Protein 8RC6 (pdb70)

Solvent-accessible surface area: 33220 Å² total; per-residue (Å²): 133,109,80,14,112,47,145,43,21,59,66,109,7,61,66,31,1,43,70,10,48,152,62,108,63,43,6,38,0,0,1,1,3,16,95,96,8,73,33,132,84,47,104,124,24,11,71,15,25,25,0,3,31,13,1,0,24,24,5,1,120,18,1,23,26,7,18,76,8,5,39,36,110,38,40,6,15,1,1,2,0,2,2,6,39,45,0,10,83,113,0,2,76,26,1,4,40,0,2,6,51,2,58,3,91,1,31,70,95,5,35,104,55,0,70,130,0,0,67,73,2,74,0,78,40,21,19,190,163,180,100,119,86,22,137,31,138,39,14,64,88,101,8,67,62,25,5,31,55,19,61,147,61,85,90,49,37,28,0,25,2,8,24,16,122,94,64,100,44,107,97,76,87,84,104,22,98,29,18,32,1,2,19,13,1,0,22,15,17,0,48,2,1,18,27,4,24,105,66,10,46,136,40,7,59,22,6,35,14,10,4,4,2,0,33,37,0,29,50,106,0,0,74,10,2,4,42,4,4,6,48,3,74,2,71,2,39,109,100,22,40,94,23,0,80,120,0,0,29,8,3,8,0,77,42,16,37,143,122,146,104,91,10,124,63,128,33,12,67,91,101,7,50,68,33,0,46,76,8,66,156,53,110,86,29,35,28,1,8,1,3,4,6,65,5,48,60,37,52,117,52,85,26,77,7,74,15,20,46,0,2,32,13,1,0,22,13,12,0,111,23,0,33,25,12,13,82,27,7,60,32,114,13,70,0,9,12,1,7,2,3,1,6,25,56,0,17,65,114,0,1,65,7,0,4,62,4,3,4,46,3,76,3,59,0,37,65,108,35,43,106,22,0,62,118,0,0,58,55,1,54,0,74,47,27,21,182,155,139,101,115,111,87,10,120,46,131,40,22,52,85,104,6,39,54,31,2,38,65,11,58,151,64,93,79,44,37,22,0,23,2,13,14,5,78,107,83,12,57,99,128,104,82,78,80,35,105,31,19,28,1,4,25,6,0,0,16,5,13,0,57,1,0,15,12,1,28,120,83,29,55,49,83,13,55,33,1,29,5,16,0,2,2,2,28,47,4,45,76,131,0,1,44,15,2,3,44,2,4,4,34,1,71,4,69,2,44,87,120,38,23,104,30,0,76,117,0,0,45,24,2,27,0,66,40,38,27,184,143,149,90,90,109,121,32,136,49,124,31,15,86,91,103,5,42,67,36,1,33,71,10,59,147,59,109,69,35,15,40,0,0,1,2,3,0,64,58,62,87,65,106,41,42,8,84,70,4,89,9,12,11,0,0,18,16,4,0,22,33,12,2,100,22,2,21,16,5,14,86,6,9,46,106,80,25,26,4,9,4,10,0,1,2,5,7,20,64,1,12,26,124,0,2,83,19,7,2,44,9,4,0,40,2,78,1,79,2,33,69,102,14,18,112,40,0,74,135,0,0,80,37,3,93,2,90,29,25,16,166,184,183,122,93,99,26,116,65,126,36,21,68,89,97,11,21,64,35,7,36,70,10,40,144,69,91,74,51,26,32,0,26,1,16,2,14,91,64,68,128,47,52,116,51,73,137,62,44,104,14,22,22,1,4,34,10,0,0,16,12,10,0,77,5,2,15,35,1,22,86,68,13,76,35,68,8,78,29,17,32,7,13,0,1,2,0,35,44,1,20,68,105,2,2,90,27,6,4,56,6,2,2,37,2,73,1,73,0,26,51,94,22,43,101,18,1,66,109,0,0,63,15,3,35,0,56,44,25,26,149,109

Foldseek 3Di:
DDDDDDDDDPVVVLVVLLCCLPVVPPFAEWEWAPAAQVHPVSPHGRPTDTHHLVLLLVFFVQSVVVCVVPDPPDPDDGHYDYDYNLADNVLVSQVRNCSRNVDGDDDPVCPVSNLVVCCVRVGPPSHPD/DDDDDDDDCVVVVVLVVLLCCLPPVPPFAEWEFEQLCPDHDPPPVVTHTRTAHLVLLLVFFVLSVCCVVPPDDDDPPHHHYYYDDNLADPVLVSQVRSCSRNVDGDDDPVNVVSNLVRCCVRRGPVSHPD/DDDDDDPCVCVVVLVVQLVCLVDQVQWFEWEAAQQCVVPDPDPGPDDTDTDHLVLLLVFFPQSVVVVVPPPPVPPPDGYYHYQDNLADPVLVSQLVNCSRNVDGDDDPVCPVSNLVVCCVRVGPPSHDD/DDPDDDDDPCVVVVVLVVLLVCLPVLPPFAEWEAEDDCPLVDPPHNDTDIHTAHLVLLVVFFVLSVCVPVDDPDDDDGHRHYYYAYNLADPVLVSQLRSCSSNVDGDDDPVSVVSNLVRCCVRRGPPSHDD/DDDDDPDDDCPVVVVLVVQLVPQVHLPPFQEWEWEQACPPVHGDRVVIDIRTAHLVLLLVFFPLSVVVDVVVDDPDPPDGYYYYDYHLAHPVLVSFVSNCSRNVDGDDDPVCPVSNLVVCCVRRGPPSHDD/DDDDDDDDCVVVVVLVCLLCCQVVVPPFAEFEFEQLCVVHDPPDDGRRTGTDHQVLLVVWFVQSVCCQPCPVDDDPDGHDYHYDDSLAGRVLVVQLRSCSRNVDGPDDPVCVVSNLVVCCVRVTPPRHPD

InterPro domains:
  IPR000210 BTB/POZ domain [PF00651] (24-131)
  IPR000210 BTB/POZ domain [PS50097] (31-112)
  IPR000210 BTB/POZ domain [SM00225] (31-142)
  IPR011333 SKP1/BTB/POZ domain superfamily [G3DSA:3.30.710.10] (1-137)
  IPR011333 SKP1/BTB/POZ domain superfamily [SSF54695] (5-132)
  IPR013087 Zinc finger C2H2-type [PS00028] (501-521)
  IPR013087 Zinc finger C2H2-type [PS00028] (581-602)
  IPR013087 Zinc finger C2H2-type [PS50157] (499-526)
  IPR013087 Zinc finger C2H2-type [SM00355] (499-521)
  IPR013087 Zinc finger C2H2-type [SM00355] (579-602)
  IPR036236 Zinc finger C2H2 superfamily [SSF57667] (499-598)
  IPR051095 Drosophila Developmental Transcription Regulators [PTHR23110] (1-455)

Organism: Drosophila melanogaster (NCBI:txid7227)

Radius of gyration: 29.5 Å; Cα contacts (8 Å, |Δi|>4): 1470; chains: 6; bounding box: 45×79×86 Å

Secondary structure (DSSP, 8-state):
-EEEE-S-SHHHHHHHHHHHHHH-TT--EEEEE-S-STTTT-------EEE-HHHHHHHBHHHHHHHHHS---SSS--EEEEE-TT--HHHHHHHHHHHHHS-EEEEGGGHHHHHHHHHHTTBBTTB--/-EEEE--TTHHHHHHHHHHHHTTT-TT--EEEE----TT-SGGGSSPPPEEE-HHHHHHHBHHHHHHHHHS--S-TTS-EEEE--TTS-HHHHHHHHHHHHHSEEEE-TTTHHHHHHHHHHHTBTTT---/--EEE-TTHHHHHHHHHHGGGT--TT--EEEE--GGGGT--SS-----EEE-HHHHHHHBHHHHHHHHH----STT-EEEEE--TT--HHHHHHHHHHHHHSEEEEEHHHHHHHHHHHHHTTBTTTS--/--EEEEE-TTHHHHHHHHHHHHHHH-TT--EEEEE--STT-STT--S--PEEE-HHHHHHHBHHHHHHHHS-S---SSS-EEEEE-TT--HHHHHHHHHHHHHSEEE--HHHHHHHHHHHHHTTBTTTS--/--B--EE-SSHHHHHHHHHTTTTTS-TT--EEEEE---SSSS---TT---EEE-HHHHHHHBHHHHHHHHHS----TT--EEEEE-TTS-HHHHHHHHHHHHHSEE--BHHHHHHHHHHHHHHTBTTTS--/-B--EE-TTHHHHHHHHHHHHHHH-TT--EEEEE---TT---S-S---PEEE-HHHHHHHBHHHHHHHHH-SS--SSS-EEEEE-TTS-HHHHHHHHHHHHHSEE--BGGGHHHHHHHHHHTTBTTT---

B-factor: mean 100.87, std 22.66, range [57.02, 232.18]

Sequence (780 aa):
NYHLKWDSHLTYLNSSIATLYKNEKFADVVLYSSYNSSGIPSDIPTVGISAHKFILSASSQFFATMFETAPITNPNGVLYVVLPPDLSHRAIQILVQYMYSGEATVSNDILNEVLRGGEILKIRGLCRTENYHLKWDSHLTYLNSSIATLYKNEKFADVVLYSSYNSSGIPSDIPTVGISAHKFILSASSQFFATMFETAPITNPNGVLYVVLPPDLSHRAIQILVQYMYSGEATVSNDILNEVLRGGEILKIRGLCRTNYHLKWDSHLTYLNSSIATLYKNEKFADVVLYSSYNSSGIPSDIPTVGISAHKFILSASSQFFATMFETAPITNPNGVLYVVLPPDLSHRAIQILVQYMYSGEATVSNDILNEVLRGGEILKIRGLCRTAENYHLKWDSHLTYLNSSIATLYKNEKFADVVLYSSYNSSGIPSDIPTVGISAHKFILSASSQFFATMFETAPITNPNGVLYVVLPPDLSHRAIQILVQYMYSGEATVSNDILNEVLRGGEILKIRGLCRTAENYHLKWDSHLTYLNSSIATLYKNEKFADVVLYSSYNSSGIPSDIPTVGISAHKFILSASSQFFATMFETAPITNPNGVLYVVLPPDLSHRAIQILVQYMYSGEATVSNDILNEVLRGGEILKIRGLCRTENYHLKWDSHLTYLNSSIATLYKNEKFADVVLYSSYNSSGIPSDIPTVGISAHKFILSASSQFFATMFETAPITNPNGVLYVVLPPDLSHRAIQILVQYMYSGEATVSNDILNEVLRGGEILKIRGLCRT

Nearest PDB structures (foldseek):
  8rc6-assembly1_C  TM=9.125E-01  e=4.268E-21  Drosophila melanogaster
  6w69-assembly1_A-2  TM=8.216E-01  e=2.429E-08  Homo sapiens
  6w68-assembly1_A-2  TM=8.039E-01  e=3.984E-08  Homo sapiens
  9gr9-assembly2_D-2  TM=8.067E-01  e=1.460E-07  Homo sapiens
  3ga1-assembly1_B  TM=8.227E-01  e=3.213E-06  Homo sapiens

Structure (mmCIF, N/CA/C/O backbone):
data_8RC6
#
_entry.id   8RC6
#
_cell.length_a   1.00
_cell.length_b   1.00
_cell.length_c   1.00
_cell.angle_alpha   90.00
_cell.angle_beta   90.00
_cell.angle_gamma   90.00
#
_symmetry.space_group_name_H-M   'P 1'
#
loop_
_atom_site.group_PDB
_atom_site.id
_atom_site.type_symbol
_atom_site.label_atom_id
_atom_site.label_alt_id
_atom_site.label_comp_id
_atom_site.label_asym_id
_atom_site.label_entity_id
_atom_site.label_seq_id
_atom_site.pdbx_PDB_ins_code
_atom_site.Cartn_x
_atom_site.Cartn_y
_atom_site.Cartn_z
_atom_site.occupancy
_atom_site.B_iso_or_equiv
_atom_site.auth_seq_id
_atom_site.auth_comp_id
_atom_site.auth_asym_id
_atom_site.auth_atom_id
_atom_site.pdbx_PDB_model_num
ATOM 1 N N . ASN A 1 3 ? 177.481 127.811 185.058 1.00 109.73 5 ASN A N 1
ATOM 2 C CA . ASN A 1 3 ? 177.026 128.367 183.793 1.00 111.31 5 ASN A CA 1
ATOM 3 C C . ASN A 1 3 ? 175.763 127.653 183.330 1.00 113.22 5 ASN A C 1
ATOM 4 O O . ASN A 1 3 ? 175.554 126.484 183.650 1.00 113.07 5 ASN A O 1
ATOM 15 N N . TYR A 1 4 ? 174.925 128.355 182.568 1.00 114.07 6 TYR A N 1
ATOM 16 C CA . TYR A 1 4 ? 173.637 127.813 182.163 1.00 109.64 6 TYR A CA 1
ATOM 17 C C . TYR A 1 4 ? 173.343 128.227 180.732 1.00 111.23 6 TYR A C 1
ATOM 18 O O . TYR A 1 4 ? 173.760 129.294 180.274 1.00 115.60 6 TYR A O 1
ATOM 36 N N . HIS A 1 5 ? 172.609 127.370 180.032 1.00 105.00 7 HIS A N 1
ATOM 37 C CA . HIS A 1 5 ? 172.195 127.612 178.657 1.00 105.27 7 HIS A CA 1
ATOM 38 C C . HIS A 1 5 ? 170.701 127.887 178.657 1.00 105.06 7 HIS A C 1
ATOM 39 O O . HIS A 1 5 ? 169.910 127.026 179.054 1.00 106.63 7 HIS A O 1
ATOM 53 N N . LEU A 1 6 ? 170.320 129.072 178.197 1.00 101.39 8 LEU A N 1
ATOM 54 C CA . LEU A 1 6 ? 168.939 129.531 178.230 1.00 101.61 8 LEU A CA 1
ATOM 55 C C . LEU A 1 6 ? 168.356 129.482 176.825 1.00 102.72 8 LEU A C 1
ATOM 56 O O . LEU A 1 6 ? 168.973 129.975 175.877 1.00 105.69 8 LEU A O 1
ATOM 72 N N . LYS A 1 7 ? 167.185 128.865 176.694 1.00 97.79 9 LYS A N 1
ATOM 73 C CA . LYS A 1 7 ? 166.516 128.728 175.407 1.00 94.30 9 LYS A CA 1
ATOM 74 C C . LYS A 1 7 ? 165.044 128.454 175.665 1.00 92.92 9 LYS A C 1
ATOM 75 O O . LYS A 1 7 ? 164.655 128.074 176.772 1.00 95.85 9 LYS A O 1
ATOM 94 N N . TRP A 1 8 ? 164.225 128.651 174.634 1.00 94.82 10 TRP A N 1
ATOM 95 C CA . TRP A 1 8 ? 162.823 128.277 174.715 1.00 101.95 10 TRP A CA 1
ATOM 96 C C . TRP A 1 8 ? 162.398 127.584 173.429 1.00 98.74 10 TRP A C 1
ATOM 97 O O . TRP A 1 8 ? 163.070 127.656 172.397 1.00 94.58 10 TRP A O 1
ATOM 118 N N . ASP A 1 9 ? 161.242 126.921 173.515 1.00 116.95 11 ASP A N 1
ATOM 119 C CA . ASP A 1 9 ? 160.914 125.854 172.579 1.00 114.60 11 ASP A CA 1
ATOM 120 C C . ASP A 1 9 ? 160.842 126.340 171.143 1.00 113.84 11 ASP A C 1
ATOM 121 O O . ASP A 1 9 ? 161.404 125.701 170.248 1.00 116.51 11 ASP A O 1
ATOM 130 N N . SER A 1 10 ? 160.174 127.464 170.894 1.00 110.35 12 SER A N 1
ATOM 131 C CA . SER A 1 10 ? 159.841 127.829 169.520 1.00 111.92 12 SER A CA 1
ATOM 132 C C . SER A 1 10 ? 160.017 129.338 169.378 1.00 113.18 12 SER A C 1
ATOM 133 O O . SER A 1 10 ? 159.107 130.106 169.702 1.00 107.96 12 SER A O 1
ATOM 141 N N . HIS A 1 11 ? 161.192 129.734 168.897 1.00 101.93 13 HIS A N 1
ATOM 142 C CA . HIS A 1 11 ? 161.466 131.120 168.551 1.00 95.18 13 HIS A CA 1
ATOM 143 C C . HIS A 1 11 ? 161.043 131.403 167.122 1.00 92.03 13 HIS A C 1
ATOM 144 O O . HIS A 1 11 ? 160.419 132.432 166.835 1.00 95.30 13 HIS A O 1
ATOM 158 N N . LEU A 1 12 ? 161.370 130.488 166.213 1.00 89.26 14 LEU A N 1
ATOM 159 C CA . LEU A 1 12 ? 161.137 130.751 164.803 1.00 95.81 14 LEU A CA 1
ATOM 160 C C . LEU A 1 12 ? 159.658 130.812 164.472 1.00 96.84 14 LEU A C 1
ATOM 161 O O . LEU A 1 12 ? 159.271 131.562 163.581 1.00 99.12 14 LEU A O 1
ATOM 177 N N . THR A 1 13 ? 158.809 130.054 165.164 1.00 103.37 15 THR A N 1
ATOM 178 C CA . THR A 1 13 ? 157.388 130.135 164.848 1.00 106.24 15 THR A CA 1
ATOM 179 C C . THR A 1 13 ? 156.845 131.532 165.129 1.00 104.84 15 THR A C 1
ATOM 180 O O . THR A 1 13 ? 156.201 132.141 164.264 1.00 107.05 15 THR A O 1
ATOM 191 N N . TYR A 1 14 ? 157.143 132.087 166.306 1.00 97.41 16 TYR A N 1
ATOM 192 C CA . TYR A 1 14 ? 156.659 133.424 166.622 1.00 94.77 16 TYR A CA 1
ATOM 193 C C . TYR A 1 14 ? 157.322 134.469 165.741 1.00 95.86 16 TYR A C 1
ATOM 194 O O . TYR A 1 14 ? 156.667 135.416 165.300 1.00 98.82 16 TYR A O 1
ATOM 212 N N . LEU A 1 15 ? 158.620 134.317 165.475 1.00 94.74 17 LEU A N 1
ATOM 213 C CA . LEU A 1 15 ? 159.309 135.293 164.638 1.00 92.54 17 LEU A CA 1
ATOM 214 C C . LEU A 1 15 ? 158.770 135.283 163.216 1.00 92.89 17 LEU A C 1
ATOM 215 O O . LEU A 1 15 ? 158.587 136.343 162.607 1.00 93.88 17 LEU A O 1
ATOM 231 N N . ASN A 1 16 ? 158.535 134.095 162.661 1.00 100.04 18 ASN A N 1
ATOM 232 C CA . ASN A 1 16 ? 157.951 133.995 161.333 1.00 101.10 18 ASN A CA 1
ATOM 233 C C . ASN A 1 16 ? 156.556 134.591 161.309 1.00 99.61 18 ASN A C 1
ATOM 234 O O . ASN A 1 16 ? 156.181 135.268 160.348 1.00 98.57 18 ASN A O 1
ATOM 245 N N . SER A 1 17 ? 155.765 134.345 162.354 1.00 87.16 19 SER A N 1
ATOM 246 C CA . SER A 1 17 ? 154.439 134.943 162.402 1.00 82.91 19 SER A CA 1
ATOM 247 C C . SER A 1 17 ? 154.530 136.460 162.442 1.00 82.80 19 SER A C 1
ATOM 248 O O . SER A 1 17 ? 153.731 137.152 161.803 1.00 86.79 19 SER A O 1
ATOM 256 N N . SER A 1 18 ? 155.496 136.997 163.189 1.00 85.28 20 SER A N 1
ATOM 257 C CA . SER A 1 18 ? 155.635 138.445 163.281 1.00 87.30 20 SER A CA 1
ATOM 258 C C . SER A 1 18 ? 156.056 139.041 161.951 1.00 86.58 20 SER A C 1
ATOM 259 O O . SER A 1 18 ? 155.484 140.038 161.500 1.00 90.81 20 SER A O 1
ATOM 267 N N . ILE A 1 19 ? 157.067 138.453 161.315 1.00 83.81 21 ILE A N 1
ATOM 268 C CA . ILE A 1 19 ? 157.513 138.972 160.032 1.00 87.16 21 ILE A CA 1
ATOM 269 C C . ILE A 1 19 ? 156.419 138.816 158.992 1.00 90.73 21 ILE A C 1
ATOM 270 O O . ILE A 1 19 ? 156.331 139.611 158.051 1.00 90.75 21 ILE A O 1
ATOM 286 N N . ALA A 1 20 ? 155.561 137.808 159.142 1.00 88.36 22 ALA A N 1
ATOM 287 C CA . ALA A 1 20 ? 154.451 137.656 158.213 1.00 85.63 22 ALA A CA 1
ATOM 288 C C . ALA A 1 20 ? 153.551 138.883 158.233 1.00 84.27 22 ALA A C 1
ATOM 289 O O . ALA A 1 20 ? 153.266 139.471 157.184 1.00 88.45 22 ALA A O 1
ATOM 296 N N . THR A 1 21 ? 153.116 139.306 159.421 1.00 80.92 23 THR A N 1
ATOM 297 C CA . THR A 1 21 ? 152.237 140.467 159.492 1.00 88.38 23 THR A CA 1
ATOM 298 C C . THR A 1 21 ? 152.974 141.740 159.126 1.00 92.76 23 THR A C 1
ATOM 299 O O . THR A 1 21 ? 152.360 142.691 158.626 1.00 96.53 23 THR A O 1
ATOM 310 N N . LEU A 1 22 ? 154.287 141.774 159.344 1.00 85.95 24 LEU A N 1
ATOM 311 C CA . LEU A 1 22 ? 155.047 142.978 159.045 1.00 82.94 24 LEU A CA 1
ATOM 312 C C . LEU A 1 22 ? 154.874 143.384 157.591 1.00 85.84 24 LEU A C 1
ATOM 313 O O . LEU A 1 22 ? 155.023 144.562 157.248 1.00 83.02 24 LEU A O 1
ATOM 329 N N . TYR A 1 23 ? 154.543 142.423 156.731 1.00 89.92 25 TYR A N 1
ATOM 330 C CA . TYR A 1 23 ? 154.263 142.725 155.334 1.00 90.08 25 TYR A CA 1
ATOM 331 C C . TYR A 1 23 ? 153.082 143.672 155.178 1.00 93.15 25 TYR A C 1
ATOM 332 O O . TYR A 1 23 ? 153.087 144.525 154.284 1.00 87.30 25 TYR A O 1
ATOM 350 N N . LYS A 1 24 ? 152.068 143.541 156.025 1.00 105.53 26 LYS A N 1
ATOM 351 C CA . LYS A 1 24 ? 150.813 144.254 155.840 1.00 102.18 26 LYS A CA 1
ATOM 352 C C . LYS A 1 24 ? 150.536 145.304 156.899 1.00 103.26 26 LYS A C 1
ATOM 353 O O . LYS A 1 24 ? 149.850 146.284 156.603 1.00 105.34 26 LYS A O 1
ATOM 372 N N . ASN A 1 25 ? 151.049 145.143 158.116 1.00 101.02 27 ASN A N 1
ATOM 373 C CA . ASN A 1 25 ? 150.947 146.215 159.093 1.00 99.81 27 ASN A CA 1
ATOM 374 C C . ASN A 1 25 ? 151.877 147.369 158.760 1.00 95.48 27 ASN A C 1
ATOM 375 O O . ASN A 1 25 ? 151.709 148.464 159.306 1.00 93.76 27 ASN A O 1
ATOM 386 N N . GLU A 1 26 ? 152.858 147.149 157.891 1.00 101.64 28 GLU A N 1
ATOM 387 C CA . GLU A 1 26 ? 153.695 148.217 157.358 1.00 105.67 28 GLU A CA 1
ATOM 388 C C . GLU A 1 26 ? 154.387 149.017 158.456 1.00 103.58 28 GLU A C 1
ATOM 389 O O . GLU A 1 26 ? 154.894 150.113 158.205 1.00 94.14 28 GLU A O 1
ATOM 401 N N . LYS A 1 27 ? 154.424 148.486 159.674 1.00 98.21 29 LYS A N 1
ATOM 402 C CA . LYS A 1 27 ? 155.116 149.159 160.760 1.00 91.16 29 LYS A CA 1
ATOM 403 C C . LYS A 1 27 ? 156.611 149.213 160.482 1.00 91.93 29 LYS A C 1
ATOM 404 O O . LYS A 1 27 ? 157.163 148.365 159.781 1.00 97.99 29 LYS A O 1
ATOM 423 N N . PHE A 1 28 ? 157.270 150.224 161.036 1.00 82.38 30 PHE A N 1
ATOM 424 C CA . PHE A 1 28 ? 158.729 150.270 161.088 1.00 81.72 30 PHE A CA 1
ATOM 425 C C . PHE A 1 28 ? 159.377 150.321 159.708 1.00 87.75 30 PHE A C 1
ATOM 426 O O . PHE A 1 28 ? 160.570 150.031 159.576 1.00 89.07 30 PHE A O 1
ATOM 443 N N . ALA A 1 29 ? 158.638 150.687 158.667 1.00 93.52 31 ALA A N 1
ATOM 444 C CA . ALA A 1 29 ? 159.198 150.642 157.324 1.00 91.57 31 ALA A CA 1
ATOM 445 C C . ALA A 1 29 ? 160.381 151.591 157.208 1.00 91.13 31 ALA A C 1
ATOM 446 O O . ALA A 1 29 ? 160.482 152.585 157.931 1.00 96.14 31 ALA A O 1
ATOM 453 N N . ASP A 1 30 ? 161.293 151.267 156.293 1.00 94.92 32 ASP A N 1
ATOM 454 C CA . ASP A 1 30 ? 162.477 152.083 156.070 1.00 97.92 32 ASP A CA 1
ATOM 455 C C . ASP A 1 30 ? 162.767 152.371 154.606 1.00 95.51 32 ASP A C 1
ATOM 456 O O . ASP A 1 30 ? 163.679 153.156 154.330 1.00 97.15 32 ASP A O 1
ATOM 465 N N . VAL A 1 31 ? 162.038 151.777 153.665 1.00 83.74 33 VAL A N 1
ATOM 466 C CA . VAL A 1 31 ? 162.277 151.999 152.247 1.00 80.70 33 VAL A CA 1
ATOM 467 C C . VAL A 1 31 ? 160.952 152.225 151.540 1.00 87.81 33 VAL A C 1
ATOM 468 O O . VAL A 1 31 ? 159.904 151.745 151.978 1.00 101.65 33 VAL A O 1
ATOM 481 N N . VAL A 1 32 ? 161.005 152.957 150.432 1.00 80.28 34 VAL A N 1
ATOM 482 C CA . VAL A 1 32 ? 159.840 153.215 149.596 1.00 81.69 34 VAL A CA 1
ATOM 483 C C . VAL A 1 32 ? 160.189 152.824 148.170 1.00 85.62 34 VAL A C 1
ATOM 484 O O . VAL A 1 32 ? 161.195 153.288 147.624 1.00 91.20 34 VAL A O 1
ATOM 497 N N . LEU A 1 33 ? 159.356 151.984 147.568 1.00 79.32 35 LEU A N 1
ATOM 498 C CA . LEU A 1 33 ? 159.623 151.413 146.257 1.00 78.33 35 LEU A CA 1
ATOM 499 C C . LEU A 1 33 ? 158.681 152.014 145.224 1.00 82.58 35 LEU A C 1
ATOM 500 O O . LEU A 1 33 ? 157.459 151.981 145.395 1.00 87.88 35 LEU A O 1
ATOM 516 N N . TYR A 1 34 ? 159.247 152.545 144.149 1.00 82.44 36 TYR A N 1
ATOM 517 C CA . TYR A 1 34 ? 158.472 153.133 143.069 1.00 80.30 36 TYR A CA 1
ATOM 518 C C . TYR A 1 34 ? 158.806 152.414 141.777 1.00 83.22 36 TYR A C 1
ATOM 519 O O . TYR A 1 34 ? 159.867 151.802 141.648 1.00 87.99 36 TYR A O 1
ATOM 537 N N . SER A 1 35 ? 157.891 152.495 140.821 1.00 90.06 37 SER A N 1
ATOM 538 C CA . SER A 1 35 ? 158.050 151.855 139.526 1.00 91.53 37 SER A CA 1
ATOM 539 C C . SER A 1 35 ? 158.069 152.908 138.431 1.00 93.59 37 SER A C 1
ATOM 540 O O . SER A 1 35 ? 157.205 153.789 138.394 1.00 96.78 37 SER A O 1
ATOM 548 N N . SER A 1 36 ? 159.058 152.821 137.552 1.00 99.38 38 SER A N 1
ATOM 549 C CA . SER A 1 36 ? 159.080 153.651 136.359 1.00 102.95 38 SER A CA 1
ATOM 550 C C . SER A 1 36 ? 158.167 153.118 135.270 1.00 99.98 38 SER A C 1
ATOM 551 O O . SER A 1 36 ? 157.942 153.811 134.272 1.00 95.78 38 SER A O 1
ATOM 559 N N . TYR A 1 37 ? 157.632 151.916 135.450 1.00 104.36 39 TYR A N 1
ATOM 560 C CA . TYR A 1 37 ? 156.779 151.295 134.455 1.00 104.45 39 TYR A CA 1
ATOM 561 C C . TYR A 1 37 ? 155.555 152.167 134.173 1.00 111.27 39 TYR A C 1
ATOM 562 O O . TYR A 1 37 ? 155.154 153.007 134.981 1.00 115.17 39 TYR A O 1
ATOM 580 N N . ASN A 1 38 ? 154.961 151.945 133.000 1.00 136.51 40 ASN A N 1
ATOM 581 C CA . ASN A 1 38 ? 153.958 152.852 132.451 1.00 138.63 40 ASN A CA 1
ATOM 582 C C . ASN A 1 38 ? 152.773 153.027 133.392 1.00 140.36 40 ASN A C 1
ATOM 583 O O . ASN A 1 38 ? 152.123 152.053 133.785 1.00 138.63 40 ASN A O 1
ATOM 594 N N . SER A 1 39 ? 152.478 154.285 133.723 1.00 176.66 41 SER A N 1
ATOM 595 C CA . SER A 1 39 ? 151.297 154.645 134.504 1.00 177.58 41 SER A CA 1
ATOM 596 C C . SER A 1 39 ? 150.056 154.671 133.607 1.00 178.47 41 SER A C 1
ATOM 597 O O . SER A 1 39 ? 149.474 155.715 133.316 1.00 180.84 41 SER A O 1
ATOM 605 N N . SER A 1 40 ? 149.655 153.481 133.164 1.00 174.79 42 SER A N 1
ATOM 606 C CA . SER A 1 40 ? 148.563 153.312 132.209 1.00 174.79 42 SER A CA 1
ATOM 607 C C . SER A 1 40 ? 148.894 153.929 130.855 1.00 175.29 42 SER A C 1
ATOM 608 O O . SER A 1 40 ? 147.992 154.209 130.060 1.00 174.42 42 SER A O 1
ATOM 616 N N . GLY A 1 41 ? 150.176 154.137 130.576 1.00 170.38 43 GLY A N 1
ATOM 617 C CA . GLY A 1 41 ? 150.577 154.656 129.277 1.00 168.91 43 GLY A CA 1
ATOM 618 C C . GLY A 1 41 ? 150.471 156.163 129.218 1.00 171.38 43 GLY A C 1
ATOM 619 O O . GLY A 1 41 ? 150.878 156.866 130.144 1.00 171.69 43 GLY A O 1
ATOM 623 N N . ILE A 1 42 ? 149.912 156.661 128.119 1.00 183.81 44 ILE A N 1
ATOM 624 C CA . ILE A 1 42 ? 149.868 158.090 127.811 1.00 184.71 44 ILE A CA 1
ATOM 625 C C . ILE A 1 42 ? 149.232 158.890 128.944 1.00 185.92 44 ILE A C 1
ATOM 626 O O . ILE A 1 42 ? 149.733 159.971 129.278 1.00 185.69 44 ILE A O 1
ATOM 642 N N . PRO A 1 43 ? 148.134 158.426 129.549 1.00 196.18 45 PRO A N 1
ATOM 643 C CA . PRO A 1 43 ? 147.422 159.281 130.512 1.00 194.71 45 PRO A CA 1
ATOM 644 C C . PRO A 1 43 ? 148.281 159.774 131.662 1.00 194.90 45 PRO A C 1
ATOM 645 O O . PRO A 1 43 ? 147.970 160.830 132.227 1.00 195.44 45 PRO A O 1
ATOM 656 N N . SER A 1 44 ? 149.343 159.062 132.031 1.00 187.00 46 SER A N 1
ATOM 657 C CA . SER A 1 44 ? 150.194 159.423 133.161 1.00 185.32 46 SER A CA 1
ATOM 658 C C . SER A 1 44 ? 149.422 159.454 134.473 1.00 185.22 46 SER A C 1
ATOM 659 O O . SER A 1 44 ? 149.918 159.996 135.468 1.00 183.27 46 SER A O 1
ATOM 667 N N . ASP A 1 45 ? 148.223 158.868 134.501 1.00 185.76 47 ASP A N 1
ATOM 668 C CA . ASP A 1 45 ? 147.301 159.104 135.606 1.00 184.64 47 ASP A CA 1
ATOM 669 C C . ASP A 1 45 ? 147.779 158.448 136.895 1.00 183.89 47 ASP A C 1
ATOM 670 O O . ASP A 1 45 ? 147.700 159.055 137.969 1.00 183.33 47 ASP A O 1
ATOM 679 N N . ILE A 1 46 ? 148.279 157.219 136.813 1.00 177.52 48 ILE A N 1
ATOM 680 C CA . ILE A 1 46 ? 148.483 156.403 138.006 1.00 177.73 48 ILE A CA 1
ATOM 681 C C . ILE A 1 46 ? 149.912 155.876 138.042 1.00 176.44 48 ILE A C 1
ATOM 682 O O . ILE A 1 46 ? 150.150 154.710 137.693 1.00 175.01 48 ILE A O 1
ATOM 698 N N . PRO A 1 47 ? 150.885 156.685 138.452 1.00 147.10 49 PRO A N 1
ATOM 699 C CA . PRO A 1 47 ? 152.206 156.139 138.768 1.00 146.12 49 PRO A CA 1
ATOM 700 C C . PRO A 1 47 ? 152.159 155.376 140.081 1.00 143.82 49 PRO A C 1
ATOM 701 O O . PRO A 1 47 ? 151.246 155.527 140.895 1.00 141.06 49 PRO A O 1
ATOM 712 N N . THR A 1 48 ? 153.165 154.533 140.281 1.00 123.18 50 THR A N 1
ATOM 713 C CA . THR A 1 48 ? 153.278 153.807 141.537 1.00 122.71 50 THR A CA 1
ATOM 714 C C . THR A 1 48 ? 153.565 154.808 142.644 1.00 117.15 50 THR A C 1
ATOM 715 O O . THR A 1 48 ? 154.670 155.352 142.730 1.00 115.59 50 THR A O 1
ATOM 726 N N . VAL A 1 49 ? 152.569 155.053 143.494 1.00 106.26 51 VAL A N 1
ATOM 727 C CA . VAL A 1 49 ? 152.730 156.069 144.525 1.00 110.61 51 VAL A CA 1
ATOM 728 C C . VAL A 1 49 ? 153.887 155.711 145.442 1.00 106.98 51 VAL A C 1
ATOM 729 O O . VAL A 1 49 ? 154.607 156.596 145.919 1.00 103.12 51 VAL A O 1
ATOM 742 N N . GLY A 1 50 ? 154.087 154.426 145.705 1.00 88.98 52 GLY A N 1
ATOM 743 C CA . GLY A 1 50 ? 155.165 153.999 146.568 1.00 88.48 52 GLY A CA 1
ATOM 744 C C . GLY A 1 50 ? 154.783 152.792 147.390 1.00 89.56 52 GLY A C 1
ATOM 745 O O . GLY A 1 50 ? 153.637 152.674 147.832 1.00 91.76 52 GLY A O 1
ATOM 749 N N . ILE A 1 51 ? 155.720 151.873 147.582 1.00 84.14 53 ILE A N 1
ATOM 750 C CA . ILE A 1 51 ? 155.516 150.705 148.426 1.00 83.21 53 ILE A CA 1
ATOM 751 C C . ILE A 1 51 ? 156.544 150.744 149.545 1.00 83.33 53 ILE A C 1
ATOM 752 O O . ILE A 1 51 ? 157.752 150.662 149.294 1.00 82.54 53 ILE A O 1
ATOM 768 N N . SER A 1 52 ? 156.065 150.861 150.778 1.00 84.09 54 SER A N 1
ATOM 769 C CA . SER A 1 52 ? 156.949 150.906 151.929 1.00 80.18 54 SER A CA 1
ATOM 770 C C . SER A 1 52 ? 157.420 149.503 152.284 1.00 77.41 54 SER A C 1
ATOM 771 O O . SER A 1 52 ? 156.664 148.534 152.192 1.00 80.86 54 SER A O 1
ATOM 779 N N . ALA A 1 53 ? 158.675 149.401 152.706 1.00 67.95 55 ALA A N 1
ATOM 780 C CA . ALA A 1 53 ? 159.294 148.111 152.956 1.00 65.91 55 ALA A CA 1
ATOM 781 C C . ALA A 1 53 ? 160.289 148.262 154.090 1.00 76.65 55 ALA A C 1
ATOM 782 O O . ALA A 1 53 ? 160.439 149.338 154.674 1.00 83.96 55 ALA A O 1
ATOM 789 N N . HIS A 1 54 ? 160.968 147.163 154.403 1.00 82.40 56 HIS A N 1
ATOM 790 C CA . HIS A 1 54 ? 161.922 147.111 155.498 1.00 86.70 56 HIS A CA 1
ATOM 791 C C . HIS A 1 54 ? 163.310 146.791 154.968 1.00 82.68 56 HIS A C 1
ATOM 792 O O . HIS A 1 54 ? 163.484 145.846 154.194 1.00 82.72 56 HIS A O 1
ATOM 806 N N . LYS A 1 55 ? 164.293 147.581 155.400 1.00 75.56 57 LYS A N 1
ATOM 807 C CA . LYS A 1 55 ? 165.652 147.441 154.891 1.00 76.32 57 LYS A CA 1
ATOM 808 C C . LYS A 1 55 ? 166.176 146.024 155.070 1.00 86.09 57 LYS A C 1
ATOM 809 O O . LYS A 1 55 ? 166.737 145.435 154.141 1.00 92.82 57 LYS A O 1
ATOM 828 N N . PHE A 1 56 ? 166.024 145.466 156.270 1.00 87.49 58 PHE A N 1
ATOM 829 C CA . PHE A 1 56 ? 166.688 144.206 156.585 1.00 85.21 58 PHE A CA 1
ATOM 830 C C . PHE A 1 56 ? 166.131 143.038 155.787 1.00 85.54 58 PHE A C 1
ATOM 831 O O . PHE A 1 56 ? 166.840 142.050 155.573 1.00 81.22 58 PHE A O 1
ATOM 848 N N . ILE A 1 57 ? 164.875 143.105 155.359 1.00 85.46 59 ILE A N 1
ATOM 849 C CA . ILE A 1 57 ? 164.322 141.997 154.588 1.00 78.69 59 ILE A CA 1
ATOM 850 C C . ILE A 1 57 ? 164.827 142.045 153.156 1.00 76.34 59 ILE A C 1
ATOM 851 O O . ILE A 1 57 ? 165.459 141.100 152.673 1.00 86.92 59 ILE A O 1
ATOM 867 N N . LEU A 1 58 ? 164.586 143.158 152.466 1.00 69.39 60 LEU A N 1
ATOM 868 C CA . LEU A 1 58 ? 165.082 143.286 151.103 1.00 82.30 60 LEU A CA 1
ATOM 869 C C . LEU A 1 58 ? 166.588 143.069 151.053 1.00 87.09 60 LEU A C 1
ATOM 870 O O . LEU A 1 58 ? 167.117 142.552 150.063 1.00 88.11 60 LEU A O 1
ATOM 886 N N . SER A 1 59 ? 167.297 143.456 152.111 1.00 84.81 61 SER A N 1
ATOM 887 C CA . SER A 1 59 ? 168.729 143.196 152.164 1.00 80.31 61 SER A CA 1
ATOM 888 C C . SER A 1 59 ? 169.019 141.711 152.313 1.00 80.30 61 SER A C 1
ATOM 889 O O . SER A 1 59 ? 169.952 141.199 151.688 1.00 84.24 61 SER A O 1
ATOM 897 N N . ALA A 1 60 ? 168.232 141.003 153.122 1.00 84.83 62 ALA A N 1
ATOM 898 C CA . ALA A 1 60 ? 168.506 139.592 153.365 1.00 85.70 62 ALA A CA 1
ATOM 899 C C . ALA A 1 60 ? 168.191 138.742 152.144 1.00 87.67 62 ALA A C 1
ATOM 900 O O . ALA A 1 60 ? 168.953 137.830 151.804 1.00 87.72 62 ALA A O 1
ATOM 907 N N . SER A 1 61 ? 167.079 139.024 151.470 1.00 86.75 63 SER A N 1
ATOM 908 C CA . SER A 1 61 ? 166.561 138.135 150.443 1.00 85.32 63 SER A CA 1
ATOM 909 C C . SER A 1 61 ? 166.800 138.621 149.022 1.00 86.36 63 SER A C 1
ATOM 910 O O . SER A 1 61 ? 166.381 137.940 148.081 1.00 94.94 63 SER A O 1
ATOM 918 N N . SER A 1 62 ? 167.461 139.759 148.831 1.00 80.24 64 SER A N 1
ATOM 919 C CA . SER A 1 62 ? 167.798 140.243 147.500 1.00 87.10 64 SER A CA 1
ATOM 920 C C . SER A 1 62 ? 169.247 140.700 147.474 1.00 83.81 64 SER A C 1
ATOM 921 O O . SER A 1 62 ? 169.631 141.595 148.230 1.00 87.03 64 SER A O 1
ATOM 929 N N . GLN A 1 63 ? 170.048 140.095 146.598 1.00 82.34 65 GLN A N 1
ATOM 930 C CA . GLN A 1 63 ? 171.434 140.523 146.458 1.00 84.69 65 GLN A CA 1
ATOM 931 C C . GLN A 1 63 ? 171.552 141.867 145.754 1.00 85.32 65 GLN A C 1
ATOM 932 O O . GLN A 1 63 ? 172.562 142.555 145.928 1.00 87.74 65 GLN A O 1
ATOM 946 N N . PHE A 1 64 ? 170.567 142.243 144.939 1.00 83.22 66 PHE A N 1
ATOM 947 C CA . PHE A 1 64 ? 170.554 143.587 144.374 1.00 78.96 66 PHE A CA 1
ATOM 948 C C . PHE A 1 64 ? 170.319 144.624 145.459 1.00 82.55 66 PHE A C 1
ATOM 949 O O . PHE A 1 64 ? 171.076 145.592 145.588 1.00 88.14 66 PHE A O 1
ATOM 966 N N . PHE A 1 65 ? 169.274 144.425 146.266 1.00 78.78 67 PHE A N 1
ATOM 967 C CA . PHE A 1 65 ? 168.946 145.404 147.295 1.00 79.76 67 PHE A CA 1
ATOM 968 C C . PHE A 1 65 ? 170.027 145.467 148.361 1.00 83.78 67 PHE A C 1
ATOM 969 O O . PHE A 1 65 ? 170.307 146.541 148.901 1.00 86.48 67 PHE A O 1
ATOM 986 N N . ALA A 1 66 ? 170.628 144.328 148.699 1.00 85.39 68 ALA A N 1
ATOM 987 C CA . ALA A 1 66 ? 171.684 144.337 149.701 1.00 76.56 68 ALA A CA 1
ATOM 988 C C . ALA A 1 66 ? 172.814 145.258 149.276 1.00 80.44 68 ALA A C 1
ATOM 989 O O . ALA A 1 66 ? 173.222 146.152 150.026 1.00 91.58 68 ALA A O 1
ATOM 996 N N . THR A 1 67 ? 173.323 145.065 148.061 1.00 93.44 69 THR A N 1
ATOM 997 C CA . THR A 1 67 ? 174.416 145.901 147.585 1.00 99.87 69 THR A CA 1
ATOM 998 C C . THR A 1 67 ? 173.956 147.335 147.370 1.00 98.75 69 THR A C 1
ATOM 999 O O . THR A 1 67 ? 174.756 148.267 147.474 1.00 105.75 69 THR A O 1
ATOM 1010 N N . MET A 1 68 ? 172.680 147.538 147.050 1.00 85.00 70 MET A N 1
ATOM 1011 C CA . MET A 1 68 ? 172.172 148.903 146.971 1.00 87.14 70 MET A CA 1
ATOM 1012 C C . MET A 1 68 ? 172.301 149.594 148.317 1.00 90.37 70 MET A C 1
ATOM 1013 O O . MET A 1 68 ? 172.834 150.704 148.415 1.00 96.29 70 MET A O 1
ATOM 1027 N N . PHE A 1 69 ? 171.817 148.946 149.373 1.00 88.81 71 PHE A N 1
ATOM 1028 C CA . PHE A 1 69 ? 171.872 149.537 150.701 1.00 86.80 71 PHE A CA 1
ATOM 1029 C C . PHE A 1 69 ? 173.293 149.613 151.241 1.00 91.16 71 PHE A C 1
ATOM 1030 O O . PHE A 1 69 ? 173.545 150.382 152.174 1.00 92.32 71 PHE A O 1
ATOM 1047 N N . GLU A 1 70 ? 174.222 148.827 150.691 1.00 109.96 72 GLU A N 1
ATOM 1048 C CA . GLU A 1 70 ? 175.613 148.911 151.130 1.00 109.41 72 GLU A CA 1
ATOM 1049 C C . GLU A 1 70 ? 176.382 150.004 150.395 1.00 111.30 72 GLU A C 1
ATOM 1050 O O . GLU A 1 70 ? 177.219 150.685 150.995 1.00 110.37 72 GLU A O 1
ATOM 1062 N N . THR A 1 71 ? 176.123 150.178 149.099 1.00 131.97 73 THR A N 1
ATOM 1063 C CA . THR A 1 71 ? 176.836 151.163 148.294 1.00 134.28 73 THR A CA 1
ATOM 1064 C C . THR A 1 71 ? 176.215 152.553 148.358 1.00 134.32 73 THR A C 1
ATOM 1065 O O . THR A 1 71 ? 176.851 153.518 147.924 1.00 138.38 73 THR A O 1
ATOM 1076 N N . ALA A 1 72 ? 175.009 152.689 148.902 1.00 107.25 74 ALA A N 1
ATOM 1077 C CA . ALA A 1 72 ? 174.277 153.956 148.889 1.00 105.16 74 ALA A CA 1
ATOM 1078 C C . ALA A 1 72 ? 173.876 154.310 150.313 1.00 104.64 74 ALA A C 1
ATOM 1079 O O . ALA A 1 72 ? 172.705 154.209 150.696 1.00 102.56 74 ALA A O 1
ATOM 1086 N N . PRO A 1 73 ? 174.832 154.761 151.125 1.00 116.07 75 PRO A N 1
ATOM 1087 C CA . PRO A 1 73 ? 174.567 154.942 152.556 1.00 120.58 75 PRO A CA 1
ATOM 1088 C C . PRO A 1 73 ? 173.768 156.207 152.841 1.00 118.87 75 PRO A C 1
ATOM 1089 O O . PRO A 1 73 ? 174.124 157.300 152.396 1.00 116.53 75 PRO A O 1
ATOM 1100 N N . ILE A 1 74 ? 172.687 156.047 153.601 1.00 118.55 76 ILE A N 1
ATOM 1101 C CA . ILE A 1 74 ? 171.975 157.178 154.182 1.00 118.25 76 ILE A CA 1
ATOM 1102 C C . ILE A 1 74 ? 172.661 157.499 155.500 1.00 120.04 76 ILE A C 1
ATOM 1103 O O . ILE A 1 74 ? 172.250 157.011 156.559 1.00 117.17 76 ILE A O 1
ATOM 1119 N N . THR A 1 75 ? 173.707 158.324 155.447 1.00 134.46 77 THR A N 1
ATOM 1120 C CA . THR A 1 75 ? 174.510 158.599 156.631 1.00 137.35 77 THR A CA 1
ATOM 1121 C C . THR A 1 75 ? 173.930 159.708 157.492 1.00 138.53 77 THR A C 1
ATOM 1122 O O . THR A 1 75 ? 174.422 159.928 158.603 1.00 139.02 77 THR A O 1
ATOM 1133 N N . ASN A 1 76 ? 172.901 160.400 157.018 1.00 128.97 78 ASN A N 1
ATOM 1134 C CA . ASN A 1 76 ? 172.282 161.439 157.810 1.00 127.62 78 ASN A CA 1
ATOM 1135 C C . ASN A 1 76 ? 171.587 160.841 159.027 1.00 130.11 78 ASN A C 1
ATOM 1136 O O . ASN A 1 76 ? 171.349 159.633 159.092 1.00 127.42 78 ASN A O 1
ATOM 1147 N N . PRO A 1 77 ? 171.281 161.671 160.028 1.00 144.32 79 PRO A N 1
ATOM 1148 C CA . PRO A 1 77 ? 170.553 161.167 161.201 1.00 143.64 79 PRO A CA 1
ATOM 1149 C C . PRO A 1 77 ? 169.134 160.710 160.902 1.00 141.58 79 PRO A C 1
ATOM 1150 O O . PRO A 1 77 ? 168.573 159.957 161.708 1.00 138.06 79 PRO A O 1
ATOM 1161 N N . ASN A 1 78 ? 168.532 161.133 159.791 1.00 133.04 80 ASN A N 1
ATOM 1162 C CA . ASN A 1 78 ? 167.172 160.722 159.476 1.00 132.94 80 ASN A CA 1
ATOM 1163 C C . ASN A 1 78 ? 166.928 160.859 157.981 1.00 133.73 80 ASN A C 1
ATOM 1164 O O . ASN A 1 78 ? 167.530 161.699 157.307 1.00 131.92 80 ASN A O 1
ATOM 1175 N N . GLY A 1 79 ? 166.034 160.025 157.479 1.00 127.32 81 GLY A N 1
ATOM 1176 C CA . GLY A 1 79 ? 165.707 159.951 156.065 1.00 123.06 81 GLY A CA 1
ATOM 1177 C C . GLY A 1 79 ? 165.261 158.542 155.700 1.00 121.59 81 GLY A C 1
ATOM 1178 O O . GLY A 1 79 ? 165.666 157.549 156.294 1.00 123.17 81 GLY A O 1
ATOM 1182 N N . VAL A 1 80 ? 164.395 158.456 154.691 1.00 105.29 82 VAL A N 1
ATOM 1183 C CA . VAL A 1 80 ? 163.859 157.188 154.201 1.00 103.44 82 VAL A CA 1
ATOM 1184 C C . VAL A 1 80 ? 164.293 157.007 152.752 1.00 103.38 82 VAL A C 1
ATOM 1185 O O . VAL A 1 80 ? 164.204 157.943 151.951 1.00 106.87 82 VAL A O 1
ATOM 1198 N N . LEU A 1 81 ? 164.748 155.802 152.415 1.00 89.13 83 LEU A N 1
ATOM 1199 C CA . LEU A 1 81 ? 165.326 155.540 151.102 1.00 86.12 83 LEU A CA 1
ATOM 1200 C C . LEU A 1 81 ? 164.230 155.368 150.059 1.00 91.42 83 LEU A C 1
ATOM 1201 O O . LEU A 1 81 ? 163.450 154.413 150.125 1.00 99.43 83 LEU A O 1
ATOM 1217 N N . TYR A 1 82 ? 164.184 156.276 149.084 1.00 86.39 84 TYR A N 1
ATOM 1218 C CA . TYR A 1 82 ? 163.240 156.184 147.970 1.00 84.24 84 TYR A CA 1
ATOM 1219 C C . TYR A 1 82 ? 163.917 155.456 146.821 1.00 85.86 84 TYR A C 1
ATOM 1220 O O . TYR A 1 82 ? 164.630 156.052 146.016 1.00 91.69 84 TYR A O 1
ATOM 1238 N N . VAL A 1 83 ? 163.682 154.153 146.739 1.00 73.25 85 VAL A N 1
ATOM 1239 C CA . VAL A 1 83 ? 164.291 153.320 145.710 1.00 69.79 85 VAL A CA 1
ATOM 1240 C C . VAL A 1 83 ? 163.382 153.307 144.491 1.00 74.70 85 VAL A C 1
ATOM 1241 O O . VAL A 1 83 ? 162.228 152.881 144.572 1.00 84.90 85 VAL A O 1
ATOM 1254 N N . VAL A 1 84 ? 163.899 153.774 143.361 1.00 76.97 86 VAL A N 1
ATOM 1255 C CA . VAL A 1 84 ? 163.184 153.744 142.092 1.00 73.11 86 VAL A CA 1
ATOM 1256 C C . VAL A 1 84 ? 163.706 152.542 141.321 1.00 75.76 86 VAL A C 1
ATOM 1257 O O . VAL A 1 84 ? 164.881 152.503 140.945 1.00 83.74 86 VAL A O 1
ATOM 1270 N N . LEU A 1 85 ? 162.841 151.564 141.077 1.00 81.74 87 LEU A N 1
ATOM 1271 C CA . LEU A 1 85 ? 163.281 150.325 140.455 1.00 84.26 87 LEU A CA 1
ATOM 1272 C C . LEU A 1 85 ? 163.223 150.423 138.936 1.00 83.58 87 LEU A C 1
ATOM 1273 O O . LEU A 1 85 ? 162.518 151.275 138.390 1.00 85.25 87 LEU A O 1
ATOM 1289 N N . PRO A 1 86 ? 163.955 149.570 138.225 1.00 83.64 88 PRO A N 1
ATOM 1290 C CA . PRO A 1 86 ? 163.924 149.612 136.764 1.00 87.94 88 PRO A CA 1
ATOM 1291 C C . PRO A 1 86 ? 162.502 149.523 136.242 1.00 90.82 88 PRO A C 1
ATOM 1292 O O . PRO A 1 86 ? 161.576 149.156 136.979 1.00 94.80 88 PRO A O 1
ATOM 1303 N N . PRO A 1 87 ? 162.281 149.883 134.976 1.00 95.54 89 PRO A N 1
ATOM 1304 C CA . PRO A 1 87 ? 160.918 149.892 134.431 1.00 101.66 89 PRO A CA 1
ATOM 1305 C C . PRO A 1 87 ? 160.322 148.513 134.216 1.00 103.62 89 PRO A C 1
ATOM 1306 O O . PRO A 1 87 ? 159.144 148.420 133.852 1.00 104.77 89 PRO A O 1
ATOM 1317 N N . ASP A 1 88 ? 161.084 147.442 134.423 1.00 100.01 90 ASP A N 1
ATOM 1318 C CA . ASP A 1 88 ? 160.542 146.104 134.234 1.00 103.45 90 ASP A CA 1
ATOM 1319 C C . ASP A 1 88 ? 159.403 145.796 135.191 1.00 103.15 90 ASP A C 1
ATOM 1320 O O . ASP A 1 88 ? 158.633 144.865 134.940 1.00 103.05 90 ASP A O 1
ATOM 1329 N N . LEU A 1 89 ? 159.275 146.548 136.273 1.00 89.39 91 LEU A N 1
ATOM 1330 C CA . LEU A 1 89 ? 158.471 146.139 137.418 1.00 87.55 91 LEU A CA 1
ATOM 1331 C C . LEU A 1 89 ? 157.201 146.980 137.498 1.00 85.77 91 LEU A C 1
ATOM 1332 O O . LEU A 1 89 ? 157.209 148.108 137.989 1.00 81.13 91 LEU A O 1
ATOM 1348 N N . SER A 1 90 ? 156.108 146.416 136.993 1.00 89.31 92 SER A N 1
ATOM 1349 C CA . SER A 1 90 ? 154.795 147.004 137.190 1.00 90.06 92 SER A CA 1
ATOM 1350 C C . SER A 1 90 ? 154.428 146.973 138.667 1.00 90.53 92 SER A C 1
ATOM 1351 O O . SER A 1 90 ? 154.900 146.133 139.431 1.00 97.25 92 SER A O 1
ATOM 1359 N N . HIS A 1 91 ? 153.562 147.904 139.068 1.00 91.06 93 HIS A N 1
ATOM 1360 C CA . HIS A 1 91 ? 153.246 148.030 140.485 1.00 87.52 93 HIS A CA 1
ATOM 1361 C C . HIS A 1 91 ? 152.736 146.714 141.048 1.00 92.31 93 HIS A C 1
ATOM 1362 O O . HIS A 1 91 ? 153.013 146.377 142.202 1.00 94.22 93 HIS A O 1
ATOM 1376 N N . ARG A 1 92 ? 151.978 145.960 140.251 1.00 92.90 94 ARG A N 1
ATOM 1377 C CA . ARG A 1 92 ? 151.586 144.620 140.671 1.00 88.45 94 ARG A CA 1
ATOM 1378 C C . ARG A 1 92 ? 152.810 143.756 140.914 1.00 91.69 94 ARG A C 1
ATOM 1379 O O . ARG A 1 92 ? 152.878 143.027 141.907 1.00 100.22 94 ARG A O 1
ATOM 1400 N N . ALA A 1 93 ? 153.789 143.824 140.017 1.00 82.70 95 ALA A N 1
ATOM 1401 C CA . ALA A 1 93 ? 154.971 142.991 140.175 1.00 80.34 95 ALA A CA 1
ATOM 1402 C C . ALA A 1 93 ? 155.736 143.364 141.434 1.00 78.99 95 ALA A C 1
ATOM 1403 O O . ALA A 1 93 ? 156.195 142.485 142.167 1.00 86.35 95 ALA A O 1
ATOM 1410 N N . ILE A 1 94 ? 155.888 144.660 141.706 1.00 81.49 96 ILE A N 1
ATOM 1411 C CA . ILE A 1 94 ? 156.631 145.075 142.892 1.00 79.62 96 ILE A CA 1
ATOM 1412 C C . ILE A 1 94 ? 155.953 144.552 144.150 1.00 85.57 96 ILE A C 1
ATOM 1413 O O . ILE A 1 94 ? 156.607 144.015 145.050 1.00 96.60 96 ILE A O 1
ATOM 1429 N N . GLN A 1 95 ? 154.636 144.722 144.247 1.00 81.07 97 GLN A N 1
ATOM 1430 C CA . GLN A 1 95 ? 153.949 144.294 145.457 1.00 77.69 97 GLN A CA 1
ATOM 1431 C C . GLN A 1 95 ? 154.047 142.787 145.646 1.00 79.16 97 GLN A C 1
ATOM 1432 O O . GLN A 1 95 ? 154.240 142.314 146.769 1.00 89.23 97 GLN A O 1
ATOM 1446 N N . ILE A 1 96 ? 153.940 142.019 144.565 1.00 71.89 98 ILE A N 1
ATOM 1447 C CA . ILE A 1 96 ? 154.048 140.570 144.683 1.00 71.52 98 ILE A CA 1
ATOM 1448 C C . ILE A 1 96 ? 155.458 140.174 145.094 1.00 77.91 98 ILE A C 1
ATOM 1449 O O . ILE A 1 96 ? 155.646 139.311 145.955 1.00 89.93 98 ILE A O 1
ATOM 1465 N N . LEU A 1 97 ? 156.471 140.796 144.493 1.00 75.62 99 LEU A N 1
ATOM 1466 C CA . LEU A 1 97 ? 157.846 140.465 144.843 1.00 69.26 99 LEU A CA 1
ATOM 1467 C C . LEU A 1 97 ? 158.160 140.824 146.284 1.00 69.75 99 LEU A C 1
ATOM 1468 O O . LEU A 1 97 ? 158.936 140.122 146.937 1.00 79.60 99 LEU A O 1
ATOM 1484 N N . VAL A 1 98 ? 157.590 141.912 146.794 1.00 68.66 100 VAL A N 1
ATOM 1485 C CA . VAL A 1 98 ? 157.764 142.230 148.206 1.00 72.46 100 VAL A CA 1
ATOM 1486 C C . VAL A 1 98 ? 157.026 141.220 149.074 1.00 73.80 100 VAL A C 1
ATOM 1487 O O . VAL A 1 98 ? 157.499 140.847 150.151 1.00 85.73 100 VAL A O 1
ATOM 1500 N N . GLN A 1 99 ? 155.846 140.785 148.640 1.00 76.35 101 GLN A N 1
ATOM 1501 C CA . GLN A 1 99 ? 155.163 139.692 149.326 1.00 72.60 101 GLN A CA 1
ATOM 1502 C C . GLN A 1 99 ? 156.061 138.467 149.409 1.00 72.59 101 GLN A C 1
ATOM 1503 O O . GLN A 1 99 ? 156.103 137.780 150.434 1.00 83.45 101 GLN A O 1
ATOM 1517 N N . TYR A 1 100 ? 156.785 138.185 148.333 1.00 69.79 102 TYR A N 1
ATOM 1518 C CA . TYR A 1 100 ? 157.638 137.006 148.275 1.00 70.96 102 TYR A CA 1
ATOM 1519 C C . TYR A 1 100 ? 158.858 137.159 149.167 1.00 73.91 102 TYR A C 1
ATOM 1520 O O . TYR A 1 100 ? 159.284 136.198 149.814 1.00 79.29 102 TYR A O 1
ATOM 1538 N N . MET A 1 101 ? 159.456 138.347 149.188 1.00 73.88 103 MET A N 1
ATOM 1539 C CA . MET A 1 101 ? 160.620 138.559 150.035 1.00 69.32 103 MET A CA 1
ATOM 1540 C C . MET A 1 101 ? 160.257 138.499 151.508 1.00 70.35 103 MET A C 1
ATOM 1541 O O . MET A 1 101 ? 161.134 138.294 152.352 1.00 75.45 103 MET A O 1
ATOM 1555 N N . TYR A 1 102 ? 158.984 138.688 151.842 1.00 66.04 104 TYR A N 1
ATOM 1556 C CA . TYR A 1 102 ? 158.549 138.598 153.228 1.00 67.53 104 TYR A CA 1
ATOM 1557 C C . TYR A 1 102 ? 158.134 137.184 153.607 1.00 76.57 104 TYR A C 1
ATOM 1558 O O . TYR A 1 102 ? 158.705 136.590 154.525 1.00 87.92 104 TYR A O 1
ATOM 1576 N N . SER A 1 103 ? 157.155 136.623 152.909 1.00 79.85 105 SER A N 1
ATOM 1577 C CA . SER A 1 103 ? 156.554 135.365 153.315 1.00 83.27 105 SER A CA 1
ATOM 1578 C C . SER A 1 103 ? 157.066 134.166 152.534 1.00 78.30 105 SER A C 1
ATOM 1579 O O . SER A 1 103 ? 156.508 133.074 152.671 1.00 82.90 105 SER A O 1
ATOM 1587 N N . GLY A 1 104 ? 158.086 134.332 151.702 1.00 73.20 106 GLY A N 1
ATOM 1588 C CA . GLY A 1 104 ? 158.651 133.178 151.038 1.00 77.61 106 GLY A CA 1
ATOM 1589 C C . GLY A 1 104 ? 157.704 132.483 150.098 1.00 80.84 106 GLY A C 1
ATOM 1590 O O . GLY A 1 104 ? 157.989 131.368 149.662 1.00 80.63 106 GLY A O 1
ATOM 1594 N N . GLU A 1 105 ? 156.580 133.114 149.772 1.00 83.87 107 GLU A N 1
ATOM 1595 C CA . GLU A 1 105 ? 155.582 132.519 148.902 1.00 85.48 107 GLU A CA 1
ATOM 1596 C C . GLU A 1 105 ? 154.776 133.632 148.256 1.00 87.89 107 GLU A C 1
ATOM 1597 O O . GLU A 1 105 ? 154.578 134.695 148.847 1.00 89.24 107 GLU A O 1
ATOM 1609 N N . ALA A 1 106 ? 154.304 133.378 147.040 1.00 78.31 108 ALA A N 1
ATOM 1610 C CA . ALA A 1 106 ? 153.439 134.329 146.361 1.00 73.57 108 ALA A CA 1
ATOM 1611 C C . ALA A 1 106 ? 152.619 133.605 145.309 1.00 77.37 108 ALA A C 1
ATOM 1612 O O . ALA A 1 106 ? 153.183 133.020 144.382 1.00 84.35 108 ALA A O 1
ATOM 1619 N N . THR A 1 107 ? 151.299 133.654 145.447 1.00 87.13 109 THR A N 1
ATOM 1620 C CA . THR A 1 107 ? 150.439 133.245 144.350 1.00 88.17 109 THR A CA 1
ATOM 1621 C C . THR A 1 107 ? 150.492 134.311 143.268 1.00 85.94 109 THR A C 1
ATOM 1622 O O . THR A 1 107 ? 150.498 135.508 143.562 1.00 86.97 109 THR A O 1
ATOM 1633 N N . VAL A 1 108 ? 150.551 133.880 142.014 1.00 92.25 110 VAL A N 1
ATOM 1634 C CA . VAL A 1 108 ? 150.765 134.790 140.895 1.00 93.19 110 VAL A CA 1
ATOM 1635 C C . VAL A 1 108 ? 149.782 134.447 139.791 1.00 98.35 110 VAL A C 1
ATOM 1636 O O . VAL A 1 108 ? 149.605 133.272 139.455 1.00 103.05 110 VAL A O 1
ATOM 1649 N N . SER A 1 109 ? 149.136 135.465 139.235 1.00 100.57 111 SER A N 1
ATOM 1650 C CA . SER A 1 109 ? 148.212 135.257 138.136 1.00 102.24 111 SER A CA 1
ATOM 1651 C C . SER A 1 109 ? 148.983 134.960 136.861 1.00 102.21 111 SER A C 1
ATOM 1652 O O . SER A 1 109 ? 150.098 135.445 136.660 1.00 102.56 111 SER A O 1
ATOM 1660 N N . ASN A 1 110 ? 148.373 134.157 135.989 1.00 116.08 112 ASN A N 1
ATOM 1661 C CA . ASN A 1 110 ? 149.091 133.665 134.818 1.00 117.14 112 ASN A CA 1
ATOM 1662 C C . ASN A 1 110 ? 149.612 134.805 133.955 1.00 117.77 112 ASN A C 1
ATOM 1663 O O . ASN A 1 110 ? 150.702 134.699 133.382 1.00 120.79 112 ASN A O 1
ATOM 1674 N N . ASP A 1 111 ? 148.863 135.903 133.858 1.00 94.26 113 ASP A N 1
ATOM 1675 C CA . ASP A 1 111 ? 149.208 136.938 132.891 1.00 92.58 113 ASP A CA 1
ATOM 1676 C C . ASP A 1 111 ? 150.505 137.650 133.251 1.00 95.54 113 ASP A C 1
ATOM 1677 O O . ASP A 1 111 ? 151.217 138.117 132.355 1.00 95.30 113 ASP A O 1
ATOM 1686 N N . ILE A 1 112 ? 150.834 137.744 134.538 1.00 90.27 114 ILE A N 1
ATOM 1687 C CA . ILE A 1 112 ? 152.033 138.446 134.978 1.00 88.49 114 ILE A CA 1
ATOM 1688 C C . ILE A 1 112 ? 153.189 137.505 135.238 1.00 94.01 114 ILE A C 1
ATOM 1689 O O . ILE A 1 112 ? 154.241 137.953 135.717 1.00 97.09 114 ILE A O 1
ATOM 1705 N N . LEU A 1 113 ? 153.039 136.215 134.945 1.00 97.13 115 LEU A N 1
ATOM 1706 C CA . LEU A 1 113 ? 154.119 135.281 135.235 1.00 92.92 115 LEU A CA 1
ATOM 1707 C C . LEU A 1 113 ? 155.411 135.723 134.566 1.00 92.76 115 LEU A C 1
ATOM 1708 O O . LEU A 1 113 ? 156.473 135.740 135.193 1.00 94.16 115 LEU A O 1
ATOM 1724 N N . ASN A 1 114 ? 155.343 136.088 133.289 1.00 101.92 116 ASN A N 1
ATOM 1725 C CA . ASN A 1 114 ? 156.549 136.493 132.584 1.00 102.20 116 ASN A CA 1
ATOM 1726 C C . ASN A 1 114 ? 157.080 137.835 133.063 1.00 100.62 116 ASN A C 1
ATOM 1727 O O . ASN A 1 114 ? 158.216 138.185 132.729 1.00 102.36 116 ASN A O 1
ATOM 1738 N N . GLU A 1 115 ? 156.289 138.591 133.825 1.00 101.15 117 GLU A N 1
ATOM 1739 C CA . GLU A 1 115 ? 156.790 139.820 134.425 1.00 101.90 117 GLU A CA 1
ATOM 1740 C C . GLU A 1 115 ? 157.454 139.545 135.766 1.00 99.80 117 GLU A C 1
ATOM 1741 O O . GLU A 1 115 ? 158.541 140.060 136.041 1.00 100.78 117 GLU A O 1
ATOM 1753 N N . VAL A 1 116 ? 156.830 138.720 136.601 1.00 88.33 118 VAL A N 1
ATOM 1754 C CA . VAL A 1 116 ? 157.378 138.444 137.924 1.00 87.45 118 VAL A CA 1
ATOM 1755 C C . VAL A 1 116 ? 158.608 137.551 137.834 1.00 90.39 118 VAL A C 1
ATOM 1756 O O . VAL A 1 116 ? 159.624 137.798 138.492 1.00 90.00 118 VAL A O 1
ATOM 1769 N N . LEU A 1 117 ? 158.523 136.465 137.064 1.00 91.70 119 LEU A N 1
ATOM 1770 C CA . LEU A 1 117 ? 159.689 135.609 136.893 1.00 84.25 119 LEU A CA 1
ATOM 1771 C C . LEU A 1 117 ? 160.861 136.399 136.342 1.00 88.72 119 LEU A C 1
ATOM 1772 O O . LEU A 1 117 ? 162.018 136.093 136.648 1.00 97.28 119 LEU A O 1
ATOM 1788 N N . ARG A 1 118 ? 160.583 137.421 135.536 1.00 99.50 120 ARG A N 1
ATOM 1789 C CA . ARG A 1 118 ? 161.638 138.314 135.080 1.00 103.65 120 ARG A CA 1
ATOM 1790 C C . ARG A 1 118 ? 162.177 139.140 136.240 1.00 103.46 120 ARG A C 1
ATOM 1791 O O . ARG A 1 118 ? 163.375 139.104 136.548 1.00 99.23 120 ARG A O 1
ATOM 1812 N N . GLY A 1 119 ? 161.293 139.879 136.906 1.00 86.05 121 GLY A N 1
ATOM 1813 C CA . GLY A 1 119 ? 161.740 140.808 137.928 1.00 84.06 121 GLY A CA 1
ATOM 1814 C C . GLY A 1 119 ? 162.544 140.133 139.017 1.00 76.44 121 GLY A C 1
ATOM 1815 O O . GLY A 1 119 ? 163.508 140.700 139.532 1.00 79.99 121 GLY A O 1
ATOM 1819 N N . GLY A 1 120 ? 162.159 138.915 139.385 1.00 85.94 122 GLY A N 1
ATOM 1820 C CA . GLY A 1 120 ? 162.875 138.221 140.439 1.00 95.46 122 GLY A CA 1
ATOM 1821 C C . GLY A 1 120 ? 164.332 138.006 140.099 1.00 95.12 122 GLY A C 1
ATOM 1822 O O . GLY A 1 120 ? 165.200 138.109 140.968 1.00 98.45 122 GLY A O 1
ATOM 1826 N N . GLU A 1 121 ? 164.624 137.711 138.835 1.00 87.40 123 GLU A N 1
ATOM 1827 C CA . GLU A 1 121 ? 166.009 137.594 138.408 1.00 91.47 123 GLU A CA 1
ATOM 1828 C C . GLU A 1 121 ? 166.650 138.968 138.262 1.00 96.07 123 GLU A C 1
ATOM 1829 O O . GLU A 1 121 ? 167.815 139.155 138.628 1.00 89.82 123 GLU A O 1
ATOM 1841 N N . ILE A 1 122 ? 165.897 139.949 137.760 1.00 99.44 124 ILE A N 1
ATOM 1842 C CA . ILE A 1 122 ? 166.443 141.297 137.620 1.00 94.44 124 ILE A CA 1
ATOM 1843 C C . ILE A 1 122 ? 167.000 141.771 138.955 1.00 86.48 124 ILE A C 1
ATOM 1844 O O . ILE A 1 122 ? 168.134 142.253 139.043 1.00 80.77 124 ILE A O 1
ATOM 1860 N N . LEU A 1 123 ? 166.213 141.619 140.017 1.00 88.33 125 LEU A N 1
ATOM 1861 C CA . LEU A 1 123 ? 166.595 142.040 141.356 1.00 83.25 125 LEU A CA 1
ATOM 1862 C C . LEU A 1 123 ? 167.282 140.941 142.148 1.00 91.09 125 LEU A C 1
ATOM 1863 O O . LEU A 1 123 ? 167.609 141.156 143.318 1.00 91.12 125 LEU A O 1
ATOM 1879 N N . LYS A 1 124 ? 167.498 139.779 141.551 1.00 93.44 126 LYS A N 1
ATOM 1880 C CA . LYS A 1 124 ? 168.170 138.663 142.203 1.00 88.74 126 LYS A CA 1
ATOM 1881 C C . LYS A 1 124 ? 167.596 138.399 143.593 1.00 88.84 126 LYS A C 1
ATOM 1882 O O . LYS A 1 124 ? 168.269 138.527 144.614 1.00 85.88 126 LYS A O 1
ATOM 1901 N N . ILE A 1 125 ? 166.316 138.040 143.615 1.00 89.38 127 ILE A N 1
ATOM 1902 C CA . ILE A 1 125 ? 165.678 137.580 144.843 1.00 88.55 127 ILE A CA 1
ATOM 1903 C C . ILE A 1 125 ? 165.905 136.080 144.961 1.00 87.65 127 ILE A C 1
ATOM 1904 O O . ILE A 1 125 ? 165.474 135.310 144.098 1.00 90.26 127 ILE A O 1
ATOM 1920 N N . ARG A 1 126 ? 166.570 135.662 146.032 1.00 89.22 128 ARG A N 1
ATOM 1921 C CA . ARG A 1 126 ? 166.843 134.247 146.227 1.00 89.85 128 ARG A CA 1
ATOM 1922 C C . ARG A 1 126 ? 165.538 133.463 146.214 1.00 89.53 128 ARG A C 1
ATOM 1923 O O . ARG A 1 126 ? 164.531 133.889 146.783 1.00 84.08 128 ARG A O 1
ATOM 1944 N N . GLY A 1 127 ? 165.560 132.307 145.554 1.00 93.27 129 GLY A N 1
ATOM 1945 C CA . GLY A 1 127 ? 164.375 131.515 145.328 1.00 94.41 129 GLY A CA 1
ATOM 1946 C C . GLY A 1 127 ? 163.667 131.824 144.024 1.00 98.21 129 GLY A C 1
ATOM 1947 O O . GLY A 1 127 ? 163.090 130.919 143.414 1.00 97.35 129 GLY A O 1
ATOM 1951 N N . LEU A 1 128 ? 163.692 133.080 143.583 1.00 95.86 130 LEU A N 1
ATOM 1952 C CA . LEU A 1 128 ? 163.264 133.415 142.231 1.00 92.42 130 LEU A CA 1
ATOM 1953 C C . LEU A 1 128 ? 164.431 133.370 141.256 1.00 93.35 130 LEU A C 1
ATOM 1954 O O . LEU A 1 128 ? 164.336 132.747 140.196 1.00 96.00 130 LEU A O 1
ATOM 1970 N N . CYS A 1 129 ? 165.537 134.019 141.604 1.00 112.76 131 CYS A N 1
ATOM 1971 C CA . CYS A 1 129 ? 166.659 134.115 140.687 1.00 113.44 131 CYS A CA 1
ATOM 1972 C C . CYS A 1 129 ? 167.294 132.751 140.487 1.00 114.19 131 CYS A C 1
ATOM 1973 O O . CYS A 1 129 ? 167.396 131.945 141.414 1.00 115.59 131 CYS A O 1
ATOM 1981 N N . ARG A 1 130 ? 167.724 132.494 139.254 1.00 141.86 132 ARG A N 1
ATOM 1982 C CA . ARG A 1 130 ? 168.358 131.226 138.909 1.00 145.74 132 ARG A CA 1
ATOM 1983 C C . ARG A 1 130 ? 169.799 131.280 139.401 1.00 147.33 132 ARG A C 1
ATOM 1984 O O . ARG A 1 130 ? 170.760 131.343 138.631 1.00 148.11 132 ARG A O 1
ATOM 2005 N N . THR A 1 131 ? 169.942 131.249 140.720 1.00 154.81 133 THR A N 1
ATOM 2006 C CA . THR A 1 131 ? 171.254 131.277 141.345 1.00 155.07 133 THR A CA 1
ATOM 2007 C C . THR A 1 131 ? 171.981 132.565 140.986 1.00 155.03 133 THR A C 1
ATOM 2008 O O . THR A 1 131 ? 172.571 132.683 139.912 1.00 156.22 133 THR A O 1
ATOM 2020 N N . GLU B 1 2 ? 144.010 129.709 136.610 1.00 129.21 4 GLU B N 1
ATOM 2021 C CA . GLU B 1 2 ? 144.342 131.042 136.123 1.00 131.87 4 GLU B CA 1
ATOM 2022 C C . GLU B 1 2 ? 145.520 131.642 136.876 1.00 130.82 4 GLU B C 1
ATOM 2023 O O . GLU B 1 2 ? 145.850 132.811 136.681 1.00 131.79 4 GLU B O 1
ATOM 2035 N N . ASN B 1 3 ? 146.153 130.858 137.744 1.00 114.11 5 ASN B N 1
ATOM 2036 C CA . ASN B 1 3 ? 147.254 131.353 138.554 1.00 114.84 5 ASN B CA 1
ATOM 2037 C C . ASN B 1 3 ? 148.329 130.289 138.700 1.00 111.14 5 ASN B C 1
ATOM 2038 O O . ASN B 1 3 ? 148.031 129.097 138.800 1.00 111.32 5 ASN B O 1
ATOM 2049 N N . TYR B 1 4 ? 149.579 130.732 138.697 1.00 104.53 6 TYR B N 1
ATOM 2050 C CA . TYR B 1 4 ? 150.693 129.909 139.125 1.00 105.30 6 TYR B CA 1
ATOM 2051 C C . TYR B 1 4 ? 150.949 130.175 140.604 1.00 103.86 6 TYR B C 1
ATOM 2052 O O . TYR B 1 4 ? 150.190 130.883 141.271 1.00 101.62 6 TYR B O 1
ATOM 2070 N N . HIS B 1 5 ? 152.021 129.593 141.135 1.00 91.60 7 HIS B N 1
ATOM 2071 C CA . HIS B 1 5 ? 152.307 129.697 142.562 1.00 90.28 7 HIS B CA 1
ATOM 2072 C C . HIS B 1 5 ? 153.815 129.649 142.757 1.00 88.45 7 HIS B C 1
ATOM 2073 O O . HIS B 1 5 ? 154.447 128.638 142.441 1.00 90.90 7 HIS B O 1
ATOM 2087 N N . LEU B 1 6 ? 154.387 130.740 143.262 1.00 81.74 8 LEU B N 1
ATOM 2088 C CA . LEU B 1 6 ? 155.822 130.818 143.532 1.00 79.89 8 LEU B CA 1
ATOM 2089 C C . LEU B 1 6 ? 156.085 130.386 144.969 1.00 82.90 8 LEU B C 1
ATOM 2090 O O . LEU B 1 6 ? 156.200 131.198 145.888 1.00 88.22 8 LEU B O 1
ATOM 2106 N N . LYS B 1 7 ? 156.167 129.077 145.167 1.00 91.01 9 LYS B N 1
ATOM 2107 C CA . LYS B 1 7 ? 156.613 128.560 146.447 1.00 91.29 9 LYS B CA 1
ATOM 2108 C C . LYS B 1 7 ? 158.107 128.806 146.613 1.00 91.79 9 LYS B C 1
ATOM 2109 O O . LYS B 1 7 ? 158.841 129.004 145.643 1.00 93.20 9 LYS B O 1
ATOM 2128 N N . TRP B 1 8 ? 158.560 128.794 147.863 1.00 85.08 10 TRP B N 1
ATOM 2129 C CA . TRP B 1 8 ? 159.993 128.752 148.142 1.00 86.31 10 TRP B CA 1
ATOM 2130 C C . TRP B 1 8 ? 160.188 128.104 149.502 1.00 86.86 10 TRP B C 1
ATOM 2131 O O . TRP B 1 8 ? 159.965 128.741 150.535 1.00 89.26 10 TRP B O 1
ATOM 2152 N N . ASP B 1 9 ? 160.625 126.847 149.493 1.00 99.65 11 ASP B N 1
ATOM 2153 C CA . ASP B 1 9 ? 160.726 126.079 150.729 1.00 104.72 11 ASP B CA 1
ATOM 2154 C C . ASP B 1 9 ? 161.693 126.715 151.721 1.00 101.89 11 ASP B C 1
ATOM 2155 O O . ASP B 1 9 ? 161.401 126.794 152.920 1.00 99.30 11 ASP B O 1
ATOM 2164 N N . SER B 1 10 ? 162.842 127.178 151.246 1.00 93.36 12 SER B N 1
ATOM 2165 C CA . SER B 1 10 ? 163.943 127.547 152.126 1.00 91.09 12 SER B CA 1
ATOM 2166 C C . SER B 1 10 ? 163.879 128.984 152.623 1.00 90.60 12 SER B C 1
ATOM 2167 O O . SER B 1 10 ? 164.849 129.450 153.226 1.00 94.29 12 SER B O 1
ATOM 2175 N N . HIS B 1 11 ? 162.778 129.698 152.390 1.00 94.30 13 HIS B N 1
ATOM 2176 C CA . HIS B 1 11 ? 162.717 131.100 152.785 1.00 87.84 13 HIS B CA 1
ATOM 2177 C C . HIS B 1 11 ? 163.050 131.284 154.256 1.00 88.65 13 HIS B C 1
ATOM 2178 O O . HIS B 1 11 ? 163.911 132.093 154.614 1.00 97.39 13 HIS B O 1
ATOM 2192 N N . LEU B 1 12 ? 162.367 130.546 155.130 1.00 82.69 14 LEU B N 1
ATOM 2193 C CA . LEU B 1 12 ? 162.547 130.763 156.559 1.00 86.97 14 LEU B CA 1
ATOM 2194 C C . LEU B 1 12 ? 163.984 130.515 156.986 1.00 88.24 14 LEU B C 1
ATOM 2195 O O . LEU B 1 12 ? 164.490 131.194 157.883 1.00 89.31 14 LEU B O 1
ATOM 2211 N N . THR B 1 13 ? 164.661 129.560 156.352 1.00 91.17 15 THR B N 1
ATOM 2212 C CA . THR B 1 13 ? 166.007 129.213 156.788 1.00 91.03 15 THR B CA 1
ATOM 2213 C C . THR B 1 13 ? 166.998 130.320 156.459 1.00 91.99 15 THR B C 1
ATOM 2214 O O . THR B 1 13 ? 167.862 130.649 157.279 1.00 99.96 15 THR B O 1
ATOM 2225 N N . TYR B 1 14 ? 166.902 130.900 155.266 1.00 82.61 16 TYR B N 1
ATOM 2226 C CA . TYR B 1 14 ? 167.755 132.038 154.959 1.00 82.40 16 TYR B CA 1
ATOM 2227 C C . TYR B 1 14 ? 167.365 133.242 155.796 1.00 88.06 16 TYR B C 1
ATOM 2228 O O . TYR B 1 14 ? 168.220 134.067 156.135 1.00 93.73 16 TYR B O 1
ATOM 2246 N N . LEU B 1 15 ? 166.088 133.342 156.160 1.00 88.85 17 LEU B N 1
ATOM 2247 C CA . LEU B 1 15 ? 165.662 134.387 157.080 1.00 91.25 17 LEU B CA 1
ATOM 2248 C C . LEU B 1 15 ? 166.292 134.198 158.452 1.00 89.55 17 LEU B C 1
ATOM 2249 O O . LEU B 1 15 ? 166.730 135.167 159.080 1.00 92.64 17 LEU B O 1
ATOM 2265 N N . ASN B 1 16 ? 166.355 132.959 158.933 1.00 85.33 18 ASN B N 1
ATOM 2266 C CA . ASN B 1 16 ? 166.959 132.710 160.236 1.00 85.49 18 ASN B CA 1
ATOM 2267 C C . ASN B 1 16 ? 168.429 133.097 160.237 1.00 88.43 18 ASN B C 1
ATOM 2268 O O . ASN B 1 16 ? 168.886 133.847 161.106 1.00 94.75 18 ASN B O 1
ATOM 2279 N N . SER B 1 17 ? 169.189 132.590 159.269 1.00 91.04 19 SER B N 1
ATOM 2280 C CA . SER B 1 17 ? 170.613 132.888 159.233 1.00 95.05 19 SER B CA 1
ATOM 2281 C C . SER B 1 17 ? 170.846 134.379 159.059 1.00 93.16 19 SER B C 1
ATOM 2282 O O . SER B 1 17 ? 171.733 134.953 159.698 1.00 90.83 19 SER B O 1
ATOM 2290 N N . SER B 1 18 ? 170.046 135.027 158.210 1.00 89.04 20 SER B N 1
ATOM 2291 C CA . SER B 1 18 ? 170.243 136.446 157.948 1.00 88.03 20 SER B CA 1
ATOM 2292 C C . SER B 1 18 ? 170.005 137.278 159.200 1.00 83.61 20 SER B C 1
ATOM 2293 O O . SER B 1 18 ? 170.828 138.128 159.554 1.00 89.88 20 SER B O 1
ATOM 2301 N N . ILE B 1 19 ? 168.879 137.060 159.877 1.00 78.33 21 ILE B N 1
ATOM 2302 C CA . ILE B 1 19 ? 168.555 137.877 161.043 1.00 78.88 21 ILE B CA 1
ATOM 2303 C C . ILE B 1 19 ? 169.614 137.713 162.121 1.00 86.59 21 ILE B C 1
ATOM 2304 O O . ILE B 1 19 ? 170.013 138.686 162.770 1.00 89.74 21 ILE B O 1
ATOM 2320 N N . ALA B 1 20 ? 170.100 136.487 162.321 1.00 93.38 22 ALA B N 1
ATOM 2321 C CA . ALA B 1 20 ? 171.037 136.238 163.410 1.00 91.83 22 ALA B CA 1
ATOM 2322 C C . ALA B 1 20 ? 172.283 137.100 163.287 1.00 87.62 22 ALA B C 1
ATOM 2323 O O . ALA B 1 20 ? 172.893 137.461 164.299 1.00 84.90 22 ALA B O 1
ATOM 2330 N N . THR B 1 21 ? 172.676 137.447 162.064 1.00 93.92 23 THR B N 1
ATOM 2331 C CA . THR B 1 21 ? 173.840 138.305 161.900 1.00 95.78 23 THR B CA 1
ATOM 2332 C C . THR B 1 21 ? 173.583 139.698 162.447 1.00 96.74 23 THR B C 1
ATOM 2333 O O . THR B 1 21 ? 174.524 140.376 162.875 1.00 101.62 23 THR B O 1
ATOM 2344 N N . LEU B 1 22 ? 172.325 140.142 162.455 1.00 91.18 24 LEU B N 1
ATOM 2345 C CA . LEU B 1 22 ? 172.031 141.485 162.930 1.00 93.32 24 LEU B CA 1
ATOM 2346 C C . LEU B 1 22 ? 172.356 141.644 164.401 1.00 98.51 24 LEU B C 1
ATOM 2347 O O . LEU B 1 22 ? 172.499 142.774 164.875 1.00 99.34 24 LEU B O 1
ATOM 2363 N N . TYR B 1 23 ? 172.459 140.538 165.137 1.00 105.26 25 TYR B N 1
ATOM 2364 C CA . TYR B 1 23 ? 173.028 140.599 166.472 1.00 103.03 25 TYR B CA 1
ATOM 2365 C C . TYR B 1 23 ? 174.497 140.988 166.439 1.00 99.95 25 TYR B C 1
ATOM 2366 O O . TYR B 1 23 ? 175.019 141.476 167.446 1.00 97.45 25 TYR B O 1
ATOM 2384 N N . LYS B 1 24 ? 175.168 140.796 165.308 1.00 103.20 26 LYS B N 1
ATOM 2385 C CA . LYS B 1 24 ? 176.607 141.002 165.211 1.00 102.88 26 LYS B CA 1
ATOM 2386 C C . LYS B 1 24 ? 177.009 142.139 164.287 1.00 101.59 26 LYS B C 1
ATOM 2387 O O . LYS B 1 24 ? 177.861 142.946 164.662 1.00 101.70 26 LYS B O 1
ATOM 2406 N N . ASN B 1 25 ? 176.428 142.244 163.093 1.00 113.43 27 ASN B N 1
ATOM 2407 C CA . ASN B 1 25 ? 176.805 143.310 162.171 1.00 115.35 27 ASN B CA 1
ATOM 2408 C C . ASN B 1 25 ? 176.001 144.589 162.378 1.00 114.92 27 ASN B C 1
ATOM 2409 O O . ASN B 1 25 ? 176.403 145.641 161.871 1.00 115.76 27 ASN B O 1
ATOM 2420 N N . GLU B 1 26 ? 174.888 144.525 163.102 1.00 100.88 28 GLU B N 1
ATOM 2421 C CA . GLU B 1 26 ? 174.153 145.689 163.589 1.00 98.93 28 GLU B CA 1
ATOM 2422 C C . GLU B 1 26 ? 173.624 146.592 162.481 1.00 94.86 28 GLU B C 1
ATOM 2423 O O . GLU B 1 26 ? 173.207 147.721 162.763 1.00 87.14 28 GLU B O 1
ATOM 2435 N N . LYS B 1 27 ? 173.632 146.145 161.229 1.00 97.92 29 LYS B N 1
ATOM 2436 C CA . LYS B 1 27 ? 173.209 147.013 160.138 1.00 97.23 29 LYS B CA 1
ATOM 2437 C C . LYS B 1 27 ? 171.692 147.186 160.137 1.00 104.29 29 LYS B C 1
ATOM 2438 O O . LYS B 1 27 ? 170.942 146.232 160.354 1.00 109.52 29 LYS B O 1
ATOM 2457 N N . PHE B 1 28 ? 171.245 148.414 159.868 1.00 94.97 30 PHE B N 1
ATOM 2458 C CA . PHE B 1 28 ? 169.835 148.806 159.901 1.00 87.44 30 PHE B CA 1
ATOM 2459 C C . PHE B 1 28 ? 169.282 148.921 161.322 1.00 94.51 30 PHE B C 1
ATOM 2460 O O . PHE B 1 28 ? 168.068 148.828 161.518 1.00 91.87 30 PHE B O 1
ATOM 2477 N N . ALA B 1 29 ? 170.144 149.104 162.324 1.00 98.95 31 ALA B N 1
ATOM 2478 C CA . ALA B 1 29 ? 169.676 149.290 163.692 1.00 94.74 31 ALA B CA 1
ATOM 2479 C C . ALA B 1 29 ? 168.983 150.636 163.855 1.00 94.53 31 ALA B C 1
ATOM 2480 O O . ALA B 1 29 ? 169.351 151.629 163.225 1.00 99.98 31 ALA B O 1
ATOM 2487 N N . ASP B 1 30 ? 167.953 150.656 164.702 1.00 91.42 32 ASP B N 1
ATOM 2488 C CA . ASP B 1 30 ? 167.213 151.883 164.976 1.00 97.55 32 ASP B CA 1
ATOM 2489 C C . ASP B 1 30 ? 166.956 152.108 166.462 1.00 96.75 32 ASP B C 1
ATOM 2490 O O . ASP B 1 30 ? 166.521 153.194 166.851 1.00 99.51 32 ASP B O 1
ATOM 2499 N N . VAL B 1 31 ? 167.214 151.107 167.300 1.00 88.65 33 VAL B N 1
ATOM 2500 C CA . VAL B 1 31 ? 167.047 151.224 168.746 1.00 89.62 33 VAL B CA 1
ATOM 2501 C C . VAL B 1 31 ? 168.398 151.036 169.413 1.00 91.81 33 VAL B C 1
ATOM 2502 O O . VAL B 1 31 ? 169.153 150.123 169.063 1.00 98.27 33 VAL B O 1
ATOM 2515 N N . VAL B 1 32 ? 168.695 151.891 170.383 1.00 84.41 34 VAL B N 1
ATOM 2516 C CA . VAL B 1 32 ? 169.935 151.823 171.142 1.00 78.57 34 VAL B CA 1
ATOM 2517 C C . VAL B 1 32 ? 169.563 151.697 172.608 1.00 85.46 34 VAL B C 1
ATOM 2518 O O . VAL B 1 32 ? 168.922 152.594 173.167 1.00 92.20 34 VAL B O 1
ATOM 2531 N N . LEU B 1 33 ? 169.964 150.597 173.233 1.00 88.07 35 LEU B N 1
ATOM 2532 C CA . LEU B 1 33 ? 169.580 150.299 174.605 1.00 87.64 35 LEU B CA 1
ATOM 2533 C C . LEU B 1 33 ? 170.724 150.660 175.538 1.00 83.92 35 LEU B C 1
ATOM 2534 O O . LEU B 1 33 ? 171.871 150.269 175.298 1.00 85.20 35 LEU B O 1
ATOM 2550 N N . TYR B 1 34 ? 170.411 151.400 176.595 1.00 81.40 36 TYR B N 1
ATOM 2551 C CA . TYR B 1 34 ? 171.398 151.844 177.567 1.00 83.15 36 TYR B CA 1
ATOM 2552 C C . TYR B 1 34 ? 171.144 151.185 178.913 1.00 87.49 36 TYR B C 1
ATOM 2553 O O . TYR B 1 34 ? 170.000 151.093 179.365 1.00 89.56 36 TYR B O 1
ATOM 2571 N N . SER B 1 35 ? 172.220 150.728 179.543 1.00 87.83 37 SER B N 1
ATOM 2572 C CA . SER B 1 35 ? 172.149 150.146 180.870 1.00 90.76 37 SER B CA 1
ATOM 2573 C C . SER B 1 35 ? 172.129 151.240 181.930 1.00 91.44 37 SER B C 1
ATOM 2574 O O . SER B 1 35 ? 172.554 152.374 181.698 1.00 96.26 37 SER B O 1
ATOM 2582 N N . SER B 1 36 ? 171.641 150.878 183.119 1.00 96.15 38 SER B N 1
ATOM 2583 C CA . SER B 1 36 ? 171.560 151.818 184.231 1.00 102.52 38 SER B CA 1
ATOM 2584 C C . SER B 1 36 ? 171.963 151.178 185.554 1.00 104.06 38 SER B C 1
ATOM 2585 O O . SER B 1 36 ? 171.430 151.542 186.606 1.00 107.07 38 SER B O 1
ATOM 2593 N N . TYR B 1 37 ? 172.888 150.218 185.531 1.00 104.68 39 TYR B N 1
ATOM 2594 C CA . TYR B 1 37 ? 173.268 149.552 186.771 1.00 107.60 39 TYR B CA 1
ATOM 2595 C C . TYR B 1 37 ? 173.910 150.512 187.766 1.00 111.70 39 TYR B C 1
ATOM 2596 O O . TYR B 1 37 ? 173.858 150.260 188.974 1.00 110.50 39 TYR B O 1
ATOM 2614 N N . ASN B 1 38 ? 174.506 151.604 187.291 1.00 130.08 40 ASN B N 1
ATOM 2615 C CA . ASN B 1 38 ? 175.113 152.606 188.168 1.00 131.38 40 ASN B CA 1
ATOM 2616 C C . ASN B 1 38 ? 176.137 151.961 189.099 1.00 132.92 40 ASN B C 1
ATOM 2617 O O . ASN B 1 38 ? 176.218 152.274 190.288 1.00 132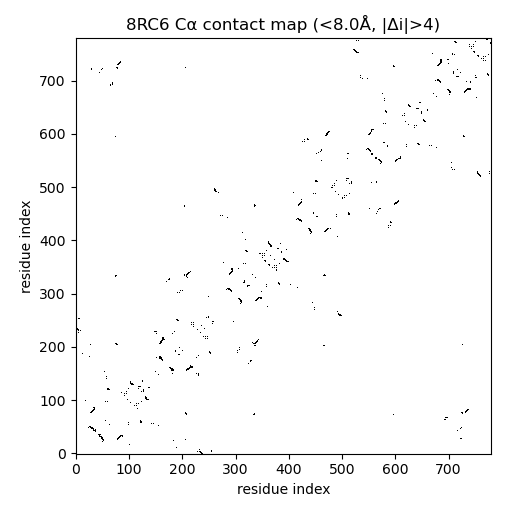.16 40 ASN B O 1
ATOM 2628 N N . SER B 1 39 ? 176.922 151.040 188.552 1.00 136.10 41 SER B N 1
ATOM 2629 C CA . SER B 1 39 ? 177.922 150.343 189.346 1.00 136.84 41 SER B CA 1
ATOM 2630 C C . SER B 1 39 ? 179.127 151.238 189.617 1.00 139.64 41 SER B C 1
ATOM 2631 O O . SER B 1 39 ? 179.695 151.840 188.701 1.00 138.64 41 SER B O 1
ATOM 2639 N N . SER B 1 40 ? 179.513 151.319 190.889 1.00 155.78 42 SER B N 1
ATOM 2640 C CA . SER B 1 40 ? 180.777 151.921 191.312 1.00 156.25 42 SER B CA 1
ATOM 2641 C C . SER B 1 40 ? 180.994 153.297 190.676 1.00 156.81 42 SER B C 1
ATOM 2642 O O . SER B 1 40 ? 181.934 153.529 189.914 1.00 156.50 42 SER B O 1
ATOM 2650 N N . GLY B 1 41 ? 180.086 154.214 191.001 1.00 155.73 43 GLY B N 1
ATOM 2651 C CA . GLY B 1 41 ? 180.282 155.620 190.710 1.00 155.03 43 GLY B CA 1
ATOM 2652 C C . GLY B 1 41 ? 179.996 155.994 189.270 1.00 156.69 43 GLY B C 1
ATOM 2653 O O . GLY B 1 41 ? 179.922 155.163 188.362 1.00 155.97 43 GLY B O 1
ATOM 2657 N N . ILE B 1 42 ? 179.842 157.300 189.074 1.00 161.65 44 ILE B N 1
ATOM 2658 C CA . ILE B 1 42 ? 179.462 157.908 187.797 1.00 162.55 44 ILE B CA 1
ATOM 2659 C C . ILE B 1 42 ? 180.597 157.977 186.775 1.00 164.26 44 ILE B C 1
ATOM 2660 O O . ILE B 1 42 ? 180.336 157.825 185.574 1.00 163.31 44 ILE B O 1
ATOM 2676 N N . PRO B 1 43 ? 181.848 158.245 187.168 1.00 170.10 45 PRO B N 1
ATOM 2677 C CA . PRO B 1 43 ? 182.850 158.665 186.176 1.00 168.43 45 PRO B CA 1
ATOM 2678 C C . PRO B 1 43 ? 183.422 157.549 185.314 1.00 167.79 45 PRO B C 1
ATOM 2679 O O . PRO B 1 43 ? 184.148 157.851 184.357 1.00 167.10 45 PRO B O 1
ATOM 2690 N N . SER B 1 44 ? 183.130 156.282 185.607 1.00 162.78 46 SER B N 1
ATOM 2691 C CA . SER B 1 44 ? 183.775 155.194 184.876 1.00 161.71 46 SER B CA 1
ATOM 2692 C C . SER B 1 44 ? 183.234 155.049 183.458 1.00 161.92 46 SER B C 1
ATOM 2693 O O . SER B 1 44 ? 183.972 154.638 182.557 1.00 161.14 46 SER B O 1
ATOM 2701 N N . ASP B 1 45 ? 181.957 155.349 183.243 1.00 153.97 47 ASP B N 1
ATOM 2702 C CA . ASP B 1 45 ? 181.309 155.070 181.966 1.00 151.62 47 ASP B CA 1
ATOM 2703 C C . ASP B 1 45 ? 180.459 156.252 181.519 1.00 152.02 47 ASP B C 1
ATOM 2704 O O . ASP B 1 45 ? 179.316 156.097 181.087 1.00 150.78 47 ASP B O 1
ATOM 2713 N N . ILE B 1 46 ? 180.998 157.464 181.638 1.00 154.02 48 ILE B N 1
ATOM 2714 C CA . ILE B 1 46 ? 180.278 158.637 181.140 1.00 152.61 48 ILE B CA 1
ATOM 2715 C C . ILE B 1 46 ? 179.844 158.432 179.691 1.00 151.98 48 ILE B C 1
ATOM 2716 O O . ILE B 1 46 ? 178.703 158.777 179.356 1.00 149.48 48 ILE B O 1
ATOM 2732 N N . PRO B 1 47 ? 180.685 157.918 178.792 1.00 147.38 49 PRO B N 1
ATOM 2733 C CA . PRO B 1 47 ? 180.188 157.503 177.466 1.00 145.04 49 PRO B CA 1
ATOM 2734 C C . PRO B 1 47 ? 179.648 156.079 177.514 1.00 144.44 49 PRO B C 1
ATOM 2735 O O . PRO B 1 47 ? 180.240 155.129 176.986 1.00 146.35 49 PRO B O 1
ATOM 2746 N N . THR B 1 48 ? 178.505 155.914 178.175 1.00 119.51 50 THR B N 1
ATOM 2747 C CA . THR B 1 48 ? 177.957 154.581 178.375 1.00 117.80 50 THR B CA 1
ATOM 2748 C C . THR B 1 48 ? 177.811 153.878 177.036 1.00 115.76 50 THR B C 1
ATOM 2749 O O . THR B 1 48 ? 177.439 154.491 176.034 1.00 114.44 50 THR B O 1
ATOM 2760 N N . VAL B 1 49 ? 178.119 152.585 177.023 1.00 99.62 51 VAL B N 1
ATOM 2761 C CA . VAL B 1 49 ? 178.102 151.819 175.783 1.00 99.19 51 VAL B CA 1
ATOM 2762 C C . VAL B 1 49 ? 176.656 151.547 175.388 1.00 97.72 51 VAL B C 1
ATOM 2763 O O . VAL B 1 49 ? 175.893 150.937 176.144 1.00 99.50 51 VAL B O 1
ATOM 2776 N N . GLY B 1 50 ? 176.277 151.998 174.197 1.00 85.87 52 GLY B N 1
ATOM 2777 C CA . GLY B 1 50 ? 174.921 151.836 173.724 1.00 83.31 52 GLY B CA 1
ATOM 2778 C C . GLY B 1 50 ? 174.720 150.557 172.944 1.00 87.74 52 GLY B C 1
ATOM 2779 O O . GLY B 1 50 ? 175.339 150.351 171.897 1.00 90.55 52 GLY B O 1
ATOM 2783 N N . ILE B 1 51 ? 173.843 149.696 173.447 1.00 84.40 53 ILE B N 1
ATOM 2784 C CA . ILE B 1 51 ? 173.563 148.414 172.812 1.00 86.40 53 ILE B CA 1
ATOM 2785 C C . ILE B 1 51 ? 172.658 148.652 171.613 1.00 90.36 53 ILE B C 1
ATOM 2786 O O . ILE B 1 51 ? 171.590 149.259 171.740 1.00 88.49 53 ILE B O 1
ATOM 2802 N N . SER B 1 52 ? 173.083 148.179 170.447 1.00 84.45 54 SER B N 1
ATOM 2803 C CA . SER B 1 52 ? 172.278 148.319 169.244 1.00 82.19 54 SER B CA 1
ATOM 2804 C C . SER B 1 52 ? 171.211 147.234 169.184 1.00 78.85 54 SER B C 1
ATOM 2805 O O . SER B 1 52 ? 171.446 146.090 169.574 1.00 80.78 54 SER B O 1
ATOM 2813 N N . ALA B 1 53 ? 170.032 147.598 168.685 1.00 76.63 55 ALA B N 1
ATOM 2814 C CA . ALA B 1 53 ? 168.925 146.662 168.549 1.00 77.38 55 ALA B CA 1
ATOM 2815 C C . ALA B 1 53 ? 168.024 147.130 167.415 1.00 80.94 55 ALA B C 1
ATOM 2816 O O . ALA B 1 53 ? 168.140 148.258 166.933 1.00 88.97 55 ALA B O 1
ATOM 2823 N N . HIS B 1 54 ? 167.103 146.260 167.001 1.00 78.88 56 HIS B N 1
ATOM 2824 C CA . HIS B 1 54 ? 166.166 146.561 165.928 1.00 77.31 56 HIS B CA 1
ATOM 2825 C C . HIS B 1 54 ? 164.745 146.526 166.469 1.00 74.06 56 HIS B C 1
ATOM 2826 O O . HIS B 1 54 ? 164.357 145.569 167.146 1.00 77.40 56 HIS B O 1
ATOM 2840 N N . LYS B 1 55 ? 163.974 147.569 166.155 1.00 82.52 57 LYS B N 1
ATOM 2841 C CA . LYS B 1 55 ? 162.639 147.722 166.724 1.00 85.18 57 LYS B CA 1
ATOM 2842 C C . LYS B 1 55 ? 161.796 146.472 166.543 1.00 90.21 57 LYS B C 1
ATOM 2843 O O . LYS B 1 55 ? 161.147 146.009 167.487 1.00 95.51 57 LYS B O 1
ATOM 2862 N N . PHE B 1 56 ? 161.774 145.923 165.330 1.00 81.98 58 PHE B N 1
ATOM 2863 C CA . PHE B 1 56 ? 160.836 144.847 165.039 1.00 80.20 58 PHE B CA 1
ATOM 2864 C C . PHE B 1 56 ? 161.137 143.613 165.876 1.00 88.86 58 PHE B C 1
ATOM 2865 O O . PHE B 1 56 ? 160.213 142.946 166.354 1.00 96.94 58 PHE B O 1
ATOM 2882 N N . ILE B 1 57 ? 162.416 143.298 166.075 1.00 83.29 59 ILE B N 1
ATOM 2883 C CA . ILE B 1 57 ? 162.765 142.180 166.943 1.00 75.67 59 ILE B CA 1
ATOM 2884 C C . ILE B 1 57 ? 162.247 142.425 168.347 1.00 78.54 59 ILE B C 1
ATOM 2885 O O . ILE B 1 57 ? 161.653 141.538 168.970 1.00 90.64 59 ILE B O 1
ATOM 2901 N N . LEU B 1 58 ? 162.472 143.628 168.870 1.00 79.84 60 LEU B N 1
ATOM 2902 C CA . LEU B 1 58 ? 162.035 143.946 170.222 1.00 85.64 60 LEU B CA 1
ATOM 2903 C C . LEU B 1 58 ? 160.532 143.776 170.360 1.00 86.46 60 LEU B C 1
ATOM 2904 O O . LEU B 1 58 ? 160.047 143.164 171.319 1.00 84.69 60 LEU B O 1
ATOM 2920 N N . SER B 1 59 ? 159.774 144.308 169.403 1.00 80.32 61 SER B N 1
ATOM 2921 C CA . SER B 1 59 ? 158.325 144.185 169.468 1.00 83.78 61 SER B CA 1
ATOM 2922 C C . SER B 1 59 ? 157.888 142.734 169.349 1.00 84.99 61 SER B C 1
ATOM 2923 O O . SER B 1 59 ? 156.911 142.330 169.986 1.00 83.19 61 SER B O 1
ATOM 2931 N N . ALA B 1 60 ? 158.596 141.940 168.547 1.00 93.31 62 ALA B N 1
ATOM 2932 C CA . ALA B 1 60 ? 158.217 140.544 168.368 1.00 94.17 62 ALA B CA 1
ATOM 2933 C C . ALA B 1 60 ? 158.461 139.729 169.630 1.00 91.27 62 ALA B C 1
ATOM 2934 O O . ALA B 1 60 ? 157.615 138.920 170.024 1.00 94.46 62 ALA B O 1
ATOM 2941 N N . SER B 1 61 ? 159.603 139.927 170.282 1.00 83.97 63 SER B N 1
ATOM 2942 C CA . SER B 1 61 ? 159.977 139.057 171.390 1.00 80.47 63 SER B CA 1
ATOM 2943 C C . SER B 1 61 ? 159.442 139.528 172.732 1.00 90.81 63 SER B C 1
ATOM 2944 O O . SER B 1 61 ? 159.130 138.695 173.590 1.00 94.05 63 SER B O 1
ATOM 2952 N N . SER B 1 62 ? 159.314 140.833 172.939 1.00 92.63 64 SER B N 1
ATOM 2953 C CA . SER B 1 62 ? 158.885 141.373 174.218 1.00 91.04 64 SER B CA 1
ATOM 2954 C C . SER B 1 62 ? 157.566 142.098 174.049 1.00 95.00 64 SER B C 1
ATOM 2955 O O . SER B 1 62 ? 157.412 142.907 173.132 1.00 103.41 64 SER B O 1
ATOM 2963 N N . GLN B 1 63 ? 156.621 141.815 174.939 1.00 101.35 65 GLN B N 1
ATOM 2964 C CA . GLN B 1 63 ? 155.392 142.591 174.941 1.00 105.03 65 GLN B CA 1
ATOM 2965 C C . GLN B 1 63 ? 155.647 144.015 175.404 1.00 105.28 65 GLN B C 1
ATOM 2966 O O . GLN B 1 63 ? 155.024 144.953 174.897 1.00 103.69 65 GLN B O 1
ATOM 2980 N N . PHE B 1 64 ? 156.567 144.197 176.350 1.00 88.74 66 PHE B N 1
ATOM 2981 C CA . PHE B 1 64 ? 156.804 145.525 176.896 1.00 85.48 66 PHE B CA 1
ATOM 2982 C C . PHE B 1 64 ? 157.283 146.474 175.811 1.00 82.44 66 PHE B C 1
ATOM 2983 O O . PHE B 1 64 ? 156.852 147.629 175.743 1.00 85.53 66 PHE B O 1
ATOM 3000 N N . PHE B 1 65 ? 158.182 146.004 174.952 1.00 78.37 67 PHE B N 1
ATOM 3001 C CA . PHE B 1 65 ? 158.620 146.829 173.837 1.00 84.85 67 PHE B CA 1
ATOM 3002 C C . PHE B 1 65 ? 157.512 147.017 172.816 1.00 89.10 67 PHE B C 1
ATOM 3003 O O . PHE B 1 65 ? 157.471 148.044 172.132 1.00 89.57 67 PHE B O 1
ATOM 3020 N N . ALA B 1 66 ? 156.608 146.047 172.695 1.00 92.72 68 ALA B N 1
ATOM 3021 C CA . ALA B 1 66 ? 155.531 146.161 171.719 1.00 92.85 68 ALA B CA 1
ATOM 3022 C C . ALA B 1 66 ? 154.542 147.248 172.122 1.00 92.38 68 ALA B C 1
ATOM 3023 O O . ALA B 1 66 ? 154.339 148.223 171.392 1.00 91.30 68 ALA B O 1
ATOM 3030 N N . THR B 1 67 ? 153.925 147.103 173.296 1.00 102.43 69 THR B N 1
ATOM 3031 C CA . THR B 1 67 ? 152.987 148.120 173.753 1.00 103.68 69 THR B CA 1
ATOM 3032 C C . THR B 1 67 ? 153.636 149.494 173.789 1.00 102.18 69 THR B C 1
ATOM 3033 O O . THR B 1 67 ? 152.951 150.507 173.626 1.00 104.85 69 THR B O 1
ATOM 3044 N N . MET B 1 68 ? 154.944 149.552 174.016 1.00 88.22 70 MET B N 1
ATOM 3045 C CA . MET B 1 68 ? 155.669 150.811 173.932 1.00 87.49 70 MET B CA 1
ATOM 3046 C C . MET B 1 68 ? 155.613 151.383 172.524 1.00 92.95 70 MET B C 1
ATOM 3047 O O . MET B 1 68 ? 155.040 152.450 172.299 1.00 98.14 70 MET B O 1
ATOM 3061 N N . PHE B 1 69 ? 156.177 150.652 171.564 1.00 86.91 71 PHE B N 1
ATOM 3062 C CA . PHE B 1 69 ? 156.319 151.163 170.207 1.00 85.68 71 PHE B CA 1
ATOM 3063 C C . PHE B 1 69 ? 154.980 151.407 169.527 1.00 88.70 71 PHE B C 1
ATOM 3064 O O . PHE B 1 69 ? 154.918 152.187 168.572 1.00 88.16 71 PHE B O 1
ATOM 3081 N N . GLU B 1 70 ? 153.911 150.765 169.993 1.00 113.21 72 GLU B N 1
ATOM 3082 C CA . GLU B 1 70 ? 152.589 151.007 169.425 1.00 111.76 72 GLU B CA 1
ATOM 3083 C C . GLU B 1 70 ? 151.969 152.267 170.013 1.00 108.30 72 GLU B C 1
ATOM 3084 O O . GLU B 1 70 ? 151.602 153.193 169.284 1.00 109.38 72 GLU B O 1
ATOM 3096 N N . THR B 1 71 ? 151.868 152.325 171.338 1.00 107.88 73 THR B N 1
ATOM 3097 C CA . THR B 1 71 ? 151.119 153.377 172.007 1.00 111.40 73 THR B CA 1
ATOM 3098 C C . THR B 1 71 ? 151.979 154.556 172.434 1.00 109.63 73 THR B C 1
ATOM 3099 O O . THR B 1 71 ? 151.428 155.602 172.790 1.00 111.13 73 THR B O 1
ATOM 3110 N N . ALA B 1 72 ? 153.302 154.418 172.412 1.00 107.64 74 ALA B N 1
ATOM 3111 C CA . ALA B 1 72 ? 154.157 155.498 172.861 1.00 109.66 74 ALA B CA 1
ATOM 3112 C C . ALA B 1 72 ? 153.985 156.715 171.961 1.00 110.47 74 ALA B C 1
ATOM 3113 O O . ALA B 1 72 ? 153.666 156.586 170.776 1.00 111.42 74 ALA B O 1
ATOM 3120 N N . PRO B 1 73 ? 154.213 157.908 172.494 1.00 113.45 75 PRO B N 1
ATOM 3121 C CA . PRO B 1 73 ? 154.139 159.104 171.651 1.00 115.59 75 PRO B CA 1
ATOM 3122 C C . PRO B 1 73 ? 155.261 159.126 170.631 1.00 117.56 75 PRO B C 1
ATOM 3123 O O . PRO B 1 73 ? 156.435 159.260 170.990 1.00 113.20 75 PRO B O 1
ATOM 3134 N N . ILE B 1 74 ? 154.909 158.996 169.358 1.00 139.83 76 ILE B N 1
ATOM 3135 C CA . ILE B 1 74 ? 155.900 158.918 168.292 1.00 137.34 76 ILE B CA 1
ATOM 3136 C C . ILE B 1 74 ? 156.382 160.320 167.953 1.00 138.09 76 ILE B C 1
ATOM 3137 O O . ILE B 1 74 ? 155.579 161.241 167.769 1.00 137.88 76 ILE B O 1
ATOM 3153 N N . THR B 1 75 ? 157.704 160.484 167.873 1.00 138.88 77 THR B N 1
ATOM 3154 C CA . THR B 1 75 ? 158.293 161.795 167.614 1.00 139.53 77 THR B CA 1
ATOM 3155 C C . THR B 1 75 ? 159.086 161.815 166.312 1.00 140.41 77 THR B C 1
ATOM 3156 O O . THR B 1 75 ? 158.932 162.730 165.498 1.00 138.77 77 THR B O 1
ATOM 3167 N N . ASN B 1 76 ? 159.943 160.816 166.118 1.00 138.60 78 ASN B N 1
ATOM 3168 C CA . ASN B 1 76 ? 160.790 160.713 164.931 1.00 136.07 78 ASN B CA 1
ATOM 3169 C C . ASN B 1 76 ? 160.568 159.328 164.334 1.00 136.46 78 ASN B C 1
ATOM 3170 O O . ASN B 1 76 ? 161.120 158.336 164.839 1.00 135.28 78 ASN B O 1
ATOM 3181 N N . PRO B 1 77 ? 159.756 159.212 163.279 1.00 133.74 79 PRO B N 1
ATOM 3182 C CA . PRO B 1 77 ? 159.430 157.878 162.754 1.00 134.10 79 PRO B CA 1
ATOM 3183 C C . PRO B 1 77 ? 160.560 157.240 161.973 1.00 133.08 79 PRO B C 1
ATOM 3184 O O . PRO B 1 77 ? 160.554 156.016 161.797 1.00 131.02 79 PRO B O 1
ATOM 3195 N N . ASN B 1 78 ? 161.521 158.023 161.496 1.00 126.43 80 ASN B N 1
ATOM 3196 C CA . ASN B 1 78 ? 162.636 157.511 160.712 1.00 125.55 80 ASN B CA 1
ATOM 3197 C C . ASN B 1 78 ? 163.950 157.945 161.339 1.00 124.87 80 ASN B C 1
ATOM 3198 O O . ASN B 1 78 ? 164.953 158.156 160.649 1.00 123.78 80 ASN B O 1
ATOM 3209 N N . GLY B 1 79 ? 163.953 158.087 162.669 1.00 107.49 81 GLY B N 1
ATOM 3210 C CA . GLY B 1 79 ? 165.169 158.329 163.410 1.00 107.60 81 GLY B CA 1
ATOM 3211 C C . GLY B 1 79 ? 165.304 157.338 164.552 1.00 107.01 81 GLY B C 1
ATOM 3212 O O . GLY B 1 79 ? 164.341 156.686 164.963 1.00 104.06 81 GLY B O 1
ATOM 3216 N N . VAL B 1 80 ? 166.528 157.260 165.074 1.00 105.30 82 VAL B N 1
ATOM 3217 C CA . VAL B 1 80 ? 166.848 156.301 166.121 1.00 103.79 82 VAL B CA 1
ATOM 3218 C C . VAL B 1 80 ? 166.079 156.617 167.393 1.00 105.87 82 VAL B C 1
ATOM 3219 O O . VAL B 1 80 ? 165.774 157.780 167.687 1.00 112.93 82 VAL B O 1
ATOM 3232 N N . LEU B 1 81 ? 165.743 155.567 168.145 1.00 96.42 83 LEU B N 1
ATOM 3233 C CA . LEU B 1 81 ? 165.240 155.680 169.509 1.00 94.07 83 LEU B CA 1
ATOM 3234 C C . LEU B 1 81 ? 166.301 155.196 170.488 1.00 95.77 83 LEU B C 1
ATOM 3235 O O . LEU B 1 81 ? 166.900 154.138 170.282 1.00 100.75 83 LEU B O 1
ATOM 3251 N N . TYR B 1 82 ? 166.528 155.963 171.551 1.00 95.65 84 TYR B N 1
ATOM 3252 C CA . TYR B 1 82 ? 167.381 155.532 172.650 1.00 97.70 84 TYR B CA 1
ATOM 3253 C C . TYR B 1 82 ? 166.512 155.164 173.843 1.00 93.27 84 TYR B C 1
ATOM 3254 O O . TYR B 1 82 ? 165.646 155.944 174.246 1.00 96.80 84 TYR B O 1
ATOM 3272 N N . VAL B 1 83 ? 166.756 153.989 174.414 1.00 77.13 85 VAL B N 1
ATOM 3273 C CA . VAL B 1 83 ? 166.012 153.511 175.571 1.00 75.04 85 VAL B CA 1
ATOM 3274 C C . VAL B 1 83 ? 167.007 153.076 176.633 1.00 84.65 85 VAL B C 1
ATOM 3275 O O . VAL B 1 83 ? 168.020 152.441 176.324 1.00 89.93 85 VAL B O 1
ATOM 3288 N N . VAL B 1 84 ? 166.726 153.432 177.883 1.00 79.84 86 VAL B N 1
ATOM 3289 C CA . VAL B 1 84 ? 167.588 153.109 179.013 1.00 75.65 86 VAL B CA 1
ATOM 3290 C C . VAL B 1 84 ? 166.783 152.237 179.965 1.00 79.65 86 VAL B C 1
ATOM 3291 O O . VAL B 1 84 ? 165.691 152.621 180.395 1.00 83.84 86 VAL B O 1
ATOM 3304 N N . LEU B 1 85 ? 167.319 151.068 180.285 1.00 82.69 87 LEU B N 1
ATOM 3305 C CA . LEU B 1 85 ? 166.563 149.998 180.917 1.00 78.96 87 LEU B CA 1
ATOM 3306 C C . LEU B 1 85 ? 166.657 150.092 182.431 1.00 76.33 87 LEU B C 1
ATOM 3307 O O . LEU B 1 85 ? 167.446 150.862 182.979 1.00 69.09 87 LEU B O 1
ATOM 3323 N N . PRO B 1 86 ? 165.849 149.316 183.150 1.00 87.11 88 PRO B N 1
ATOM 3324 C CA . PRO B 1 86 ? 165.779 149.467 184.604 1.00 88.30 88 PRO B CA 1
ATOM 3325 C C . PRO B 1 86 ? 167.142 149.291 185.242 1.00 85.26 88 PRO B C 1
ATOM 3326 O O . PRO B 1 86 ? 167.966 148.500 184.763 1.00 91.64 88 PRO B O 1
ATOM 3337 N N . PRO B 1 87 ? 167.418 150.012 186.330 1.00 87.88 89 PRO B N 1
ATOM 3338 C CA . PRO B 1 87 ? 168.736 149.909 186.967 1.00 90.07 89 PRO B CA 1
ATOM 3339 C C . PRO B 1 87 ? 169.033 148.530 187.511 1.00 88.48 89 PRO B C 1
ATOM 3340 O O . PRO B 1 87 ? 170.199 148.227 187.791 1.00 84.83 89 PRO B O 1
ATOM 3351 N N . ASP B 1 88 ? 168.022 147.681 187.668 1.00 94.97 90 ASP B N 1
ATOM 3352 C CA . ASP B 1 88 ? 168.275 146.321 188.113 1.00 98.69 90 ASP B CA 1
ATOM 3353 C C . ASP B 1 88 ? 169.125 145.541 187.120 1.00 95.61 90 ASP B C 1
ATOM 3354 O O . ASP B 1 88 ? 169.728 144.532 187.499 1.00 98.13 90 ASP B O 1
ATOM 3363 N N . LEU B 1 89 ? 169.210 145.991 185.871 1.00 85.54 91 LEU B N 1
ATOM 3364 C CA . LEU B 1 89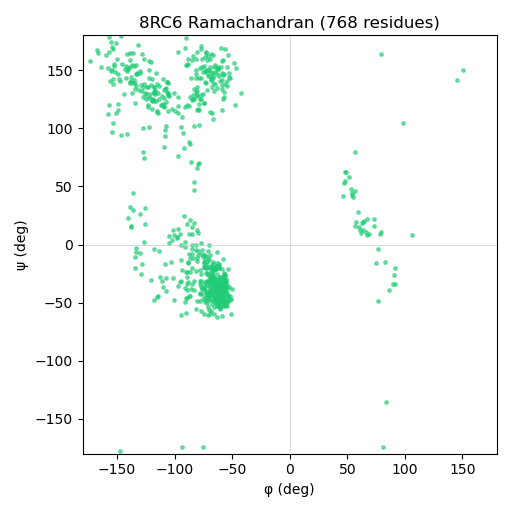 ? 169.782 145.202 184.788 1.00 80.54 91 LEU B CA 1
ATOM 3365 C C . LEU B 1 89 ? 171.194 145.676 184.481 1.00 80.90 91 LEU B C 1
ATOM 3366 O O . LEU B 1 89 ? 171.390 146.808 184.031 1.00 79.82 91 LEU B O 1
ATOM 3382 N N . SER B 1 90 ? 172.165 144.791 184.691 1.00 86.20 92 SER B N 1
ATOM 3383 C CA . SER B 1 90 ? 173.544 145.067 184.331 1.00 84.26 92 SER B CA 1
ATOM 3384 C C . SER B 1 90 ? 173.705 145.065 182.817 1.00 78.71 92 SER B C 1
ATOM 3385 O O . SER B 1 90 ? 172.867 144.548 182.077 1.00 91.39 92 SER B O 1
ATOM 3393 N N . HIS B 1 91 ? 174.804 145.660 182.354 1.00 76.37 93 HIS B N 1
ATOM 3394 C CA . HIS B 1 91 ? 175.015 145.779 180.915 1.00 81.80 93 HIS B CA 1
ATOM 3395 C C . HIS B 1 91 ? 175.193 144.418 180.259 1.00 81.55 93 HIS B C 1
ATOM 3396 O O . HIS B 1 91 ? 174.728 144.199 179.136 1.00 84.19 93 HIS B O 1
ATOM 3410 N N . ARG B 1 92 ? 175.891 143.499 180.923 1.00 88.97 94 ARG B N 1
ATOM 3411 C CA . ARG B 1 92 ? 176.019 142.154 180.376 1.00 90.05 94 ARG B CA 1
ATOM 3412 C C . ARG B 1 92 ? 174.671 141.454 180.325 1.00 88.13 94 ARG B C 1
ATOM 3413 O O . ARG B 1 92 ? 174.397 140.691 179.395 1.00 89.88 94 ARG B O 1
ATOM 3434 N N . ALA B 1 93 ? 173.822 141.685 181.325 1.00 80.55 95 ALA B N 1
ATOM 3435 C CA . ALA B 1 93 ? 172.483 141.113 181.295 1.00 77.85 95 ALA B CA 1
ATOM 3436 C C . ALA B 1 93 ? 171.695 141.621 180.096 1.00 78.07 95 ALA B C 1
ATOM 3437 O O . ALA B 1 93 ? 171.003 140.847 179.429 1.00 87.66 95 ALA B O 1
ATOM 3444 N N . ILE B 1 94 ? 171.781 142.919 179.806 1.00 76.72 96 ILE B N 1
ATOM 3445 C CA . ILE B 1 94 ? 171.051 143.456 178.663 1.00 76.50 96 ILE B CA 1
ATOM 3446 C C . ILE B 1 94 ? 171.583 142.853 177.373 1.00 78.86 96 ILE B C 1
ATOM 3447 O O . ILE B 1 94 ? 170.819 142.546 176.450 1.00 81.76 96 ILE B O 1
ATOM 3463 N N . GLN B 1 95 ? 172.900 142.695 177.277 1.00 82.01 97 GLN B N 1
ATOM 3464 C CA . GLN B 1 95 ? 173.480 142.075 176.093 1.00 81.25 97 GLN B CA 1
ATOM 3465 C C . GLN B 1 95 ? 172.984 140.647 175.928 1.00 77.53 97 GLN B C 1
ATOM 3466 O O . GLN B 1 95 ? 172.646 140.220 174.818 1.00 78.28 97 GLN B O 1
ATOM 3480 N N . ILE B 1 96 ? 172.931 139.890 177.025 1.00 70.11 98 ILE B N 1
ATOM 3481 C CA . ILE B 1 96 ? 172.433 138.523 176.947 1.00 64.73 98 ILE B CA 1
ATOM 3482 C C . ILE B 1 96 ? 170.982 138.520 176.504 1.00 75.39 98 ILE B C 1
ATOM 3483 O O . ILE B 1 96 ? 170.573 137.689 175.690 1.00 89.93 98 ILE B O 1
ATOM 3499 N N . LEU B 1 97 ? 170.173 139.427 177.046 1.00 81.46 99 LEU B N 1
ATOM 3500 C CA . LEU B 1 97 ? 168.768 139.462 176.656 1.00 80.54 99 LEU B CA 1
ATOM 3501 C C . LEU B 1 97 ? 168.617 139.794 175.179 1.00 84.06 99 LEU B C 1
ATOM 3502 O O . LEU B 1 97 ? 167.774 139.215 174.492 1.00 90.20 99 LEU B O 1
ATOM 3518 N N . VAL B 1 98 ? 169.412 140.734 174.671 1.00 83.61 100 VAL B N 1
ATOM 3519 C CA . VAL B 1 98 ? 169.324 141.058 173.249 1.00 85.85 100 VAL B CA 1
ATOM 3520 C C . VAL B 1 98 ? 169.718 139.853 172.409 1.00 90.12 100 VAL B C 1
ATOM 3521 O O . VAL B 1 98 ? 169.037 139.505 171.435 1.00 95.99 100 VAL B O 1
ATOM 3534 N N . GLN B 1 99 ? 170.810 139.187 172.778 1.00 84.89 101 GLN B N 1
ATOM 3535 C CA . GLN B 1 99 ? 171.193 137.964 172.082 1.00 82.64 101 GLN B CA 1
ATOM 3536 C C . GLN B 1 99 ? 170.046 136.966 172.075 1.00 80.66 101 GLN B C 1
ATOM 3537 O O . GLN B 1 99 ? 169.688 136.414 171.031 1.00 89.85 101 GLN B O 1
ATOM 3551 N N . TYR B 1 100 ? 169.454 136.733 173.240 1.00 77.23 102 TYR B N 1
ATOM 3552 C CA . TYR B 1 100 ? 168.364 135.775 173.349 1.00 83.97 102 TYR B CA 1
ATOM 3553 C C . TYR B 1 100 ? 167.180 136.187 172.491 1.00 87.01 102 TYR B C 1
ATOM 3554 O O . TYR B 1 100 ? 166.460 135.335 171.961 1.00 97.01 102 TYR B O 1
ATOM 3572 N N . MET B 1 101 ? 166.938 137.488 172.373 1.00 75.18 103 MET B N 1
ATOM 3573 C CA . MET B 1 101 ? 165.853 137.965 171.532 1.00 73.23 103 MET B CA 1
ATOM 3574 C C . MET B 1 101 ? 166.183 137.840 170.056 1.00 74.81 103 MET B C 1
ATOM 3575 O O . MET B 1 101 ? 165.268 137.841 169.229 1.00 78.04 103 MET B O 1
ATOM 3589 N N . TYR B 1 102 ? 167.462 137.743 169.705 1.00 78.03 104 TYR B N 1
ATOM 3590 C CA . TYR B 1 102 ? 167.853 137.616 168.308 1.00 77.85 104 TYR B CA 1
ATOM 3591 C C . TYR B 1 102 ? 168.101 136.181 167.876 1.00 79.27 104 TYR B C 1
ATOM 3592 O O . TYR B 1 102 ? 167.779 135.827 166.740 1.00 82.90 104 TYR B O 1
ATOM 3610 N N . SER B 1 103 ? 168.649 135.341 168.746 1.00 84.82 105 SER B N 1
ATOM 3611 C CA . SER B 1 103 ? 168.793 133.926 168.439 1.00 86.94 105 SER B CA 1
ATOM 3612 C C . SER B 1 103 ? 167.650 133.083 168.981 1.00 85.58 105 SER B C 1
ATOM 3613 O O . SER B 1 103 ? 167.291 132.076 168.364 1.00 89.42 105 SER B O 1
ATOM 3621 N N . GLY B 1 104 ? 167.067 133.469 170.109 1.00 82.11 106 GLY B N 1
ATOM 3622 C CA . GLY B 1 104 ? 166.195 132.586 170.840 1.00 81.59 106 GLY B CA 1
ATOM 3623 C C . GLY B 1 104 ? 166.932 131.560 171.665 1.00 82.79 106 GLY B C 1
ATOM 3624 O O . GLY B 1 104 ? 166.298 130.639 172.195 1.00 94.72 106 GLY B O 1
ATOM 3628 N N . GLU B 1 105 ? 168.248 131.686 171.789 1.00 98.09 107 GLU B N 1
ATOM 3629 C CA . GLU B 1 105 ? 169.059 130.654 172.421 1.00 107.63 107 GLU B CA 1
ATOM 3630 C C . GLU B 1 105 ? 170.352 131.291 172.893 1.00 106.26 107 GLU B C 1
ATOM 3631 O O . GLU B 1 105 ? 171.178 131.687 172.065 1.00 108.09 107 GLU B O 1
ATOM 3643 N N . ALA B 1 106 ? 170.540 131.381 174.207 1.00 93.85 108 ALA B N 1
ATOM 3644 C CA . ALA B 1 106 ? 171.685 132.083 174.761 1.00 91.65 108 ALA B CA 1
ATOM 3645 C C . ALA B 1 106 ? 172.238 131.327 175.958 1.00 96.08 108 ALA B C 1
ATOM 3646 O O . ALA B 1 106 ? 171.509 130.624 176.662 1.00 101.33 108 ALA B O 1
ATOM 3653 N N . THR B 1 107 ? 173.538 131.481 176.175 1.00 101.50 109 THR B N 1
ATOM 3654 C CA . THR B 1 107 ? 174.219 130.951 177.345 1.00 102.87 109 THR B CA 1
ATOM 3655 C C . THR B 1 107 ? 174.547 132.101 178.282 1.00 107.10 109 THR B C 1
ATOM 3656 O O . THR B 1 107 ? 174.955 133.177 177.836 1.00 109.34 109 THR B O 1
ATOM 3667 N N . VAL B 1 108 ? 174.374 131.870 179.578 1.00 114.48 110 VAL B N 1
ATOM 3668 C CA . VAL B 1 108 ? 174.497 132.923 180.575 1.00 111.22 110 VAL B CA 1
ATOM 3669 C C . VAL B 1 108 ? 175.292 132.401 181.759 1.00 112.73 110 VAL B C 1
ATOM 3670 O O . VAL B 1 108 ? 175.091 131.270 182.210 1.00 117.29 110 VAL B O 1
ATOM 3683 N N . SER B 1 109 ? 176.176 133.244 182.282 1.00 112.87 111 SER B N 1
ATOM 3684 C CA . SER B 1 109 ? 176.998 132.850 183.414 1.00 115.31 111 SER B CA 1
ATOM 3685 C C . SER B 1 109 ? 176.119 132.491 184.605 1.00 115.93 111 SER B C 1
ATOM 3686 O O . SER B 1 109 ? 175.000 132.986 184.755 1.00 115.86 111 SER B O 1
ATOM 3694 N N . ASN B 1 110 ? 176.643 131.620 185.465 1.00 119.27 112 ASN B N 1
ATOM 3695 C CA . ASN B 1 110 ? 175.885 131.189 186.631 1.00 118.31 112 ASN B CA 1
ATOM 3696 C C . ASN B 1 110 ? 175.502 132.355 187.524 1.00 119.31 112 ASN B C 1
ATOM 3697 O O . ASN B 1 110 ? 174.556 132.236 188.309 1.00 119.45 112 ASN B O 1
ATOM 3708 N N . ASP B 1 111 ? 176.215 133.474 187.424 1.00 114.96 113 ASP B N 1
ATOM 3709 C CA . ASP B 1 111 ? 175.994 134.637 188.271 1.00 114.19 113 ASP B CA 1
ATOM 3710 C C . ASP B 1 111 ? 175.204 135.733 187.570 1.00 108.52 113 ASP B C 1
ATOM 3711 O O . ASP B 1 111 ? 175.155 136.861 188.066 1.00 106.87 113 ASP B O 1
ATOM 3720 N N . ILE B 1 112 ? 174.597 135.434 186.427 1.00 93.95 114 ILE B N 1
ATOM 3721 C CA . ILE B 1 112 ? 173.807 136.415 185.699 1.00 90.77 114 ILE B CA 1
ATOM 3722 C C . ILE B 1 112 ? 172.439 135.824 185.395 1.00 88.40 114 ILE B C 1
ATOM 3723 O O . ILE B 1 112 ? 171.494 136.549 185.070 1.00 87.91 114 ILE B O 1
ATOM 3739 N N . LEU B 1 113 ? 172.318 134.501 185.500 1.00 93.84 115 LEU B N 1
ATOM 3740 C CA . LEU B 1 113 ? 171.033 133.869 185.234 1.00 94.33 115 LEU B CA 1
ATOM 3741 C C . LEU B 1 113 ? 169.950 134.420 186.146 1.00 102.34 115 LEU B C 1
ATOM 3742 O O . LEU B 1 113 ? 168.852 134.751 185.689 1.00 109.51 115 LEU B O 1
ATOM 3758 N N . ASN B 1 114 ? 170.244 134.538 187.440 1.00 104.89 116 ASN B N 1
ATOM 3759 C CA . ASN B 1 114 ? 169.234 134.988 188.387 1.00 103.24 116 ASN B CA 1
ATOM 3760 C C . ASN B 1 114 ? 168.688 136.356 188.027 1.00 98.94 116 ASN B C 1
ATOM 3761 O O . ASN B 1 114 ? 167.530 136.654 188.337 1.00 95.28 116 ASN B O 1
ATOM 3772 N N . GLU B 1 115 ? 169.489 137.187 187.373 1.00 90.60 117 GLU B N 1
ATOM 3773 C CA . GLU B 1 115 ? 169.081 138.540 187.029 1.00 89.53 117 GLU B CA 1
ATOM 3774 C C . GLU B 1 115 ? 168.432 138.608 185.657 1.00 88.69 117 GLU B C 1
ATOM 3775 O O . GLU B 1 115 ? 167.499 139.388 185.450 1.00 91.62 117 GLU B O 1
ATOM 3787 N N . VAL B 1 116 ? 168.937 137.823 184.708 1.00 84.18 118 VAL B N 1
ATOM 3788 C CA . VAL B 1 116 ? 168.359 137.817 183.372 1.00 81.39 118 VAL B CA 1
ATOM 3789 C C . VAL B 1 116 ? 166.918 137.341 183.428 1.00 87.34 118 VAL B C 1
ATOM 3790 O O . VAL B 1 116 ? 166.060 137.829 182.688 1.00 97.17 118 VAL B O 1
ATOM 3803 N N . LEU B 1 117 ? 166.624 136.377 184.298 1.00 79.08 119 LEU B N 1
ATOM 3804 C CA . LEU B 1 117 ? 165.242 135.943 184.428 1.00 83.92 119 LEU B CA 1
ATOM 3805 C C . LEU B 1 117 ? 164.358 137.087 184.904 1.00 88.62 119 LEU B C 1
ATOM 3806 O O . LEU B 1 117 ? 163.260 137.292 184.375 1.00 86.93 119 LEU B O 1
ATOM 3822 N N . ARG B 1 118 ? 164.823 137.855 185.888 1.00 98.20 120 ARG B N 1
ATOM 3823 C CA . ARG B 1 118 ? 164.027 138.979 186.365 1.00 97.29 120 ARG B CA 1
ATOM 3824 C C . ARG B 1 118 ? 163.853 140.024 185.274 1.00 98.94 120 ARG B C 1
ATOM 3825 O O . ARG B 1 118 ? 162.758 140.570 185.093 1.00 106.49 120 ARG B O 1
ATOM 3846 N N . GLY B 1 119 ? 164.919 140.307 184.529 1.00 83.95 121 GLY B N 1
ATOM 3847 C CA . GLY B 1 119 ? 164.797 141.236 183.422 1.00 81.14 121 GLY B CA 1
ATOM 3848 C C . GLY B 1 119 ? 163.778 140.774 182.401 1.00 81.18 121 GLY B C 1
ATOM 3849 O O . GLY B 1 119 ? 162.921 141.546 181.970 1.00 88.23 121 GLY B O 1
ATOM 3853 N N . GLY B 1 120 ? 163.845 139.504 182.014 1.00 91.57 122 GLY B N 1
ATOM 3854 C CA . GLY B 1 120 ? 162.882 138.985 181.066 1.00 96.46 122 GLY B CA 1
ATOM 3855 C C . GLY B 1 120 ? 161.465 139.074 181.590 1.00 100.59 122 GLY B C 1
ATOM 3856 O O . GLY B 1 120 ? 160.536 139.388 180.845 1.00 105.46 122 GLY B O 1
ATOM 3860 N N . GLU B 1 121 ? 161.277 138.800 182.881 1.00 106.92 123 GLU B N 1
ATOM 3861 C CA . GLU B 1 121 ? 159.942 138.899 183.458 1.00 104.03 123 GLU B CA 1
ATOM 3862 C C . GLU B 1 121 ? 159.421 140.324 183.387 1.00 103.42 123 GLU B C 1
ATOM 3863 O O . GLU B 1 121 ? 158.263 140.551 183.022 1.00 107.98 123 GLU B O 1
ATOM 3875 N N . ILE B 1 122 ? 160.249 141.301 183.761 1.00 92.22 124 ILE B N 1
ATOM 3876 C CA . ILE B 1 122 ? 159.788 142.685 183.712 1.00 93.37 124 ILE B CA 1
ATOM 3877 C C . ILE B 1 122 ? 159.676 143.176 182.275 1.00 95.19 124 ILE B C 1
ATOM 3878 O O . ILE B 1 122 ? 158.826 144.022 181.969 1.00 98.82 124 ILE B O 1
ATOM 3894 N N . LEU B 1 123 ? 160.520 142.680 181.375 1.00 89.35 125 LEU B N 1
ATOM 3895 C CA . LEU B 1 123 ? 160.432 143.045 179.970 1.00 84.70 125 LEU B CA 1
ATOM 3896 C C . LEU B 1 123 ? 159.432 142.196 179.208 1.00 91.78 125 LEU B C 1
ATOM 3897 O O . LEU B 1 123 ? 159.260 142.400 178.004 1.00 99.19 125 LEU B O 1
ATOM 3913 N N . LYS B 1 124 ? 158.776 141.251 179.872 1.00 106.03 126 LYS B N 1
ATOM 3914 C CA . LYS B 1 124 ? 157.800 140.385 179.228 1.00 106.82 126 LYS B CA 1
ATOM 3915 C C . LYS B 1 124 ? 158.353 139.827 177.921 1.00 106.13 126 LYS B C 1
ATOM 3916 O O . LYS B 1 124 ? 157.741 139.937 176.858 1.00 109.03 126 LYS B O 1
ATOM 3935 N N . ILE B 1 125 ? 159.533 139.229 178.006 1.00 91.12 127 ILE B N 1
ATOM 3936 C CA . ILE B 1 125 ? 160.129 138.569 176.853 1.00 90.50 127 ILE B CA 1
ATOM 3937 C C . ILE B 1 125 ? 159.558 137.164 176.746 1.00 91.46 127 ILE B C 1
ATOM 3938 O O . ILE B 1 125 ? 159.557 136.405 177.721 1.00 96.09 127 ILE B O 1
ATOM 3954 N N . ARG B 1 126 ? 159.067 136.811 175.563 1.00 92.01 128 ARG B N 1
ATOM 3955 C CA . ARG B 1 126 ? 158.527 135.476 175.374 1.00 93.42 128 ARG B CA 1
ATOM 3956 C C . ARG B 1 126 ? 159.601 134.446 175.682 1.00 96.29 128 ARG B C 1
ATOM 3957 O O . ARG B 1 126 ? 160.761 134.597 175.296 1.00 99.05 128 ARG B O 1
ATOM 3978 N N . GLY B 1 127 ? 159.208 133.399 176.398 1.00 95.09 129 GLY B N 1
ATOM 3979 C CA . GLY B 1 127 ? 160.131 132.418 176.906 1.00 91.60 129 GLY B CA 1
ATOM 3980 C C . GLY B 1 127 ? 160.649 132.715 178.294 1.00 90.40 129 GLY B C 1
ATOM 3981 O O . GLY B 1 127 ? 161.118 131.796 178.972 1.00 92.62 129 GLY B O 1
ATOM 3985 N N . LEU B 1 128 ? 160.566 133.970 178.743 1.00 96.51 130 LEU B N 1
ATOM 3986 C CA . LEU B 1 128 ? 160.987 134.348 180.083 1.00 95.44 130 LEU B CA 1
ATOM 3987 C C . LEU B 1 128 ? 159.858 134.890 180.946 1.00 96.62 130 LEU B C 1
ATOM 3988 O O . LEU B 1 128 ? 160.088 135.173 182.126 1.00 98.73 130 LEU B O 1
ATOM 4004 N N . CYS B 1 129 ? 158.655 135.050 180.401 1.00 115.24 131 CYS B N 1
ATOM 4005 C CA . CYS B 1 129 ? 157.535 135.530 181.195 1.00 117.01 131 CYS B CA 1
ATOM 4006 C C . CYS B 1 129 ? 156.966 134.422 182.071 1.00 118.69 131 CYS B C 1
ATOM 4007 O O . CYS B 1 129 ? 157.049 133.234 181.748 1.00 120.06 131 CYS B O 1
ATOM 4015 N N . ARG B 1 130 ? 156.390 134.827 183.203 1.00 129.76 132 ARG B N 1
ATOM 4016 C CA . ARG B 1 130 ? 155.497 133.930 183.924 1.00 129.47 132 ARG B CA 1
ATOM 4017 C C . ARG B 1 130 ? 154.170 133.793 183.194 1.00 129.95 132 ARG B C 1
ATOM 4018 O O . ARG B 1 130 ? 153.546 132.727 183.231 1.00 131.53 132 ARG B O 1
ATOM 4039 N N . THR B 1 131 ? 153.732 134.856 182.530 1.00 134.14 133 THR B N 1
ATOM 4040 C CA . THR B 1 131 ? 152.469 134.864 181.809 1.00 136.97 133 THR B CA 1
ATOM 4041 C C . THR B 1 131 ? 152.565 134.016 180.551 1.00 134.96 133 THR B C 1
ATOM 4042 O O . THR B 1 131 ? 151.916 132.978 180.435 1.00 133.40 133 THR B O 1
ATOM 4054 N N . ASN C 1 3 ? 178.263 201.486 183.278 1.00 113.78 5 ASN C N 1
ATOM 4055 C CA . ASN C 1 3 ? 177.781 200.221 183.818 1.00 114.21 5 ASN C CA 1
ATOM 4056 C C . ASN C 1 3 ? 176.365 200.375 184.357 1.00 111.78 5 ASN C C 1
ATOM 4057 O O . ASN C 1 3 ? 175.965 201.458 184.771 1.00 108.72 5 ASN C O 1
ATOM 4068 N N . TYR C 1 4 ? 175.600 199.289 184.337 1.00 106.73 6 TYR C N 1
ATOM 4069 C CA . TYR C 1 4 ? 174.179 199.361 184.635 1.00 104.68 6 TYR C CA 1
ATOM 4070 C C . TYR C 1 4 ? 173.711 197.990 185.096 1.00 108.79 6 TYR C C 1
ATOM 4071 O O . TYR C 1 4 ? 174.414 196.991 184.929 1.00 112.51 6 TYR C O 1
ATOM 4089 N N . HIS C 1 5 ? 172.519 197.949 185.694 1.00 99.98 7 HIS C N 1
ATOM 4090 C CA . HIS C 1 5 ? 171.945 196.703 186.182 1.00 98.06 7 HIS C CA 1
ATOM 4091 C C . HIS C 1 5 ? 170.495 196.588 185.746 1.00 97.25 7 HIS C C 1
ATOM 4092 O O . HIS C 1 5 ? 169.781 197.591 185.650 1.00 99.84 7 HIS C O 1
ATOM 4106 N N . LEU C 1 6 ? 170.067 195.358 185.484 1.00 90.99 8 LEU C N 1
ATOM 4107 C CA . LEU C 1 6 ? 168.680 195.050 185.183 1.00 86.93 8 LEU C CA 1
ATOM 4108 C C . LEU C 1 6 ? 168.076 194.264 186.332 1.00 90.81 8 LEU C C 1
ATOM 4109 O O . LEU C 1 6 ? 168.736 193.407 186.927 1.00 96.31 8 LEU C O 1
ATOM 4125 N N . LYS C 1 7 ? 166.816 194.546 186.629 1.00 96.25 9 LYS C N 1
ATOM 4126 C CA . LYS C 1 7 ? 166.089 193.809 187.643 1.00 98.80 9 LYS C CA 1
ATOM 4127 C C . LYS C 1 7 ? 164.755 193.352 187.083 1.00 98.28 9 LYS C C 1
ATOM 4128 O O . LYS C 1 7 ? 164.145 194.016 186.243 1.00 99.46 9 LYS C O 1
ATOM 4147 N N . TRP C 1 8 ? 164.313 192.198 187.566 1.00 89.99 10 TRP C N 1
ATOM 4148 C CA . TRP C 1 8 ? 162.973 191.695 187.273 1.00 90.22 10 TRP C CA 1
ATOM 4149 C C . TRP C 1 8 ? 162.542 190.955 188.534 1.00 92.34 10 TRP C C 1
ATOM 4150 O O . TRP C 1 8 ? 162.857 189.778 188.717 1.00 99.77 10 TRP C O 1
ATOM 4171 N N . ASP C 1 9 ? 161.826 191.668 189.400 1.00 101.90 11 ASP C N 1
ATOM 4172 C CA . ASP C 1 9 ? 161.511 191.124 190.713 1.00 105.05 11 ASP C CA 1
ATOM 4173 C C . ASP C 1 9 ? 160.486 190.009 190.627 1.00 104.20 11 ASP C C 1
ATOM 4174 O O . ASP C 1 9 ? 160.525 189.069 191.428 1.00 104.30 11 ASP C O 1
ATOM 4183 N N . SER C 1 10 ? 159.581 190.077 189.660 1.00 92.86 12 SER C N 1
ATOM 4184 C CA . SER C 1 10 ? 158.570 189.048 189.481 1.00 94.63 12 SER C CA 1
ATOM 4185 C C . SER C 1 10 ? 159.057 187.892 188.620 1.00 96.90 12 SER C C 1
ATOM 4186 O O . SER C 1 10 ? 158.232 187.172 188.051 1.00 100.54 12 SER C O 1
ATOM 4194 N N . HIS C 1 11 ? 160.370 187.705 188.499 1.00 91.32 13 HIS C N 1
ATOM 4195 C CA . HIS C 1 11 ? 160.883 186.644 187.640 1.00 86.58 13 HIS C CA 1
ATOM 4196 C C . HIS C 1 11 ? 160.412 185.277 188.107 1.00 84.30 13 HIS C C 1
ATOM 4197 O O . HIS C 1 11 ? 159.794 184.528 187.343 1.00 90.02 13 HIS C O 1
ATOM 4211 N N . LEU C 1 12 ? 160.686 184.938 189.365 1.00 78.10 14 LEU C N 1
ATOM 4212 C CA . LEU C 1 12 ? 160.402 183.586 189.827 1.00 87.25 14 LEU C CA 1
ATOM 4213 C C . LEU C 1 12 ? 158.915 183.286 189.772 1.00 94.01 14 LEU C C 1
ATOM 4214 O O . LEU C 1 12 ? 158.501 182.244 189.251 1.00 96.00 14 LEU C O 1
ATOM 4230 N N . THR C 1 13 ? 158.091 184.197 190.284 1.00 94.01 15 THR C N 1
ATOM 4231 C CA . THR C 1 13 ? 156.667 183.906 190.380 1.00 90.95 15 THR C CA 1
ATOM 4232 C C . THR C 1 13 ? 156.071 183.682 189.002 1.00 89.16 15 THR C C 1
ATOM 4233 O O . THR C 1 13 ? 155.329 182.718 188.789 1.00 95.75 15 THR C O 1
ATOM 4244 N N . TYR C 1 14 ? 156.396 184.549 188.047 1.00 85.78 16 TYR C N 1
ATOM 4245 C CA . TYR C 1 14 ? 155.977 184.303 186.674 1.00 90.96 16 TYR C CA 1
ATOM 4246 C C . TYR C 1 14 ? 156.531 182.978 186.177 1.00 93.70 16 TYR C C 1
ATOM 4247 O O . TYR C 1 14 ? 155.793 182.146 185.638 1.00 97.82 16 TYR C O 1
ATOM 4265 N N . LEU C 1 15 ? 157.829 182.752 186.376 1.00 86.48 17 LEU C N 1
ATOM 4266 C CA . LEU C 1 15 ? 158.440 181.529 185.874 1.00 84.50 17 LEU C CA 1
ATOM 4267 C C . LEU C 1 15 ? 157.811 180.298 186.505 1.00 89.62 17 LEU C C 1
ATOM 4268 O O . LEU C 1 15 ? 157.493 179.329 185.808 1.00 91.70 17 LEU C O 1
ATOM 4284 N N . ASN C 1 16 ? 157.613 180.315 187.822 1.00 85.21 18 ASN C N 1
ATOM 4285 C CA . ASN C 1 16 ? 157.082 179.131 188.485 1.00 82.35 18 ASN C CA 1
ATOM 4286 C C . ASN C 1 16 ? 155.732 178.752 187.899 1.00 85.77 18 ASN C C 1
ATOM 4287 O O . ASN C 1 16 ? 155.478 177.581 187.594 1.00 89.29 18 ASN C O 1
ATOM 4298 N N . SER C 1 17 ? 154.860 179.739 187.703 1.00 77.89 19 SER C N 1
ATOM 4299 C CA . SER C 1 17 ? 153.569 179.457 187.091 1.00 78.57 19 SER C CA 1
ATOM 4300 C C . SER C 1 17 ? 153.751 178.830 185.716 1.00 85.07 19 SER C C 1
ATOM 4301 O O . SER C 1 17 ? 153.016 177.910 185.341 1.00 84.47 19 SER C O 1
ATOM 4309 N N . SER C 1 18 ? 154.738 179.301 184.960 1.00 93.29 20 SER C N 1
ATOM 4310 C CA . SER C 1 18 ? 155.003 178.777 183.629 1.00 92.06 20 SER C CA 1
ATOM 4311 C C . SER C 1 18 ? 155.720 177.436 183.649 1.00 86.14 20 SER C C 1
ATOM 4312 O O . SER C 1 18 ? 156.035 176.913 182.578 1.00 90.42 20 SER C O 1
ATOM 4320 N N . ILE C 1 19 ? 155.997 176.872 184.822 1.00 78.04 21 ILE C N 1
ATOM 4321 C CA . ILE C 1 19 ? 156.547 175.531 184.930 1.00 84.27 21 ILE C CA 1
ATOM 4322 C C . ILE C 1 19 ? 155.531 174.556 185.508 1.00 88.72 21 ILE C C 1
ATOM 4323 O O . ILE C 1 19 ? 155.490 173.392 185.105 1.00 91.34 21 ILE C O 1
ATOM 4339 N N . ALA C 1 20 ? 154.712 175.002 186.457 1.00 82.80 22 ALA C N 1
ATOM 4340 C CA . ALA C 1 20 ? 153.614 174.159 186.907 1.00 84.72 22 ALA C CA 1
ATOM 4341 C C . ALA C 1 20 ? 152.740 173.745 185.732 1.00 89.31 22 ALA C C 1
ATOM 4342 O O . ALA C 1 20 ? 152.306 172.592 185.644 1.00 89.51 22 ALA C O 1
ATOM 4349 N N . THR C 1 21 ? 152.475 174.678 184.816 1.00 88.39 23 THR C N 1
ATOM 4350 C CA . THR C 1 21 ? 151.669 174.359 183.644 1.00 84.50 23 THR C CA 1
ATOM 4351 C C . THR C 1 21 ? 152.278 173.212 182.853 1.00 83.62 23 THR C C 1
ATOM 4352 O O . THR C 1 21 ? 151.555 172.376 182.303 1.00 88.76 23 THR C O 1
ATOM 4363 N N . LEU C 1 22 ? 153.607 173.147 182.791 1.00 86.71 24 LEU C N 1
ATOM 4364 C CA . LEU C 1 22 ? 154.257 172.112 181.999 1.00 86.48 24 LEU C CA 1
ATOM 4365 C C . LEU C 1 22 ? 154.022 170.721 182.556 1.00 89.58 24 LEU C C 1
ATOM 4366 O O . LEU C 1 22 ? 154.265 169.740 181.848 1.00 93.99 24 LEU C O 1
ATOM 4382 N N . TYR C 1 23 ? 153.558 170.609 183.798 1.00 91.14 25 TYR C N 1
ATOM 4383 C CA . TYR C 1 23 ? 153.229 169.298 184.340 1.00 90.96 25 TYR C CA 1
ATOM 4384 C C . TYR C 1 23 ? 152.137 168.620 183.524 1.00 87.57 25 TYR C C 1
ATOM 4385 O O . TYR C 1 23 ? 152.112 167.390 183.418 1.00 86.26 25 TYR C O 1
ATOM 4403 N N . LYS C 1 24 ? 151.245 169.398 182.918 1.00 94.15 26 LYS C N 1
ATOM 4404 C CA . LYS C 1 24 ? 150.087 168.812 182.255 1.00 95.88 26 LYS C CA 1
ATOM 4405 C C . LYS C 1 24 ? 150.347 168.460 180.795 1.00 96.83 26 LYS C C 1
ATOM 4406 O O . LYS C 1 24 ? 149.817 167.457 180.310 1.00 96.54 26 LYS C O 1
ATOM 4425 N N . ASN C 1 25 ? 151.168 169.235 180.088 1.00 92.55 27 ASN C N 1
ATOM 4426 C CA . ASN C 1 25 ? 151.199 169.177 178.632 1.00 91.04 27 ASN C CA 1
ATOM 4427 C C . ASN C 1 25 ? 152.598 168.839 178.146 1.00 94.28 27 ASN C C 1
ATOM 4428 O O . ASN C 1 25 ? 153.604 169.174 178.775 1.00 99.55 27 ASN C O 1
ATOM 4439 N N . GLU C 1 26 ? 152.639 168.172 176.992 1.00 105.98 28 GLU C N 1
ATOM 4440 C CA . GLU C 1 26 ? 153.882 167.643 176.453 1.00 106.81 28 GLU C CA 1
ATOM 4441 C C . GLU C 1 26 ? 154.791 168.731 175.912 1.00 107.42 28 GLU C C 1
ATOM 4442 O O . GLU C 1 26 ? 155.959 168.447 175.622 1.00 108.87 28 GLU C O 1
ATOM 4454 N N . LYS C 1 27 ? 154.301 169.961 175.804 1.00 96.34 29 LYS C N 1
ATOM 4455 C CA . LYS C 1 27 ? 155.059 171.027 175.167 1.00 99.88 29 LYS C CA 1
ATOM 4456 C C . LYS C 1 27 ? 156.482 171.059 175.705 1.00 99.76 29 LYS C C 1
ATOM 4457 O O . LYS C 1 27 ? 156.700 171.231 176.907 1.00 99.60 29 LYS C O 1
ATOM 4476 N N . PHE C 1 28 ? 157.449 170.884 174.808 1.00 93.72 30 PHE C N 1
ATOM 4477 C CA . PHE C 1 28 ? 158.872 170.864 175.119 1.00 91.77 30 PHE C CA 1
ATOM 4478 C C . PHE C 1 28 ? 159.305 169.587 175.822 1.00 92.93 30 PHE C C 1
ATOM 4479 O O . PHE C 1 28 ? 160.402 169.550 176.387 1.00 94.38 30 PHE C O 1
ATOM 4496 N N . ALA C 1 29 ? 158.486 168.537 175.798 1.00 87.96 31 ALA C N 1
ATOM 4497 C CA . ALA C 1 29 ? 158.857 167.286 176.447 1.00 87.26 31 ALA C CA 1
ATOM 4498 C C . ALA C 1 29 ? 160.095 166.688 175.793 1.00 89.75 31 ALA C C 1
ATOM 4499 O O . ALA C 1 29 ? 160.310 166.809 174.586 1.00 97.45 31 ALA C O 1
ATOM 4506 N N . ASP C 1 30 ? 160.915 166.027 176.609 1.00 91.28 32 ASP C N 1
ATOM 4507 C CA . ASP C 1 30 ? 162.211 165.550 176.151 1.00 92.70 32 ASP C CA 1
ATOM 4508 C C . ASP C 1 30 ? 162.428 164.077 176.464 1.00 92.53 32 ASP C C 1
ATOM 4509 O O . ASP C 1 30 ? 163.216 163.408 175.789 1.00 100.86 32 ASP C O 1
ATOM 4518 N N . VAL C 1 31 ? 161.755 163.561 177.490 1.00 80.75 33 VAL C N 1
ATOM 4519 C CA . VAL C 1 31 ? 161.953 162.182 177.914 1.00 78.00 33 VAL C CA 1
ATOM 4520 C C . VAL C 1 31 ? 160.605 161.588 178.281 1.00 80.89 33 VAL C C 1
ATOM 4521 O O . VAL C 1 31 ? 159.685 162.301 178.688 1.00 90.24 33 VAL C O 1
ATOM 4534 N N . VAL C 1 32 ? 160.491 160.272 178.121 1.00 83.76 34 VAL C N 1
ATOM 4535 C CA . VAL C 1 32 ? 159.254 159.542 178.366 1.00 85.42 34 VAL C CA 1
ATOM 4536 C C . VAL C 1 32 ? 159.532 158.457 179.396 1.00 86.82 34 VAL C C 1
ATOM 4537 O O . VAL C 1 32 ? 160.452 157.65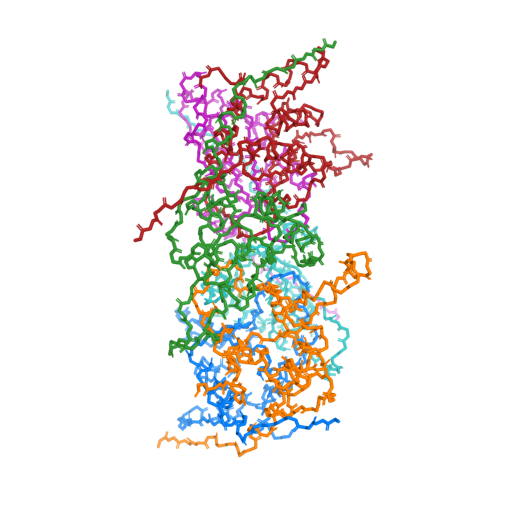2 179.223 1.00 85.79 34 VAL C O 1
ATOM 4550 N N . LEU C 1 33 ? 158.736 158.430 180.458 1.00 85.58 35 LEU C N 1
ATOM 4551 C CA . LEU C 1 33 ? 158.915 157.479 181.546 1.00 82.98 35 LEU C CA 1
ATOM 4552 C C . LEU C 1 33 ? 157.858 156.396 181.438 1.00 84.72 35 LEU C C 1
ATOM 4553 O O . LEU C 1 33 ? 156.664 156.696 181.333 1.00 95.65 35 LEU C O 1
ATOM 4569 N N . TYR C 1 34 ? 158.298 155.144 181.443 1.00 74.77 36 TYR C N 1
ATOM 4570 C CA . TYR C 1 34 ? 157.414 153.993 181.348 1.00 76.96 36 TYR C CA 1
ATOM 4571 C C . TYR C 1 34 ? 157.525 153.178 182.623 1.00 75.92 36 TYR C C 1
ATOM 4572 O O . TYR C 1 34 ? 158.632 152.877 183.074 1.00 80.32 36 TYR C O 1
ATOM 4590 N N . SER C 1 35 ? 156.383 152.829 183.201 1.00 79.30 37 SER C N 1
ATOM 4591 C CA . SER C 1 35 ? 156.376 151.881 184.302 1.00 81.44 37 SER C CA 1
ATOM 4592 C C . SER C 1 35 ? 156.753 150.494 183.799 1.00 85.61 37 SER C C 1
ATOM 4593 O O . SER C 1 35 ? 156.674 150.191 182.608 1.00 91.13 37 SER C O 1
ATOM 4601 N N . SER C 1 36 ? 157.184 149.649 184.729 1.00 84.33 38 SER C N 1
ATOM 4602 C CA . SER C 1 36 ? 157.482 148.249 184.457 1.00 83.34 38 SER C CA 1
ATOM 4603 C C . SER C 1 36 ? 156.803 147.344 185.476 1.00 85.55 38 SER C C 1
ATOM 4604 O O . SER C 1 36 ? 157.256 146.229 185.732 1.00 89.66 38 SER C O 1
ATOM 4612 N N . TYR C 1 37 ? 155.697 147.814 186.049 1.00 95.99 39 TYR C N 1
ATOM 4613 C CA . TYR C 1 37 ? 155.200 147.289 187.313 1.00 97.03 39 TYR C CA 1
ATOM 4614 C C . TYR C 1 37 ? 154.513 145.938 187.197 1.00 104.08 39 TYR C C 1
ATOM 4615 O O . TYR C 1 37 ? 154.119 145.383 188.228 1.00 109.58 39 TYR C O 1
ATOM 4633 N N . ASN C 1 38 ? 154.339 145.396 185.991 1.00 129.99 40 ASN C N 1
ATOM 4634 C CA . ASN C 1 38 ? 153.551 144.175 185.863 1.00 133.18 40 ASN C CA 1
ATOM 4635 C C . ASN C 1 38 ? 154.155 143.012 186.637 1.00 129.48 40 ASN C C 1
ATOM 4636 O O . ASN C 1 38 ? 153.437 142.053 186.943 1.00 128.20 40 ASN C O 1
ATOM 4647 N N . SER C 1 39 ? 155.446 143.068 186.973 1.00 122.84 41 SER C N 1
ATOM 4648 C CA . SER C 1 39 ? 156.022 142.017 187.806 1.00 127.24 41 SER C CA 1
ATOM 4649 C C . SER C 1 39 ? 155.230 141.828 189.091 1.00 130.34 41 SER C C 1
ATOM 4650 O O . SER C 1 39 ? 155.301 140.754 189.701 1.00 128.68 41 SER C O 1
ATOM 4658 N N . SER C 1 40 ? 154.460 142.838 189.499 1.00 138.09 42 SER C N 1
ATOM 4659 C CA . SER C 1 40 ? 153.641 142.748 190.699 1.00 135.53 42 SER C CA 1
ATOM 4660 C C . SER C 1 40 ? 152.572 141.668 190.609 1.00 133.89 42 SER C C 1
ATOM 4661 O O . SER C 1 40 ? 151.884 141.423 191.605 1.00 131.69 42 SER C O 1
ATOM 4669 N N . GLY C 1 41 ? 152.404 141.035 189.451 1.00 140.40 43 GLY C N 1
ATOM 4670 C CA . GLY C 1 41 ? 151.413 139.996 189.272 1.00 142.08 43 GLY C CA 1
ATOM 4671 C C . GLY C 1 41 ? 150.203 140.407 188.467 1.00 143.44 43 GLY C C 1
ATOM 4672 O O . GLY C 1 41 ? 149.240 139.635 188.393 1.00 142.18 43 GLY C O 1
ATOM 4676 N N . ILE C 1 42 ? 150.223 141.584 187.859 1.00 141.01 44 ILE C N 1
ATOM 4677 C CA . ILE C 1 42 ? 149.046 142.087 187.143 1.00 141.26 44 ILE C CA 1
ATOM 4678 C C . ILE C 1 42 ? 148.799 141.222 185.913 1.00 143.10 44 ILE C C 1
ATOM 4679 O O . ILE C 1 42 ? 149.761 140.882 185.200 1.00 141.92 44 ILE C O 1
ATOM 4695 N N . PRO C 1 43 ? 147.553 140.819 185.631 1.00 148.95 45 PRO C N 1
ATOM 4696 C CA . PRO C 1 43 ? 147.315 139.982 184.442 1.00 148.32 45 PRO C CA 1
ATOM 4697 C C . PRO C 1 43 ? 147.533 140.712 183.128 1.00 148.58 45 PRO C C 1
ATOM 4698 O O . PRO C 1 43 ? 147.811 140.058 182.114 1.00 145.92 45 PRO C O 1
ATOM 4709 N N . SER C 1 44 ? 147.411 142.038 183.113 1.00 153.31 46 SER C N 1
ATOM 4710 C CA . SER C 1 44 ? 147.489 142.799 181.875 1.00 151.79 46 SER C CA 1
ATOM 4711 C C . SER C 1 44 ? 148.780 142.491 181.121 1.00 151.98 46 SER C C 1
ATOM 4712 O O . SER C 1 44 ? 149.798 142.109 181.701 1.00 152.69 46 SER C O 1
ATOM 4720 N N . ASP C 1 45 ? 148.718 142.649 179.798 1.00 147.37 47 ASP C N 1
ATOM 4721 C CA . ASP C 1 45 ? 149.927 142.570 178.986 1.00 148.22 47 ASP C CA 1
ATOM 4722 C C . ASP C 1 45 ? 150.866 143.722 179.317 1.00 146.26 47 ASP C C 1
ATOM 4723 O O . ASP C 1 45 ? 152.008 143.512 179.740 1.00 143.27 47 ASP C O 1
ATOM 4732 N N . ILE C 1 46 ? 150.393 144.950 179.126 1.00 128.10 48 ILE C N 1
ATOM 4733 C CA . ILE C 1 46 ? 151.076 146.157 179.587 1.00 127.31 48 ILE C CA 1
ATOM 4734 C C . ILE C 1 46 ? 150.002 147.194 179.900 1.00 123.94 48 ILE C C 1
ATOM 4735 O O . ILE C 1 46 ? 149.223 147.555 179.009 1.00 122.21 48 ILE C O 1
ATOM 4751 N N . PRO C 1 47 ? 149.912 147.697 181.133 1.00 142.28 49 PRO C N 1
ATOM 4752 C CA . PRO C 1 47 ? 148.869 148.684 181.445 1.00 143.63 49 PRO C CA 1
ATOM 4753 C C . PRO C 1 47 ? 149.266 150.112 181.104 1.00 142.73 49 PRO C C 1
ATOM 4754 O O . PRO C 1 47 ? 148.402 150.983 180.958 1.00 141.31 49 PRO C O 1
ATOM 4765 N N . THR C 1 48 ? 150.563 150.365 180.975 1.00 121.81 50 THR C N 1
ATOM 4766 C CA . THR C 1 48 ? 151.068 151.728 180.925 1.00 118.94 50 THR C CA 1
ATOM 4767 C C . THR C 1 48 ? 151.126 152.259 179.503 1.00 116.59 50 THR C C 1
ATOM 4768 O O . THR C 1 48 ? 151.213 151.504 178.530 1.00 117.64 50 THR C O 1
ATOM 4779 N N . VAL C 1 49 ? 151.062 153.582 179.402 1.00 105.53 51 VAL C N 1
ATOM 4780 C CA . VAL C 1 49 ? 151.466 154.328 178.220 1.00 104.77 51 VAL C CA 1
ATOM 4781 C C . VAL C 1 49 ? 152.442 155.393 178.692 1.00 101.79 51 VAL C C 1
ATOM 4782 O O . VAL C 1 49 ? 152.199 156.052 179.707 1.00 103.71 51 VAL C O 1
ATOM 4795 N N . GLY C 1 50 ? 153.541 155.557 177.965 1.00 88.97 52 GLY C N 1
ATOM 4796 C CA . GLY C 1 50 ? 154.626 156.411 178.412 1.00 95.61 52 GLY C CA 1
ATOM 4797 C C . GLY C 1 50 ? 154.194 157.728 179.022 1.00 88.41 52 GLY C C 1
ATOM 4798 O O . GLY C 1 50 ? 153.379 158.454 178.448 1.00 88.94 52 GLY C O 1
ATOM 4802 N N . ILE C 1 51 ? 154.727 158.037 180.196 1.00 73.80 53 ILE C N 1
ATOM 4803 C CA . ILE C 1 51 ? 154.512 159.332 180.827 1.00 78.17 53 ILE C CA 1
ATOM 4804 C C . ILE C 1 51 ? 155.480 160.336 180.217 1.00 85.06 53 ILE C C 1
ATOM 4805 O O . ILE C 1 51 ? 156.678 160.059 180.089 1.00 81.44 53 ILE C O 1
ATOM 4821 N N . SER C 1 52 ? 154.964 161.495 179.822 1.00 88.23 54 SER C N 1
ATOM 4822 C CA . SER C 1 52 ? 155.796 162.545 179.251 1.00 83.79 54 SER C CA 1
ATOM 4823 C C . SER C 1 52 ? 156.405 163.404 180.350 1.00 84.60 54 SER C C 1
ATOM 4824 O O . SER C 1 52 ? 155.767 163.676 181.370 1.00 88.85 54 SER C O 1
ATOM 4832 N N . ALA C 1 53 ? 157.648 163.830 180.137 1.00 77.09 55 ALA C N 1
ATOM 4833 C CA . ALA C 1 53 ? 158.353 164.654 181.107 1.00 78.02 55 ALA C CA 1
ATOM 4834 C C . ALA C 1 53 ? 159.351 165.536 180.371 1.00 78.54 55 ALA C C 1
ATOM 4835 O O . ALA C 1 53 ? 159.548 165.408 179.162 1.00 84.14 55 ALA C O 1
ATOM 4842 N N . HIS C 1 54 ? 159.974 166.447 181.116 1.00 78.67 56 HIS C N 1
ATOM 4843 C CA . HIS C 1 54 ? 160.966 167.372 180.584 1.00 79.97 56 HIS C CA 1
ATOM 4844 C C . HIS C 1 54 ? 162.304 167.103 181.257 1.00 80.66 56 HIS C C 1
ATOM 4845 O O . HIS C 1 54 ? 162.387 167.056 182.488 1.00 84.96 56 HIS C O 1
ATOM 4859 N N . LYS C 1 55 ? 163.351 166.956 180.447 1.00 73.09 57 LYS C N 1
ATOM 4860 C CA . LYS C 1 55 ? 164.631 166.489 180.964 1.00 76.64 57 LYS C CA 1
ATOM 4861 C C . LYS C 1 55 ? 165.179 167.417 182.034 1.00 85.94 57 LYS C C 1
ATOM 4862 O O . LYS C 1 55 ? 165.608 166.962 183.100 1.00 93.03 57 LYS C O 1
ATOM 4881 N N . PHE C 1 56 ? 165.181 168.721 181.771 1.00 79.25 58 PHE C N 1
ATOM 4882 C CA . PHE C 1 56 ? 165.903 169.628 182.653 1.00 79.21 58 PHE C CA 1
ATOM 4883 C C . PHE C 1 56 ? 165.300 169.633 184.048 1.00 80.72 58 PHE C C 1
ATOM 4884 O O . PHE C 1 56 ? 166.021 169.797 185.038 1.00 80.23 58 PHE C O 1
ATOM 4901 N N . ILE C 1 57 ? 163.983 169.453 184.151 1.00 80.27 59 ILE C N 1
ATOM 4902 C CA . ILE C 1 57 ? 163.346 169.457 185.463 1.00 75.72 59 ILE C CA 1
ATOM 4903 C C . ILE C 1 57 ? 163.776 168.246 186.270 1.00 80.73 59 ILE C C 1
ATOM 4904 O O . ILE C 1 57 ? 164.147 168.364 187.442 1.00 89.40 59 ILE C O 1
ATOM 4920 N N . LEU C 1 58 ? 163.732 167.063 185.662 1.00 76.20 60 LEU C N 1
ATOM 4921 C CA . LEU C 1 58 ? 164.085 165.855 186.392 1.00 80.56 60 LEU C CA 1
ATOM 4922 C C . LEU C 1 58 ? 165.537 165.907 186.839 1.00 77.48 60 LEU C C 1
ATOM 4923 O O . LEU C 1 58 ? 165.865 165.527 187.968 1.00 75.20 60 LEU C O 1
ATOM 4939 N N . SER C 1 59 ? 166.423 166.395 185.970 1.00 72.93 61 SER C N 1
ATOM 4940 C CA . SER C 1 59 ? 167.810 166.588 186.371 1.00 80.42 61 SER C CA 1
ATOM 4941 C C . SER C 1 59 ? 167.928 167.569 187.527 1.00 79.86 61 SER C C 1
ATOM 4942 O O . SER C 1 59 ? 168.882 167.495 188.309 1.00 76.29 61 SER C O 1
ATOM 4950 N N . ALA C 1 60 ? 166.986 168.501 187.645 1.00 81.39 62 ALA C N 1
ATOM 4951 C CA . ALA C 1 60 ? 167.041 169.462 188.737 1.00 75.81 62 ALA C CA 1
ATOM 4952 C C . ALA C 1 60 ? 166.717 168.797 190.067 1.00 82.35 62 ALA C C 1
ATOM 4953 O O . ALA C 1 60 ? 167.431 168.991 191.059 1.00 91.13 62 ALA C O 1
ATOM 4960 N N . SER C 1 61 ? 165.650 168.000 190.109 1.00 73.34 63 SER C N 1
ATOM 4961 C CA . SER C 1 61 ? 165.177 167.443 191.370 1.00 70.53 63 SER C CA 1
ATOM 4962 C C . SER C 1 61 ? 165.811 166.109 191.723 1.00 74.51 63 SER C C 1
ATOM 4963 O O . SER C 1 61 ? 165.932 165.791 192.910 1.00 78.09 63 SER C O 1
ATOM 4971 N N . SER C 1 62 ? 166.237 165.325 190.737 1.00 78.49 64 SER C N 1
ATOM 4972 C CA . SER C 1 62 ? 166.619 163.939 190.971 1.00 80.49 64 SER C CA 1
ATOM 4973 C C . SER C 1 62 ? 168.107 163.744 190.745 1.00 80.44 64 SER C C 1
ATOM 4974 O O . SER C 1 62 ? 168.622 164.058 189.669 1.00 93.56 64 SER C O 1
ATOM 4982 N N . GLN C 1 63 ? 168.792 163.212 191.757 1.00 87.62 65 GLN C N 1
ATOM 4983 C CA . GLN C 1 63 ? 170.178 162.806 191.571 1.00 91.70 65 GLN C CA 1
ATOM 4984 C C . GLN C 1 63 ? 170.274 161.602 190.648 1.00 93.72 65 GLN C C 1
ATOM 4985 O O . GLN C 1 63 ? 171.291 161.415 189.974 1.00 96.91 65 GLN C O 1
ATOM 4999 N N . PHE C 1 64 ? 169.234 160.770 190.615 1.00 89.07 66 PHE C N 1
ATOM 5000 C CA . PHE C 1 64 ? 169.233 159.609 189.734 1.00 88.45 66 PHE C CA 1
ATOM 5001 C C . PHE C 1 64 ? 169.087 160.022 188.274 1.00 84.31 66 PHE C C 1
ATOM 5002 O O . PHE C 1 64 ? 169.791 159.507 187.400 1.00 83.92 66 PHE C O 1
ATOM 5019 N N . PHE C 1 65 ? 168.151 160.922 187.983 1.00 82.74 67 PHE C N 1
ATOM 5020 C CA . PHE C 1 65 ? 167.977 161.368 186.605 1.00 84.94 67 PHE C CA 1
ATOM 5021 C C . PHE C 1 65 ? 169.104 162.295 186.180 1.00 87.29 67 PHE C C 1
ATOM 5022 O O . PHE C 1 65 ? 169.583 162.216 185.045 1.00 90.30 67 PHE C O 1
ATOM 5039 N N . ALA C 1 66 ? 169.548 163.171 187.081 1.00 93.72 68 ALA C N 1
ATOM 5040 C CA . ALA C 1 66 ? 170.537 164.177 186.714 1.00 91.88 68 ALA C CA 1
ATOM 5041 C C . ALA C 1 66 ? 171.825 163.527 186.237 1.00 97.77 68 ALA C C 1
ATOM 5042 O O . ALA C 1 66 ? 172.476 164.023 185.310 1.00 99.03 68 ALA C O 1
ATOM 5049 N N . THR C 1 67 ? 172.227 162.430 186.876 1.00 102.78 69 THR C N 1
ATOM 5050 C CA . THR C 1 67 ? 173.333 161.647 186.340 1.00 103.50 69 THR C CA 1
ATOM 5051 C C . THR C 1 67 ? 172.939 160.972 185.035 1.00 102.78 69 THR C C 1
ATOM 5052 O O . THR C 1 67 ? 173.727 160.940 184.083 1.00 104.21 69 THR C O 1
ATOM 5063 N N . MET C 1 68 ? 171.721 160.440 184.968 1.00 92.84 70 MET C N 1
ATOM 5064 C CA . MET C 1 68 ? 171.354 159.585 183.847 1.00 90.92 70 MET C CA 1
ATOM 5065 C C . MET C 1 68 ? 171.341 160.360 182.539 1.00 93.71 70 MET C C 1
ATOM 5066 O O . MET C 1 68 ? 171.940 159.931 181.547 1.00 94.04 70 MET C O 1
ATOM 5080 N N . PHE C 1 69 ? 170.665 161.502 182.512 1.00 90.30 71 PHE C N 1
ATOM 5081 C CA . PHE C 1 69 ? 170.592 162.256 181.274 1.00 88.74 71 PHE C CA 1
ATOM 5082 C C . PHE C 1 69 ? 171.947 162.791 180.853 1.00 92.53 71 PHE C C 1
ATOM 5083 O O . PHE C 1 69 ? 172.140 163.085 179.670 1.00 94.49 71 PHE C O 1
ATOM 5100 N N . GLU C 1 70 ? 172.882 162.930 181.791 1.00 100.76 72 GLU C N 1
ATOM 5101 C CA . GLU C 1 70 ? 174.252 163.257 181.423 1.00 103.15 72 GLU C CA 1
ATOM 5102 C C . GLU C 1 70 ? 174.949 162.056 180.801 1.00 102.20 72 GLU C C 1
ATOM 5103 O O . GLU C 1 70 ? 175.618 162.177 179.769 1.00 98.36 72 GLU C O 1
ATOM 5115 N N . THR C 1 71 ? 174.784 160.884 181.409 1.00 117.66 73 THR C N 1
ATOM 5116 C CA . THR C 1 71 ? 175.484 159.680 180.988 1.00 120.92 73 THR C CA 1
ATOM 5117 C C . THR C 1 71 ? 174.883 159.034 179.750 1.00 120.01 73 THR C C 1
ATOM 5118 O O . THR C 1 71 ? 175.581 158.275 179.066 1.00 120.50 73 THR C O 1
ATOM 5129 N N . ALA C 1 72 ? 173.619 159.305 179.447 1.00 109.39 74 ALA C N 1
ATOM 5130 C CA . ALA C 1 72 ? 173.050 158.862 178.184 1.00 106.73 74 ALA C CA 1
ATOM 5131 C C . ALA C 1 72 ? 173.487 159.858 177.117 1.00 105.99 74 ALA C C 1
ATOM 5132 O O . ALA C 1 72 ? 173.110 161.036 177.181 1.00 108.50 74 ALA C O 1
ATOM 5139 N N . PRO C 1 73 ? 174.279 159.444 176.134 1.00 104.39 75 PRO C N 1
ATOM 5140 C CA . PRO C 1 73 ? 174.864 160.425 175.214 1.00 107.22 75 PRO C CA 1
ATOM 5141 C C . PRO C 1 73 ? 173.851 160.980 174.229 1.00 109.88 75 PRO C C 1
ATOM 5142 O O . PRO C 1 73 ? 173.897 162.167 173.895 1.00 108.71 75 PRO C O 1
ATOM 5153 N N . ILE C 1 74 ? 172.911 160.147 173.789 1.00 110.96 76 ILE C N 1
ATOM 5154 C CA . ILE C 1 74 ? 171.996 160.531 172.721 1.00 112.23 76 ILE C CA 1
ATOM 5155 C C . ILE C 1 74 ? 172.821 161.057 171.556 1.00 112.25 76 ILE C C 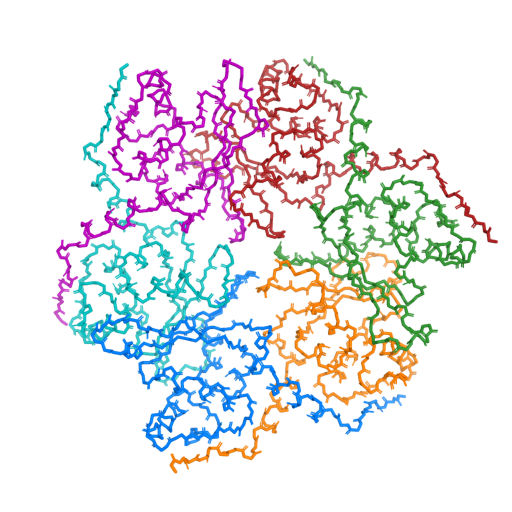1
ATOM 5156 O O . ILE C 1 74 ? 172.655 162.205 171.129 1.00 108.05 76 ILE C O 1
ATOM 5172 N N . THR C 1 75 ? 173.726 160.225 171.038 1.00 124.30 77 THR C N 1
ATOM 5173 C CA . THR C 1 75 ? 174.613 160.682 169.975 1.00 125.76 77 THR C CA 1
ATOM 5174 C C . THR C 1 75 ? 173.836 161.235 168.790 1.00 126.24 77 THR C C 1
ATOM 5175 O O . THR C 1 75 ? 174.322 162.136 168.098 1.00 128.54 77 THR C O 1
ATOM 5186 N N . ASN C 1 76 ? 172.642 160.715 168.537 1.00 133.03 78 ASN C N 1
ATOM 5187 C CA . ASN C 1 76 ? 171.805 161.232 167.462 1.00 133.08 78 ASN C CA 1
ATOM 5188 C C . ASN C 1 76 ? 171.125 162.515 167.925 1.00 137.74 78 ASN C C 1
ATOM 5189 O O . ASN C 1 76 ? 170.375 162.483 168.907 1.00 135.94 78 ASN C O 1
ATOM 5200 N N . PRO C 1 77 ? 171.335 163.649 167.249 1.00 147.97 79 PRO C N 1
ATOM 5201 C CA . PRO C 1 77 ? 170.692 164.895 167.693 1.00 144.27 79 PRO C CA 1
ATOM 5202 C C . PRO C 1 77 ? 169.205 164.951 167.395 1.00 142.02 79 PRO C C 1
ATOM 5203 O O . PRO C 1 77 ? 168.518 165.825 167.939 1.00 138.56 79 PRO C O 1
ATOM 5214 N N . ASN C 1 78 ? 168.690 164.055 166.558 1.00 143.39 80 ASN C N 1
ATOM 5215 C CA . ASN C 1 78 ? 167.285 164.040 166.178 1.00 143.33 80 ASN C CA 1
ATOM 5216 C C . ASN C 1 78 ? 166.498 162.929 166.869 1.00 142.34 80 ASN C C 1
ATOM 5217 O O . ASN C 1 78 ? 165.331 162.707 166.530 1.00 141.24 80 ASN C O 1
ATOM 5228 N N . GLY C 1 79 ? 167.109 162.220 167.819 1.00 127.78 81 GLY C N 1
ATOM 5229 C CA . GLY C 1 79 ? 166.417 161.202 168.582 1.00 124.67 81 GLY C CA 1
ATOM 5230 C C . GLY C 1 79 ? 165.780 161.743 169.851 1.00 125.29 81 GLY C C 1
ATOM 5231 O O . GLY C 1 79 ? 165.899 162.916 170.203 1.00 126.35 81 GLY C O 1
ATOM 5235 N N . VAL C 1 80 ? 165.086 160.843 170.553 1.00 112.44 82 VAL C N 1
ATOM 5236 C CA . VAL C 1 80 ? 164.438 161.138 171.826 1.00 113.04 82 VAL C CA 1
ATOM 5237 C C . VAL C 1 80 ? 164.612 159.928 172.735 1.00 112.51 82 VAL C C 1
ATOM 5238 O O . VAL C 1 80 ? 164.928 158.827 172.284 1.00 115.71 82 VAL C O 1
ATOM 5251 N N . LEU C 1 81 ? 164.380 160.137 174.025 1.00 91.36 83 LEU C N 1
ATOM 5252 C CA . LEU C 1 81 ? 164.733 159.171 175.055 1.00 93.17 83 LEU C CA 1
ATOM 5253 C C . LEU C 1 81 ? 163.491 158.557 175.687 1.00 94.58 83 LEU C C 1
ATOM 5254 O O . LEU C 1 81 ? 162.605 159.277 176.156 1.00 100.24 83 LEU C O 1
ATOM 5270 N N . TYR C 1 82 ? 163.444 157.228 175.717 1.00 90.38 84 TYR C N 1
ATOM 5271 C CA . TYR C 1 82 ? 162.456 156.476 176.477 1.00 85.63 84 TYR C CA 1
ATOM 5272 C C . TYR C 1 82 ? 163.149 155.870 177.684 1.00 86.43 84 TYR C C 1
ATOM 5273 O O . TYR C 1 82 ? 164.207 155.252 177.544 1.00 95.89 84 TYR C O 1
ATOM 5291 N N . VAL C 1 83 ? 162.564 156.043 178.861 1.00 75.56 85 VAL C N 1
ATOM 5292 C CA . VAL C 1 83 ? 163.163 155.569 180.103 1.00 79.89 85 VAL C CA 1
ATOM 5293 C C . VAL C 1 83 ? 162.236 154.541 180.727 1.00 84.63 85 VAL C C 1
ATOM 5294 O O . VAL C 1 83 ? 161.064 154.829 180.987 1.00 97.66 85 VAL C O 1
ATOM 5307 N N . VAL C 1 84 ? 162.760 153.346 180.971 1.00 75.21 86 VAL C N 1
ATOM 5308 C CA . VAL C 1 84 ? 162.022 152.306 181.671 1.00 76.62 86 VAL C CA 1
ATOM 5309 C C . VAL C 1 84 ? 162.375 152.412 183.147 1.00 77.48 86 VAL C C 1
ATOM 5310 O O . VAL C 1 84 ? 163.498 152.105 183.550 1.00 83.01 86 VAL C O 1
ATOM 5323 N N . LEU C 1 85 ? 161.422 152.853 183.955 1.00 88.69 87 LEU C N 1
ATOM 5324 C CA . LEU C 1 85 ? 161.661 152.976 185.378 1.00 87.03 87 LEU C CA 1
ATOM 5325 C C . LEU C 1 85 ? 161.699 151.594 186.022 1.00 84.19 87 LEU C C 1
ATOM 5326 O O . LEU C 1 85 ? 161.286 150.606 185.414 1.00 91.27 87 LEU C O 1
ATOM 5342 N N . PRO C 1 86 ? 162.208 151.496 187.245 1.00 75.28 88 PRO C N 1
ATOM 5343 C CA . PRO C 1 86 ? 162.431 150.183 187.854 1.00 82.50 88 PRO C CA 1
ATOM 5344 C C . PRO C 1 86 ? 161.140 149.396 187.963 1.00 87.68 88 PRO C C 1
ATOM 5345 O O . PRO C 1 86 ? 160.049 149.928 187.718 1.00 90.23 88 PRO C O 1
ATOM 5356 N N . PRO C 1 87 ? 161.230 148.111 188.297 1.00 96.58 89 PRO C N 1
ATOM 5357 C CA . PRO C 1 87 ? 160.007 147.312 188.469 1.00 97.56 89 PRO C CA 1
ATOM 5358 C C . PRO C 1 87 ? 159.069 147.854 189.530 1.00 100.05 89 PRO C C 1
ATOM 5359 O O . PRO C 1 87 ? 157.848 147.776 189.366 1.00 104.31 89 PRO C O 1
ATOM 5370 N N . ASP C 1 88 ? 159.604 148.411 190.617 1.00 95.78 90 ASP C N 1
ATOM 5371 C CA . ASP C 1 88 ? 158.781 148.700 191.785 1.00 95.11 90 ASP C CA 1
ATOM 5372 C C . ASP C 1 88 ? 157.807 149.854 191.584 1.00 91.57 90 ASP C C 1
ATOM 5373 O O . ASP C 1 88 ? 156.925 150.033 192.429 1.00 94.75 90 ASP C O 1
ATOM 5382 N N . LEU C 1 89 ? 157.924 150.629 190.509 1.00 85.78 91 LEU C N 1
ATOM 5383 C CA . LEU C 1 89 ? 157.201 151.893 190.384 1.00 89.12 91 LEU C CA 1
ATOM 5384 C C . LEU C 1 89 ? 156.040 151.756 189.408 1.00 90.84 91 LEU C C 1
ATOM 5385 O O . LEU C 1 89 ? 156.245 151.560 188.206 1.00 92.44 91 LEU C O 1
ATOM 5401 N N . SER C 1 90 ? 154.826 151.892 189.933 1.00 87.37 92 SER C N 1
ATOM 5402 C CA . SER C 1 90 ? 153.617 151.833 189.131 1.00 84.80 92 SER C CA 1
ATOM 5403 C C . SER C 1 90 ? 153.368 153.160 188.430 1.00 80.01 92 SER C C 1
ATOM 5404 O O . SER C 1 90 ? 153.951 154.191 188.765 1.00 85.37 92 SER C O 1
ATOM 5412 N N . HIS C 1 91 ? 152.469 153.124 187.449 1.00 87.76 93 HIS C N 1
ATOM 5413 C CA . HIS C 1 91 ? 152.083 154.350 186.763 1.00 92.11 93 HIS C CA 1
ATOM 5414 C C . HIS C 1 91 ? 151.529 155.377 187.739 1.00 91.51 93 HIS C C 1
ATOM 5415 O O . HIS C 1 91 ? 151.919 156.549 187.706 1.00 91.41 93 HIS C O 1
ATOM 5429 N N . ARG C 1 92 ? 150.620 154.958 188.619 1.00 97.05 94 ARG C N 1
ATOM 5430 C CA . ARG C 1 92 ? 150.063 155.880 189.603 1.00 98.52 94 ARG C CA 1
ATOM 5431 C C . ARG C 1 92 ? 151.168 156.517 190.431 1.00 94.95 94 ARG C C 1
ATOM 5432 O O . ARG C 1 92 ? 151.238 157.743 190.562 1.00 94.56 94 ARG C O 1
ATOM 5453 N N . ALA C 1 93 ? 152.058 155.694 190.977 1.00 88.60 95 ALA C N 1
ATOM 5454 C CA . ALA C 1 93 ? 153.071 156.199 191.893 1.00 86.47 95 ALA C CA 1
ATOM 5455 C C . ALA C 1 93 ? 153.999 157.185 191.206 1.00 85.01 95 ALA C C 1
ATOM 5456 O O . ALA C 1 93 ? 154.414 158.178 191.810 1.00 94.72 95 ALA C O 1
ATOM 5463 N N . ILE C 1 94 ? 154.355 156.921 189.950 1.00 81.34 96 ILE C N 1
ATOM 5464 C CA . ILE C 1 94 ? 155.299 157.788 189.257 1.00 83.97 96 ILE C CA 1
ATOM 5465 C C . ILE C 1 94 ? 154.675 159.146 188.970 1.00 91.50 96 ILE C C 1
ATOM 5466 O O . ILE C 1 94 ? 155.351 160.179 189.028 1.00 97.14 96 ILE C O 1
ATOM 5482 N N . GLN C 1 95 ? 153.384 159.173 188.647 1.00 86.92 97 GLN C N 1
ATOM 5483 C CA . GLN C 1 95 ? 152.735 160.455 188.414 1.00 85.19 97 GLN C CA 1
ATOM 5484 C C . GLN C 1 95 ? 152.752 161.308 189.672 1.00 85.41 97 GLN C C 1
ATOM 5485 O O . GLN C 1 95 ? 152.982 162.517 189.605 1.00 90.56 97 GLN C O 1
ATOM 5499 N N . ILE C 1 96 ? 152.519 160.699 190.832 1.00 78.89 98 ILE C N 1
ATOM 5500 C CA . ILE C 1 96 ? 152.664 161.440 192.077 1.00 75.41 98 ILE C CA 1
ATOM 5501 C C . ILE C 1 96 ? 154.102 161.905 192.247 1.00 79.98 98 ILE C C 1
ATOM 5502 O O . ILE C 1 96 ? 154.354 163.022 192.706 1.00 94.38 98 ILE C O 1
ATOM 5518 N N . LEU C 1 97 ? 155.066 161.055 191.900 1.00 81.68 99 LEU C N 1
ATOM 5519 C CA . LEU C 1 97 ? 156.464 161.446 192.032 1.00 77.24 99 LEU C CA 1
ATOM 5520 C C . LEU C 1 97 ? 156.809 162.599 191.103 1.00 79.25 99 LEU C C 1
ATOM 5521 O O . LEU C 1 97 ? 157.546 163.509 191.491 1.00 93.80 99 LEU C O 1
ATOM 5537 N N . VAL C 1 98 ? 156.303 162.577 189.870 1.00 71.80 100 VAL C N 1
ATOM 5538 C CA . VAL C 1 98 ? 156.611 163.659 188.941 1.00 76.91 100 VAL C CA 1
ATOM 5539 C C . VAL C 1 98 ? 155.903 164.941 189.358 1.00 76.55 100 VAL C C 1
ATOM 5540 O O . VAL C 1 98 ? 156.495 166.025 189.345 1.00 83.41 100 VAL C O 1
ATOM 5553 N N . GLN C 1 99 ? 154.635 164.843 189.749 1.00 70.83 101 GLN C N 1
ATOM 5554 C CA . GLN C 1 99 ? 153.931 166.016 190.244 1.00 71.84 101 GLN C CA 1
ATOM 5555 C C . GLN C 1 99 ? 154.710 166.666 191.372 1.00 73.02 101 GLN C C 1
ATOM 5556 O O . GLN C 1 99 ? 154.858 167.890 191.420 1.00 85.84 101 GLN C O 1
ATOM 5570 N N . TYR C 1 100 ? 155.217 165.853 192.293 1.00 72.91 102 TYR C N 1
ATOM 5571 C CA . TYR C 1 100 ? 156.122 166.362 193.310 1.00 69.82 102 TYR C CA 1
ATOM 5572 C C . TYR C 1 100 ? 157.344 167.003 192.669 1.00 76.17 102 TYR C C 1
ATOM 5573 O O . TYR C 1 100 ? 157.760 168.100 193.055 1.00 88.97 102 TYR C O 1
ATOM 5591 N N . MET C 1 101 ? 157.932 166.335 191.680 1.00 75.26 103 MET C N 1
ATOM 5592 C CA . MET C 1 101 ? 159.116 166.887 191.036 1.00 70.20 103 MET C CA 1
ATOM 5593 C C . MET C 1 101 ? 158.810 168.190 190.321 1.00 73.81 103 MET C C 1
ATOM 5594 O O . MET C 1 101 ? 159.615 169.121 190.367 1.00 73.94 103 MET C O 1
ATOM 5608 N N . TYR C 1 102 ? 157.661 168.277 189.661 1.00 78.86 104 TYR C N 1
ATOM 5609 C CA . TYR C 1 102 ? 157.324 169.445 188.855 1.00 74.02 104 TYR C CA 1
ATOM 5610 C C . TYR C 1 102 ? 156.750 170.589 189.668 1.00 75.27 104 TYR C C 1
ATOM 5611 O O . TYR C 1 102 ? 156.947 171.752 189.306 1.00 80.14 104 TYR C O 1
ATOM 5629 N N . SER C 1 103 ? 156.038 170.286 190.747 1.00 78.43 105 SER C N 1
ATOM 5630 C CA . SER C 1 103 ? 155.256 171.280 191.457 1.00 74.33 105 SER C CA 1
ATOM 5631 C C . SER C 1 103 ? 155.573 171.342 192.940 1.00 73.35 105 SER C C 1
ATOM 5632 O O . SER C 1 103 ? 154.910 172.091 193.661 1.00 80.30 105 SER C O 1
ATOM 5640 N N . GLY C 1 104 ? 156.529 170.555 193.422 1.00 73.16 106 GLY C N 1
ATOM 5641 C CA . GLY C 1 104 ? 156.995 170.660 194.784 1.00 77.39 106 GLY C CA 1
ATOM 5642 C C . GLY C 1 104 ? 156.068 170.108 195.838 1.00 79.72 106 GLY C C 1
ATOM 5643 O O . GLY C 1 104 ? 156.517 169.873 196.965 1.00 85.80 106 GLY C O 1
ATOM 5647 N N . GLU C 1 105 ? 154.799 169.878 195.518 1.00 88.84 107 GLU C N 1
ATOM 5648 C CA . GLU C 1 105 ? 153.839 169.348 196.471 1.00 90.46 107 GLU C CA 1
ATOM 5649 C C . GLU C 1 105 ? 153.050 168.234 195.811 1.00 97.47 107 GLU C C 1
ATOM 5650 O 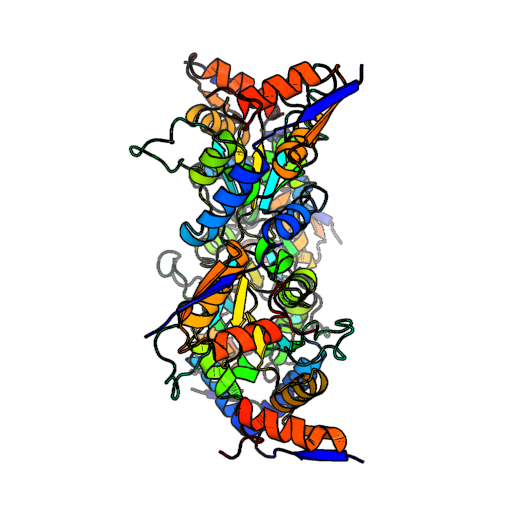O . GLU C 1 105 ? 152.788 168.268 194.608 1.00 103.10 107 GLU C O 1
ATOM 5662 N N . ALA C 1 106 ? 152.675 167.243 196.610 1.00 86.73 108 ALA C N 1
ATOM 5663 C CA . ALA C 1 106 ? 151.839 166.160 196.124 1.00 83.47 108 ALA C CA 1
ATOM 5664 C C . ALA C 1 106 ? 151.116 165.550 197.307 1.00 90.22 108 ALA C C 1
ATOM 5665 O O . ALA C 1 106 ? 151.696 165.389 198.382 1.00 95.27 108 ALA C O 1
ATOM 5672 N N . THR C 1 107 ? 149.852 165.205 197.099 1.00 98.19 109 THR C N 1
ATOM 5673 C CA . THR C 1 107 ? 149.057 164.521 198.107 1.00 99.11 109 THR C CA 1
ATOM 5674 C C . THR C 1 107 ? 148.863 163.080 197.669 1.00 98.86 109 THR C C 1
ATOM 5675 O O . THR C 1 107 ? 148.322 162.825 196.591 1.00 98.50 109 THR C O 1
ATOM 5686 N N . VAL C 1 108 ? 149.287 162.147 198.515 1.00 99.05 110 VAL C N 1
ATOM 5687 C CA . VAL C 1 108 ? 149.351 160.736 198.168 1.00 95.62 110 VAL C CA 1
ATOM 5688 C C . VAL C 1 108 ? 148.481 159.946 199.129 1.00 99.45 110 VAL C C 1
ATOM 5689 O O . VAL C 1 108 ? 148.498 160.184 200.341 1.00 102.79 110 VAL C O 1
ATOM 5702 N N . SER C 1 109 ? 147.728 159.001 198.582 1.00 110.80 111 SER C N 1
ATOM 5703 C CA . SER C 1 109 ? 146.890 158.139 199.398 1.00 109.47 111 SER C CA 1
ATOM 5704 C C . SER C 1 109 ? 147.756 157.247 200.276 1.00 111.46 111 SER C C 1
ATOM 5705 O O . SER C 1 109 ? 148.854 156.844 199.885 1.00 116.13 111 SER C O 1
ATOM 5713 N N . ASN C 1 110 ? 147.250 156.929 201.468 1.00 118.27 112 ASN C N 1
ATOM 5714 C CA . ASN C 1 110 ? 148.025 156.134 202.415 1.00 123.10 112 ASN C CA 1
ATOM 5715 C C . ASN C 1 110 ? 148.459 154.795 201.837 1.00 122.65 112 ASN C C 1
ATOM 5716 O O . ASN C 1 110 ? 149.481 154.248 202.265 1.00 121.37 112 ASN C O 1
ATOM 5727 N N . ASP C 1 111 ? 147.709 154.252 200.880 1.00 111.32 113 ASP C N 1
ATOM 5728 C CA . ASP C 1 111 ? 148.052 152.948 200.321 1.00 108.98 113 ASP C CA 1
ATOM 5729 C C . ASP C 1 111 ? 149.199 153.038 199.325 1.00 107.25 113 ASP C C 1
ATOM 5730 O O . ASP C 1 111 ? 150.018 152.118 199.239 1.00 110.09 113 ASP C O 1
ATOM 5739 N N . ILE C 1 112 ? 149.280 154.133 198.573 1.00 93.83 114 ILE C N 1
ATOM 5740 C CA . ILE C 1 112 ? 150.404 154.340 197.672 1.00 91.38 114 ILE C CA 1
ATOM 5741 C C . ILE C 1 112 ? 151.561 155.023 198.380 1.00 95.90 114 ILE C C 1
ATOM 5742 O O . ILE C 1 112 ? 152.658 155.114 197.818 1.00 98.46 114 ILE C O 1
ATOM 5758 N N . LEU C 1 113 ? 151.349 155.482 199.613 1.00 102.62 115 LEU C N 1
ATOM 5759 C CA . LEU C 1 113 ? 152.399 156.177 200.346 1.00 99.70 115 LEU C CA 1
ATOM 5760 C C . LEU C 1 113 ? 153.687 155.370 200.350 1.00 104.06 115 LEU C C 1
ATOM 5761 O O . LEU C 1 113 ? 154.769 155.904 200.092 1.00 108.22 115 LEU C O 1
ATOM 5777 N N . ASN C 1 114 ? 153.592 154.080 200.642 1.00 105.17 116 ASN C N 1
ATOM 5778 C CA . ASN C 1 114 ? 154.769 153.227 200.679 1.00 108.37 116 ASN C CA 1
ATOM 5779 C C . ASN C 1 114 ? 155.230 152.788 199.296 1.00 109.78 116 ASN C C 1
ATOM 5780 O O . ASN C 1 114 ? 156.092 151.909 199.201 1.00 108.87 116 ASN C O 1
ATOM 5791 N N . GLU C 1 115 ? 154.674 153.357 198.228 1.00 104.09 117 GLU C N 1
ATOM 5792 C CA . GLU C 1 115 ? 155.259 153.236 196.900 1.00 100.05 117 GLU C CA 1
ATOM 5793 C C . GLU C 1 115 ? 155.818 154.548 196.380 1.00 100.13 117 GLU C C 1
ATOM 5794 O O . GLU C 1 115 ? 156.783 154.533 195.616 1.00 101.47 117 GLU C O 1
ATOM 5806 N N . VAL C 1 116 ? 155.223 155.677 196.758 1.00 90.82 118 VAL C N 1
ATOM 5807 C CA . VAL C 1 116 ? 155.815 156.967 196.433 1.00 88.21 118 VAL C CA 1
ATOM 5808 C C . VAL C 1 116 ? 157.061 157.203 197.274 1.00 94.31 118 VAL C C 1
ATOM 5809 O O . VAL C 1 116 ? 158.102 157.633 196.767 1.00 100.50 118 VAL C O 1
ATOM 5822 N N . LEU C 1 117 ? 156.976 156.922 198.573 1.00 93.98 119 LEU C N 1
ATOM 5823 C CA . LEU C 1 117 ? 158.137 157.075 199.438 1.00 91.20 119 LEU C CA 1
ATOM 5824 C C . LEU C 1 117 ? 159.243 156.116 199.047 1.00 95.54 119 LEU C C 1
ATOM 5825 O O . LEU C 1 117 ? 160.417 156.499 199.026 1.00 97.81 119 LEU C O 1
ATOM 5841 N N . ARG C 1 118 ? 158.888 154.873 198.730 1.00 100.90 120 ARG C N 1
ATOM 5842 C CA . ARG C 1 118 ? 159.879 153.909 198.273 1.00 102.84 120 ARG C CA 1
ATOM 5843 C C . ARG C 1 118 ? 160.547 154.386 196.993 1.00 100.41 120 ARG C C 1
ATOM 5844 O O . ARG C 1 118 ? 161.771 154.292 196.843 1.00 105.23 120 ARG C O 1
ATOM 5865 N N . GLY C 1 119 ? 159.754 154.888 196.052 1.00 87.71 121 GLY C N 1
ATOM 5866 C CA . GLY C 1 119 ? 160.323 155.399 194.820 1.00 87.29 121 GLY C CA 1
ATOM 5867 C C . GLY C 1 119 ? 161.295 156.536 195.057 1.00 90.41 121 GLY C C 1
ATOM 5868 O O . GLY C 1 119 ? 162.297 156.666 194.353 1.00 98.25 121 GLY C O 1
ATOM 5872 N N . GLY C 1 120 ? 161.016 157.374 196.054 1.00 86.10 122 GLY C N 1
ATOM 5873 C CA . GLY C 1 120 ? 161.863 158.529 196.281 1.00 89.60 122 GLY C CA 1
ATOM 5874 C C . GLY C 1 120 ? 163.313 158.149 196.503 1.00 95.38 122 GLY C C 1
ATOM 5875 O O . GLY C 1 120 ? 164.220 158.779 195.953 1.00 104.49 122 GLY C O 1
ATOM 5879 N N . GLU C 1 121 ? 163.553 157.110 197.300 1.00 95.77 123 GLU C N 1
ATOM 5880 C CA . GLU C 1 121 ? 164.916 156.640 197.508 1.00 97.35 123 GLU C CA 1
ATOM 5881 C C . GLU C 1 121 ? 165.421 155.892 196.280 1.00 96.14 123 GLU C C 1
ATOM 5882 O O . GLU C 1 121 ? 166.592 156.007 195.908 1.00 97.51 123 GLU C O 1
ATOM 5894 N N . ILE C 1 122 ? 164.544 155.123 195.637 1.00 92.45 124 ILE C N 1
ATOM 5895 C CA . ILE C 1 122 ? 164.900 154.463 194.385 1.00 90.34 124 ILE C CA 1
ATOM 5896 C C . ILE C 1 122 ? 165.288 155.488 193.330 1.00 91.42 124 ILE C C 1
ATOM 5897 O O . ILE C 1 122 ? 166.185 155.249 192.515 1.00 98.50 124 ILE C O 1
ATOM 5913 N N . LEU C 1 123 ? 164.606 156.632 193.307 1.00 89.37 125 LEU C N 1
ATOM 5914 C CA . LEU C 1 123 ? 164.921 157.703 192.371 1.00 88.25 125 LEU C CA 1
ATOM 5915 C C . LEU C 1 123 ? 165.692 158.845 193.014 1.00 88.31 125 LEU C C 1
ATOM 5916 O O . LEU C 1 123 ? 165.959 159.845 192.346 1.00 88.07 125 LEU C O 1
ATOM 5932 N N . LYS C 1 124 ? 166.061 158.719 194.283 1.00 94.22 126 LYS C N 1
ATOM 5933 C CA . LYS C 1 124 ? 166.894 159.709 194.956 1.00 88.78 126 LYS C CA 1
ATOM 5934 C C . LYS C 1 124 ? 166.404 161.123 194.671 1.00 90.18 126 LYS C C 1
ATOM 5935 O O . LYS C 1 124 ? 167.184 162.044 194.423 1.00 91.68 126 LYS C O 1
ATOM 5954 N N . ILE C 1 125 ? 165.086 161.290 194.706 1.00 90.25 127 ILE C N 1
ATOM 5955 C CA . ILE C 1 125 ? 164.469 162.596 194.503 1.00 88.30 127 ILE C CA 1
ATOM 5956 C C . ILE C 1 125 ? 164.487 163.345 195.825 1.00 89.44 127 ILE C C 1
ATOM 5957 O O . ILE C 1 125 ? 163.985 162.848 196.838 1.00 98.93 127 ILE C O 1
ATOM 5973 N N . ARG C 1 126 ? 165.047 164.547 195.818 1.00 78.73 128 ARG C N 1
ATOM 5974 C CA . ARG C 1 126 ? 165.273 165.260 197.065 1.00 83.94 128 ARG C CA 1
ATOM 5975 C C . ARG C 1 126 ? 163.954 165.552 197.763 1.00 84.04 128 ARG C C 1
ATOM 5976 O O . ARG C 1 126 ? 162.908 165.686 197.126 1.00 83.63 128 ARG C O 1
ATOM 5997 N N . GLY C 1 127 ? 164.012 165.623 199.088 1.00 83.94 129 GLY C N 1
ATOM 5998 C CA . GLY C 1 127 ? 162.829 165.708 199.910 1.00 88.56 129 GLY C CA 1
ATOM 5999 C C . GLY C 1 127 ? 162.187 164.373 200.191 1.00 91.90 129 GLY C C 1
ATOM 6000 O O . GLY C 1 127 ? 161.347 164.283 201.097 1.00 92.73 129 GLY C O 1
ATOM 6004 N N . LEU C 1 128 ? 162.548 163.338 199.442 1.00 91.78 130 LEU C N 1
ATOM 6005 C CA . LEU C 1 128 ? 162.151 161.966 199.712 1.00 89.27 130 LEU C CA 1
ATOM 6006 C C . LEU C 1 128 ? 163.344 161.058 199.936 1.00 91.60 130 LEU C C 1
ATOM 6007 O O . LEU C 1 128 ? 163.247 160.095 200.694 1.00 94.61 130 LEU C O 1
ATOM 6023 N N . CYS C 1 129 ? 164.469 161.357 199.293 1.00 103.89 131 CYS C N 1
ATOM 6024 C CA . CYS C 1 129 ? 165.696 160.611 199.501 1.00 107.24 131 CYS C CA 1
ATOM 6025 C C . CYS C 1 129 ? 166.335 161.013 200.823 1.00 110.79 131 CYS C C 1
ATOM 6026 O O . CYS C 1 129 ? 166.165 162.136 201.304 1.00 112.00 131 CYS C O 1
ATOM 6034 N N . ARG C 1 130 ? 167.083 160.082 201.404 1.00 126.53 132 ARG C N 1
ATOM 6035 C CA . ARG C 1 130 ? 167.553 160.210 202.775 1.00 127.41 132 ARG C CA 1
ATOM 6036 C C . ARG C 1 130 ? 168.961 160.781 202.883 1.00 129.02 132 ARG C C 1
ATOM 6037 O O . ARG C 1 130 ? 169.534 160.768 203.978 1.00 126.61 132 ARG C O 1
ATOM 6058 N N . THR C 1 131 ? 169.535 161.267 201.789 1.00 134.53 133 THR C N 1
ATOM 6059 C CA . THR C 1 131 ? 170.817 161.966 201.864 1.00 134.17 133 THR C CA 1
ATOM 6060 C C . THR C 1 131 ? 170.779 163.258 201.057 1.00 132.01 133 THR C C 1
ATOM 6061 O O . THR C 1 131 ? 170.183 163.324 199.986 1.00 131.62 133 THR C O 1
ATOM 6073 N N . ALA D 1 1 ? 141.723 155.392 205.115 1.00 126.46 3 ALA D N 1
ATOM 6074 C CA . ALA D 1 1 ? 142.567 155.922 204.050 1.00 127.25 3 ALA D CA 1
ATOM 6075 C C . ALA D 1 1 ? 142.919 157.381 204.327 1.00 126.26 3 ALA D C 1
ATOM 6076 O O . ALA D 1 1 ? 142.089 158.141 204.827 1.00 125.37 3 ALA D O 1
ATOM 6083 N N . GLU D 1 2 ? 144.149 157.770 203.999 1.00 124.50 4 GLU D N 1
ATOM 6084 C CA . GLU D 1 2 ? 144.636 159.114 204.281 1.00 124.70 4 GLU D CA 1
ATOM 6085 C C . GLU D 1 2 ? 145.267 159.704 203.031 1.00 123.46 4 GLU D C 1
ATOM 6086 O O . GLU D 1 2 ? 146.070 159.045 202.365 1.00 119.51 4 GLU D O 1
ATOM 6098 N N . ASN D 1 3 ? 144.900 160.948 202.721 1.00 113.49 5 ASN D N 1
ATOM 6099 C CA . ASN D 1 3 ? 145.501 161.689 201.615 1.00 114.72 5 ASN D CA 1
ATOM 6100 C C . ASN D 1 3 ? 146.587 162.590 202.196 1.00 112.62 5 ASN D C 1
ATOM 6101 O O . ASN D 1 3 ? 146.427 163.801 202.348 1.00 110.64 5 ASN D O 1
ATOM 6112 N N . TYR D 1 4 ? 147.712 161.969 202.529 1.00 104.72 6 TYR D N 1
ATOM 6113 C CA . TYR D 1 4 ? 148.838 162.692 203.100 1.00 103.10 6 TYR D CA 1
ATOM 6114 C C . TYR D 1 4 ? 149.434 163.646 202.073 1.00 104.38 6 TYR D C 1
ATOM 6115 O O . TYR D 1 4 ? 149.484 163.342 200.880 1.00 105.09 6 TYR D O 1
ATOM 6133 N N . HIS D 1 5 ? 149.902 164.800 202.543 1.00 99.61 7 HIS D N 1
ATOM 6134 C CA . HIS D 1 5 ? 150.361 165.880 201.676 1.00 99.92 7 HIS D CA 1
ATOM 6135 C C . HIS D 1 5 ? 151.872 166.036 201.796 1.00 99.01 7 HIS D C 1
ATOM 6136 O O . HIS D 1 5 ? 152.386 166.319 202.883 1.00 101.22 7 HIS D O 1
ATOM 6150 N N . LEU D 1 6 ? 152.575 165.866 200.678 1.00 92.27 8 LEU D N 1
ATOM 6151 C CA . LEU D 1 6 ? 154.023 166.013 200.645 1.00 86.36 8 LEU D CA 1
ATOM 6152 C C . LEU D 1 6 ? 154.418 167.453 200.351 1.00 90.34 8 LEU D C 1
ATOM 6153 O O . LEU D 1 6 ? 153.660 168.209 199.740 1.00 94.17 8 LEU D O 1
ATOM 6169 N N . LYS D 1 7 ? 155.610 167.832 200.805 1.00 97.27 9 LYS D N 1
ATOM 6170 C CA . LYS D 1 7 ? 156.153 169.151 200.517 1.00 100.87 9 LYS D CA 1
ATOM 6171 C C . LYS D 1 7 ? 157.584 169.224 201.023 1.00 102.63 9 LYS D C 1
ATOM 6172 O O . LYS D 1 7 ? 157.991 168.459 201.900 1.00 107.31 9 LYS D O 1
ATOM 6191 N N . TRP D 1 8 ? 158.348 170.149 200.448 1.00 92.55 10 TRP D N 1
ATOM 6192 C CA . TRP D 1 8 ? 159.558 170.658 201.086 1.00 96.01 10 TRP D CA 1
ATOM 6193 C C . TRP D 1 8 ? 159.761 172.085 200.596 1.00 98.41 10 TRP D C 1
ATOM 6194 O O . TRP D 1 8 ? 160.040 172.313 199.415 1.00 100.31 10 TRP D O 1
ATOM 6215 N N . ASP D 1 9 ? 159.618 173.042 201.511 1.00 120.87 11 ASP D N 1
ATOM 6216 C CA . ASP D 1 9 ? 159.441 174.433 201.120 1.00 123.93 11 ASP D CA 1
ATOM 6217 C C . ASP D 1 9 ? 160.630 174.982 200.351 1.00 122.18 11 ASP D C 1
ATOM 6218 O O . ASP D 1 9 ? 160.484 175.989 199.653 1.00 121.90 11 ASP D O 1
ATOM 6227 N N . SER D 1 10 ? 161.794 174.351 200.454 1.00 109.16 12 SER D N 1
ATOM 6228 C CA . SER D 1 10 ? 162.966 174.815 199.732 1.00 109.95 12 SER D CA 1
ATOM 6229 C C . SER D 1 10 ? 162.984 174.346 198.286 1.00 106.66 12 SER D C 1
ATOM 6230 O O . SER D 1 10 ? 163.930 174.672 197.560 1.00 109.59 12 SER D O 1
ATOM 6238 N N . HIS D 1 11 ? 161.979 173.584 197.855 1.00 91.78 13 HIS D N 1
ATOM 6239 C CA . HIS D 1 11 ? 161.960 173.088 196.485 1.00 95.33 13 HIS D CA 1
ATOM 6240 C C . HIS D 1 11 ? 162.177 174.211 195.485 1.00 93.71 13 HIS D C 1
ATOM 6241 O O . HIS D 1 11 ? 163.142 174.201 194.715 1.00 94.31 13 HIS D O 1
ATOM 6255 N N . LEU D 1 12 ? 161.285 175.203 195.491 1.00 92.16 14 LEU D N 1
ATOM 6256 C CA . LEU D 1 12 ? 161.327 176.208 194.438 1.00 93.94 14 LEU D CA 1
ATOM 6257 C C . LEU D 1 12 ? 162.671 176.909 194.409 1.00 93.88 14 LEU D C 1
ATOM 6258 O O . LEU D 1 12 ? 163.129 177.329 193.342 1.00 97.42 14 LEU D O 1
ATOM 6274 N N . THR D 1 13 ? 163.330 177.019 195.559 1.00 93.50 15 THR D N 1
ATOM 6275 C CA . THR D 1 13 ? 164.670 177.586 195.572 1.00 96.27 15 THR D CA 1
ATOM 6276 C C . THR D 1 13 ? 165.619 176.734 194.743 1.00 98.24 15 THR D C 1
ATOM 6277 O O . THR D 1 13 ? 166.380 177.253 193.918 1.00 104.36 15 THR D O 1
ATOM 6288 N N . TYR D 1 14 ? 165.584 175.417 194.938 1.00 86.75 16 TYR D N 1
ATOM 6289 C CA . TYR D 1 14 ? 166.470 174.555 194.168 1.00 85.46 16 TYR D CA 1
ATOM 6290 C C . TYR D 1 14 ? 166.094 174.541 192.700 1.00 93.11 16 TYR D C 1
ATOM 6291 O O . TYR D 1 14 ? 166.973 174.452 191.840 1.00 101.11 16 TYR D O 1
ATOM 6309 N N . LEU D 1 15 ? 164.804 174.624 192.388 1.00 89.46 17 LEU D N 1
ATOM 6310 C CA . LEU D 1 15 ? 164.400 174.695 190.991 1.00 85.50 17 LEU D CA 1
ATOM 6311 C C . LEU D 1 15 ? 164.979 175.934 190.325 1.00 89.55 17 LEU D C 1
ATOM 6312 O O . LEU D 1 15 ? 165.574 175.857 189.241 1.00 97.08 17 LEU D O 1
ATOM 6328 N N . ASN D 1 16 ? 164.833 177.091 190.975 1.00 91.33 18 ASN D N 1
ATOM 6329 C CA . ASN D 1 16 ? 165.391 178.321 190.428 1.00 89.84 18 ASN D CA 1
ATOM 6330 C C . ASN D 1 16 ? 166.902 178.226 190.295 1.00 84.74 18 ASN D C 1
ATOM 6331 O O . ASN D 1 16 ? 167.479 178.664 189.295 1.00 87.24 18 ASN D O 1
ATOM 6342 N N . SER D 1 17 ? 167.566 177.677 191.308 1.00 82.21 19 SER D N 1
ATOM 6343 C CA . SER D 1 17 ? 169.014 177.550 191.242 1.00 84.52 19 SER D CA 1
ATOM 6344 C C . SER D 1 17 ? 169.428 176.678 190.066 1.00 82.00 19 SER D C 1
ATOM 6345 O O . SER D 1 17 ? 170.355 177.021 189.325 1.00 84.82 19 SER D O 1
ATOM 6353 N N . SER D 1 18 ? 168.729 175.563 189.859 1.00 81.35 20 SER D N 1
ATOM 6354 C CA . SER D 1 18 ? 169.050 174.687 188.742 1.00 78.60 20 SER D CA 1
ATOM 6355 C C . SER D 1 18 ? 168.850 175.400 187.417 1.00 81.35 20 SER D C 1
ATOM 6356 O O . SER D 1 18 ? 169.633 175.213 186.481 1.00 93.11 20 SER D O 1
ATOM 6364 N N . ILE D 1 19 ? 167.798 176.209 187.308 1.00 79.87 21 ILE D N 1
ATOM 6365 C CA . ILE D 1 19 ? 167.604 176.971 186.077 1.00 84.86 21 ILE D CA 1
ATOM 6366 C C . ILE D 1 19 ? 168.744 177.962 185.875 1.00 88.96 21 ILE D C 1
ATOM 6367 O O . ILE D 1 19 ? 169.277 178.101 184.770 1.00 80.45 21 ILE D O 1
ATOM 6383 N N . ALA D 1 20 ? 169.142 178.661 186.935 1.00 94.04 22 ALA D N 1
ATOM 6384 C CA . ALA D 1 20 ? 170.254 179.591 186.813 1.00 86.46 22 ALA D CA 1
ATOM 6385 C C . ALA D 1 20 ? 171.533 178.876 186.399 1.00 84.07 22 ALA D C 1
ATOM 6386 O O . ALA D 1 20 ? 172.300 179.400 185.586 1.00 85.76 22 ALA D O 1
ATOM 6393 N N . THR D 1 21 ? 171.778 177.678 186.926 1.00 93.46 23 THR D N 1
ATOM 6394 C CA . THR D 1 21 ? 172.945 176.931 186.478 1.00 99.05 23 THR D CA 1
ATOM 6395 C C . THR D 1 21 ? 172.757 176.448 185.049 1.00 96.93 23 THR D C 1
ATOM 6396 O O . THR D 1 21 ? 173.727 176.358 184.289 1.00 96.86 23 THR D O 1
ATOM 6407 N N . LEU D 1 22 ? 171.517 176.141 184.666 1.00 89.33 24 LEU D N 1
ATOM 6408 C CA . LEU D 1 22 ? 171.245 175.760 183.287 1.00 89.26 24 LEU D CA 1
ATOM 6409 C C . LEU D 1 22 ? 171.751 176.809 182.308 1.00 92.88 24 LEU D C 1
ATOM 6410 O O . LEU D 1 22 ? 172.221 176.466 181.217 1.00 94.27 24 LEU D O 1
ATOM 6426 N N . TYR D 1 23 ? 171.676 178.086 182.680 1.00 96.18 25 TYR D N 1
ATOM 6427 C CA . TYR D 1 23 ? 172.023 179.152 181.745 1.00 94.32 25 TYR D CA 1
ATOM 6428 C C . TYR D 1 23 ? 173.429 178.978 181.192 1.00 90.83 25 TYR D C 1
ATOM 6429 O O . TYR D 1 23 ? 173.664 179.194 179.998 1.00 82.59 25 TYR D O 1
ATOM 6447 N N . LYS D 1 24 ? 174.380 178.581 182.037 1.00 98.83 26 LYS D N 1
ATOM 6448 C CA . LYS D 1 24 ? 175.776 178.554 181.630 1.00 97.50 26 LYS D CA 1
ATOM 6449 C C . LYS D 1 24 ? 176.307 177.167 181.306 1.00 100.09 26 LYS D C 1
ATOM 6450 O O . LYS D 1 24 ? 177.377 177.069 180.697 1.00 97.32 26 LYS D O 1
ATOM 6469 N N . ASN D 1 25 ? 175.606 176.099 181.691 1.00 101.02 27 ASN D N 1
ATOM 6470 C CA . ASN D 1 25 ? 176.016 174.755 181.303 1.00 95.22 27 ASN D CA 1
ATOM 6471 C C . ASN D 1 25 ? 175.402 174.309 179.985 1.00 93.84 27 ASN D C 1
ATOM 6472 O O . ASN D 1 25 ? 175.961 173.425 179.327 1.00 94.20 27 ASN D O 1
ATOM 6483 N N . GLU D 1 26 ? 174.266 174.885 179.598 1.00 93.39 28 GLU D N 1
ATOM 6484 C CA . GLU D 1 26 ? 173.690 174.725 178.266 1.00 95.38 28 GLU D CA 1
ATOM 6485 C C . GLU D 1 26 ? 173.294 173.288 177.954 1.00 94.25 28 GLU D C 1
ATOM 6486 O O . GLU D 1 26 ? 173.148 172.923 176.782 1.00 90.61 28 GLU D O 1
ATOM 6498 N N . LYS D 1 27 ? 173.121 172.454 178.969 1.00 91.73 29 LYS D N 1
ATOM 6499 C CA . LYS D 1 27 ? 172.668 171.096 178.726 1.00 90.97 29 LYS D CA 1
ATOM 6500 C C . LYS D 1 27 ? 171.180 171.080 178.403 1.00 91.54 29 LYS D C 1
ATOM 6501 O O . LYS D 1 27 ? 170.409 171.915 178.876 1.00 90.28 29 LYS D O 1
ATOM 6520 N N . PHE D 1 28 ? 170.781 170.116 177.573 1.00 88.86 30 PHE D N 1
ATOM 6521 C CA . PHE D 1 28 ? 169.377 169.928 177.225 1.00 80.80 30 PHE D CA 1
ATOM 6522 C C . PHE D 1 28 ? 168.828 171.079 176.394 1.00 83.13 30 PHE D C 1
ATOM 6523 O O . PHE D 1 28 ? 167.621 171.147 176.152 1.00 81.59 30 PHE D O 1
ATOM 6540 N N . ALA D 1 29 ? 169.693 171.991 175.964 1.00 89.68 31 ALA D N 1
ATOM 6541 C CA . ALA D 1 29 ? 169.249 173.082 175.111 1.00 88.90 31 ALA D CA 1
ATOM 6542 C C . ALA D 1 29 ? 168.676 172.534 173.812 1.00 90.92 31 ALA D C 1
ATOM 6543 O O . ALA D 1 29 ? 169.154 171.532 173.275 1.00 92.43 31 ALA D O 1
ATOM 6550 N N . ASP D 1 30 ? 167.650 173.205 173.305 1.00 99.41 32 ASP D N 1
ATOM 6551 C CA . ASP D 1 30 ? 166.933 172.741 172.129 1.00 101.56 32 ASP D CA 1
ATOM 6552 C C . ASP D 1 30 ? 166.692 173.832 171.099 1.00 103.73 32 ASP D C 1
ATOM 6553 O O . ASP D 1 30 ? 166.131 173.538 170.042 1.00 105.23 32 ASP D O 1
ATOM 6562 N N . VAL D 1 31 ? 167.080 175.071 171.373 1.00 93.71 33 VAL D N 1
ATOM 6563 C CA . VAL D 1 31 ? 166.867 176.188 170.463 1.00 90.06 33 VAL D CA 1
ATOM 6564 C C . VAL D 1 31 ? 168.124 177.043 170.466 1.00 88.89 33 VAL D C 1
ATOM 6565 O O . VAL D 1 31 ? 168.721 177.279 171.520 1.00 92.82 33 VAL D O 1
ATOM 6578 N N . VAL D 1 32 ? 168.523 177.511 169.289 1.00 86.59 34 VAL D N 1
ATOM 6579 C CA . VAL D 1 32 ? 169.763 178.253 169.108 1.00 82.91 34 VAL D CA 1
ATOM 6580 C C . VAL D 1 32 ? 169.427 179.603 168.499 1.00 86.19 34 VAL D C 1
ATOM 6581 O O . VAL D 1 32 ? 168.627 179.681 167.560 1.00 97.53 34 VAL D O 1
ATOM 6594 N N . LEU D 1 33 ? 170.031 180.660 169.032 1.00 78.31 35 LEU D N 1
ATOM 6595 C CA . LEU D 1 33 ? 169.752 182.020 168.598 1.00 80.46 35 LEU D CA 1
ATOM 6596 C C . LEU D 1 33 ? 170.922 182.557 167.791 1.00 77.25 35 LEU D C 1
ATOM 6597 O O . LEU D 1 33 ? 172.079 182.407 168.191 1.00 87.00 35 LEU D O 1
ATOM 6613 N N . TYR D 1 34 ? 170.613 183.190 166.668 1.00 80.42 36 TYR D N 1
ATOM 6614 C CA . TYR D 1 34 ? 171.593 183.860 165.832 1.00 82.66 36 TYR D CA 1
ATOM 6615 C C . TYR D 1 34 ? 171.218 185.330 165.715 1.00 88.83 36 TYR D C 1
ATOM 6616 O O . TYR D 1 34 ? 170.061 185.709 165.903 1.00 96.61 36 TYR D O 1
ATOM 6634 N N . SER D 1 35 ? 172.204 186.165 165.406 1.00 85.95 37 SER D N 1
ATOM 6635 C CA . SER D 1 35 ? 171.993 187.599 165.257 1.00 88.96 37 SER D CA 1
ATOM 6636 C C . SER D 1 35 ? 172.272 188.001 163.816 1.00 94.43 37 SER D C 1
ATOM 6637 O O . SER D 1 35 ? 173.412 187.908 163.352 1.00 101.68 37 SER D O 1
ATOM 6645 N N . SER D 1 36 ? 171.240 188.462 163.117 1.00 93.27 38 SER D N 1
ATOM 6646 C CA . SER D 1 36 ? 171.402 188.836 161.720 1.00 93.57 38 SER D CA 1
ATOM 6647 C C . SER D 1 36 ? 172.318 190.043 161.614 1.00 95.38 38 SER D C 1
ATOM 6648 O O . SER D 1 36 ? 172.152 191.022 162.344 1.00 93.75 38 SER D O 1
ATOM 6656 N N . TYR D 1 37 ? 173.298 189.966 160.718 1.00 126.72 39 TYR D N 1
ATOM 6657 C CA . TYR D 1 37 ? 174.140 191.112 160.414 1.00 131.44 39 TYR D CA 1
ATOM 6658 C C . TYR D 1 37 ? 174.887 190.859 159.113 1.00 134.71 39 TYR D C 1
ATOM 6659 O O . TYR D 1 37 ? 175.144 189.714 158.732 1.00 133.59 39 TYR D O 1
ATOM 6677 N N . ASN D 1 38 ? 175.229 191.953 158.430 1.00 180.12 40 ASN D N 1
ATOM 6678 C CA . ASN D 1 38 ? 176.144 191.901 157.298 1.00 180.21 40 ASN D CA 1
ATOM 6679 C C . ASN D 1 38 ? 177.600 191.970 157.732 1.00 180.33 40 ASN D C 1
ATOM 6680 O O . ASN D 1 38 ? 178.492 191.871 156.881 1.00 179.87 40 ASN D O 1
ATOM 6691 N N . SER D 1 39 ? 177.856 192.148 159.029 1.00 176.65 41 SER D N 1
ATOM 6692 C CA . SER D 1 39 ? 179.227 192.274 159.509 1.00 177.73 41 SER D CA 1
ATOM 6693 C C . SER D 1 39 ? 180.068 191.063 159.124 1.00 178.48 41 SER D C 1
ATOM 6694 O O . SER D 1 39 ? 181.277 191.186 158.895 1.00 178.16 41 SER D O 1
ATOM 6702 N N . SER D 1 40 ? 179.450 189.882 159.045 1.00 187.34 42 SER D N 1
ATOM 6703 C CA . SER D 1 40 ? 180.172 188.639 158.801 1.00 187.64 42 SER D CA 1
ATOM 6704 C C . SER D 1 40 ? 180.263 188.286 157.320 1.00 188.52 42 SER D C 1
ATOM 6705 O O . SER D 1 40 ? 180.435 187.109 156.977 1.00 189.03 42 SER D O 1
ATOM 6713 N N . GLY D 1 41 ? 180.177 189.274 156.435 1.00 200.48 43 GLY D N 1
ATOM 6714 C CA . GLY D 1 41 ? 180.242 189.019 155.009 1.00 200.72 43 GLY D CA 1
ATOM 6715 C C . GLY D 1 41 ? 181.656 189.043 154.468 1.00 202.49 43 GLY D C 1
ATOM 6716 O O . GLY D 1 41 ? 181.856 189.160 153.255 1.00 201.64 43 GLY D O 1
ATOM 6720 N N . ILE D 1 42 ? 182.644 188.929 155.351 1.00 221.46 44 ILE D N 1
ATOM 6721 C CA . ILE D 1 42 ? 184.048 189.041 154.962 1.00 222.00 44 ILE D CA 1
ATOM 6722 C C . ILE D 1 42 ? 184.802 187.808 155.447 1.00 222.60 44 ILE D C 1
ATOM 6723 O O . ILE D 1 42 ? 184.340 187.122 156.370 1.00 221.55 44 ILE D O 1
ATOM 6739 N N . PRO D 1 43 ? 185.961 187.494 154.862 1.00 230.91 45 PRO D N 1
ATOM 6740 C CA . PRO D 1 43 ? 186.640 186.236 155.215 1.00 229.51 45 PRO D CA 1
ATOM 6741 C C . PRO D 1 43 ? 187.042 186.137 156.676 1.00 229.80 45 PRO D C 1
ATOM 6742 O O . PRO D 1 43 ? 187.266 185.023 157.167 1.00 229.71 45 PRO D O 1
ATOM 6753 N N . SER D 1 44 ? 187.143 187.262 157.389 1.00 232.18 46 SER D N 1
ATOM 6754 C CA . SER D 1 44 ? 187.705 187.232 158.736 1.00 231.78 46 SER D CA 1
ATOM 6755 C C . SER D 1 44 ? 186.887 186.359 159.680 1.00 231.89 46 SER D C 1
ATOM 6756 O O . SER D 1 44 ? 187.459 185.558 160.428 1.00 231.26 46 SER D O 1
ATOM 6764 N N . ASP D 1 45 ? 185.563 186.494 159.669 1.00 222.02 47 ASP D N 1
ATOM 6765 C CA . ASP D 1 45 ? 184.706 185.628 160.477 1.00 220.63 47 ASP D CA 1
ATOM 6766 C C . ASP D 1 45 ? 183.342 185.561 159.813 1.00 219.19 47 ASP D C 1
ATOM 6767 O O . ASP D 1 45 ? 182.506 186.446 160.027 1.00 218.51 47 ASP D O 1
ATOM 6776 N N . ILE D 1 46 ? 183.111 184.514 159.028 1.00 199.24 48 ILE D N 1
ATOM 6777 C CA . ILE D 1 46 ? 181.836 184.328 158.341 1.00 198.02 48 ILE D CA 1
ATOM 6778 C C . ILE D 1 46 ? 180.795 183.740 159.287 1.00 196.63 48 ILE D C 1
ATOM 6779 O O . ILE D 1 46 ? 179.675 184.266 159.370 1.00 195.64 48 ILE D O 1
ATOM 6795 N N . PRO D 1 47 ? 181.104 182.670 160.025 1.00 185.25 49 PRO D N 1
ATOM 6796 C CA . PRO D 1 47 ? 180.049 181.977 160.780 1.00 182.32 49 PRO D CA 1
ATOM 6797 C C . PRO D 1 47 ? 179.811 182.638 162.128 1.00 181.89 49 PRO D C 1
ATOM 6798 O O . PRO D 1 47 ? 180.736 182.804 162.926 1.00 182.05 49 PRO D O 1
ATOM 6809 N N . THR D 1 48 ? 178.563 183.020 162.373 1.00 137.24 50 THR D N 1
ATOM 6810 C CA . THR D 1 48 ? 178.195 183.625 163.642 1.00 133.28 50 THR D CA 1
ATOM 6811 C C . THR D 1 48 ? 178.205 182.589 164.758 1.00 131.52 50 THR D C 1
ATOM 6812 O O . THR D 1 48 ? 177.911 181.410 164.547 1.00 132.61 50 THR D O 1
ATOM 6823 N N . VAL D 1 49 ? 178.547 183.045 165.959 1.00 104.37 51 VAL D N 1
ATOM 6824 C CA . VAL D 1 49 ? 178.552 182.185 167.137 1.00 105.19 51 VAL D CA 1
ATOM 6825 C C . VAL D 1 49 ? 177.110 182.026 167.613 1.00 106.06 51 VAL D C 1
ATOM 6826 O O . VAL D 1 49 ? 176.555 182.924 168.251 1.00 104.84 51 VAL D O 1
ATOM 6839 N N . GLY D 1 50 ? 176.507 180.881 167.315 1.00 88.04 52 GLY D N 1
ATOM 6840 C CA . GLY D 1 50 ? 175.112 180.662 167.638 1.00 81.07 52 GLY D CA 1
ATOM 6841 C C . GLY D 1 50 ? 174.872 180.425 169.111 1.00 81.03 52 GLY D C 1
ATOM 6842 O O . GLY D 1 50 ? 175.413 179.479 169.686 1.00 88.59 52 GLY D O 1
ATOM 6846 N N . ILE D 1 51 ? 174.047 181.265 169.728 1.00 79.78 53 ILE D N 1
ATOM 6847 C CA . ILE D 1 51 ? 173.794 181.185 171.162 1.00 84.09 53 ILE D CA 1
ATOM 6848 C C . ILE D 1 51 ? 172.779 180.084 171.433 1.00 86.89 53 ILE D C 1
ATOM 6849 O O . ILE D 1 51 ? 171.705 180.051 170.825 1.00 88.57 53 ILE D O 1
ATOM 6865 N N . SER D 1 52 ? 173.109 179.193 172.358 1.00 84.15 54 SER D N 1
ATOM 6866 C CA . SER D 1 52 ? 172.175 178.166 172.782 1.00 84.81 54 SER D CA 1
ATOM 6867 C C . SER D 1 52 ? 171.205 178.727 173.814 1.00 83.53 54 SER D C 1
ATOM 6868 O O . SER D 1 52 ? 171.535 179.639 174.576 1.00 81.49 54 SER D O 1
ATOM 6876 N N . ALA D 1 53 ? 169.996 178.173 173.826 1.00 83.41 55 ALA D N 1
ATOM 6877 C CA . ALA D 1 53 ? 168.977 178.554 174.792 1.00 86.22 55 ALA D CA 1
ATOM 6878 C C . ALA D 1 53 ? 167.981 177.412 174.920 1.00 87.19 55 ALA D C 1
ATOM 6879 O O . ALA D 1 53 ? 168.102 176.383 174.252 1.00 89.84 55 ALA D O 1
ATOM 6886 N N . HIS D 1 54 ? 166.999 177.594 175.800 1.00 84.41 56 HIS D N 1
ATOM 6887 C CA . HIS D 1 54 ? 165.983 176.586 176.077 1.00 84.50 56 HIS D CA 1
ATOM 6888 C C . HIS D 1 54 ? 164.612 177.093 175.657 1.00 82.82 56 HIS D C 1
ATOM 6889 O O . HIS D 1 54 ? 164.276 178.252 175.905 1.00 89.15 56 HIS D O 1
ATOM 6903 N N . LYS D 1 55 ? 163.822 176.219 175.031 1.00 82.46 57 LYS D N 1
ATOM 6904 C CA . LYS D 1 55 ? 162.486 176.613 174.596 1.00 88.00 57 LYS D CA 1
ATOM 6905 C C . LYS D 1 55 ? 161.644 177.109 175.761 1.00 88.70 57 LYS D C 1
ATOM 6906 O O . LYS D 1 55 ? 160.959 178.132 175.656 1.00 91.46 57 LYS D O 1
ATOM 6925 N N . PHE D 1 56 ? 161.682 176.394 176.882 1.00 79.64 58 PHE D N 1
ATOM 6926 C CA . PHE D 1 56 ? 160.691 176.615 177.925 1.00 79.98 58 PHE D CA 1
ATOM 6927 C C . PHE D 1 56 ? 160.893 177.944 178.635 1.00 82.91 58 PHE D C 1
ATOM 6928 O O . PHE D 1 56 ? 159.938 178.489 179.196 1.00 87.12 58 PHE D O 1
ATOM 6945 N N . ILE D 1 57 ? 162.119 178.467 178.656 1.00 79.92 59 ILE D N 1
ATOM 6946 C CA . ILE D 1 57 ? 162.332 179.769 179.276 1.00 81.63 59 ILE D CA 1
ATOM 6947 C C . ILE D 1 57 ? 161.870 180.885 178.355 1.00 80.97 59 ILE D C 1
ATOM 6948 O O . ILE D 1 57 ? 161.232 181.845 178.799 1.00 85.95 59 ILE D O 1
ATOM 6964 N N . LEU D 1 58 ? 162.181 180.783 177.063 1.00 71.09 60 LEU D N 1
ATOM 6965 C CA . LEU D 1 58 ? 161.759 181.815 176.127 1.00 71.79 60 LEU D CA 1
ATOM 6966 C C . LEU D 1 58 ? 160.254 182.018 176.200 1.00 78.75 60 LEU D C 1
ATOM 6967 O O . LEU D 1 58 ? 159.772 183.148 176.328 1.00 87.69 60 LEU D O 1
ATOM 6983 N N . SER D 1 59 ? 159.494 180.925 176.142 1.00 81.98 61 SER D N 1
ATOM 6984 C CA . SER D 1 59 ? 158.047 181.036 176.270 1.00 82.34 61 SER D CA 1
ATOM 6985 C C . SER D 1 59 ? 157.649 181.448 177.678 1.00 79.70 61 SER D C 1
ATOM 6986 O O . SER D 1 59 ? 156.615 182.095 177.867 1.00 78.11 61 SER D O 1
ATOM 6994 N N . ALA D 1 60 ? 158.458 181.092 178.674 1.00 83.96 62 ALA D N 1
ATOM 6995 C CA . ALA D 1 60 ? 158.167 181.500 180.041 1.00 84.00 62 ALA D CA 1
ATOM 6996 C C . ALA D 1 60 ? 158.357 182.996 180.241 1.00 83.17 62 ALA D C 1
ATOM 6997 O O . ALA D 1 60 ? 157.676 183.594 181.080 1.00 83.78 62 ALA D O 1
ATOM 7004 N N . SER D 1 61 ? 159.275 183.614 179.504 1.00 83.51 63 SER D N 1
ATOM 7005 C CA . SER D 1 61 ? 159.557 185.034 179.668 1.00 80.96 63 SER D CA 1
ATOM 7006 C C . SER D 1 61 ? 159.037 185.891 178.526 1.00 88.19 63 SER D C 1
ATOM 7007 O O . SER D 1 61 ? 158.540 186.992 178.766 1.00 89.77 63 SER D O 1
ATOM 7015 N N . SER D 1 62 ? 159.146 185.420 177.291 1.00 90.99 64 SER D N 1
ATOM 7016 C CA . SER D 1 62 ? 158.777 186.193 176.115 1.00 86.29 64 SER D CA 1
ATOM 7017 C C . SER D 1 62 ? 157.533 185.583 175.498 1.00 90.29 64 SER D C 1
ATOM 7018 O O . SER D 1 62 ? 157.544 184.410 175.117 1.00 100.22 64 SER D O 1
ATOM 7026 N N . GLN D 1 63 ? 156.468 186.376 175.390 1.00 99.34 65 GLN D N 1
ATOM 7027 C CA . GLN D 1 63 ? 155.277 185.879 174.720 1.00 103.91 65 GLN D CA 1
ATOM 7028 C C . GLN D 1 63 ? 155.466 185.829 173.214 1.00 100.69 65 GLN D C 1
ATOM 7029 O O . GLN D 1 63 ? 154.740 185.098 172.532 1.00 104.96 65 GLN D O 1
ATOM 7043 N N . PHE D 1 64 ? 156.441 186.568 172.686 1.00 87.24 66 PHE D N 1
ATOM 7044 C CA . PHE D 1 64 ? 156.748 186.471 171.266 1.00 92.79 66 PHE D CA 1
ATOM 7045 C C . PHE D 1 64 ? 157.217 185.067 170.910 1.00 91.08 66 PHE D C 1
ATOM 7046 O O . PHE D 1 64 ? 156.651 184.415 170.025 1.00 101.65 66 PHE D O 1
ATOM 7063 N N . PHE D 1 65 ? 158.225 184.562 171.618 1.00 78.58 67 PHE D N 1
ATOM 7064 C CA . PHE D 1 65 ? 158.613 183.173 171.420 1.00 83.28 67 PHE D CA 1
ATOM 7065 C C . PHE D 1 65 ? 157.511 182.225 171.861 1.00 88.68 67 PHE D C 1
ATOM 7066 O O . PHE D 1 65 ? 157.380 181.125 171.311 1.00 93.44 67 PHE D O 1
ATOM 7083 N N . ALA D 1 66 ? 156.700 182.633 172.836 1.00 89.02 68 ALA D N 1
ATOM 7084 C CA . ALA D 1 66 ? 155.594 181.783 173.253 1.00 90.39 68 ALA D CA 1
ATOM 7085 C C . ALA D 1 66 ? 154.705 181.452 172.068 1.00 89.35 68 ALA D C 1
ATOM 7086 O O . ALA D 1 66 ? 154.402 180.284 171.816 1.00 88.82 68 ALA D O 1
ATOM 7093 N N . THR D 1 67 ? 154.284 182.470 171.317 1.00 95.37 69 THR D N 1
ATOM 7094 C CA . THR D 1 67 ? 153.526 182.202 170.099 1.00 97.61 69 THR D CA 1
ATOM 7095 C C . THR D 1 67 ? 154.382 181.484 169.061 1.00 98.15 69 THR D C 1
ATOM 7096 O O . THR D 1 67 ? 153.921 180.536 168.411 1.00 100.94 69 THR D O 1
ATOM 7107 N N . MET D 1 68 ? 155.638 181.911 168.899 1.00 91.23 70 MET D N 1
ATOM 7108 C CA . MET D 1 68 ? 156.470 181.345 167.845 1.00 89.46 70 MET D CA 1
ATOM 7109 C C . MET D 1 68 ? 156.588 179.838 167.984 1.00 90.58 70 MET D C 1
ATOM 7110 O O . MET D 1 68 ? 156.824 179.143 166.992 1.00 97.03 70 MET D O 1
ATOM 7124 N N . PHE D 1 69 ? 156.432 179.316 169.197 1.00 86.07 71 PHE D N 1
ATOM 7125 C CA . PHE D 1 69 ? 156.435 177.874 169.401 1.00 87.10 71 PHE D CA 1
ATOM 7126 C C . PHE D 1 69 ? 155.042 177.283 169.562 1.00 91.30 71 PHE D C 1
ATOM 7127 O O . PHE D 1 69 ? 154.835 176.121 169.195 1.00 90.16 71 PHE D O 1
ATOM 7144 N N . GLU D 1 70 ? 154.080 178.049 170.079 1.00 111.03 72 GLU D N 1
ATOM 7145 C CA . GLU D 1 70 ? 152.729 177.529 170.234 1.00 110.50 72 GLU D CA 1
ATOM 7146 C C . GLU D 1 70 ? 152.102 177.232 168.884 1.00 112.92 72 GLU D C 1
ATOM 7147 O O . GLU D 1 70 ? 151.467 176.187 168.706 1.00 113.62 72 GLU D O 1
ATOM 7159 N N . THR D 1 71 ? 152.252 178.145 167.928 1.00 113.65 73 THR D N 1
ATOM 7160 C CA . THR D 1 71 ? 151.758 177.921 166.579 1.00 111.96 73 THR D CA 1
ATOM 7161 C C . THR D 1 71 ? 152.797 178.392 165.579 1.00 108.99 73 THR D C 1
ATOM 7162 O O . THR D 1 71 ? 153.297 179.516 165.670 1.00 104.50 73 THR D O 1
ATOM 7173 N N . ALA D 1 72 ? 153.102 177.528 164.618 1.00 101.53 74 ALA D N 1
ATOM 7174 C CA . ALA D 1 72 ? 154.002 177.862 163.526 1.00 100.56 74 ALA D CA 1
ATOM 7175 C C . ALA D 1 72 ? 153.652 176.980 162.338 1.00 101.37 74 ALA D C 1
ATOM 7176 O O . ALA D 1 72 ? 153.191 175.848 162.520 1.00 101.48 74 ALA D O 1
ATOM 7183 N N . PRO D 1 73 ? 153.871 177.459 161.110 1.00 98.16 75 PRO D N 1
ATOM 7184 C CA . PRO D 1 73 ? 153.479 176.651 159.947 1.00 97.46 75 PRO D CA 1
ATOM 7185 C C . PRO D 1 73 ? 154.197 175.320 159.872 1.00 97.79 75 PRO D C 1
ATOM 7186 O O . PRO D 1 73 ? 153.608 174.340 159.397 1.00 102.27 75 PRO D O 1
ATOM 7197 N N . ILE D 1 74 ? 155.448 175.250 160.312 1.00 95.12 76 ILE D N 1
ATOM 7198 C CA . ILE D 1 74 ? 156.209 174.010 160.291 1.00 99.19 76 ILE D CA 1
ATOM 7199 C C . ILE D 1 74 ? 157.124 173.986 161.503 1.00 99.07 76 ILE D C 1
ATOM 7200 O O . ILE D 1 74 ? 157.493 175.030 162.048 1.00 101.83 76 ILE D O 1
ATOM 7216 N N . THR D 1 75 ? 157.491 172.778 161.919 1.00 113.25 77 THR D N 1
ATOM 7217 C CA . THR D 1 75 ? 158.227 172.575 163.155 1.00 114.31 77 THR D CA 1
ATOM 7218 C C . THR D 1 75 ? 159.025 171.285 163.042 1.00 117.21 77 THR D C 1
ATOM 7219 O O . THR D 1 75 ? 158.849 170.503 162.105 1.00 117.43 77 THR D O 1
ATOM 7230 N N . ASN D 1 76 ? 159.911 171.066 164.011 1.00 127.02 78 ASN D N 1
ATOM 7231 C CA . ASN D 1 76 ? 160.637 169.811 164.087 1.00 128.40 78 ASN D CA 1
ATOM 7232 C C . ASN D 1 76 ? 160.273 169.070 165.370 1.00 130.57 78 ASN D C 1
ATOM 7233 O O . ASN D 1 76 ? 159.949 169.698 166.385 1.00 126.80 78 ASN D O 1
ATOM 7244 N N . PRO D 1 77 ? 160.263 167.738 165.346 1.00 142.83 79 PRO D N 1
ATOM 7245 C CA . PRO D 1 77 ? 159.904 166.993 166.561 1.00 141.54 79 PRO D CA 1
ATOM 7246 C C . PRO D 1 77 ? 160.901 167.161 167.695 1.00 139.80 79 PRO D C 1
ATOM 7247 O O . PRO D 1 77 ? 160.535 167.530 168.815 1.00 136.48 79 PRO D O 1
ATOM 7258 N N . ASN D 1 78 ? 162.175 166.888 167.400 1.00 139.97 80 ASN D N 1
ATOM 7259 C CA . ASN D 1 78 ? 163.204 166.780 168.422 1.00 139.10 80 ASN D CA 1
ATOM 7260 C C . ASN D 1 78 ? 164.489 167.524 168.086 1.00 138.32 80 ASN D C 1
ATOM 7261 O O . ASN D 1 78 ? 165.277 167.799 168.997 1.00 137.32 80 ASN D O 1
ATOM 7272 N N . GLY D 1 79 ? 164.734 167.829 166.813 1.00 124.84 81 GLY D N 1
ATOM 7273 C CA . GLY D 1 79 ? 165.933 168.550 166.449 1.00 122.26 81 GLY D CA 1
ATOM 7274 C C . GLY D 1 79 ? 165.922 169.987 166.931 1.00 123.82 81 GLY D C 1
ATOM 7275 O O . GLY D 1 79 ? 164.879 170.618 167.099 1.00 123.22 81 GLY D O 1
ATOM 7279 N N . VAL D 1 80 ? 167.129 170.512 167.155 1.00 112.87 82 VAL D N 1
ATOM 7280 C CA . VAL D 1 80 ? 167.271 171.890 167.609 1.00 111.13 82 VAL D CA 1
ATOM 7281 C C . VAL D 1 80 ? 166.668 172.842 166.586 1.00 109.56 82 VAL D C 1
ATOM 7282 O O . VAL D 1 80 ? 166.817 172.665 165.371 1.00 109.70 82 VAL D O 1
ATOM 7295 N N . LEU D 1 81 ? 165.994 173.873 167.088 1.00 97.80 83 LEU D N 1
ATOM 7296 C CA . LEU D 1 81 ? 165.295 174.857 166.275 1.00 95.13 83 LEU D CA 1
ATOM 7297 C C . LEU D 1 81 ? 166.082 176.163 166.263 1.00 95.75 83 LEU D C 1
ATOM 7298 O O . LEU D 1 81 ? 166.450 176.682 167.318 1.00 102.06 83 LEU D O 1
ATOM 7314 N N . TYR D 1 82 ? 166.341 176.691 165.070 1.00 90.85 84 TYR D N 1
ATOM 7315 C CA . TYR D 1 82 ? 167.268 177.802 164.883 1.00 89.92 84 TYR D CA 1
ATOM 7316 C C . TYR D 1 82 ? 166.503 179.068 164.530 1.00 92.81 84 TYR D C 1
ATOM 7317 O O . TYR D 1 82 ? 165.642 179.047 163.645 1.00 101.49 84 TYR D O 1
ATOM 7335 N N . VAL D 1 83 ? 166.830 180.171 165.200 1.00 70.05 85 VAL D N 1
ATOM 7336 C CA . VAL D 1 83 ? 166.187 181.453 164.947 1.00 68.28 85 VAL D CA 1
ATOM 7337 C C . VAL D 1 83 ? 167.244 182.543 164.879 1.00 67.20 85 VAL D C 1
ATOM 7338 O O . VAL D 1 83 ? 168.212 182.531 165.646 1.00 77.45 85 VAL D O 1
ATOM 7351 N N . VAL D 1 84 ? 167.051 183.490 163.966 1.00 70.56 86 VAL D N 1
ATOM 7352 C CA . VAL D 1 84 ? 167.943 184.630 163.801 1.00 71.86 86 VAL D CA 1
ATOM 7353 C C . VAL D 1 84 ? 167.155 185.891 164.122 1.00 74.40 86 VAL D C 1
ATOM 7354 O O . VAL D 1 84 ? 166.107 186.148 163.518 1.00 81.46 86 VAL D O 1
ATOM 7367 N N . LEU D 1 85 ? 167.649 186.665 165.068 1.00 74.93 87 LEU D N 1
ATOM 7368 C CA . LEU D 1 85 ? 166.963 187.857 165.533 1.00 76.06 87 LEU D CA 1
ATOM 7369 C C . LEU D 1 85 ? 167.273 189.040 164.629 1.00 74.45 87 LEU D C 1
ATOM 7370 O O . LEU D 1 85 ? 168.238 189.012 163.864 1.00 82.00 87 LEU D O 1
ATOM 7386 N N . PRO D 1 86 ? 166.475 190.101 164.688 1.00 69.13 88 PRO D N 1
ATOM 7387 C CA . PRO D 1 86 ? 166.640 191.200 163.743 1.00 69.59 88 PRO D CA 1
ATOM 7388 C C . PRO D 1 86 ? 168.048 191.757 163.796 1.00 80.15 88 PRO D C 1
ATOM 7389 O O . PRO D 1 86 ? 168.826 191.422 164.701 1.00 86.53 88 PRO D O 1
ATOM 7400 N N . PRO D 1 87 ? 168.421 192.601 162.831 1.00 89.54 89 PRO D N 1
ATOM 7401 C CA . PRO D 1 87 ? 169.769 193.184 162.838 1.00 95.47 89 PRO D CA 1
ATOM 7402 C C . PRO D 1 87 ? 170.007 194.182 163.956 1.00 96.22 89 PRO D C 1
ATOM 7403 O O . PRO D 1 87 ? 171.152 194.611 164.137 1.00 92.97 89 PRO D O 1
ATOM 7414 N N . ASP D 1 88 ? 168.975 194.582 164.696 1.00 101.57 90 ASP D N 1
ATOM 7415 C CA . ASP D 1 88 ? 169.147 195.584 165.738 1.00 95.95 90 ASP D CA 1
ATOM 7416 C C . ASP D 1 88 ? 169.852 195.059 166.979 1.00 98.06 90 ASP D C 1
ATOM 7417 O O . ASP D 1 88 ? 170.198 195.869 167.842 1.00 106.79 90 ASP D O 1
ATOM 7426 N N . LEU D 1 89 ? 170.076 193.751 167.100 1.00 83.79 91 LEU D N 1
ATOM 7427 C CA . LEU D 1 89 ? 170.665 193.165 168.301 1.00 81.85 91 LEU D CA 1
ATOM 7428 C C . LEU D 1 89 ? 172.031 192.581 167.977 1.00 81.46 91 LEU D C 1
ATOM 7429 O O . LEU D 1 89 ? 172.127 191.580 167.261 1.00 87.32 91 LEU D O 1
ATOM 7445 N N . SER D 1 90 ? 173.078 193.171 168.536 1.00 87.11 92 SER D N 1
ATOM 7446 C CA . SER D 1 90 ? 174.400 192.600 168.361 1.00 92.31 92 SER D CA 1
ATOM 7447 C C . SER D 1 90 ? 174.559 191.390 169.277 1.00 88.11 92 SER D C 1
ATOM 7448 O O . SER D 1 90 ? 173.747 191.145 170.170 1.00 92.40 92 SER D O 1
ATOM 7456 N N . HIS D 1 91 ? 175.628 190.626 169.052 1.00 79.39 93 HIS D N 1
ATOM 7457 C CA . HIS D 1 91 ? 175.785 189.375 169.783 1.00 79.31 93 HIS D CA 1
ATOM 7458 C C . HIS D 1 91 ? 175.777 189.610 171.287 1.00 82.17 93 HIS D C 1
ATOM 7459 O O . HIS D 1 91 ? 175.169 188.842 172.042 1.00 89.64 93 HIS D O 1
ATOM 7473 N N . ARG D 1 92 ? 176.444 190.667 171.744 1.00 88.59 94 ARG D N 1
ATOM 7474 C CA . ARG D 1 92 ? 176.444 190.964 173.171 1.00 87.63 94 ARG D CA 1
ATOM 7475 C C . ARG D 1 92 ? 175.032 191.225 173.669 1.00 85.20 94 ARG D C 1
ATOM 7476 O O . ARG D 1 92 ? 174.640 190.739 174.736 1.00 91.13 94 ARG D O 1
ATOM 7497 N N . ALA D 1 93 ? 174.260 192.006 172.919 1.00 75.65 95 ALA D N 1
ATOM 7498 C CA . ALA D 1 93 ? 172.913 192.343 173.355 1.00 77.95 95 ALA D CA 1
ATOM 7499 C C . ALA D 1 93 ? 172.033 191.104 173.440 1.00 76.05 95 ALA D C 1
ATOM 7500 O O . ALA D 1 93 ? 171.266 190.946 174.394 1.00 82.30 95 ALA D O 1
ATOM 7507 N N . ILE D 1 94 ? 172.121 190.217 172.453 1.00 76.93 96 ILE D N 1
ATOM 7508 C CA . ILE D 1 94 ? 171.303 189.009 172.489 1.00 76.76 96 ILE D CA 1
ATOM 7509 C C . ILE D 1 94 ? 171.730 188.119 173.644 1.00 83.13 96 ILE D C 1
ATOM 7510 O O . ILE D 1 94 ? 170.897 187.476 174.292 1.00 85.79 96 ILE D O 1
ATOM 7526 N N . GLN D 1 95 ? 173.030 188.068 173.929 1.00 84.84 97 GLN D N 1
ATOM 7527 C CA . GLN D 1 95 ? 173.480 187.266 175.058 1.00 75.63 97 GLN D CA 1
ATOM 7528 C C . GLN D 1 95 ? 172.942 187.819 176.369 1.00 77.78 97 GLN D C 1
ATOM 7529 O O . GLN D 1 95 ? 172.463 187.065 177.225 1.00 91.74 97 GLN D O 1
ATOM 7543 N N . ILE D 1 96 ? 172.994 189.137 176.535 1.00 68.24 98 ILE D N 1
ATOM 7544 C CA . ILE D 1 96 ? 172.455 189.752 177.743 1.00 69.40 98 ILE D CA 1
ATOM 7545 C C . ILE D 1 96 ? 170.967 189.469 177.854 1.00 75.18 98 ILE D C 1
ATOM 7546 O O . ILE D 1 96 ? 170.453 189.143 178.930 1.00 84.22 98 ILE D O 1
ATOM 7562 N N . LEU D 1 97 ? 170.250 189.605 176.745 1.00 75.71 99 LEU D N 1
ATOM 7563 C CA . LEU D 1 97 ? 168.815 189.376 176.765 1.00 72.06 99 LEU D CA 1
ATOM 7564 C C . LEU D 1 97 ? 168.491 187.936 177.132 1.00 74.64 99 LEU D C 1
ATOM 7565 O O . LEU D 1 97 ? 167.507 187.684 177.830 1.00 82.77 99 LEU D O 1
ATOM 7581 N N . VAL D 1 98 ? 169.298 186.984 176.671 1.00 73.42 100 VAL D N 1
ATOM 7582 C CA . VAL D 1 98 ? 169.110 185.598 177.082 1.00 69.33 100 VAL D CA 1
ATOM 7583 C C . VAL D 1 98 ? 169.345 185.459 178.576 1.00 69.25 100 VAL D C 1
ATOM 7584 O O . VAL D 1 98 ? 168.613 184.749 179.272 1.00 86.55 100 VAL D O 1
ATOM 7597 N N . GLN D 1 99 ? 170.380 186.116 179.092 1.00 68.64 101 GLN D N 1
ATOM 7598 C CA . GLN D 1 99 ? 170.624 186.042 180.527 1.00 69.35 101 GLN D CA 1
ATOM 7599 C C . GLN D 1 99 ? 169.427 186.556 181.312 1.00 79.27 101 GLN D C 1
ATOM 7600 O O . GLN D 1 99 ? 169.003 185.932 182.289 1.00 85.85 101 GLN D O 1
ATOM 7614 N N . TYR D 1 100 ? 168.862 187.687 180.896 1.00 79.82 102 TYR D N 1
ATOM 7615 C CA . TYR D 1 100 ? 167.776 188.282 181.665 1.00 76.60 102 TYR D CA 1
ATOM 7616 C C . TYR D 1 100 ? 166.592 187.337 181.764 1.00 74.64 102 TYR D C 1
ATOM 7617 O O . TYR D 1 100 ? 166.009 187.176 182.839 1.00 85.95 102 TYR D O 1
ATOM 7635 N N . MET D 1 101 ? 166.209 186.716 180.650 1.00 74.01 103 MET D N 1
ATOM 7636 C CA . MET D 1 101 ? 165.140 185.729 180.695 1.00 68.69 103 MET D CA 1
ATOM 7637 C C . MET D 1 101 ? 165.530 184.548 181.568 1.00 72.08 103 MET D C 1
ATOM 7638 O O . MET D 1 101 ? 164.694 183.997 182.289 1.00 82.75 103 MET D O 1
ATOM 7652 N N . TYR D 1 102 ? 166.797 184.138 181.507 1.00 71.68 104 TYR D N 1
ATOM 7653 C CA . TYR D 1 102 ? 167.215 182.929 182.209 1.00 73.46 104 TYR D CA 1
ATOM 7654 C C . TYR D 1 102 ? 167.267 183.114 183.718 1.00 78.67 104 TYR D C 1
ATOM 7655 O O . TYR D 1 102 ? 166.965 182.172 184.457 1.00 88.52 104 TYR D O 1
ATOM 7673 N N . SER D 1 103 ? 167.647 184.299 184.201 1.00 64.39 105 SER D N 1
ATOM 7674 C CA . SER D 1 103 ? 167.848 184.504 185.629 1.00 68.35 105 SER D CA 1
ATOM 7675 C C . SER D 1 103 ? 167.145 185.723 186.201 1.00 74.37 105 SER D C 1
ATOM 7676 O O . SER D 1 103 ? 167.153 185.888 187.423 1.00 80.35 105 SER D O 1
ATOM 7684 N N . GLY D 1 104 ? 166.545 186.578 185.380 1.00 81.75 106 GLY D N 1
ATOM 7685 C CA . GLY D 1 104 ? 165.843 187.726 185.912 1.00 75.47 106 GLY D CA 1
ATOM 7686 C C . GLY D 1 104 ? 166.718 188.887 186.318 1.00 78.21 106 GLY D C 1
ATOM 7687 O O . GLY D 1 104 ? 166.225 189.814 186.963 1.00 89.03 106 GLY D O 1
ATOM 7691 N N . GLU D 1 105 ? 168.001 188.873 185.975 1.00 84.36 107 GLU D N 1
ATOM 7692 C CA . GLU D 1 105 ? 168.887 189.982 186.288 1.00 89.79 107 GLU D CA 1
ATOM 7693 C C . GLU D 1 105 ? 169.970 190.073 185.227 1.00 92.52 107 GLU D C 1
ATOM 7694 O O . GLU D 1 105 ? 170.243 189.107 184.512 1.00 94.09 107 GLU D O 1
ATOM 7706 N N . ALA D 1 106 ? 170.586 191.246 185.128 1.00 97.07 108 ALA D N 1
ATOM 7707 C CA . ALA D 1 106 ? 171.665 191.442 184.172 1.00 90.37 108 ALA D CA 1
ATOM 7708 C C . ALA D 1 106 ? 172.372 192.751 184.484 1.00 90.99 108 ALA D C 1
ATOM 7709 O O . ALA D 1 106 ? 171.891 193.574 185.266 1.00 97.50 108 ALA D O 1
ATOM 7716 N N . THR D 1 107 ? 173.532 192.928 183.864 1.00 93.05 109 THR D N 1
ATOM 7717 C CA . THR D 1 107 ? 174.277 194.175 183.928 1.00 98.76 109 THR D CA 1
ATOM 7718 C C . THR D 1 107 ? 174.718 194.549 182.525 1.00 95.49 109 THR D C 1
ATOM 7719 O O . THR D 1 107 ? 175.189 193.697 181.769 1.00 97.64 109 THR D O 1
ATOM 7730 N N . VAL D 1 108 ? 174.574 195.824 182.181 1.00 99.58 110 VAL D N 1
ATOM 7731 C CA . VAL D 1 108 ? 174.800 196.273 180.816 1.00 102.75 110 VAL D CA 1
ATOM 7732 C C . VAL D 1 108 ? 175.547 197.597 180.826 1.00 103.85 110 VAL D C 1
ATOM 7733 O O . VAL D 1 108 ? 175.282 198.480 181.645 1.00 107.80 110 VAL D O 1
ATOM 7746 N N . SER D 1 109 ? 176.492 197.726 179.905 1.00 112.86 111 SER D N 1
ATOM 7747 C CA . SER D 1 109 ? 177.157 198.997 179.695 1.00 115.38 111 SER D CA 1
ATOM 7748 C C . SER D 1 109 ? 176.198 199.957 179.011 1.00 113.39 111 SER D C 1
ATOM 7749 O O . SER D 1 109 ? 175.319 199.549 178.249 1.00 120.87 111 SER D O 1
ATOM 7757 N N . ASN D 1 110 ? 176.374 201.248 179.282 1.00 106.35 112 ASN D N 1
ATOM 7758 C CA . ASN D 1 110 ? 175.436 202.222 178.741 1.00 111.15 112 ASN D CA 1
ATOM 7759 C C . ASN D 1 110 ? 175.427 202.196 177.220 1.00 112.73 112 ASN D C 1
ATOM 7760 O O . ASN D 1 110 ? 174.400 202.494 176.601 1.00 108.16 112 ASN D O 1
ATOM 7771 N N . ASP D 1 111 ? 176.547 201.828 176.596 1.00 117.03 113 ASP D N 1
ATOM 7772 C CA . ASP D 1 111 ? 176.552 201.647 175.151 1.00 117.54 113 ASP D CA 1
ATOM 7773 C C . ASP D 1 111 ? 175.856 200.360 174.732 1.00 116.73 113 ASP D C 1
ATOM 7774 O O . ASP D 1 111 ? 175.535 200.200 173.551 1.00 119.99 113 ASP D O 1
ATOM 7783 N N . ILE D 1 112 ? 175.631 199.442 175.667 1.00 103.14 114 ILE D N 1
ATOM 7784 C CA . ILE D 1 112 ? 174.805 198.271 175.402 1.00 97.68 114 ILE D CA 1
ATOM 7785 C C . ILE D 1 112 ? 173.360 198.520 175.820 1.00 97.41 114 ILE D C 1
ATOM 7786 O O . ILE D 1 112 ? 172.449 197.850 175.328 1.00 97.83 114 ILE D O 1
ATOM 7802 N N . LEU D 1 113 ? 173.138 199.474 176.722 1.00 99.69 115 LEU D N 1
ATOM 7803 C CA . LEU D 1 113 ? 171.837 199.627 177.361 1.00 96.02 115 LEU D CA 1
ATOM 7804 C C . LEU D 1 113 ? 170.730 199.855 176.343 1.00 99.80 115 LEU D C 1
ATOM 7805 O O . LEU D 1 113 ? 169.719 199.145 176.337 1.00 100.08 115 LEU D O 1
ATOM 7821 N N . ASN D 1 114 ? 170.905 200.844 175.466 1.00 107.09 116 ASN D N 1
ATOM 7822 C CA . ASN D 1 114 ? 169.818 201.227 174.571 1.00 104.38 116 ASN D CA 1
ATOM 7823 C C . ASN D 1 114 ? 169.417 200.068 173.671 1.00 99.39 116 ASN D C 1
ATOM 7824 O O . ASN D 1 114 ? 168.224 199.794 173.485 1.00 98.90 116 ASN D O 1
ATOM 7835 N N . GLU D 1 115 ? 170.405 199.362 173.119 1.00 97.31 117 GLU D N 1
ATOM 7836 C CA . GLU D 1 115 ? 170.103 198.260 172.216 1.00 96.40 117 GLU D CA 1
ATOM 7837 C C . GLU D 1 115 ? 169.411 197.122 172.948 1.00 92.34 117 GLU D C 1
ATOM 7838 O O . GLU D 1 115 ? 168.489 196.505 172.408 1.00 96.07 117 GLU D O 1
ATOM 7850 N N . VAL D 1 116 ? 169.834 196.829 174.177 1.00 81.46 118 VAL D N 1
ATOM 7851 C CA . VAL D 1 116 ? 169.185 195.764 174.934 1.00 82.21 118 VAL D CA 1
ATOM 7852 C C . VAL D 1 116 ? 167.738 196.131 175.226 1.00 90.93 118 VAL D C 1
ATOM 7853 O O . VAL D 1 116 ? 166.834 195.305 175.083 1.00 92.63 118 VAL D O 1
ATOM 7866 N N . LEU D 1 117 ? 167.496 197.369 175.656 1.00 94.80 119 LEU D N 1
ATOM 7867 C CA . LEU D 1 117 ? 166.126 197.770 175.958 1.00 86.55 119 LEU D CA 1
ATOM 7868 C C . LEU D 1 117 ? 165.246 197.670 174.723 1.00 87.68 119 LEU D C 1
ATOM 7869 O O . LEU D 1 117 ? 164.138 197.126 174.782 1.00 85.95 119 LEU D O 1
ATOM 7885 N N . ARG D 1 118 ? 165.734 198.172 173.589 1.00 104.79 120 ARG D N 1
ATOM 7886 C CA . ARG D 1 118 ? 164.963 198.112 172.352 1.00 98.65 120 ARG D CA 1
ATOM 7887 C C . ARG D 1 118 ? 164.685 196.667 171.950 1.00 99.10 120 ARG D C 1
ATOM 7888 O O . ARG D 1 118 ? 163.545 196.303 171.625 1.00 108.34 120 ARG D O 1
ATOM 7909 N N . GLY D 1 119 ? 165.715 195.819 171.988 1.00 84.43 121 GLY D N 1
ATOM 7910 C CA . GLY D 1 119 ? 165.532 194.432 171.599 1.00 88.68 121 GLY D CA 1
ATOM 7911 C C . GLY D 1 119 ? 164.562 193.701 172.504 1.00 84.92 121 GLY D C 1
ATOM 7912 O O . GLY D 1 119 ? 163.700 192.955 172.039 1.00 91.05 121 GLY D O 1
ATOM 7916 N N . GLY D 1 120 ? 164.686 193.908 173.811 1.00 80.90 122 GLY D N 1
ATOM 7917 C CA . GLY D 1 120 ? 163.735 193.311 174.726 1.00 86.02 122 GLY D CA 1
ATOM 7918 C C . GLY D 1 120 ? 162.326 193.792 174.458 1.00 92.60 122 GLY D C 1
ATOM 7919 O O . GLY D 1 120 ? 161.372 193.017 174.525 1.00 97.55 122 GLY D O 1
ATOM 7923 N N . GLU D 1 121 ? 162.177 195.076 174.138 1.00 101.95 123 GLU D N 1
ATOM 7924 C CA . GLU D 1 121 ? 160.864 195.592 173.780 1.00 98.01 123 GLU D CA 1
ATOM 7925 C C . GLU D 1 121 ? 160.285 194.811 172.614 1.00 98.29 123 GLU D C 1
ATOM 7926 O O . GLU D 1 121 ? 159.138 194.355 172.663 1.00 102.24 123 GLU D O 1
ATOM 7938 N N . ILE D 1 122 ? 161.076 194.628 171.555 1.00 97.13 124 ILE D N 1
ATOM 7939 C CA . ILE D 1 122 ? 160.556 193.938 170.377 1.00 95.31 124 ILE D CA 1
ATOM 7940 C C . ILE D 1 122 ? 160.281 192.471 170.671 1.00 94.63 124 ILE D C 1
ATOM 7941 O O . ILE D 1 122 ? 159.378 191.873 170.077 1.00 96.48 124 ILE D O 1
ATOM 7957 N N . LEU D 1 123 ? 161.044 191.860 171.568 1.00 91.53 125 LEU D N 1
ATOM 7958 C CA . LEU D 1 123 ? 160.862 190.447 171.868 1.00 87.07 125 LEU D CA 1
ATOM 7959 C C . LEU D 1 123 ? 159.782 190.194 172.903 1.00 86.75 125 LEU D C 1
ATOM 7960 O O . LEU D 1 123 ? 159.660 189.063 173.378 1.00 88.84 125 LEU D O 1
ATOM 7976 N N . LYS D 1 124 ? 159.010 191.210 173.282 1.00 103.25 126 LYS D N 1
ATOM 7977 C CA . LYS D 1 124 ? 157.850 191.012 174.142 1.00 106.37 126 LYS D CA 1
ATOM 7978 C C . LYS D 1 124 ? 158.247 190.391 175.479 1.00 106.49 126 LYS D C 1
ATOM 7979 O O . LYS D 1 124 ? 157.453 189.701 176.118 1.00 112.56 126 LYS D O 1
ATOM 7998 N N . ILE D 1 125 ? 159.470 190.635 175.927 1.00 87.22 127 ILE D N 1
ATOM 7999 C CA . ILE D 1 125 ? 159.993 189.950 177.103 1.00 91.51 127 ILE D CA 1
ATOM 8000 C C . ILE D 1 125 ? 159.472 190.622 178.363 1.00 89.69 127 ILE D C 1
ATOM 8001 O O . ILE D 1 125 ? 159.603 191.839 178.535 1.00 92.77 127 ILE D O 1
ATOM 8017 N N . ARG D 1 126 ? 158.895 189.822 179.257 1.00 90.29 128 ARG D N 1
ATOM 8018 C CA . ARG D 1 126 ? 158.337 190.345 180.495 1.00 92.91 128 ARG D CA 1
ATOM 8019 C C . ARG D 1 126 ? 159.381 191.143 181.256 1.00 95.82 128 ARG D C 1
ATOM 8020 O O . ARG D 1 126 ? 160.536 190.728 181.371 1.00 91.08 128 ARG D O 1
ATOM 8041 N N . GLY D 1 127 ? 158.965 192.288 181.782 1.00 96.80 129 GLY D N 1
ATOM 8042 C CA . GLY D 1 127 ? 159.828 193.139 182.561 1.00 95.22 129 GLY D CA 1
ATOM 8043 C C . GLY D 1 127 ? 160.568 194.185 181.761 1.00 91.02 129 GLY D C 1
ATOM 8044 O O . GLY D 1 127 ? 160.921 195.230 182.314 1.00 91.84 129 GLY D O 1
ATOM 8048 N N . LEU D 1 128 ? 160.816 193.933 180.478 1.00 92.50 130 LEU D N 1
ATOM 8049 C CA . LEU D 1 128 ? 161.320 194.945 179.561 1.00 92.77 130 LEU D CA 1
ATOM 8050 C C . LEU D 1 128 ? 160.206 195.516 178.696 1.00 91.89 130 LEU D C 1
ATOM 8051 O O . LEU D 1 128 ? 160.089 196.736 178.559 1.00 95.08 130 LEU D O 1
ATOM 8067 N N . CYS D 1 129 ? 159.379 194.654 178.114 1.00 105.74 131 CYS D N 1
ATOM 8068 C CA . CYS D 1 129 ? 158.285 195.128 177.282 1.00 110.22 131 CYS D CA 1
ATOM 8069 C C . CYS D 1 129 ? 157.264 195.870 178.133 1.00 112.12 131 CYS D C 1
ATOM 8070 O O . CYS D 1 129 ? 156.987 195.502 179.278 1.00 112.13 131 CYS D O 1
ATOM 8078 N N . ARG D 1 130 ? 156.705 196.930 177.559 1.00 130.15 132 ARG D N 1
ATOM 8079 C CA . ARG D 1 130 ? 155.864 197.848 178.314 1.00 130.41 132 ARG D CA 1
ATOM 8080 C C . ARG D 1 130 ? 154.395 197.455 178.326 1.00 132.11 132 ARG D C 1
ATOM 8081 O O . ARG D 1 130 ? 153.674 197.856 179.246 1.00 131.79 132 ARG D O 1
ATOM 8102 N N . THR D 1 131 ? 153.935 196.687 177.346 1.00 149.80 133 THR D N 1
ATOM 8103 C CA . THR D 1 131 ? 152.534 196.279 177.308 1.00 151.41 133 THR D CA 1
ATOM 8104 C C . THR D 1 131 ? 152.334 195.024 176.465 1.00 152.41 133 THR D C 1
ATOM 8105 O O . THR D 1 131 ? 152.654 194.987 175.277 1.00 153.65 133 THR D O 1
ATOM 8117 N N . ALA E 1 1 ? 183.382 160.832 120.233 1.00 121.93 3 ALA E N 1
ATOM 8118 C CA . ALA E 1 1 ? 184.120 161.741 119.363 1.00 124.28 3 ALA E CA 1
ATOM 8119 C C . ALA E 1 1 ? 183.254 162.923 118.921 1.00 124.41 3 ALA E C 1
ATOM 8120 O O . ALA E 1 1 ? 183.759 163.892 118.355 1.00 121.69 3 ALA E O 1
ATOM 8127 N N . GLU E 1 2 ? 181.950 162.833 119.176 1.00 118.36 4 GLU E N 1
ATOM 8128 C CA . GLU E 1 2 ? 181.014 163.892 118.830 1.00 114.98 4 GLU E CA 1
ATOM 8129 C C . GLU E 1 2 ? 180.045 164.097 119.987 1.00 117.15 4 GLU E C 1
ATOM 8130 O O . GLU E 1 2 ? 179.800 163.189 120.784 1.00 116.29 4 GLU E O 1
ATOM 8142 N N . ASN E 1 3 ? 179.493 165.308 120.069 1.00 112.64 5 ASN E N 1
ATOM 8143 C CA . ASN E 1 3 ? 178.624 165.690 121.175 1.00 112.89 5 ASN E CA 1
ATOM 8144 C C . ASN E 1 3 ? 177.441 166.486 120.645 1.00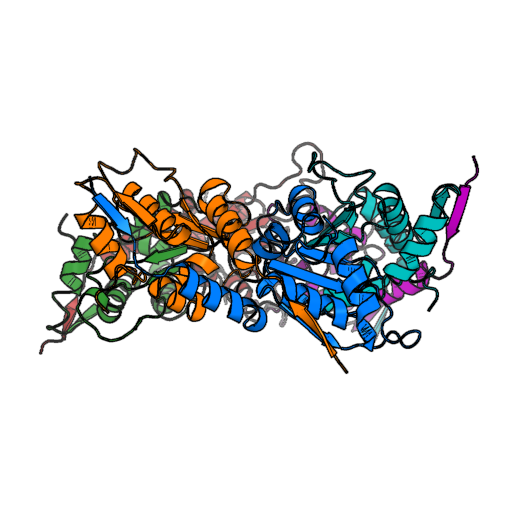 106.93 5 ASN E C 1
ATOM 8145 O O . ASN E 1 3 ? 177.484 167.045 119.547 1.00 104.96 5 ASN E O 1
ATOM 8156 N N . TYR E 1 4 ? 176.374 166.526 121.444 1.00 105.83 6 TYR E N 1
ATOM 8157 C CA . TYR E 1 4 ? 175.143 167.205 121.068 1.00 108.41 6 TYR E CA 1
ATOM 8158 C C . TYR E 1 4 ? 174.589 167.991 122.245 1.00 111.57 6 TYR E C 1
ATOM 8159 O O . TYR E 1 4 ? 174.683 167.554 123.394 1.00 113.67 6 TYR E O 1
ATOM 8177 N N . HIS E 1 5 ? 174.008 169.153 121.944 1.00 109.83 7 HIS E N 1
ATOM 8178 C CA . HIS E 1 5 ? 173.369 170.004 122.945 1.00 105.86 7 HIS E CA 1
ATOM 8179 C C . HIS E 1 5 ? 171.919 169.571 123.098 1.00 105.22 7 HIS E C 1
ATOM 8180 O O . HIS E 1 5 ? 171.020 170.082 122.429 1.00 107.57 7 HIS E O 1
ATOM 8194 N N . LEU E 1 6 ? 171.684 168.617 123.991 1.00 89.47 8 LEU E N 1
ATOM 8195 C CA . LEU E 1 6 ? 170.322 168.231 124.324 1.00 89.40 8 LEU E CA 1
ATOM 8196 C C . LEU E 1 6 ? 169.664 169.374 125.081 1.00 96.83 8 LEU E C 1
ATOM 8197 O O . LEU E 1 6 ? 170.076 169.698 126.199 1.00 98.33 8 LEU E O 1
ATOM 8213 N N . LYS E 1 7 ? 168.643 169.982 124.482 1.00 103.09 9 LYS E N 1
ATOM 8214 C CA . LYS E 1 7 ? 168.141 171.262 124.956 1.00 100.93 9 LYS E CA 1
ATOM 8215 C C . LYS E 1 7 ? 166.625 171.305 124.841 1.00 97.64 9 LYS E C 1
ATOM 8216 O O . LYS E 1 7 ? 166.035 170.629 123.996 1.00 100.37 9 LYS E O 1
ATOM 8235 N N . TRP E 1 8 ? 166.002 172.115 125.700 1.00 92.44 10 TRP E N 1
ATOM 8236 C CA . TRP E 1 8 ? 164.566 172.350 125.655 1.00 97.03 10 TRP E CA 1
ATOM 8237 C C . TRP E 1 8 ? 164.305 173.842 125.537 1.00 98.83 10 TRP E C 1
ATOM 8238 O O . TRP E 1 8 ? 164.920 174.646 126.242 1.00 99.30 10 TRP E O 1
ATOM 8259 N N . ASP E 1 9 ? 163.382 174.204 124.644 1.00 105.83 11 ASP E N 1
ATOM 8260 C CA . ASP E 1 9 ? 163.105 175.616 124.404 1.00 108.94 11 ASP E CA 1
ATOM 8261 C C . ASP E 1 9 ? 162.298 176.235 125.540 1.00 109.03 11 ASP E C 1
ATOM 8262 O O . ASP E 1 9 ? 162.528 177.391 125.911 1.00 110.30 11 ASP E O 1
ATOM 8271 N N . SER E 1 10 ? 161.347 175.493 126.101 1.00 107.08 12 SER E N 1
ATOM 8272 C CA . SER E 1 10 ? 160.395 176.055 127.048 1.00 106.47 12 SER E CA 1
ATOM 8273 C C . SER E 1 10 ? 160.778 175.826 128.505 1.00 106.95 12 SER E C 1
ATOM 8274 O O . SER E 1 10 ? 159.944 176.047 129.386 1.00 112.19 12 SER E O 1
ATOM 8282 N N . HIS E 1 11 ? 162.012 175.400 128.787 1.00 97.19 13 HIS E N 1
ATOM 8283 C CA . HIS E 1 11 ? 162.413 175.191 130.176 1.00 93.42 13 HIS E CA 1
ATOM 8284 C C . HIS E 1 11 ? 162.262 176.461 131.001 1.00 93.28 13 HIS E C 1
ATOM 8285 O O . HIS E 1 11 ? 161.732 176.431 132.115 1.00 98.49 13 HIS E O 1
ATOM 8299 N N . LEU E 1 12 ? 162.739 177.588 130.477 1.00 92.82 14 LEU E N 1
ATOM 8300 C CA . LEU E 1 12 ? 162.697 178.820 131.256 1.00 99.29 14 LEU E CA 1
ATOM 8301 C C . LEU E 1 12 ? 161.266 179.224 131.571 1.00 96.83 14 LEU E C 1
ATOM 8302 O O . LEU E 1 12 ? 160.970 179.669 132.684 1.00 94.47 14 LEU E O 1
ATOM 8318 N N . THR E 1 13 ? 160.363 179.084 130.602 1.00 104.86 15 THR E N 1
ATOM 8319 C CA . THR E 1 13 ? 158.979 179.483 130.823 1.00 104.10 15 THR E CA 1
ATOM 8320 C C . THR E 1 13 ? 158.260 178.514 131.751 1.00 104.18 15 THR E C 1
ATOM 8321 O O . THR E 1 13 ? 157.492 178.938 132.621 1.00 106.90 15 THR E O 1
ATOM 8332 N N . TYR E 1 14 ? 158.485 177.212 131.576 1.00 103.49 16 TYR E N 1
ATOM 8333 C CA . TYR E 1 14 ? 157.866 176.238 132.465 1.00 100.65 16 TYR E CA 1
ATOM 8334 C C . TYR E 1 14 ? 158.391 176.357 133.887 1.00 98.81 16 TYR E C 1
ATOM 8335 O O . TYR E 1 14 ? 157.618 176.244 134.843 1.00 106.41 16 TYR E O 1
ATOM 8353 N N . LEU E 1 15 ? 159.692 176.589 134.053 1.00 86.07 17 LEU E N 1
ATOM 8354 C CA . LEU E 1 15 ? 160.257 176.621 135.397 1.00 86.67 17 LEU E CA 1
ATOM 8355 C C . LEU E 1 15 ? 159.790 177.852 136.153 1.00 93.27 17 LEU E C 1
ATOM 8356 O O . LEU E 1 15 ? 159.349 177.756 137.303 1.00 97.46 17 LEU E O 1
ATOM 8372 N N . ASN E 1 16 ? 159.870 179.021 135.522 1.00 101.91 18 ASN E N 1
ATOM 8373 C CA . ASN E 1 16 ? 159.389 180.228 136.177 1.00 100.58 18 ASN E CA 1
ATOM 8374 C C . ASN E 1 16 ? 157.930 180.077 136.569 1.00 96.77 18 ASN E C 1
ATOM 8375 O O . ASN E 1 16 ? 157.516 180.528 137.643 1.00 97.40 18 ASN E O 1
ATOM 8386 N N . SER E 1 17 ? 157.135 179.438 135.710 1.00 88.07 19 SER E N 1
ATOM 8387 C CA . SER E 1 17 ? 155.730 179.223 136.025 1.00 87.49 19 SER E CA 1
ATOM 8388 C C . SER E 1 17 ? 155.556 178.233 137.165 1.00 86.05 19 SER E C 1
ATOM 8389 O O . SER E 1 17 ? 154.579 178.322 137.915 1.00 86.10 19 SER E O 1
ATOM 8397 N N . SER E 1 18 ? 156.478 177.280 137.309 1.00 95.12 20 SER E N 1
ATOM 8398 C CA . SER E 1 18 ? 156.399 176.322 138.403 1.00 97.68 20 SER E CA 1
ATOM 8399 C C . SER E 1 18 ? 156.995 176.848 139.699 1.00 95.07 20 SER E C 1
ATOM 8400 O O . SER E 1 18 ? 156.807 176.215 140.742 1.00 95.64 20 SER E O 1
ATOM 8408 N N . ILE E 1 19 ? 157.719 177.963 139.660 1.00 86.97 21 ILE E N 1
ATOM 8409 C CA . ILE E 1 19 ? 158.205 178.590 140.886 1.00 86.87 21 ILE E CA 1
ATOM 8410 C C . ILE E 1 19 ? 157.198 179.595 141.430 1.00 88.65 21 ILE E C 1
ATOM 8411 O O . ILE E 1 19 ? 156.990 179.679 142.642 1.00 86.76 21 ILE E O 1
ATOM 8427 N N . ALA E 1 20 ? 156.547 180.360 140.556 1.00 93.42 22 ALA E N 1
ATOM 8428 C CA . ALA E 1 20 ? 155.528 181.293 141.012 1.00 92.90 22 ALA E CA 1
ATOM 8429 C C . ALA E 1 20 ? 154.404 180.602 141.767 1.00 96.47 22 ALA E C 1
ATOM 8430 O O . ALA E 1 20 ? 153.600 181.285 142.408 1.00 105.38 22 ALA E O 1
ATOM 8437 N N . THR E 1 21 ? 154.322 179.276 141.706 1.00 89.69 23 THR E N 1
ATOM 8438 C CA . THR E 1 21 ? 153.335 178.530 142.471 1.00 92.79 23 THR E CA 1
ATOM 8439 C C . THR E 1 21 ? 153.744 178.313 143.921 1.00 91.30 23 THR E C 1
ATOM 8440 O O . THR E 1 21 ? 152.904 177.911 144.731 1.00 95.07 23 THR E O 1
ATOM 8451 N N . LEU E 1 22 ? 154.997 178.584 144.278 1.00 89.58 24 LEU E N 1
ATOM 8452 C CA . LEU E 1 22 ? 155.489 178.169 145.586 1.00 96.01 24 LEU E CA 1
ATOM 8453 C C . LEU E 1 22 ? 154.941 179.039 146.713 1.00 97.73 24 LEU E C 1
ATOM 8454 O O . LEU E 1 22 ? 154.262 178.535 147.610 1.00 99.04 24 LEU E O 1
ATOM 8470 N N . TYR E 1 23 ? 155.213 180.345 146.685 1.00 101.07 25 TYR E N 1
ATOM 8471 C CA . TYR E 1 23 ? 154.914 181.173 147.852 1.00 101.50 25 TYR E CA 1
ATOM 8472 C C . TYR E 1 23 ? 153.450 181.078 148.244 1.00 101.13 25 TYR E C 1
ATOM 8473 O O . TYR E 1 23 ? 153.114 181.207 149.428 1.00 97.49 25 TYR E O 1
ATOM 8491 N N . LYS E 1 24 ? 152.568 180.859 147.277 1.00 103.70 26 LYS E N 1
ATOM 8492 C CA . LYS E 1 24 ? 151.169 180.589 147.569 1.00 103.56 26 LYS E CA 1
ATOM 8493 C C . LYS E 1 24 ? 150.937 179.147 147.972 1.00 100.85 26 LYS E C 1
ATOM 8494 O O . LYS E 1 24 ? 149.785 178.707 148.024 1.00 102.11 26 LYS E O 1
ATOM 8513 N N . ASN E 1 25 ? 152.007 178.410 148.255 1.00 97.91 27 ASN E N 1
ATOM 8514 C CA . ASN E 1 25 ? 151.916 177.023 148.670 1.00 97.97 27 ASN E CA 1
ATOM 8515 C C . ASN E 1 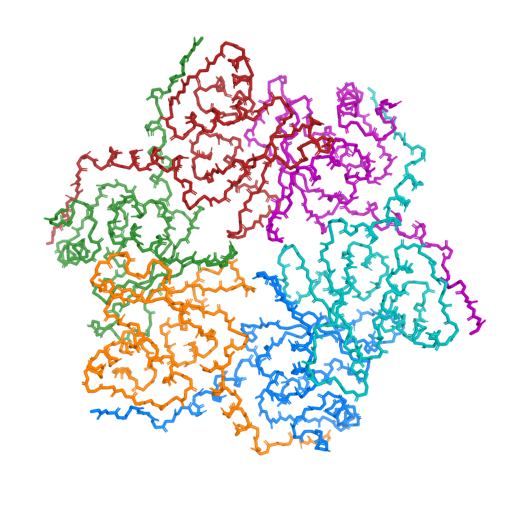25 ? 152.990 176.754 149.712 1.00 102.56 27 ASN E C 1
ATOM 8516 O O . ASN E 1 25 ? 154.047 177.387 149.721 1.00 106.50 27 ASN E O 1
ATOM 8527 N N . GLU E 1 26 ? 152.702 175.811 150.600 1.00 113.24 28 GLU E N 1
ATOM 8528 C CA . GLU E 1 26 ? 153.630 175.452 151.661 1.00 110.74 28 GLU E CA 1
ATOM 8529 C C . GLU E 1 26 ? 154.712 174.498 151.189 1.00 107.81 28 GLU E C 1
ATOM 8530 O O . GLU E 1 26 ? 155.614 174.174 151.966 1.00 110.19 28 GLU E O 1
ATOM 8542 N N . LYS E 1 27 ? 154.634 174.045 149.944 1.00 92.41 29 LYS E N 1
ATOM 8543 C CA . LYS E 1 27 ? 155.511 172.995 149.453 1.00 90.06 29 LYS E CA 1
ATOM 8544 C C . LYS E 1 27 ? 156.980 173.385 149.568 1.00 91.09 29 LYS E C 1
ATOM 8545 O O . LYS E 1 27 ? 157.375 174.495 149.205 1.00 94.93 29 LYS E O 1
ATOM 8564 N N . PHE E 1 28 ? 157.790 172.462 150.080 1.00 84.22 30 PHE E N 1
ATOM 8565 C CA . PHE E 1 28 ? 159.243 172.583 150.058 1.00 84.38 30 PHE E CA 1
ATOM 8566 C C . PHE E 1 28 ? 159.734 173.847 150.746 1.00 80.53 30 PHE E C 1
ATOM 8567 O O . PHE E 1 28 ? 160.856 174.289 150.495 1.00 81.44 30 PHE E O 1
ATOM 8584 N N . ALA E 1 29 ? 158.916 174.457 151.595 1.00 83.66 31 ALA E N 1
ATOM 8585 C CA . ALA E 1 29 ? 159.384 175.602 152.359 1.00 81.83 31 ALA E CA 1
ATOM 8586 C C . ALA E 1 29 ? 160.420 175.146 153.370 1.00 79.91 31 ALA E C 1
ATOM 8587 O O . ALA E 1 29 ? 160.305 174.065 153.952 1.00 85.94 31 ALA E O 1
ATOM 8594 N N . ASP E 1 30 ? 161.449 175.967 153.569 1.00 95.38 32 ASP E N 1
ATOM 8595 C CA . ASP E 1 30 ? 162.487 175.631 154.533 1.00 100.14 32 ASP E CA 1
ATOM 8596 C C . ASP E 1 30 ? 162.914 176.827 155.373 1.00 94.76 32 ASP E C 1
ATOM 8597 O O . ASP E 1 30 ? 163.967 176.764 156.017 1.00 101.68 32 ASP E O 1
ATOM 8606 N N . VAL E 1 31 ? 162.142 177.912 155.385 1.00 76.54 33 VAL E N 1
ATOM 8607 C CA . VAL E 1 31 ? 162.371 179.021 156.300 1.00 80.12 33 VAL E CA 1
ATOM 8608 C C . VAL E 1 31 ? 161.027 179.657 156.613 1.00 86.78 33 VAL E C 1
ATOM 8609 O O . VAL E 1 31 ? 160.124 179.684 155.774 1.00 92.37 33 VAL E O 1
ATOM 8622 N N . VAL E 1 32 ? 160.897 180.167 157.836 1.00 80.78 34 VAL E N 1
ATOM 8623 C CA . VAL E 1 32 ? 159.663 180.769 158.324 1.00 77.47 34 VAL E CA 1
ATOM 8624 C C . VAL E 1 32 ? 159.971 182.177 158.803 1.00 78.48 34 VAL E C 1
ATOM 8625 O O . VAL E 1 32 ? 160.909 182.378 159.580 1.00 80.50 34 VAL E O 1
ATOM 8638 N N . LEU E 1 33 ? 159.178 183.145 158.354 1.00 84.28 35 LEU E N 1
ATOM 8639 C CA . LEU E 1 33 ? 159.418 184.553 158.635 1.00 80.18 35 LEU E CA 1
ATOM 8640 C C . LEU E 1 33 ? 158.433 185.077 159.669 1.00 83.41 35 LEU E C 1
ATOM 8641 O O . LEU E 1 33 ? 157.244 184.761 159.625 1.00 93.40 35 LEU E O 1
ATOM 8657 N N . TYR E 1 34 ? 158.933 185.892 160.592 1.00 71.77 36 TYR E N 1
ATOM 8658 C CA . TYR E 1 34 ? 158.117 186.501 161.630 1.00 69.40 36 TYR E CA 1
ATOM 8659 C C . TYR E 1 34 ? 158.446 187.984 161.685 1.00 74.60 36 TYR E C 1
ATOM 8660 O O . TYR E 1 34 ? 159.373 188.448 161.023 1.00 82.71 36 TYR E O 1
ATOM 8678 N N . SER E 1 35 ? 157.670 188.735 162.463 1.00 82.74 37 SER E N 1
ATOM 8679 C CA . SER E 1 35 ? 157.968 190.152 162.643 1.00 89.51 37 SER E CA 1
ATOM 8680 C C . SER E 1 35 ? 157.171 190.707 163.812 1.00 92.19 37 SER E C 1
ATOM 8681 O O . SER E 1 35 ? 156.201 190.099 164.268 1.00 98.43 37 SER E O 1
ATOM 8689 N N . SER E 1 36 ? 157.585 191.887 164.277 1.00 105.91 38 SER E N 1
ATOM 8690 C CA . SER E 1 36 ? 156.769 192.692 165.183 1.00 115.02 38 SER E CA 1
ATOM 8691 C C . SER E 1 36 ? 155.724 193.427 164.352 1.00 115.22 38 SER E C 1
ATOM 8692 O O . SER E 1 36 ? 156.060 194.291 163.538 1.00 114.26 38 SER E O 1
ATOM 8700 N N . TYR E 1 37 ? 154.451 193.115 164.601 1.00 140.86 39 TYR E N 1
ATOM 8701 C CA . TYR E 1 37 ? 153.397 193.331 163.615 1.00 144.78 39 TYR E CA 1
ATOM 8702 C C . TYR E 1 37 ? 153.313 194.769 163.114 1.00 143.63 39 TYR E C 1
ATOM 8703 O O . TYR E 1 37 ? 153.042 194.982 161.928 1.00 139.36 39 TYR E O 1
ATOM 8721 N N . ASN E 1 38 ? 153.538 195.757 163.973 1.00 149.20 40 ASN E N 1
ATOM 8722 C CA . ASN E 1 38 ? 153.208 197.142 163.642 1.00 151.51 40 ASN E CA 1
ATOM 8723 C C . ASN E 1 38 ? 151.747 197.250 163.211 1.00 153.61 40 ASN E C 1
ATOM 8724 O O . ASN E 1 38 ? 151.410 197.911 162.226 1.00 154.12 40 ASN E O 1
ATOM 8735 N N . SER E 1 39 ? 150.865 196.575 163.957 1.00 173.63 41 SER E N 1
ATOM 8736 C CA . SER E 1 39 ? 149.453 196.522 163.583 1.00 173.51 41 SER E CA 1
ATOM 8737 C C . SER E 1 39 ? 148.717 197.812 163.925 1.00 175.12 41 SER E C 1
ATOM 8738 O O . SER E 1 39 ? 147.758 198.176 163.234 1.00 173.37 41 SER E O 1
ATOM 8746 N N . SER E 1 40 ? 149.135 198.510 164.988 1.00 192.34 42 SER E N 1
ATOM 8747 C CA . SER E 1 40 ? 148.364 199.658 165.455 1.00 191.63 42 SER E CA 1
ATOM 8748 C C . SER E 1 40 ? 149.245 200.856 165.798 1.00 191.40 42 SER E C 1
ATOM 8749 O O . SER E 1 40 ? 148.864 201.651 166.665 1.00 191.27 42 SER E O 1
ATOM 8757 N N . GLY E 1 41 ? 150.393 201.019 165.147 1.00 181.21 43 GLY E N 1
ATOM 8758 C CA . GLY E 1 41 ? 151.361 202.012 165.565 1.00 179.78 43 GLY E CA 1
ATOM 8759 C C . GLY E 1 41 ? 152.271 201.459 166.640 1.00 177.89 43 GLY E C 1
ATOM 8760 O O . GLY E 1 41 ? 153.474 201.736 166.656 1.00 175.97 43 GLY E O 1
ATOM 8764 N N . ILE E 1 42 ? 151.698 200.681 167.546 1.00 169.41 44 ILE E N 1
ATOM 8765 C CA . ILE E 1 42 ? 152.452 199.895 168.520 1.00 168.12 44 ILE E CA 1
ATOM 8766 C C . ILE E 1 42 ? 152.324 198.428 168.124 1.00 167.02 44 ILE E C 1
ATOM 8767 O O . ILE E 1 42 ? 151.199 197.906 168.098 1.00 166.13 44 ILE E O 1
ATOM 8783 N N . PRO E 1 43 ? 153.420 197.736 167.810 1.00 155.47 45 PRO E N 1
ATOM 8784 C CA . PRO E 1 43 ? 153.296 196.361 167.315 1.00 154.01 45 PRO E CA 1
ATOM 8785 C C . PRO E 1 43 ? 152.565 195.465 168.302 1.00 154.64 45 PRO E C 1
ATOM 8786 O O . PRO E 1 43 ? 152.677 195.620 169.520 1.00 153.67 45 PRO E O 1
ATOM 8797 N N . SER E 1 44 ? 151.808 194.516 167.754 1.00 158.33 46 SER E N 1
ATOM 8798 C CA . SER E 1 44 ? 151.158 193.465 168.529 1.00 158.05 46 SER E CA 1
ATOM 8799 C C . SER E 1 44 ? 151.901 192.165 168.241 1.00 158.82 46 SER E C 1
ATOM 8800 O O . SER E 1 44 ? 151.690 191.542 167.196 1.00 156.42 46 SER E O 1
ATOM 8808 N N . ASP E 1 45 ? 152.756 191.755 169.176 1.00 145.21 47 ASP E N 1
ATOM 8809 C CA . ASP E 1 45 ? 153.675 190.647 168.948 1.00 141.83 47 ASP E CA 1
ATOM 8810 C C . ASP E 1 45 ? 153.061 189.289 169.255 1.00 138.58 47 ASP E C 1
ATOM 8811 O O . ASP E 1 45 ? 153.526 188.276 168.719 1.00 134.48 47 ASP E O 1
ATOM 8820 N N . ILE E 1 46 ? 152.031 189.247 170.098 1.00 134.86 48 ILE E N 1
ATOM 8821 C CA . ILE E 1 46 ? 151.404 187.972 170.441 1.00 133.08 48 ILE E CA 1
ATOM 8822 C C . ILE E 1 46 ? 150.812 187.279 169.220 1.00 132.44 48 ILE E C 1
ATOM 8823 O O . ILE E 1 46 ? 151.053 186.074 169.044 1.00 132.54 48 ILE E O 1
ATOM 8839 N N . PRO E 1 47 ? 150.049 187.950 168.352 1.00 138.62 49 PRO E N 1
ATOM 8840 C CA . PRO E 1 47 ? 149.334 187.230 167.290 1.00 138.42 49 PRO E CA 1
ATOM 8841 C C . PRO E 1 47 ? 150.158 186.959 166.038 1.00 137.00 49 PRO E C 1
ATOM 8842 O O . PRO E 1 47 ? 149.588 186.618 164.997 1.00 133.70 49 PRO E O 1
ATOM 8853 N N . THR E 1 48 ? 151.482 187.104 166.107 1.00 130.30 50 THR E N 1
ATOM 8854 C CA . THR E 1 48 ? 152.311 186.960 164.914 1.00 128.47 50 THR E CA 1
ATOM 8855 C C . THR E 1 48 ? 152.127 185.580 164.292 1.00 122.95 50 THR E C 1
ATOM 8856 O O . THR E 1 48 ? 152.002 184.578 165.003 1.00 126.19 50 THR E O 1
ATOM 8867 N N . VAL E 1 49 ? 152.105 185.531 162.963 1.00 97.29 51 VAL E N 1
ATOM 8868 C CA . VAL E 1 49 ? 151.966 184.285 162.217 1.00 100.33 51 VAL E CA 1
ATOM 8869 C C . VAL E 1 49 ? 153.172 184.128 161.306 1.00 95.93 51 VAL E C 1
ATOM 8870 O O . VAL E 1 49 ? 153.519 185.047 160.555 1.00 96.91 51 VAL E O 1
ATOM 8883 N N . GLY E 1 50 ? 153.804 182.961 161.365 1.00 89.16 52 GLY E N 1
ATOM 8884 C CA . GLY E 1 50 ? 154.956 182.716 160.524 1.00 91.61 52 GLY E CA 1
ATOM 8885 C C . GLY E 1 50 ? 154.559 182.627 159.062 1.00 88.83 52 GLY E C 1
ATOM 8886 O O . GLY E 1 50 ? 153.456 182.202 158.719 1.00 94.40 52 GLY E O 1
ATOM 8890 N N . ILE E 1 51 ? 155.467 183.055 158.194 1.00 82.02 53 ILE E N 1
ATOM 8891 C CA . ILE E 1 51 ? 155.267 182.997 156.753 1.00 84.62 53 ILE E CA 1
ATOM 8892 C C . ILE E 1 51 ? 156.292 182.031 156.178 1.00 86.53 53 ILE E C 1
ATOM 8893 O O . ILE E 1 51 ? 157.497 182.301 156.209 1.00 86.53 53 ILE E O 1
ATOM 8909 N N . SER E 1 52 ? 155.823 180.911 155.645 1.00 89.15 54 SER E N 1
ATOM 8910 C CA . SER E 1 52 ? 156.731 179.959 155.030 1.00 87.65 54 SER E CA 1
ATOM 8911 C C . SER E 1 52 ? 157.356 180.564 153.780 1.00 87.67 54 SER E C 1
ATOM 8912 O O . SER E 1 52 ? 156.685 181.235 152.993 1.00 93.81 54 SER E O 1
ATOM 8920 N N . ALA E 1 53 ? 158.649 180.323 153.597 1.00 77.97 55 ALA E N 1
ATOM 8921 C CA . ALA E 1 53 ? 159.349 180.768 152.403 1.00 79.41 55 ALA E CA 1
ATOM 8922 C C . ALA E 1 53 ? 160.423 179.743 152.074 1.00 82.29 55 ALA E C 1
ATOM 8923 O O . ALA E 1 53 ? 160.586 178.741 152.775 1.00 89.14 55 ALA E O 1
ATOM 8930 N N . HIS E 1 54 ? 161.157 179.996 150.996 1.00 79.40 56 HIS E N 1
ATOM 8931 C CA . HIS E 1 54 ? 162.158 179.066 150.497 1.00 80.72 56 HIS E CA 1
ATOM 8932 C C . HIS E 1 54 ? 163.515 179.747 150.467 1.00 80.69 56 HIS E C 1
ATOM 8933 O O . HIS E 1 54 ? 163.663 180.818 149.871 1.00 88.72 56 HIS E O 1
ATOM 8947 N N . LYS E 1 55 ? 164.502 179.121 151.104 1.00 72.84 57 LYS E N 1
ATOM 8948 C CA . LYS E 1 55 ? 165.840 179.695 151.121 1.00 84.66 57 LYS E CA 1
ATOM 8949 C C . LYS E 1 55 ? 166.336 179.988 149.713 1.00 88.87 57 LYS E C 1
ATOM 8950 O O . LYS E 1 55 ? 166.903 181.055 149.453 1.00 91.95 57 LYS E O 1
ATOM 8969 N N . PHE E 1 56 ? 166.147 179.048 148.790 1.00 80.85 58 PHE E N 1
ATOM 8970 C CA . PHE E 1 56 ? 166.777 179.189 147.487 1.00 81.38 58 PHE E CA 1
ATOM 8971 C C . PHE E 1 56 ? 166.249 180.387 146.716 1.00 83.96 58 PHE E C 1
ATOM 8972 O O . PHE E 1 56 ? 166.929 180.858 145.800 1.00 81.91 58 PHE E O 1
ATOM 8989 N N . ILE E 1 57 ? 165.065 180.888 147.055 1.00 87.60 59 ILE E N 1
ATOM 8990 C CA . ILE E 1 57 ? 164.526 182.076 146.397 1.00 81.28 59 ILE E CA 1
ATOM 8991 C C . ILE E 1 57 ? 164.937 183.348 147.119 1.00 79.87 59 ILE E C 1
ATOM 8992 O O . ILE E 1 57 ? 165.342 184.328 146.489 1.00 83.46 59 ILE E O 1
ATOM 9008 N N . LEU E 1 58 ? 164.826 183.371 148.446 1.00 80.04 60 LEU E N 1
ATOM 9009 C CA . LEU E 1 58 ? 165.237 184.563 149.174 1.00 85.17 60 LEU E CA 1
ATOM 9010 C C . LEU E 1 58 ? 166.704 184.864 148.924 1.00 85.17 60 LEU E C 1
ATOM 9011 O O . LEU E 1 58 ? 167.082 186.018 148.701 1.00 85.16 60 LEU E O 1
ATOM 9027 N N . SER E 1 59 ? 167.547 183.832 148.941 1.00 83.37 61 SER E N 1
ATOM 9028 C CA . SER E 1 59 ? 168.983 184.058 148.848 1.00 84.46 61 SER E CA 1
ATOM 9029 C C . SER E 1 59 ? 169.369 184.644 147.500 1.00 84.63 61 SER E C 1
ATOM 9030 O O . SER E 1 59 ? 170.352 185.387 147.407 1.00 85.20 61 SER E O 1
ATOM 9038 N N . ALA E 1 60 ? 168.614 184.326 146.451 1.00 89.58 62 ALA E N 1
ATOM 9039 C CA . ALA E 1 60 ? 168.891 184.891 145.136 1.00 92.66 62 ALA E CA 1
ATOM 9040 C C . ALA E 1 60 ? 168.241 186.259 144.955 1.00 92.69 62 ALA E C 1
ATOM 9041 O O . ALA E 1 60 ? 168.800 187.125 144.276 1.00 94.43 62 ALA E O 1
ATOM 9048 N N . SER E 1 61 ? 167.064 186.475 145.539 1.00 89.64 63 SER E N 1
ATOM 9049 C CA . SER E 1 61 ? 166.304 187.682 145.250 1.00 90.22 63 SER E CA 1
ATOM 9050 C C . SER E 1 61 ? 166.644 188.858 146.156 1.00 94.67 63 SER E C 1
ATOM 9051 O O . SER E 1 61 ? 166.292 189.992 145.814 1.00 102.31 63 SER E O 1
ATOM 9059 N N . SER E 1 62 ? 167.314 188.638 147.286 1.00 94.60 64 SER E N 1
ATOM 9060 C CA . SER E 1 62 ? 167.664 189.745 148.168 1.00 97.48 64 SER E CA 1
ATOM 9061 C C . SER E 1 62 ? 168.971 189.428 148.871 1.00 94.38 64 SER E C 1
ATOM 9062 O O . SER E 1 62 ? 169.224 188.283 149.249 1.00 95.92 64 SER E O 1
ATOM 9070 N N . GLN E 1 63 ? 169.793 190.461 149.056 1.00 100.92 65 GLN E N 1
ATOM 9071 C CA . GLN E 1 63 ? 171.122 190.247 149.616 1.00 103.65 65 GLN E CA 1
ATOM 9072 C C . GLN E 1 63 ? 171.097 190.029 151.121 1.00 106.65 65 GLN E C 1
ATOM 9073 O O . GLN E 1 63 ? 171.899 189.245 151.640 1.00 107.66 65 GLN E O 1
ATOM 9087 N N . PHE E 1 64 ? 170.207 190.711 151.841 1.00 95.24 66 PHE E N 1
ATOM 9088 C CA . PHE E 1 64 ? 170.158 190.542 153.288 1.00 91.46 66 PHE E CA 1
ATOM 9089 C C . PHE E 1 64 ? 169.905 189.086 153.647 1.00 88.81 66 PHE E C 1
ATOM 9090 O O . PHE E 1 64 ? 170.635 188.493 154.450 1.00 93.68 66 PHE E O 1
ATOM 9107 N N . PHE E 1 65 ? 168.896 188.481 153.024 1.00 82.87 67 PHE E N 1
ATOM 9108 C CA . PHE E 1 65 ? 168.587 187.086 153.301 1.00 86.68 67 PHE E CA 1
ATOM 9109 C C . PHE E 1 65 ? 169.711 186.162 152.871 1.00 90.22 67 PHE E C 1
ATOM 9110 O O . PHE E 1 65 ? 169.935 185.124 153.505 1.00 96.99 67 PHE E O 1
ATOM 9127 N N . ALA E 1 66 ? 170.416 186.502 151.794 1.00 94.85 68 ALA E N 1
ATOM 9128 C CA . ALA E 1 66 ? 171.502 185.647 151.338 1.00 97.45 68 ALA E CA 1
ATOM 9129 C C . ALA E 1 66 ? 172.570 185.520 152.412 1.00 94.93 68 ALA E C 1
ATOM 9130 O O . ALA E 1 66 ? 172.930 184.414 152.825 1.00 95.79 68 ALA E O 1
ATOM 9137 N N . THR E 1 67 ? 173.079 186.653 152.891 1.00 106.39 69 THR E N 1
ATOM 9138 C CA . THR E 1 67 ? 174.102 186.601 153.923 1.00 112.12 69 THR E CA 1
ATOM 9139 C C . THR E 1 67 ? 173.538 186.065 155.230 1.00 110.09 69 THR E C 1
ATOM 9140 O O . THR E 1 67 ? 174.278 185.485 156.027 1.00 113.36 69 THR E O 1
ATOM 9151 N N . MET E 1 68 ? 172.238 186.243 155.472 1.00 107.30 70 MET E N 1
ATOM 9152 C CA . MET E 1 68 ? 171.632 185.625 156.648 1.00 110.46 70 MET E CA 1
ATOM 9153 C C . MET E 1 68 ? 171.798 184.114 156.595 1.00 110.83 70 MET E C 1
ATOM 9154 O O . MET E 1 68 ? 172.439 183.510 157.461 1.00 113.98 70 MET E O 1
ATOM 9168 N N . PHE E 1 69 ? 171.234 183.488 155.564 1.00 103.33 71 PHE E N 1
ATOM 9169 C CA . PHE E 1 69 ? 171.276 182.036 155.464 1.00 99.05 71 PHE E CA 1
ATOM 9170 C C . PHE E 1 69 ? 172.690 181.521 155.250 1.00 102.13 71 PHE E C 1
ATOM 9171 O O . PHE E 1 69 ? 172.961 180.351 155.536 1.00 100.53 71 PHE E O 1
ATOM 9188 N N . GLU E 1 70 ? 173.593 182.365 154.752 1.00 121.83 72 GLU E N 1
ATOM 9189 C CA . GLU E 1 70 ? 174.990 181.969 154.629 1.00 124.30 72 GLU E CA 1
ATOM 9190 C C . GLU E 1 70 ? 175.677 181.944 155.986 1.00 125.20 72 GLU E C 1
ATOM 9191 O O . GLU E 1 70 ? 176.341 180.964 156.339 1.00 124.99 72 GLU E O 1
ATOM 9203 N N . THR E 1 71 ? 175.528 183.016 156.761 1.00 141.12 73 THR E N 1
ATOM 9204 C CA . THR E 1 71 ? 176.260 183.183 158.006 1.00 145.11 73 THR E CA 1
ATOM 9205 C C . THR E 1 71 ? 175.481 182.696 159.218 1.00 143.47 73 THR E C 1
ATOM 9206 O O . THR E 1 71 ? 175.994 182.781 160.340 1.00 145.03 73 THR E O 1
ATOM 9217 N N . ALA E 1 72 ? 174.266 182.207 159.024 1.00 123.38 74 ALA E N 1
ATOM 9218 C CA . ALA E 1 72 ? 173.576 181.429 160.040 1.00 123.42 74 ALA E CA 1
ATOM 9219 C C . ALA E 1 72 ? 173.535 179.993 159.536 1.00 122.07 74 ALA E C 1
ATOM 9220 O O . ALA E 1 72 ? 172.535 179.572 158.943 1.00 123.40 74 ALA E O 1
ATOM 9227 N N . PRO E 1 73 ? 174.597 179.222 159.746 1.00 116.34 75 PRO E N 1
ATOM 9228 C CA . PRO E 1 73 ? 174.733 177.945 159.039 1.00 117.88 75 PRO E CA 1
ATOM 9229 C C . PRO E 1 73 ? 173.743 176.896 159.511 1.00 119.93 75 PRO E C 1
ATOM 9230 O O . PRO E 1 73 ? 173.324 176.868 160.670 1.00 115.23 75 PRO E O 1
ATOM 9241 N N . ILE E 1 74 ? 173.383 176.019 158.579 1.00 122.12 76 ILE E N 1
ATOM 9242 C CA . ILE E 1 74 ? 172.538 174.864 158.859 1.00 121.47 76 ILE E CA 1
ATOM 9243 C C . ILE E 1 74 ? 173.413 173.744 159.402 1.00 122.19 76 ILE E C 1
ATOM 9244 O O . ILE E 1 74 ? 174.105 173.054 158.645 1.00 122.28 76 ILE E O 1
ATOM 9260 N N . THR E 1 75 ? 173.388 173.553 160.715 1.00 124.84 77 THR E N 1
ATOM 9261 C CA . THR E 1 75 ? 174.234 172.564 161.370 1.00 124.07 77 THR E CA 1
ATOM 9262 C C . THR E 1 75 ? 173.567 171.200 161.496 1.00 123.82 77 THR E C 1
ATOM 9263 O O . THR E 1 75 ? 174.195 170.267 162.006 1.00 123.42 77 THR E O 1
ATOM 9274 N N . ASN E 1 76 ? 172.312 171.062 161.063 1.00 129.22 78 ASN E N 1
ATOM 9275 C CA . ASN E 1 76 ? 171.606 169.790 161.085 1.00 131.13 78 ASN E CA 1
ATOM 9276 C C . ASN E 1 76 ? 170.641 169.725 159.909 1.00 131.82 78 ASN E C 1
ATOM 9277 O O . ASN E 1 76 ? 169.989 170.730 159.588 1.00 130.37 78 ASN E O 1
ATOM 9288 N N . PRO E 1 77 ? 170.510 168.566 159.258 1.00 133.38 79 PRO E N 1
ATOM 9289 C CA . PRO E 1 77 ? 169.478 168.461 158.215 1.00 130.80 79 PRO E CA 1
ATOM 9290 C C . PRO E 1 77 ? 168.083 168.699 158.757 1.00 130.84 79 PRO E C 1
ATOM 9291 O O . PRO E 1 77 ? 167.240 169.273 158.057 1.00 127.40 79 PRO E O 1
ATOM 9302 N N . ASN E 1 78 ? 167.820 168.283 159.998 1.00 135.98 80 ASN E N 1
ATOM 9303 C CA . ASN E 1 78 ? 166.505 168.439 160.609 1.00 135.32 80 ASN E CA 1
ATOM 9304 C C . ASN E 1 78 ? 166.256 169.846 161.136 1.00 134.74 80 ASN E C 1
ATOM 9305 O O . ASN E 1 78 ? 165.141 170.128 161.591 1.00 134.42 80 ASN E O 1
ATOM 9316 N N . GLY E 1 79 ? 167.250 170.729 161.099 1.00 113.72 81 GLY E N 1
ATOM 9317 C CA . GLY E 1 79 ? 167.044 172.087 161.579 1.00 112.13 81 GLY E CA 1
ATOM 9318 C C . GLY E 1 79 ? 166.161 172.879 160.630 1.00 116.27 81 GLY E C 1
ATOM 9319 O O . GLY E 1 79 ? 166.361 172.863 159.409 1.00 114.60 81 GLY E O 1
ATOM 9323 N N . VAL E 1 80 ? 165.177 173.579 161.191 1.00 103.36 82 VAL E N 1
ATOM 9324 C CA . VAL E 1 80 ? 164.314 174.492 160.447 1.00 97.93 82 VAL E CA 1
ATOM 9325 C C . VAL E 1 80 ? 164.588 175.902 160.947 1.00 96.77 82 VAL E C 1
ATOM 9326 O O . VAL E 1 80 ? 164.573 176.149 162.158 1.00 96.14 82 VAL E O 1
ATOM 9339 N N . LEU E 1 81 ? 164.822 176.824 160.019 1.00 87.76 83 LEU E N 1
ATOM 9340 C CA . LEU E 1 81 ? 165.266 178.171 160.352 1.00 88.09 83 LEU E CA 1
ATOM 9341 C C . LEU E 1 81 ? 164.077 179.120 160.391 1.00 87.08 83 LEU E C 1
ATOM 9342 O O . LEU E 1 81 ? 163.303 179.192 159.434 1.00 92.33 83 LEU E O 1
ATOM 9358 N N . TYR E 1 82 ? 163.937 179.838 161.501 1.00 79.58 84 TYR E N 1
ATOM 9359 C CA . TYR E 1 82 ? 162.961 180.905 161.648 1.00 80.37 84 TYR E CA 1
ATOM 9360 C C . TYR E 1 82 ? 163.691 182.239 161.615 1.00 83.50 84 TYR E C 1
ATOM 9361 O O . TYR E 1 82 ? 164.775 182.369 162.185 1.00 91.06 84 TYR E O 1
ATOM 9379 N N . VAL E 1 83 ? 163.108 183.225 160.946 1.00 83.00 85 VAL E N 1
ATOM 9380 C CA . VAL E 1 83 ? 163.709 184.547 160.829 1.00 82.63 85 VAL E CA 1
ATOM 9381 C C . VAL E 1 83 ? 162.763 185.562 161.448 1.00 83.90 85 VAL E C 1
ATOM 9382 O O . VAL E 1 83 ? 161.597 185.660 161.049 1.00 95.57 85 VAL E O 1
ATOM 9395 N N . VAL E 1 84 ? 163.266 186.316 162.421 1.00 72.82 86 VAL E N 1
ATOM 9396 C CA . VAL E 1 84 ? 162.525 187.417 163.023 1.00 73.82 86 VAL E CA 1
ATOM 9397 C C . VAL E 1 84 ? 162.945 188.682 162.286 1.00 73.95 86 VAL E C 1
ATOM 9398 O O . VAL E 1 84 ? 164.010 189.240 162.542 1.00 78.30 86 VAL E O 1
ATOM 9411 N N . LEU E 1 85 ? 162.105 189.133 161.372 1.00 83.33 87 LEU E N 1
ATOM 9412 C CA . LEU E 1 85 ? 162.439 190.272 160.545 1.00 80.85 87 LEU E CA 1
ATOM 9413 C C . LEU E 1 85 ? 162.305 191.565 161.337 1.00 83.41 87 LEU E C 1
ATOM 9414 O O . LEU E 1 85 ? 161.626 191.609 162.364 1.00 88.29 87 LEU E O 1
ATOM 9430 N N . PRO E 1 86 ? 162.960 192.627 160.884 1.00 84.70 88 PRO E N 1
ATOM 9431 C CA . PRO E 1 86 ? 162.961 193.880 161.630 1.00 86.69 88 PRO E CA 1
ATOM 9432 C C . PRO E 1 86 ? 161.561 194.284 162.048 1.00 89.45 88 PRO E C 1
ATOM 9433 O O . PRO E 1 86 ? 160.570 193.860 161.437 1.00 98.07 88 PRO E O 1
ATOM 9444 N N . PRO E 1 87 ? 161.436 195.095 163.099 1.00 92.56 89 PRO E N 1
ATOM 9445 C CA . PRO E 1 87 ? 160.105 195.523 163.542 1.00 96.10 89 PRO E CA 1
ATOM 9446 C C . PRO E 1 87 ? 159.435 196.513 162.607 1.00 97.73 89 PRO E C 1
ATOM 9447 O O . PRO E 1 87 ? 158.205 196.648 162.651 1.00 101.05 89 PRO E O 1
ATOM 9458 N N . ASP E 1 88 ? 160.189 197.207 161.760 1.00 101.93 90 ASP E N 1
ATOM 9459 C CA . ASP E 1 88 ? 159.576 198.193 160.883 1.00 104.62 90 ASP E CA 1
ATOM 9460 C C . ASP E 1 88 ? 158.659 197.550 159.856 1.00 98.13 90 ASP E C 1
ATOM 9461 O O . ASP E 1 88 ? 157.829 198.247 159.264 1.00 96.12 90 ASP E O 1
ATOM 9470 N N . LEU E 1 89 ? 158.780 196.245 159.649 1.00 84.72 91 LEU E N 1
ATOM 9471 C CA . LEU E 1 89 ? 158.072 195.536 158.593 1.00 82.52 91 LEU E CA 1
ATOM 9472 C C . LEU E 1 89 ? 156.814 194.895 159.156 1.00 88.25 91 LEU E C 1
ATOM 9473 O O . LEU E 1 89 ? 156.895 194.035 160.038 1.00 89.66 91 LEU E O 1
ATOM 9489 N N . SER E 1 90 ? 155.659 195.299 158.637 1.00 107.53 92 SER E N 1
ATOM 9490 C CA . SER E 1 90 ? 154.411 194.686 159.053 1.00 107.49 92 SER E CA 1
ATOM 9491 C C . SER E 1 90 ? 154.297 193.286 158.464 1.00 100.52 92 SER E C 1
ATOM 9492 O O . SER E 1 90 ? 155.045 192.900 157.565 1.00 107.19 92 SER E O 1
ATOM 9500 N N . HIS E 1 91 ? 153.357 192.511 158.997 1.00 91.86 93 HIS E N 1
ATOM 9501 C CA . HIS E 1 91 ? 153.099 191.201 158.414 1.00 94.69 93 HIS E CA 1
ATOM 9502 C C . HIS E 1 91 ? 152.669 191.332 156.961 1.00 95.38 93 HIS E C 1
ATOM 9503 O O . HIS E 1 91 ? 153.152 190.596 156.094 1.00 102.66 93 HIS E O 1
ATOM 9517 N N . ARG E 1 92 ? 151.768 192.268 156.672 1.00 93.69 94 ARG E N 1
ATOM 9518 C CA . ARG E 1 92 ? 151.285 192.420 155.304 1.00 97.34 94 ARG E CA 1
ATOM 9519 C C . ARG E 1 92 ? 152.414 192.815 154.362 1.00 98.57 94 ARG E C 1
ATOM 9520 O O . ARG E 1 92 ? 152.520 192.282 153.254 1.00 101.80 94 ARG E O 1
ATOM 9541 N N . ALA E 1 93 ? 153.269 193.746 154.781 1.00 89.50 95 ALA E N 1
ATOM 9542 C CA . ALA E 1 93 ? 154.409 194.108 153.948 1.00 85.20 95 ALA E CA 1
ATOM 9543 C C . ALA E 1 93 ? 155.298 192.900 153.711 1.00 81.29 95 ALA E C 1
ATOM 9544 O O . ALA E 1 93 ? 155.715 192.635 152.581 1.00 91.93 95 ALA E O 1
ATOM 9551 N N . ILE E 1 94 ? 155.591 192.146 154.769 1.00 79.17 96 ILE E N 1
ATOM 9552 C CA . ILE E 1 94 ? 156.339 190.905 154.607 1.00 81.20 96 ILE E CA 1
ATOM 9553 C C . ILE E 1 94 ? 155.554 189.923 153.753 1.00 86.81 96 ILE E C 1
ATOM 9554 O O . ILE E 1 94 ? 156.132 189.125 153.008 1.00 91.62 96 ILE E O 1
ATOM 9570 N N . GLN E 1 95 ? 154.229 189.940 153.866 1.00 91.86 97 GLN E N 1
ATOM 9571 C CA . GLN E 1 95 ? 153.424 189.066 153.025 1.00 88.44 97 GLN E CA 1
ATOM 9572 C C . GLN E 1 95 ? 153.666 189.363 151.554 1.00 84.20 97 GLN E C 1
ATOM 9573 O O . GLN E 1 95 ? 153.766 188.444 150.737 1.00 89.04 97 GLN E O 1
ATOM 9587 N N . ILE E 1 96 ? 153.761 190.642 151.198 1.00 77.57 98 ILE E N 1
ATOM 9588 C CA . ILE E 1 96 ? 153.946 191.011 149.800 1.00 78.62 98 ILE E CA 1
ATOM 9589 C C . ILE E 1 96 ? 155.376 190.753 149.352 1.00 83.05 98 ILE E C 1
ATOM 9590 O O . ILE E 1 96 ? 155.608 190.157 148.296 1.00 97.00 98 ILE E O 1
ATOM 9606 N N . LEU E 1 97 ? 156.357 191.179 150.143 1.00 74.90 99 LEU E N 1
ATOM 9607 C CA . LEU E 1 97 ? 157.741 190.920 149.774 1.00 74.31 99 LEU E CA 1
ATOM 9608 C C . LEU E 1 97 ? 157.992 189.432 149.604 1.00 83.90 99 LEU E C 1
ATOM 9609 O O . LEU E 1 97 ? 158.815 189.032 148.778 1.00 90.41 99 LEU E O 1
ATOM 9625 N N . VAL E 1 98 ? 157.297 188.595 150.370 1.00 80.18 100 VAL E N 1
ATOM 9626 C CA . VAL E 1 98 ? 157.405 187.165 150.135 1.00 73.16 100 VAL E CA 1
ATOM 9627 C C . VAL E 1 98 ? 156.885 186.819 148.753 1.00 77.35 100 VAL E C 1
ATOM 9628 O O . VAL E 1 98 ? 157.321 185.837 148.151 1.00 92.63 100 VAL E O 1
ATOM 9641 N N . GLN E 1 99 ? 155.928 187.590 148.238 1.00 76.01 101 GLN E N 1
ATOM 9642 C CA . GLN E 1 99 ? 155.483 187.402 146.861 1.00 76.00 101 GLN E CA 1
ATOM 9643 C C . GLN E 1 99 ? 156.465 188.016 145.880 1.00 73.06 101 GLN E C 1
ATOM 9644 O O . GLN E 1 99 ? 156.742 187.445 144.821 1.00 85.83 101 GLN E O 1
ATOM 9658 N N . TYR E 1 100 ? 156.974 189.201 146.204 1.00 74.34 102 TYR E N 1
ATOM 9659 C CA . TYR E 1 100 ? 157.793 189.942 145.255 1.00 77.34 102 TYR E CA 1
ATOM 9660 C C . TYR E 1 100 ? 158.994 189.130 144.812 1.00 81.38 102 TYR E C 1
ATOM 9661 O O . TYR E 1 100 ? 159.365 189.147 143.635 1.00 86.28 102 TYR E O 1
ATOM 9679 N N . MET E 1 101 ? 159.628 188.426 145.746 1.00 79.68 103 MET E N 1
ATOM 9680 C CA . MET E 1 101 ? 160.800 187.639 145.411 1.00 79.56 103 MET E CA 1
ATOM 9681 C C . MET E 1 101 ? 160.460 186.447 144.533 1.00 84.95 103 MET E C 1
ATOM 9682 O O . MET E 1 101 ? 161.340 185.944 143.830 1.00 91.78 103 MET E O 1
ATOM 9696 N N . TYR E 1 102 ? 159.211 185.989 144.548 1.00 82.21 104 TYR E N 1
ATOM 9697 C CA . TYR E 1 102 ? 158.777 184.886 143.704 1.00 81.88 104 TYR E CA 1
ATOM 9698 C C . TYR E 1 102 ? 158.155 185.363 142.402 1.00 85.01 104 TYR E C 1
ATOM 9699 O O . TYR E 1 102 ? 158.669 185.070 141.322 1.00 84.21 104 TYR E O 1
ATOM 9717 N N . SER E 1 103 ? 157.069 186.123 142.489 1.00 92.94 105 SER E N 1
ATOM 9718 C CA . SER E 1 103 ? 156.313 186.472 141.299 1.00 91.65 105 SER E CA 1
ATOM 9719 C C . SER E 1 103 ? 156.939 187.619 140.530 1.00 88.83 105 SER E C 1
ATOM 9720 O O . SER E 1 103 ? 156.557 187.853 139.381 1.00 94.78 105 SER E O 1
ATOM 9728 N N . GLY E 1 104 ? 157.875 188.340 141.133 1.00 78.71 106 GLY E N 1
ATOM 9729 C CA . GLY E 1 104 ? 158.485 189.457 140.452 1.00 83.95 106 GLY E CA 1
ATOM 9730 C C . GLY E 1 104 ? 157.547 190.603 140.186 1.00 80.63 106 GLY E C 1
ATOM 9731 O O . GLY E 1 104 ? 157.905 191.521 139.442 1.00 86.33 106 GLY E O 1
ATOM 9735 N N . GLU E 1 105 ? 156.356 190.581 140.773 1.00 90.47 107 GLU E N 1
ATOM 9736 C CA . GLU E 1 105 ? 155.377 191.630 140.558 1.00 100.65 107 GLU E CA 1
ATOM 9737 C C . GLU E 1 105 ? 154.469 191.703 141.771 1.00 102.41 107 GLU E C 1
ATOM 9738 O O . GLU E 1 105 ? 154.102 190.679 142.352 1.00 106.61 107 GLU E O 1
ATOM 9750 N N . ALA E 1 106 ? 154.088 192.920 142.136 1.00 90.92 108 ALA E N 1
ATOM 9751 C CA . ALA E 1 106 ? 153.215 193.102 143.278 1.00 91.98 108 ALA E CA 1
ATOM 9752 C C . ALA E 1 106 ? 152.413 194.375 143.091 1.00 96.18 108 ALA E C 1
ATOM 9753 O O . ALA E 1 106 ? 152.835 195.308 142.405 1.00 98.81 108 ALA E O 1
ATOM 9760 N N . THR E 1 107 ? 151.245 194.396 143.719 1.00 96.07 109 THR E N 1
ATOM 9761 C CA . THR E 1 107 ? 150.383 195.563 143.767 1.00 96.18 109 THR E CA 1
ATOM 9762 C C . THR E 1 107 ? 150.040 195.810 145.221 1.00 96.79 109 THR E C 1
ATOM 9763 O O . THR E 1 107 ? 149.651 194.884 145.937 1.00 96.52 109 THR E O 1
ATOM 9774 N N . VAL E 1 108 ? 150.178 197.054 145.659 1.00 102.77 110 VAL E N 1
ATOM 9775 C CA . VAL E 1 108 ? 150.111 197.364 147.077 1.00 103.47 110 VAL E CA 1
ATOM 9776 C C . VAL E 1 108 ? 149.211 198.567 147.293 1.00 103.70 110 VAL E C 1
ATOM 9777 O O . VAL E 1 108 ? 149.015 199.394 146.399 1.00 104.54 110 VAL E O 1
ATOM 9790 N N . SER E 1 109 ? 148.648 198.645 148.492 1.00 117.27 111 SER E N 1
ATOM 9791 C CA . SER E 1 109 ? 147.846 199.791 148.877 1.00 119.45 111 SER E CA 1
ATOM 9792 C C . SER E 1 109 ? 148.764 200.924 149.298 1.00 118.82 111 SER E C 1
ATOM 9793 O O . SER E 1 109 ? 149.724 200.720 150.046 1.00 119.39 111 SER E O 1
ATOM 9801 N N . ASN E 1 110 ? 148.450 202.131 148.833 1.00 110.90 112 ASN E N 1
ATOM 9802 C CA . ASN E 1 110 ? 149.381 203.233 149.017 1.00 111.08 112 ASN E CA 1
ATOM 9803 C C . ASN E 1 110 ? 149.712 203.433 150.486 1.00 110.92 112 ASN E C 1
ATOM 9804 O O . ASN E 1 110 ? 150.796 203.921 150.818 1.00 111.20 112 ASN E O 1
ATOM 9815 N N . ASP E 1 111 ? 148.804 203.040 151.378 1.00 117.01 113 ASP E N 1
ATOM 9816 C CA . ASP E 1 111 ? 149.015 203.242 152.802 1.00 119.77 113 ASP E CA 1
ATOM 9817 C C . ASP E 1 111 ? 150.145 202.392 153.356 1.00 117.89 113 ASP E C 1
ATOM 9818 O O . ASP E 1 111 ? 150.641 202.695 154.446 1.00 116.81 113 ASP E O 1
ATOM 9827 N N . ILE E 1 112 ? 150.560 201.347 152.647 1.00 102.49 114 ILE E N 1
ATOM 9828 C CA . ILE E 1 112 ? 151.741 200.593 153.038 1.00 100.90 114 ILE E CA 1
ATOM 9829 C C . ILE E 1 112 ? 152.915 200.839 152.109 1.00 101.11 114 ILE E C 1
ATOM 9830 O O . ILE E 1 112 ? 154.055 200.571 152.509 1.00 104.47 114 ILE E O 1
ATOM 9846 N N . LEU E 1 113 ? 152.690 201.381 150.913 1.00 104.18 115 LEU E N 1
ATOM 9847 C CA . LEU E 1 113 ? 153.771 201.476 149.941 1.00 103.96 115 LEU E CA 1
ATOM 9848 C C . LEU E 1 113 ? 155.009 202.107 150.554 1.00 103.53 115 LEU E C 1
ATOM 9849 O O . LEU E 1 113 ? 156.133 201.682 150.274 1.00 104.36 115 LEU E O 1
ATOM 9865 N N . ASN E 1 114 ? 154.829 203.112 151.405 1.00 112.05 116 ASN E N 1
ATOM 9866 C CA . ASN E 1 114 ? 155.986 203.786 151.976 1.00 113.29 116 ASN E CA 1
ATOM 9867 C C . ASN E 1 114 ? 156.677 202.954 153.048 1.00 109.72 116 ASN E C 1
ATOM 9868 O O . ASN E 1 114 ? 157.810 203.275 153.421 1.00 108.97 116 ASN E O 1
ATOM 9879 N N . GLU E 1 115 ? 156.033 201.904 153.554 1.00 96.67 117 GLU E N 1
ATOM 9880 C CA . GLU E 1 115 ? 156.724 200.974 154.437 1.00 96.72 117 GLU E CA 1
ATOM 9881 C C . GLU E 1 115 ? 157.278 199.778 153.682 1.00 102.94 117 GLU E C 1
ATOM 9882 O O . GLU E 1 115 ? 158.330 199.256 154.053 1.00 103.65 117 GLU E O 1
ATOM 9894 N N . VAL E 1 116 ? 156.609 199.360 152.607 1.00 100.84 118 VAL E N 1
ATOM 9895 C CA . VAL E 1 116 ? 157.103 198.252 151.793 1.00 93.64 118 VAL E CA 1
ATOM 9896 C C . VAL E 1 116 ? 158.341 198.666 151.012 1.00 95.60 118 VAL E C 1
ATOM 9897 O O . VAL E 1 116 ? 159.280 197.882 150.858 1.00 99.88 118 VAL E O 1
ATOM 9910 N N . LEU E 1 117 ? 158.357 199.883 150.470 1.00 93.64 119 LEU E N 1
ATOM 9911 C CA . LEU E 1 117 ? 159.552 200.352 149.785 1.00 91.85 119 LEU E CA 1
ATOM 9912 C C . LEU E 1 117 ? 160.719 200.442 150.750 1.00 94.35 119 LEU E C 1
ATOM 9913 O O . LEU E 1 117 ? 161.850 200.070 150.413 1.00 103.97 119 LEU E O 1
ATOM 9929 N N . ARG E 1 118 ? 160.467 200.936 151.958 1.00 98.45 120 ARG E N 1
ATOM 9930 C CA . ARG E 1 118 ? 161.513 200.945 152.969 1.00 102.47 120 ARG E CA 1
ATOM 9931 C C . ARG E 1 118 ? 161.956 199.527 153.290 1.00 100.12 120 ARG E C 1
ATOM 9932 O O . ARG E 1 118 ? 163.149 199.264 153.457 1.00 112.15 120 ARG E O 1
ATOM 9953 N N . GLY E 1 119 ? 161.010 198.595 153.373 1.00 75.70 121 GLY E N 1
ATOM 9954 C CA . GLY E 1 119 ? 161.376 197.205 153.579 1.00 82.57 121 GLY E CA 1
ATOM 9955 C C . GLY E 1 119 ? 162.281 196.680 152.483 1.00 83.75 121 GLY E C 1
ATOM 9956 O O . GLY E 1 119 ? 163.236 195.949 152.745 1.00 91.03 121 GLY E O 1
ATOM 9960 N N . GLY E 1 120 ? 161.988 197.039 151.241 1.00 89.10 122 GLY E N 1
ATOM 9961 C CA . GLY E 1 120 ? 162.872 196.664 150.154 1.00 95.58 122 GLY E CA 1
ATOM 9962 C C . GLY E 1 120 ? 164.254 197.259 150.321 1.00 97.13 122 GLY E C 1
ATOM 9963 O O . GLY E 1 120 ? 165.264 196.592 150.087 1.00 101.08 122 GLY E O 1
ATOM 9967 N N . GLU E 1 121 ? 164.317 198.518 150.744 1.00 97.56 123 GLU E N 1
ATOM 9968 C CA . GLU E 1 121 ? 165.610 199.137 150.997 1.00 96.19 123 GLU E CA 1
ATOM 9969 C C . GLU E 1 121 ? 166.361 198.421 152.113 1.00 97.71 123 GLU E C 1
ATOM 9970 O O . GLU E 1 121 ? 167.590 198.316 152.063 1.00 100.24 123 GLU E O 1
ATOM 9982 N N . ILE E 1 122 ? 165.642 197.924 153.119 1.00 95.50 124 ILE E N 1
ATOM 9983 C CA . ILE E 1 122 ? 166.283 197.230 154.231 1.00 91.76 124 ILE E CA 1
ATOM 9984 C C . ILE E 1 122 ? 166.808 195.877 153.775 1.00 96.47 124 ILE E C 1
ATOM 9985 O O . ILE E 1 122 ? 168.014 195.614 153.812 1.00 97.21 124 ILE E O 1
ATOM 10001 N N . LEU E 1 123 ? 165.911 195.008 153.311 1.00 96.56 125 LEU E N 1
ATOM 10002 C CA . LEU E 1 123 ? 166.295 193.658 152.925 1.00 92.39 125 LEU E CA 1
ATOM 10003 C C . LEU E 1 123 ? 167.124 193.626 151.652 1.00 94.59 125 LEU E C 1
ATOM 10004 O O . LEU E 1 123 ? 167.522 192.540 151.221 1.00 97.35 125 LEU E O 1
ATOM 10020 N N . LYS E 1 124 ? 167.396 194.778 151.045 1.00 101.83 126 LYS E N 1
ATOM 10021 C CA . LYS E 1 124 ? 168.267 194.859 149.878 1.00 102.92 126 LYS E CA 1
ATOM 10022 C C . LYS E 1 124 ? 167.758 193.962 148.754 1.00 101.02 126 LYS E C 1
ATOM 10023 O O . LYS E 1 124 ? 168.513 193.219 148.125 1.00 98.33 126 LYS E O 1
ATOM 10042 N N . ILE E 1 125 ? 166.465 194.042 148.500 1.00 99.15 127 ILE E N 1
ATOM 10043 C CA . ILE E 1 125 ? 165.841 193.229 147.467 1.00 98.05 127 ILE E CA 1
ATOM 10044 C C . ILE E 1 125 ? 166.166 193.818 146.104 1.00 100.76 127 ILE E C 1
ATOM 10045 O O . ILE E 1 125 ? 166.252 195.040 145.943 1.00 106.71 127 ILE E O 1
ATOM 10061 N N . ARG E 1 126 ? 166.366 192.948 145.118 1.00 95.62 128 ARG E N 1
ATOM 10062 C CA . ARG E 1 126 ? 166.596 193.414 143.759 1.00 93.64 128 ARG E CA 1
ATOM 10063 C C . ARG E 1 126 ? 165.486 194.366 143.344 1.00 97.70 128 ARG E C 1
ATOM 10064 O O . ARG E 1 126 ? 164.341 194.241 143.783 1.00 99.48 128 ARG E O 1
ATOM 10085 N N . GLY E 1 127 ? 165.832 195.333 142.512 1.00 109.25 129 GLY E N 1
ATOM 10086 C CA . GLY E 1 127 ? 164.827 196.264 142.006 1.00 110.82 129 GLY E CA 1
ATOM 10087 C C . GLY E 1 127 ? 164.405 197.328 142.980 1.00 110.62 129 GLY E C 1
ATOM 10088 O O . GLY E 1 127 ? 164.342 198.506 142.618 1.00 114.38 129 GLY E O 1
ATOM 10092 N N . LEU E 1 128 ? 164.086 196.944 144.216 1.00 99.91 130 LEU E N 1
ATOM 10093 C CA . LEU E 1 128 ? 163.686 197.932 145.212 1.00 101.22 130 LEU E CA 1
ATOM 10094 C C . LEU E 1 128 ? 164.893 198.666 145.777 1.00 105.92 130 LEU E C 1
ATOM 10095 O O . LEU E 1 128 ? 164.908 199.899 145.841 1.00 107.32 130 LEU E O 1
ATOM 10111 N N . CYS E 1 129 ? 165.915 197.927 146.187 1.00 117.47 131 CYS E N 1
ATOM 10112 C CA . CYS E 1 129 ? 167.046 198.534 146.863 1.00 117.33 131 CYS E CA 1
ATOM 10113 C C . CYS E 1 129 ? 168.062 199.074 145.862 1.00 117.37 131 CYS E C 1
ATOM 10114 O O . CYS E 1 129 ? 168.107 198.674 144.696 1.00 112.53 131 CYS E O 1
ATOM 10122 N N . ARG E 1 130 ? 168.882 200.003 146.343 1.00 139.78 132 ARG E N 1
ATOM 10123 C CA . ARG E 1 130 ? 170.008 200.508 145.575 1.00 143.24 132 ARG E CA 1
ATOM 10124 C C . ARG E 1 130 ? 171.245 199.651 145.815 1.00 142.91 132 ARG E C 1
ATOM 10125 O O . ARG E 1 130 ? 171.387 199.002 146.855 1.00 140.79 132 ARG E O 1
ATOM 10146 N N . THR E 1 131 ? 172.149 199.661 144.840 1.00 159.65 133 THR E N 1
ATOM 10147 C CA . THR E 1 131 ? 173.401 198.920 144.951 1.00 160.58 133 THR E CA 1
ATOM 10148 C C . THR E 1 131 ? 174.504 199.583 144.131 1.00 161.19 133 THR E C 1
ATOM 10149 O O . THR E 1 131 ? 174.242 200.447 143.294 1.00 161.35 133 THR E O 1
ATOM 10161 N N . GLU F 1 2 ? 145.210 205.121 147.589 1.00 139.02 4 GLU F N 1
ATOM 10162 C CA . GLU F 1 2 ? 145.057 204.591 146.239 1.00 139.01 4 GLU F CA 1
ATOM 10163 C C . GLU F 1 2 ? 145.766 203.252 146.094 1.00 138.93 4 GLU F C 1
ATOM 10164 O O . GLU F 1 2 ? 146.740 202.977 146.789 1.00 138.58 4 GLU F O 1
ATOM 10176 N N . ASN F 1 3 ? 145.270 202.422 145.184 1.00 129.16 5 ASN F N 1
ATOM 10177 C CA . ASN F 1 3 ? 145.941 201.172 144.871 1.00 129.39 5 ASN F CA 1
ATOM 10178 C C . ASN F 1 3 ? 147.186 201.460 144.042 1.00 126.27 5 ASN F C 1
ATOM 10179 O O . ASN F 1 3 ? 147.269 202.474 143.344 1.00 126.13 5 ASN F O 1
ATOM 10190 N N . TYR F 1 4 ? 148.167 200.567 144.134 1.00 111.90 6 TYR F N 1
ATOM 10191 C CA . TYR F 1 4 ? 149.460 200.789 143.507 1.00 110.35 6 TYR F CA 1
ATOM 10192 C C . TYR F 1 4 ? 149.952 199.497 142.875 1.00 112.67 6 TYR F C 1
ATOM 10193 O O . TYR F 1 4 ? 149.445 198.407 143.154 1.00 116.28 6 TYR F O 1
ATOM 10211 N N . HIS F 1 5 ? 150.954 199.631 142.009 1.00 103.26 7 HIS F N 1
ATOM 10212 C CA . HIS F 1 5 ? 151.539 198.503 141.302 1.00 104.03 7 HIS F CA 1
ATOM 10213 C C . HIS F 1 5 ? 153.055 198.598 141.340 1.00 104.86 7 HIS F C 1
ATOM 10214 O O . HIS F 1 5 ? 153.621 199.685 141.199 1.00 103.43 7 HIS F O 1
ATOM 10228 N N . LEU F 1 6 ? 153.704 197.455 141.541 1.00 99.32 8 LEU F N 1
ATOM 10229 C CA . LEU F 1 6 ? 155.154 197.347 141.503 1.00 95.94 8 LEU F CA 1
ATOM 10230 C C . LEU F 1 6 ? 155.543 196.157 140.646 1.00 99.83 8 LEU F C 1
ATOM 10231 O O . LEU F 1 6 ? 154.832 195.148 140.611 1.00 100.91 8 LEU F O 1
ATOM 10247 N N . LYS F 1 7 ? 156.678 196.280 139.965 1.00 97.89 9 LYS F N 1
ATOM 10248 C CA . LYS F 1 7 ? 157.188 195.218 139.115 1.00 93.55 9 LYS F CA 1
ATOM 10249 C C . LYS F 1 7 ? 158.700 195.334 139.033 1.00 90.73 9 LYS F C 1
ATOM 10250 O O . LYS F 1 7 ? 159.264 196.412 139.234 1.00 91.15 9 LYS F O 1
ATOM 10269 N N . TRP F 1 8 ? 159.352 194.211 138.746 1.00 93.66 10 TRP F N 1
ATOM 10270 C CA . TRP F 1 8 ? 160.791 194.167 138.529 1.00 96.06 10 TRP F CA 1
ATOM 10271 C C . TRP F 1 8 ? 161.050 193.570 137.156 1.00 98.29 10 TRP F C 1
ATOM 10272 O O . TRP F 1 8 ? 160.662 192.428 136.890 1.00 101.93 10 TRP F O 1
ATOM 10293 N N . ASP F 1 9 ? 161.703 194.343 136.288 1.00 100.36 11 ASP F N 1
ATOM 10294 C CA . ASP F 1 9 ? 161.880 193.911 134.906 1.00 101.53 11 ASP F CA 1
ATOM 10295 C C . ASP F 1 9 ? 162.865 192.757 134.803 1.00 99.30 11 ASP F C 1
ATOM 10296 O O . ASP F 1 9 ? 162.544 191.706 134.238 1.00 96.05 11 ASP F O 1
ATOM 10305 N N . SER F 1 10 ? 164.059 192.923 135.356 1.00 107.09 12 SER F N 1
ATOM 10306 C CA . SER F 1 10 ? 165.112 191.930 135.227 1.00 108.54 12 SER F CA 1
ATOM 10307 C C . SER F 1 10 ? 164.981 190.817 136.254 1.00 102.49 12 SER F C 1
ATOM 10308 O O . SER F 1 10 ? 165.955 190.109 136.512 1.00 102.76 12 SER F O 1
ATOM 10316 N N . HIS F 1 11 ? 163.798 190.662 136.849 1.00 95.15 13 HIS F N 1
ATOM 10317 C CA . HIS F 1 11 ? 163.556 189.586 137.803 1.00 98.82 13 HIS F CA 1
ATOM 10318 C C . HIS F 1 11 ? 163.888 188.230 137.200 1.00 97.86 13 HIS F C 1
ATOM 10319 O O . HIS F 1 11 ? 164.606 187.420 137.802 1.00 100.48 13 HIS F O 1
ATOM 10333 N N . LEU F 1 12 ? 163.374 187.972 136.000 1.00 93.74 14 LEU F N 1
ATOM 10334 C CA . LEU F 1 12 ? 163.441 186.632 135.435 1.00 93.40 14 LEU F CA 1
ATOM 10335 C C . LEU F 1 12 ? 164.878 186.215 135.164 1.00 93.72 14 LEU F C 1
ATOM 10336 O O . LEU F 1 12 ? 165.283 185.098 135.498 1.00 92.08 14 LEU F O 1
ATOM 10352 N N . THR F 1 13 ? 165.661 187.091 134.535 1.00 105.40 15 THR F N 1
ATOM 10353 C CA . THR F 1 13 ? 167.018 186.705 134.168 1.00 109.39 15 THR F CA 1
ATOM 10354 C C . THR F 1 13 ? 167.860 186.437 135.404 1.00 113.32 15 THR F C 1
ATOM 10355 O O . THR F 1 13 ? 168.550 185.414 135.483 1.00 117.43 15 THR F O 1
ATOM 10366 N N . TYR F 1 14 ? 167.817 187.342 136.382 1.00 109.10 16 TYR F N 1
ATOM 10367 C CA . TYR F 1 14 ? 168.581 187.125 137.601 1.00 103.96 16 TYR F CA 1
ATOM 10368 C C . TYR F 1 14 ? 168.161 185.832 138.276 1.00 103.76 16 TYR F C 1
ATOM 10369 O O . TYR F 1 14 ? 169.011 185.032 138.681 1.00 103.09 16 TYR F O 1
ATOM 10387 N N . LEU F 1 15 ? 166.854 185.595 138.383 1.00 101.71 17 LEU F N 1
ATOM 10388 C CA . LEU F 1 15 ? 166.383 184.388 139.049 1.00 103.15 17 LEU F CA 1
ATOM 10389 C C . LEU F 1 15 ? 166.886 183.141 138.336 1.00 100.93 17 LEU F C 1
ATOM 10390 O O . LEU F 1 15 ? 167.465 182.242 138.958 1.00 102.41 17 LEU F O 1
ATOM 10406 N N . ASN F 1 16 ? 166.656 183.061 137.027 1.00 95.58 18 ASN F N 1
ATOM 10407 C CA . ASN F 1 16 ? 167.002 181.846 136.300 1.00 96.50 18 ASN F CA 1
ATOM 10408 C C . ASN F 1 16 ? 168.504 181.617 136.303 1.00 100.12 18 ASN F C 1
ATOM 10409 O O . ASN F 1 16 ? 168.963 180.473 136.395 1.00 101.59 18 ASN F O 1
ATOM 10420 N N . SER F 1 17 ? 169.290 182.690 136.213 1.00 101.88 19 SER F N 1
ATOM 10421 C CA . SER F 1 17 ? 170.736 182.534 136.264 1.00 100.75 19 SER F CA 1
ATOM 10422 C C . SER F 1 17 ? 171.192 182.067 137.636 1.00 99.38 19 SER F C 1
ATOM 10423 O O . SER F 1 17 ? 172.109 181.245 137.735 1.00 101.39 19 SER F O 1
ATOM 10431 N N . SER F 1 18 ? 170.563 182.561 138.702 1.00 92.93 20 SER F N 1
ATOM 10432 C CA . SER F 1 18 ? 170.888 182.058 140.029 1.00 95.41 20 SER F CA 1
ATOM 10433 C C . SER F 1 18 ? 170.556 180.580 140.133 1.00 96.32 20 SER F C 1
ATOM 10434 O O . SER F 1 18 ? 171.301 179.806 140.745 1.00 99.99 20 SER F O 1
ATOM 10442 N N . ILE F 1 19 ? 169.441 180.168 139.532 1.00 81.92 21 ILE F N 1
ATOM 10443 C CA . ILE F 1 19 ? 169.083 178.754 139.532 1.00 78.70 21 ILE F CA 1
ATOM 10444 C C . ILE F 1 19 ? 170.140 177.937 138.803 1.00 86.16 21 ILE F C 1
ATOM 10445 O O . ILE F 1 19 ? 170.541 176.864 139.267 1.00 91.38 21 ILE F O 1
ATOM 10461 N N . ALA F 1 20 ? 170.616 178.428 137.659 1.00 86.55 22 ALA F N 1
ATOM 10462 C CA . ALA F 1 20 ? 171.612 177.674 136.907 1.00 84.12 22 ALA F CA 1
ATOM 10463 C C . ALA F 1 20 ? 172.847 177.384 137.748 1.00 85.20 22 ALA F C 1
ATOM 10464 O O . ALA F 1 20 ? 173.388 176.277 137.696 1.00 88.95 22 ALA F O 1
ATOM 10471 N N . THR F 1 21 ? 173.300 178.350 138.541 1.00 98.42 23 THR F N 1
ATOM 10472 C CA . THR F 1 21 ? 174.456 178.118 139.394 1.00 98.34 23 THR F CA 1
ATOM 10473 C C . THR F 1 21 ? 174.108 177.270 140.604 1.00 93.64 23 THR F C 1
ATOM 10474 O O . THR F 1 21 ? 175.014 176.801 141.298 1.00 96.66 23 THR F O 1
ATOM 10485 N N . LEU F 1 22 ? 172.821 177.037 140.850 1.00 89.10 24 LEU F N 1
ATOM 10486 C CA . LEU F 1 22 ? 172.402 176.475 142.127 1.00 89.74 24 LEU F CA 1
ATOM 10487 C C . LEU F 1 22 ? 172.976 175.088 142.354 1.00 92.35 24 LEU F C 1
ATOM 10488 O O . LEU F 1 22 ? 173.466 174.786 143.446 1.00 94.34 24 LEU F O 1
ATOM 10504 N N . TYR F 1 23 ? 172.912 174.221 141.346 1.00 100.81 25 TYR F N 1
ATOM 10505 C CA . TYR F 1 23 ? 173.366 172.853 141.555 1.00 103.12 25 TYR F CA 1
ATOM 10506 C C . TYR F 1 23 ? 174.884 172.787 141.675 1.00 99.70 25 TYR F C 1
ATOM 10507 O O . TYR F 1 23 ? 175.417 171.863 142.299 1.00 94.48 25 TYR F O 1
ATOM 10525 N N . LYS F 1 24 ? 175.594 173.760 141.105 1.00 99.15 26 LYS F N 1
ATOM 10526 C CA . LYS F 1 24 ? 177.046 173.784 141.237 1.00 99.43 26 LYS F CA 1
ATOM 10527 C C . LYS F 1 24 ? 177.459 174.130 142.658 1.00 102.04 26 LYS F C 1
ATOM 10528 O O . LYS F 1 24 ? 178.192 173.374 143.303 1.00 106.43 26 LYS F O 1
ATOM 10547 N N . ASN F 1 25 ? 176.996 175.270 143.171 1.00 111.13 27 ASN F N 1
ATOM 10548 C CA . ASN F 1 25 ? 177.335 175.636 144.538 1.00 112.04 27 ASN F CA 1
ATOM 10549 C C . ASN F 1 25 ? 176.640 174.749 145.559 1.00 113.32 27 ASN F C 1
ATOM 10550 O O . ASN F 1 25 ? 177.090 174.693 146.708 1.00 109.95 27 ASN F O 1
ATOM 10561 N N . GLU F 1 26 ? 175.565 174.065 145.176 1.00 108.94 28 GLU F N 1
ATOM 10562 C CA . GLU F 1 26 ? 174.920 173.050 146.001 1.00 105.17 28 GLU F CA 1
ATOM 10563 C C . GLU F 1 26 ? 174.223 173.637 147.222 1.00 102.28 28 GLU F C 1
ATOM 10564 O O . GLU F 1 26 ? 173.761 172.887 148.086 1.00 101.21 28 GLU F O 1
ATOM 10576 N N . LYS F 1 27 ? 174.113 174.959 147.305 1.00 104.87 29 LYS F N 1
ATOM 10577 C CA . LYS F 1 27 ? 173.545 175.591 148.488 1.00 105.68 29 LYS F CA 1
ATOM 10578 C C . LYS F 1 27 ? 172.089 175.180 148.664 1.00 106.53 29 LYS F C 1
ATOM 10579 O O . LYS F 1 27 ? 171.310 175.186 147.708 1.00 109.53 29 LYS F O 1
ATOM 10598 N N . PHE F 1 28 ? 171.721 174.837 149.897 1.00 92.85 30 PHE F N 1
ATOM 10599 C CA . PHE F 1 28 ? 170.358 174.445 150.253 1.00 92.19 30 PHE F CA 1
ATOM 10600 C C . PHE F 1 28 ? 169.941 173.127 149.611 1.00 99.35 30 PHE F C 1
ATOM 10601 O O . PHE F 1 28 ? 168.747 172.872 149.445 1.00 96.06 30 PHE F O 1
ATOM 10618 N N . ALA F 1 29 ? 170.892 172.288 149.213 1.00 106.33 31 ALA F N 1
ATOM 10619 C CA . ALA F 1 29 ? 170.534 171.009 148.619 1.00 100.82 31 ALA F CA 1
ATOM 10620 C C . ALA F 1 29 ? 169.824 170.137 149.642 1.00 101.18 31 ALA F C 1
ATOM 10621 O O . ALA F 1 29 ? 170.217 170.080 150.809 1.00 103.65 31 ALA F O 1
ATOM 10628 N N . ASP F 1 30 ? 168.767 169.449 149.199 1.00 95.00 32 ASP F N 1
ATOM 10629 C CA . ASP F 1 30 ? 168.027 168.573 150.098 1.00 99.34 32 ASP F CA 1
ATOM 10630 C C . ASP F 1 30 ? 167.634 167.248 149.460 1.00 97.10 32 ASP F C 1
ATOM 10631 O O . ASP F 1 30 ? 166.764 166.558 150.003 1.00 101.72 32 ASP F O 1
ATOM 10640 N N . VAL F 1 31 ? 168.227 166.871 148.333 1.00 88.67 33 VAL F N 1
ATOM 10641 C CA . VAL F 1 31 ? 168.027 165.554 147.745 1.00 94.91 33 VAL F CA 1
ATOM 10642 C C . VAL F 1 31 ? 169.371 165.032 147.263 1.00 102.13 33 VAL F C 1
ATOM 10643 O O . VAL F 1 31 ? 170.195 165.794 146.745 1.00 105.03 33 VAL F O 1
ATOM 10656 N N . VAL F 1 32 ? 169.596 163.736 147.450 1.00 93.34 34 VAL F N 1
ATOM 10657 C CA . VAL F 1 32 ? 170.805 163.058 147.003 1.00 86.48 34 VAL F CA 1
ATOM 10658 C C . VAL F 1 32 ? 170.387 161.886 146.128 1.00 93.11 34 VAL F C 1
ATOM 10659 O O . VAL F 1 32 ? 169.600 161.038 146.560 1.00 96.49 34 VAL F O 1
ATOM 10672 N N . LEU F 1 33 ? 170.911 161.836 144.906 1.00 86.73 35 LEU F N 1
ATOM 10673 C CA . LEU F 1 33 ? 170.507 160.830 143.923 1.00 85.97 35 LEU F CA 1
ATOM 10674 C C . LEU F 1 33 ? 171.637 159.822 143.751 1.00 88.73 35 LEU F C 1
ATOM 10675 O O . LEU F 1 33 ? 172.549 160.012 142.950 1.00 96.93 35 LEU F O 1
ATOM 10691 N N . TYR F 1 34 ? 171.571 158.735 144.506 1.00 89.54 36 TYR F N 1
ATOM 10692 C CA . TYR F 1 34 ? 172.522 157.658 144.306 1.00 92.24 36 TYR F CA 1
ATOM 10693 C C . TYR F 1 34 ? 172.240 156.930 142.999 1.00 95.11 36 TYR F C 1
ATOM 10694 O O . TYR F 1 34 ? 171.102 156.855 142.533 1.00 99.76 36 TYR F O 1
ATOM 10712 N N . SER F 1 35 ? 173.299 156.401 142.401 1.00 94.83 37 SER F N 1
ATOM 10713 C CA . SER F 1 35 ? 173.240 155.784 141.081 1.00 96.26 37 SER F CA 1
ATOM 10714 C C . SER F 1 35 ? 173.735 154.351 141.207 1.00 101.03 37 SER F C 1
ATOM 10715 O O . SER F 1 35 ? 174.942 154.108 141.261 1.00 106.88 37 SER F O 1
ATOM 10723 N N . SER F 1 36 ? 172.800 153.404 141.242 1.00 87.32 38 SER F N 1
ATOM 10724 C CA . SER F 1 36 ? 173.129 151.985 141.367 1.00 87.52 38 SER F CA 1
ATOM 10725 C C . SER F 1 36 ? 173.482 151.338 140.037 1.00 88.73 38 SER F C 1
ATOM 10726 O O . SER F 1 36 ? 172.907 150.312 139.674 1.00 89.19 38 SER F O 1
ATOM 10734 N N . TYR F 1 37 ? 174.440 151.900 139.301 1.00 104.58 39 TYR F N 1
ATOM 10735 C CA . TYR F 1 37 ? 174.740 151.381 137.975 1.00 102.22 39 TYR F CA 1
ATOM 10736 C C . TYR F 1 37 ? 175.333 149.981 138.021 1.00 103.35 39 TYR F C 1
ATOM 10737 O O . TYR F 1 37 ? 175.212 149.242 137.040 1.00 101.66 39 TYR F O 1
ATOM 10755 N N . ASN F 1 38 ? 175.975 149.603 139.124 1.00 126.66 40 ASN F N 1
ATOM 10756 C CA . ASN F 1 38 ? 176.376 148.216 139.333 1.00 129.08 40 ASN F CA 1
ATOM 10757 C C . ASN F 1 38 ? 177.209 147.712 138.157 1.00 129.57 40 ASN F C 1
ATOM 10758 O O . ASN F 1 38 ? 177.022 146.597 137.669 1.00 130.48 40 ASN F O 1
ATOM 10769 N N . SER F 1 39 ? 178.128 148.549 137.688 1.00 132.71 41 SER F N 1
ATOM 10770 C CA . SER F 1 39 ? 178.912 148.221 136.504 1.00 134.77 41 SER F CA 1
ATOM 10771 C C . SER F 1 39 ? 179.693 146.929 136.713 1.00 138.61 41 SER F C 1
ATOM 10772 O O . SER F 1 39 ? 180.575 146.857 137.574 1.00 139.11 41 SER F O 1
ATOM 10780 N N . SER F 1 40 ? 179.370 145.909 135.920 1.00 163.51 42 SER F N 1
ATOM 10781 C CA . SER F 1 40 ? 180.076 144.630 135.908 1.00 163.94 42 SER F CA 1
ATOM 10782 C C . SER F 1 40 ? 179.996 143.900 137.243 1.00 164.28 42 SER F C 1
ATOM 10783 O O . SER F 1 40 ? 180.701 142.902 137.441 1.00 164.01 42 SER F O 1
ATOM 10791 N N . GLY F 1 41 ? 179.170 144.377 138.168 1.00 171.64 43 GLY F N 1
ATOM 10792 C CA . GLY F 1 41 ? 179.074 143.791 139.487 1.00 171.43 43 GLY F CA 1
ATOM 10793 C C . GLY F 1 41 ? 179.904 144.559 140.492 1.00 171.30 43 GLY F C 1
ATOM 10794 O O . GLY F 1 41 ? 181.135 144.452 140.501 1.00 169.80 43 GLY F O 1
ATOM 10798 N N . ILE F 1 42 ? 179.244 145.336 141.339 1.00 170.74 44 ILE F N 1
ATOM 10799 C CA . ILE F 1 42 ? 179.944 146.035 142.422 1.00 171.24 44 ILE F CA 1
ATOM 10800 C C . ILE F 1 42 ? 180.097 145.083 143.606 1.00 171.98 44 ILE F C 1
ATOM 10801 O O . ILE F 1 42 ? 179.093 144.509 144.066 1.00 171.37 44 ILE F O 1
ATOM 10817 N N . PRO F 1 43 ? 181.309 144.857 144.120 1.00 186.91 45 PRO F N 1
ATOM 10818 C CA . PRO F 1 43 ? 181.441 144.034 145.328 1.00 185.90 45 PRO F CA 1
ATOM 10819 C C . PRO F 1 43 ? 181.206 144.838 146.598 1.00 185.95 45 PRO F C 1
ATOM 10820 O O . PRO F 1 43 ? 181.980 144.739 147.556 1.00 186.01 45 PRO F O 1
ATOM 10831 N N . SER F 1 44 ? 180.133 145.626 146.622 1.00 167.84 46 SER F N 1
ATOM 10832 C CA . SER F 1 44 ? 179.836 146.509 147.748 1.00 166.57 46 SER F CA 1
ATOM 10833 C C . SER F 1 44 ? 181.039 147.395 148.072 1.00 169.73 46 SER F C 1
ATOM 10834 O O . SER F 1 44 ? 181.452 147.539 149.224 1.00 169.11 46 SER F O 1
ATOM 10842 N N . ASP F 1 45 ? 181.597 148.003 147.029 1.00 186.53 47 ASP F N 1
ATOM 10843 C CA . ASP F 1 45 ? 182.769 148.862 147.155 1.00 185.56 47 ASP F CA 1
ATOM 10844 C C . ASP F 1 45 ? 182.343 150.199 147.769 1.00 184.15 47 ASP F C 1
ATOM 10845 O O . ASP F 1 45 ? 181.197 150.389 148.186 1.00 182.50 47 ASP F O 1
ATOM 10854 N N . ILE F 1 46 ? 183.279 151.141 147.838 1.00 178.28 48 ILE F N 1
ATOM 10855 C CA . ILE F 1 46 ? 183.054 152.470 148.401 1.00 177.34 48 ILE F CA 1
ATOM 10856 C C . ILE F 1 46 ? 181.757 153.058 147.854 1.00 176.00 48 ILE F C 1
ATOM 10857 O O . ILE F 1 46 ? 181.335 152.707 146.743 1.00 175.56 48 ILE F O 1
ATOM 10873 N N . PRO F 1 47 ? 181.092 153.939 148.598 1.00 151.61 49 PRO F N 1
ATOM 10874 C CA . PRO F 1 47 ? 179.796 154.457 148.147 1.00 148.82 49 PRO F CA 1
ATOM 10875 C C . PRO F 1 47 ? 179.899 155.229 146.842 1.00 147.75 49 PRO F C 1
ATOM 10876 O O . PRO F 1 47 ? 180.923 155.839 146.523 1.00 146.57 49 PRO F O 1
ATOM 10887 N N . THR F 1 48 ? 178.800 155.198 146.086 1.00 130.29 50 THR F N 1
ATOM 10888 C CA . THR F 1 48 ? 178.763 155.787 144.754 1.00 128.54 50 THR F CA 1
ATOM 10889 C C . THR F 1 48 ? 178.709 157.307 144.771 1.00 125.82 50 THR F C 1
ATOM 10890 O O . THR F 1 48 ? 178.848 157.918 143.707 1.00 122.98 50 THR F O 1
ATOM 10901 N N . VAL F 1 49 ? 178.523 157.933 145.933 1.00 111.27 51 VAL F N 1
ATOM 10902 C CA . VAL F 1 49 ? 178.488 159.389 146.002 1.00 110.83 51 VAL F CA 1
ATOM 10903 C C . VAL F 1 49 ? 177.404 159.921 145.076 1.00 107.12 51 VAL F C 1
ATOM 10904 O O . VAL F 1 49 ? 177.680 160.344 143.950 1.00 101.39 51 VAL F O 1
ATOM 10917 N N . GLY F 1 50 ? 176.159 159.861 145.535 1.00 95.64 52 GLY F N 1
ATOM 10918 C CA . GLY F 1 50 ? 175.052 160.300 144.708 1.00 98.47 52 GLY F CA 1
ATOM 10919 C C . GLY F 1 50 ? 175.066 161.798 144.476 1.00 92.72 52 GLY F C 1
ATOM 10920 O O . GLY F 1 50 ? 175.737 162.557 145.175 1.00 88.79 52 GLY F O 1
ATOM 10924 N N . ILE F 1 51 ? 174.299 162.222 143.473 1.00 88.28 53 ILE F N 1
ATOM 10925 C CA . ILE F 1 51 ? 174.276 163.620 143.068 1.00 86.95 53 ILE F CA 1
ATOM 10926 C C . ILE F 1 51 ? 173.326 164.398 143.967 1.00 99.14 53 ILE F C 1
ATOM 10927 O O . ILE F 1 51 ? 172.202 163.959 144.239 1.00 99.68 53 ILE F O 1
ATOM 10943 N N . SER F 1 52 ? 173.775 165.554 144.439 1.00 96.38 54 SER F N 1
ATOM 10944 C CA . SER F 1 52 ? 172.888 166.466 145.145 1.00 87.52 54 SER F CA 1
ATOM 10945 C C . SER F 1 52 ? 171.902 167.102 144.172 1.00 84.77 54 SER F C 1
ATOM 10946 O O . SER F 1 52 ? 172.234 167.369 143.015 1.00 86.63 54 SER F O 1
ATOM 10954 N N . ALA F 1 53 ? 170.683 167.342 144.642 1.00 89.10 55 ALA F N 1
ATOM 10955 C CA . ALA F 1 53 ? 169.670 168.008 143.834 1.00 94.03 55 ALA F CA 1
ATOM 10956 C C . ALA F 1 53 ? 168.664 168.665 144.769 1.00 96.28 55 ALA F C 1
ATOM 10957 O O . ALA F 1 53 ? 168.709 168.479 145.987 1.00 100.78 55 ALA F O 1
ATOM 10964 N N . HIS F 1 54 ? 167.739 169.423 144.182 1.00 81.15 56 HIS F N 1
ATOM 10965 C CA . HIS F 1 54 ? 166.731 170.161 144.926 1.00 82.29 56 HIS F CA 1
ATOM 10966 C C . HIS F 1 54 ? 165.349 169.680 144.521 1.00 82.40 56 HIS F C 1
ATOM 10967 O O . HIS F 1 54 ? 165.105 169.376 143.353 1.00 90.72 56 HIS F O 1
ATOM 10981 N N . LYS F 1 55 ? 164.452 169.601 145.499 1.00 79.56 57 LYS F N 1
ATOM 10982 C CA . LYS F 1 55 ? 163.119 169.072 145.239 1.00 86.06 57 LYS F CA 1
ATOM 10983 C C . LYS F 1 55 ? 162.318 169.969 144.305 1.00 82.74 57 LYS F C 1
ATOM 10984 O O . LYS F 1 55 ? 161.624 169.477 143.410 1.00 86.94 57 LYS F O 1
ATOM 11003 N N . PHE F 1 56 ? 162.370 171.284 144.509 1.00 81.46 58 PHE F N 1
ATOM 11004 C CA . PHE F 1 56 ? 161.481 172.161 143.756 1.00 77.56 58 PHE F CA 1
ATOM 11005 C C . PHE F 1 56 ? 161.766 172.074 142.264 1.00 82.04 58 PHE F C 1
ATOM 11006 O O . PHE F 1 56 ? 160.840 171.972 141.453 1.00 87.41 58 PHE F O 1
ATOM 11023 N N . ILE F 1 57 ? 163.041 172.068 141.881 1.00 87.60 59 ILE F N 1
ATOM 11024 C CA . ILE F 1 57 ? 163.377 171.991 140.462 1.00 85.06 59 ILE F CA 1
ATOM 11025 C C . ILE F 1 57 ? 163.054 170.613 139.900 1.00 88.00 59 ILE F C 1
ATOM 11026 O O . ILE F 1 57 ? 162.533 170.488 138.784 1.00 90.72 59 ILE F O 1
ATOM 11042 N N . LEU F 1 58 ? 163.347 169.556 140.655 1.00 85.68 60 LEU F N 1
ATOM 11043 C CA . LEU F 1 58 ? 163.002 168.217 140.196 1.00 81.19 60 LEU F CA 1
ATOM 11044 C C . LEU F 1 58 ? 161.517 168.127 139.891 1.00 89.91 60 LEU F C 1
ATOM 11045 O O . LEU F 1 58 ? 161.118 167.766 138.780 1.00 95.30 60 LEU F O 1
ATOM 11061 N N . SER F 1 59 ? 160.684 168.509 140.856 1.00 92.69 61 SER F N 1
ATOM 11062 C CA . SER F 1 59 ? 159.242 168.405 140.682 1.00 85.19 61 SER F CA 1
ATOM 11063 C C . SER F 1 59 ? 158.738 169.343 139.597 1.00 85.20 61 SER F C 1
ATOM 11064 O O . SER F 1 59 ? 157.756 169.027 138.918 1.00 88.49 61 SER F O 1
ATOM 11072 N N . ALA F 1 60 ? 159.381 170.496 139.417 1.00 88.04 62 ALA F N 1
ATOM 11073 C CA . ALA F 1 60 ? 159.006 171.367 138.315 1.00 91.18 62 ALA F CA 1
ATOM 11074 C C . ALA F 1 60 ? 159.436 170.816 136.966 1.00 88.37 62 ALA F C 1
ATOM 11075 O O . ALA F 1 60 ? 158.949 171.301 135.942 1.00 91.01 62 ALA F O 1
ATOM 11082 N N . SER F 1 61 ? 160.330 169.830 136.934 1.00 84.03 63 SER F N 1
ATOM 11083 C CA . SER F 1 61 ? 160.800 169.266 135.674 1.00 82.90 63 SER F CA 1
ATOM 11084 C C . SER F 1 61 ? 160.397 167.813 135.476 1.00 87.19 63 SER F C 1
ATOM 11085 O O . SER F 1 61 ? 159.995 167.434 134.371 1.00 85.91 63 SER F O 1
ATOM 11093 N N . SER F 1 62 ? 160.523 166.975 136.499 1.00 94.95 64 SER F N 1
ATOM 11094 C CA . SER F 1 62 ? 160.210 165.556 136.372 1.00 92.70 64 SER F CA 1
ATOM 11095 C C . SER F 1 62 ? 158.797 165.293 136.870 1.00 92.78 64 SER F C 1
ATOM 11096 O O . SER F 1 62 ? 158.521 165.412 138.066 1.00 93.88 64 SER F O 1
ATOM 11104 N N . GLN F 1 63 ? 157.906 164.908 135.957 1.00 101.47 65 GLN F N 1
ATOM 11105 C CA . GLN F 1 63 ? 156.542 164.571 136.343 1.00 104.42 65 GLN F CA 1
ATOM 11106 C C . GLN F 1 63 ? 156.497 163.399 137.309 1.00 103.28 65 GLN F C 1
ATOM 11107 O O . GLN F 1 63 ? 155.479 163.204 137.983 1.00 101.29 65 GLN F O 1
ATOM 11121 N N . PHE F 1 64 ? 157.568 162.610 137.381 1.00 93.40 66 PHE F N 1
ATOM 11122 C CA . PHE F 1 64 ? 157.644 161.490 138.305 1.00 93.66 66 PHE F CA 1
ATOM 11123 C C . PHE F 1 64 ? 158.215 161.901 139.657 1.00 91.07 66 PHE F C 1
ATOM 11124 O O . PHE F 1 64 ? 157.685 161.511 140.703 1.00 94.71 66 PHE F O 1
ATOM 11141 N N . PHE F 1 65 ? 159.310 162.662 139.653 1.00 87.51 67 PHE F N 1
ATOM 11142 C CA . PHE F 1 65 ? 159.863 163.136 140.914 1.00 91.24 67 PHE F CA 1
ATOM 11143 C C . PHE F 1 65 ? 158.843 163.955 141.685 1.00 102.99 67 PHE F C 1
ATOM 11144 O O . PHE F 1 65 ? 158.802 163.897 142.919 1.00 105.22 67 PHE F O 1
ATOM 11161 N N . ALA F 1 66 ? 158.018 164.729 140.983 1.00 102.22 68 ALA F N 1
ATOM 11162 C CA . ALA F 1 66 ? 156.989 165.504 141.661 1.00 96.09 68 ALA F CA 1
ATOM 11163 C C . ALA F 1 66 ? 156.089 164.596 142.481 1.00 92.65 68 ALA F C 1
ATOM 11164 O O . ALA F 1 66 ? 155.881 164.821 143.678 1.00 90.50 68 ALA F O 1
ATOM 11171 N N . THR F 1 67 ? 155.550 163.555 141.851 1.00 90.39 69 THR F N 1
ATOM 11172 C CA . THR F 1 67 ? 154.670 162.647 142.574 1.00 93.82 69 THR F CA 1
ATOM 11173 C C . THR F 1 67 ? 155.414 161.958 143.706 1.00 90.20 69 THR F C 1
ATOM 11174 O O . THR F 1 67 ? 154.890 161.837 144.819 1.00 96.31 69 THR F O 1
ATOM 11185 N N . MET F 1 68 ? 156.645 161.515 143.450 1.00 82.64 70 MET F N 1
ATOM 11186 C CA . MET F 1 68 ? 157.418 160.877 144.509 1.00 87.83 70 MET F CA 1
ATOM 11187 C C . MET F 1 68 ? 157.522 161.778 145.731 1.00 93.35 70 MET F C 1
ATOM 11188 O O . MET F 1 68 ? 157.353 161.322 146.868 1.00 96.03 70 MET F O 1
ATOM 11202 N N . PHE F 1 69 ? 157.798 163.061 145.519 1.00 98.09 71 PHE F N 1
ATOM 11203 C CA . PHE F 1 69 ? 158.030 163.961 146.641 1.00 97.10 71 PHE F CA 1
ATOM 11204 C C . PHE F 1 69 ? 156.742 164.395 147.318 1.00 98.04 71 PHE F C 1
ATOM 11205 O O . PHE F 1 69 ? 156.736 164.633 148.530 1.00 100.01 71 PHE F O 1
ATOM 11222 N N . GLU F 1 70 ? 155.653 164.508 146.564 1.00 107.93 72 GLU F N 1
ATOM 11223 C CA . GLU F 1 70 ? 154.438 165.084 147.121 1.00 109.05 72 GLU F CA 1
ATOM 11224 C C . GLU F 1 70 ? 153.636 164.084 147.943 1.00 108.25 72 GLU F C 1
ATOM 11225 O O . GLU F 1 70 ? 152.843 164.495 148.797 1.00 107.29 72 GLU F O 1
ATOM 11237 N N . THR F 1 71 ? 153.817 162.778 147.709 1.00 106.52 73 THR F N 1
ATOM 11238 C CA . THR F 1 71 ? 152.894 161.799 148.272 1.00 107.39 73 THR F CA 1
ATOM 11239 C C . THR F 1 71 ? 153.564 160.528 148.789 1.00 105.52 73 THR F C 1
ATOM 11240 O O . THR F 1 71 ? 152.897 159.491 148.884 1.00 101.90 73 THR F O 1
ATOM 11251 N N . ALA F 1 72 ? 154.845 160.566 149.126 1.00 101.64 74 ALA F N 1
ATOM 11252 C CA . ALA F 1 72 ? 155.517 159.356 149.576 1.00 101.69 74 ALA F CA 1
ATOM 11253 C C . ALA F 1 72 ? 154.788 158.780 150.790 1.00 102.01 74 ALA F C 1
ATOM 11254 O O . ALA F 1 72 ? 154.563 159.507 151.769 1.00 100.68 74 ALA F O 1
ATOM 11261 N N . PRO F 1 73 ? 154.404 157.498 150.775 1.00 101.44 75 PRO F N 1
ATOM 11262 C CA . PRO F 1 73 ? 153.631 156.963 151.908 1.00 97.95 75 PRO F CA 1
ATOM 11263 C C . PRO F 1 73 ? 154.304 157.174 153.248 1.00 100.27 75 PRO F C 1
ATOM 11264 O O . PRO F 1 73 ? 153.618 157.452 154.239 1.00 106.64 75 PRO F O 1
ATOM 11275 N N . ILE F 1 74 ? 155.624 157.056 153.312 1.00 99.79 76 ILE F N 1
ATOM 11276 C CA . ILE F 1 74 ? 156.396 157.470 154.474 1.00 103.01 76 ILE F CA 1
ATOM 11277 C C . ILE F 1 74 ? 157.474 158.416 153.981 1.00 102.69 76 ILE F C 1
ATOM 11278 O O . ILE F 1 74 ? 158.091 158.176 152.939 1.00 104.00 76 ILE F O 1
ATOM 11294 N N . THR F 1 75 ? 157.695 159.497 154.722 1.00 110.78 77 THR F N 1
ATOM 11295 C CA . THR F 1 75 ? 158.523 160.587 154.240 1.00 111.72 77 THR F CA 1
ATOM 11296 C C . THR F 1 75 ? 159.423 161.099 155.350 1.00 112.72 77 THR F C 1
ATOM 11297 O O . THR F 1 75 ? 159.102 160.999 156.537 1.00 112.75 77 THR F O 1
ATOM 11308 N N . ASN F 1 76 ? 160.559 161.642 154.944 1.00 127.22 78 ASN F N 1
ATOM 11309 C CA . ASN F 1 76 ? 161.383 162.424 155.845 1.00 126.17 78 ASN F CA 1
ATOM 11310 C C . ASN F 1 76 ? 160.765 163.809 155.997 1.00 127.04 78 ASN F C 1
ATOM 11311 O O . ASN F 1 76 ? 160.533 164.482 154.987 1.00 126.38 78 ASN F O 1
ATOM 11322 N N . PRO F 1 77 ? 160.476 164.270 157.217 1.00 122.40 79 PRO F N 1
ATOM 11323 C CA . PRO F 1 77 ? 159.714 165.520 157.346 1.00 119.09 79 PRO F CA 1
ATOM 11324 C C . PRO F 1 77 ? 160.495 166.752 156.938 1.00 119.16 79 PRO F C 1
ATOM 11325 O O . PRO F 1 77 ? 159.899 167.697 156.409 1.00 117.69 79 PRO F O 1
ATOM 11336 N N . ASN F 1 78 ? 161.804 166.774 157.164 1.00 121.91 80 ASN F N 1
ATOM 11337 C CA . ASN F 1 78 ? 162.599 167.963 156.899 1.00 122.90 80 ASN F CA 1
ATOM 11338 C C . ASN F 1 78 ? 164.025 167.546 156.562 1.00 123.37 80 ASN F C 1
ATOM 11339 O O . ASN F 1 78 ? 164.524 166.528 157.047 1.00 121.55 80 ASN F O 1
ATOM 11350 N N . GLY F 1 79 ? 164.665 168.334 155.717 1.00 123.53 81 GLY F N 1
ATOM 11351 C CA . GLY F 1 79 ? 166.053 168.112 155.390 1.00 122.55 81 GLY F CA 1
ATOM 11352 C C . GLY F 1 79 ? 166.284 167.030 154.350 1.00 118.43 81 GLY F C 1
ATOM 11353 O O . GLY F 1 79 ? 165.367 166.451 153.761 1.00 113.56 81 GLY F O 1
ATOM 11357 N N . VAL F 1 80 ? 167.576 166.752 154.153 1.00 111.46 82 VAL F N 1
ATOM 11358 C CA . VAL F 1 80 ? 168.045 165.985 153.006 1.00 109.71 82 VAL F CA 1
ATOM 11359 C C . VAL F 1 80 ? 167.274 164.687 152.883 1.00 108.67 82 VAL F C 1
ATOM 11360 O O . VAL F 1 80 ? 166.917 164.056 153.882 1.00 108.42 82 VAL F O 1
ATOM 11373 N N . LEU F 1 81 ? 167.013 164.291 151.643 1.00 108.41 83 LEU F N 1
ATOM 11374 C CA . LEU F 1 81 ? 166.309 163.065 151.315 1.00 107.02 83 LEU F CA 1
ATOM 11375 C C . LEU F 1 81 ? 167.105 162.299 150.266 1.00 106.75 83 LEU F C 1
ATOM 11376 O O . LEU F 1 81 ? 167.808 162.893 149.445 1.00 108.00 83 LEU F O 1
ATOM 11392 N N . TYR F 1 82 ? 166.999 160.977 150.298 1.00 95.09 84 TYR F N 1
ATOM 11393 C CA . TYR F 1 82 ? 167.896 160.112 149.546 1.00 93.82 84 TYR F CA 1
ATOM 11394 C C . TYR F 1 82 ? 167.118 159.258 148.557 1.00 92.95 84 TYR F C 1
ATOM 11395 O O . TYR F 1 82 ? 166.194 158.536 148.944 1.00 92.22 84 TYR F O 1
ATOM 11413 N N . VAL F 1 83 ? 167.500 159.347 147.285 1.00 85.90 85 VAL F N 1
ATOM 11414 C CA . VAL F 1 83 ? 166.911 158.567 146.204 1.00 80.56 85 VAL F CA 1
ATOM 11415 C C . VAL F 1 83 ? 168.024 157.772 145.545 1.00 86.13 85 VAL F C 1
ATOM 11416 O O . VAL F 1 83 ? 169.151 158.261 145.423 1.00 92.66 85 VAL F O 1
ATOM 11429 N N . VAL F 1 84 ? 167.715 156.548 145.125 1.00 78.08 86 VAL F N 1
ATOM 11430 C CA . VAL F 1 84 ? 168.648 155.726 144.366 1.00 79.48 86 VAL F CA 1
ATOM 11431 C C . VAL F 1 84 ? 167.952 155.290 143.091 1.00 75.14 86 VAL F C 1
ATOM 11432 O O . VAL F 1 84 ? 166.823 154.791 143.133 1.00 84.85 86 VAL F O 1
ATOM 11445 N N . LEU F 1 85 ? 168.604 155.484 141.984 1.00 75.04 87 LEU F N 1
ATOM 11446 C CA . LEU F 1 85 ? 167.950 155.382 140.697 1.00 78.51 87 LEU F CA 1
ATOM 11447 C C . LEU F 1 85 ? 168.173 154.017 140.066 1.00 86.64 87 LEU F C 1
ATOM 11448 O O . LEU F 1 85 ? 169.029 153.246 140.504 1.00 90.89 87 LEU F O 1
ATOM 11464 N N . PRO F 1 86 ? 167.401 153.682 139.035 1.00 84.13 88 PRO F N 1
ATOM 11465 C CA . PRO F 1 86 ? 167.474 152.338 138.481 1.00 77.84 88 PRO F CA 1
ATOM 11466 C C . PRO F 1 86 ? 168.878 152.017 138.012 1.00 82.08 88 PRO F C 1
ATOM 11467 O O . PRO F 1 86 ? 169.692 152.925 137.765 1.00 87.51 88 PRO F O 1
ATOM 11478 N N . PRO F 1 87 ? 169.216 150.729 137.894 1.00 90.33 89 PRO F N 1
ATOM 11479 C CA . PRO F 1 87 ? 170.548 150.353 137.399 1.00 86.48 89 PRO F CA 1
ATOM 11480 C C . PRO F 1 87 ? 170.815 150.830 135.986 1.00 90.27 89 PRO F C 1
ATOM 11481 O O . PRO F 1 87 ? 171.964 150.845 135.540 1.00 94.18 89 PRO F O 1
ATOM 11492 N N . ASP F 1 88 ? 169.762 151.199 135.260 1.00 89.75 90 ASP F N 1
ATOM 11493 C CA . ASP F 1 88 ? 169.944 151.620 133.878 1.00 87.42 90 ASP F CA 1
ATOM 11494 C C . ASP F 1 88 ? 170.842 152.845 133.771 1.00 87.45 90 ASP F C 1
ATOM 11495 O O . ASP F 1 88 ? 171.525 153.018 132.755 1.00 86.77 90 ASP F O 1
ATOM 11504 N N . LEU F 1 89 ? 170.878 153.689 134.799 1.00 90.49 91 LEU F N 1
ATOM 11505 C CA . LEU F 1 89 ? 171.425 155.036 134.686 1.00 88.86 91 LEU F CA 1
ATOM 11506 C C . LEU F 1 89 ? 172.709 155.151 135.489 1.00 91.83 91 LEU F C 1
ATOM 11507 O O . LEU F 1 89 ? 172.698 154.995 136.714 1.00 94.40 91 LEU F O 1
ATOM 11523 N N . SER F 1 90 ? 173.802 155.469 134.801 1.00 86.83 92 SER F N 1
ATOM 11524 C CA . SER F 1 90 ? 175.102 155.607 135.428 1.00 85.79 92 SER F CA 1
ATOM 11525 C C . SER F 1 90 ? 175.203 156.933 136.172 1.00 86.70 92 SER F C 1
ATOM 11526 O O . SER F 1 90 ? 174.335 157.802 136.080 1.00 83.00 92 SER F O 1
ATOM 11534 N N . HIS F 1 91 ? 176.287 157.076 136.934 1.00 101.44 93 HIS F N 1
ATOM 11535 C CA . HIS F 1 91 ? 176.519 158.324 137.651 1.00 95.74 93 HIS F CA 1
ATOM 11536 C C . HIS F 1 91 ? 176.724 159.483 136.686 1.00 95.77 93 HIS F C 1
ATOM 11537 O O . HIS F 1 91 ? 176.296 160.608 136.958 1.00 101.98 93 HIS F O 1
ATOM 11551 N N . ARG F 1 92 ? 177.413 159.238 135.571 1.00 89.27 94 ARG F N 1
ATOM 11552 C CA . ARG F 1 92 ? 177.622 160.299 134.592 1.00 88.41 94 ARG F CA 1
ATOM 11553 C C . ARG F 1 92 ? 176.308 160.733 133.959 1.00 89.36 94 ARG F C 1
ATOM 11554 O O . ARG F 1 92 ? 176.061 161.931 133.786 1.00 87.28 94 ARG F O 1
ATOM 11575 N N . ALA F 1 93 ? 175.453 159.775 133.600 1.00 83.25 95 ALA F N 1
ATOM 11576 C CA . ALA F 1 93 ? 174.186 160.126 132.970 1.00 79.44 95 ALA F CA 1
ATOM 11577 C C . ALA F 1 93 ? 173.317 160.936 133.920 1.00 79.05 95 ALA F C 1
ATOM 11578 O O . ALA F 1 93 ? 172.868 162.035 133.584 1.00 83.75 95 ALA F O 1
ATOM 11585 N N . ILE F 1 94 ? 173.096 160.421 135.129 1.00 84.19 96 ILE F N 1
ATOM 11586 C CA . ILE F 1 94 ? 172.275 161.142 136.093 1.00 83.96 96 ILE F CA 1
ATOM 11587 C C . ILE F 1 94 ? 172.847 162.529 136.323 1.00 84.82 96 ILE F C 1
ATOM 11588 O O . ILE F 1 94 ? 172.107 163.500 136.516 1.00 93.07 96 ILE F O 1
ATOM 11604 N N . GLN F 1 95 ? 174.173 162.641 136.322 1.00 87.37 97 GLN F N 1
ATOM 11605 C CA . GLN F 1 95 ? 174.804 163.943 136.480 1.00 84.15 97 GLN F CA 1
ATOM 11606 C C . GLN F 1 95 ? 174.450 164.865 135.324 1.00 85.02 97 GLN F C 1
ATOM 11607 O O . GLN F 1 95 ? 174.122 166.036 135.534 1.00 86.83 97 GLN F O 1
ATOM 11621 N N . ILE F 1 96 ? 174.518 164.356 134.092 1.00 86.34 98 ILE F N 1
ATOM 11622 C CA . ILE F 1 96 ? 174.104 165.147 132.939 1.00 83.29 98 ILE F CA 1
ATOM 11623 C C . ILE F 1 96 ? 172.608 165.393 132.981 1.00 81.92 98 ILE F C 1
ATOM 11624 O O . ILE F 1 96 ? 172.138 166.510 132.744 1.00 87.01 98 ILE F O 1
ATOM 11640 N N . LEU F 1 97 ? 171.838 164.354 133.286 1.00 87.59 99 LEU F N 1
ATOM 11641 C CA . LEU F 1 97 ? 170.390 164.481 133.274 1.00 80.32 99 LEU F CA 1
ATOM 11642 C C . LEU F 1 97 ? 169.913 165.497 134.300 1.00 83.79 99 LEU F C 1
ATOM 11643 O O . LEU F 1 97 ? 168.888 166.149 134.087 1.00 91.09 99 LEU F O 1
ATOM 11659 N N . VAL F 1 98 ? 170.630 165.648 135.413 1.00 80.88 100 VAL F N 1
ATOM 11660 C CA . VAL F 1 98 ? 170.270 166.672 136.388 1.00 74.17 100 VAL F CA 1
ATOM 11661 C C . VAL F 1 98 ? 170.596 168.057 135.847 1.00 80.18 100 VAL F C 1
ATOM 11662 O O . VAL F 1 98 ? 169.750 168.957 135.852 1.00 92.19 100 VAL F O 1
ATOM 11675 N N . GLN F 1 99 ? 171.822 168.248 135.360 1.00 83.08 101 GLN F N 1
ATOM 11676 C CA . GLN F 1 99 ? 172.201 169.550 134.825 1.00 82.09 101 GLN F CA 1
ATOM 11677 C C . GLN F 1 99 ? 171.203 170.012 133.780 1.00 79.71 101 GLN F C 1
ATOM 11678 O O . GLN F 1 99 ? 170.903 171.205 133.677 1.00 85.62 101 GLN F O 1
ATOM 11692 N N . TYR F 1 100 ? 170.685 169.0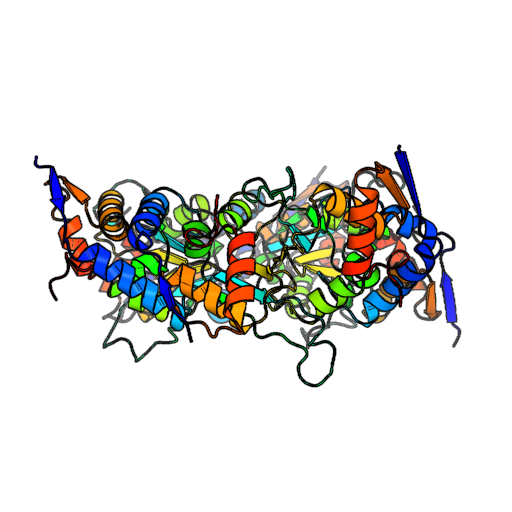79 132.989 1.00 80.48 102 TYR F N 1
ATOM 11693 C CA . TYR F 1 100 ? 169.687 169.427 131.989 1.00 82.81 102 TYR F CA 1
ATOM 11694 C C . TYR F 1 100 ? 168.435 169.998 132.636 1.00 85.37 102 TYR F C 1
ATOM 11695 O O . TYR F 1 100 ? 167.894 171.010 132.179 1.00 98.96 102 TYR F O 1
ATOM 11713 N N . MET F 1 101 ? 167.953 169.362 133.703 1.00 73.78 103 MET F N 1
ATOM 11714 C CA . MET F 1 101 ? 166.743 169.852 134.354 1.00 72.19 103 MET F CA 1
ATOM 11715 C C . MET F 1 101 ? 166.954 171.227 134.967 1.00 71.89 103 MET F C 1
ATOM 11716 O O . MET F 1 101 ? 166.020 172.032 135.019 1.00 77.42 103 MET F O 1
ATOM 11730 N N . TYR F 1 102 ? 168.161 171.508 135.454 1.00 79.03 104 TYR F N 1
ATOM 11731 C CA . TYR F 1 102 ? 168.442 172.802 136.063 1.00 77.86 104 TYR F CA 1
ATOM 11732 C C . TYR F 1 102 ? 168.605 173.902 135.025 1.00 82.37 104 TYR F C 1
ATOM 11733 O O . TYR F 1 102 ? 168.106 175.015 135.218 1.00 88.40 104 TYR F O 1
ATOM 11751 N N . SER F 1 103 ? 169.310 173.622 133.934 1.00 78.97 105 SER F N 1
ATOM 11752 C CA . SER F 1 103 ? 169.706 174.649 132.984 1.00 74.93 105 SER F CA 1
ATOM 11753 C C . SER F 1 103 ? 169.034 174.508 131.630 1.00 71.32 105 SER F C 1
ATOM 11754 O O . SER F 1 103 ? 169.228 175.368 130.767 1.00 75.50 105 SER F O 1
ATOM 11762 N N . GLY F 1 104 ? 168.273 173.446 131.407 1.00 80.27 106 GLY F N 1
ATOM 11763 C CA . GLY F 1 104 ? 167.592 173.268 130.151 1.00 85.60 106 GLY F CA 1
ATOM 11764 C C . GLY F 1 104 ? 168.466 172.801 129.010 1.00 93.03 106 GLY F C 1
ATOM 11765 O O . GLY F 1 104 ? 167.945 172.563 127.916 1.00 97.74 106 GLY F O 1
ATOM 11769 N N . GLU F 1 105 ? 169.776 172.667 129.212 1.00 95.10 107 GLU F N 1
ATOM 11770 C CA . GLU F 1 105 ? 170.640 172.176 128.149 1.00 92.59 107 GLU F CA 1
ATOM 11771 C C . GLU F 1 105 ? 171.865 171.508 128.748 1.00 95.47 107 GLU F C 1
ATOM 11772 O O . GLU F 1 105 ? 172.466 172.016 129.697 1.00 95.24 107 GLU F O 1
ATOM 11784 N N . ALA F 1 106 ? 172.246 170.375 128.165 1.00 94.28 108 ALA F N 1
ATOM 11785 C CA . ALA F 1 106 ? 173.446 169.661 128.570 1.00 94.98 108 ALA F CA 1
ATOM 11786 C C . ALA F 1 106 ? 174.091 169.051 127.339 1.00 97.48 108 ALA F C 1
ATOM 11787 O O . ALA F 1 106 ? 173.426 168.370 126.556 1.00 99.50 108 ALA F O 1
ATOM 11794 N N . THR F 1 107 ? 175.393 169.287 127.178 1.00 104.41 109 THR F N 1
ATOM 11795 C CA . THR F 1 107 ? 176.106 168.899 125.962 1.00 103.07 109 THR F CA 1
ATOM 11796 C C . THR F 1 107 ? 176.454 167.413 126.010 1.00 102.19 109 THR F C 1
ATOM 11797 O O . THR F 1 107 ? 177.614 167.011 126.059 1.00 105.65 109 THR F O 1
ATOM 11808 N N . VAL F 1 108 ? 175.403 166.595 125.991 1.00 100.45 110 VAL F N 1
ATOM 11809 C CA . VAL F 1 108 ? 175.574 165.158 126.155 1.00 100.01 110 VAL F CA 1
ATOM 11810 C C . VAL F 1 108 ? 176.484 164.604 125.074 1.00 101.82 110 VAL F C 1
ATOM 11811 O O . VAL F 1 108 ? 176.505 165.090 123.937 1.00 110.03 110 VAL F O 1
ATOM 11824 N N . SER F 1 109 ? 177.242 163.574 125.430 1.00 96.07 111 SER F N 1
ATOM 11825 C CA . SER F 1 109 ? 178.054 162.864 124.462 1.00 99.31 111 SER F CA 1
ATOM 11826 C C . SER F 1 109 ? 177.205 161.863 123.696 1.00 99.67 111 SER F C 1
ATOM 11827 O O . SER F 1 109 ? 176.254 161.288 124.227 1.00 106.97 111 SER F O 1
ATOM 11835 N N . ASN F 1 110 ? 177.558 161.659 122.429 1.00 110.95 112 ASN F N 1
ATOM 11836 C CA . ASN F 1 110 ? 176.852 160.671 121.624 1.00 116.28 112 ASN F CA 1
ATOM 11837 C C . ASN F 1 110 ? 176.991 159.272 122.209 1.00 118.56 112 ASN F C 1
ATOM 11838 O O . ASN F 1 110 ? 176.078 158.448 122.079 1.00 119.12 112 ASN F O 1
ATOM 11849 N N . ASP F 1 111 ? 178.129 158.982 122.841 1.00 101.51 113 ASP F N 1
ATOM 11850 C CA . ASP F 1 111 ? 178.414 157.640 123.329 1.00 99.92 113 ASP F CA 1
ATOM 11851 C C . ASP F 1 111 ? 177.495 157.210 124.461 1.00 97.84 113 ASP F C 1
ATOM 11852 O O . ASP F 1 111 ? 177.379 156.006 124.713 1.00 94.62 113 ASP F O 1
ATOM 11861 N N . ILE F 1 112 ? 176.850 158.149 125.145 1.00 92.79 114 ILE F N 1
ATOM 11862 C CA . ILE F 1 112 ? 175.901 157.813 126.199 1.00 91.63 114 ILE F CA 1
ATOM 11863 C C . ILE F 1 112 ? 174.581 158.502 125.902 1.00 89.76 114 ILE F C 1
ATOM 11864 O O . ILE F 1 112 ? 173.735 158.659 126.788 1.00 89.10 114 ILE F O 1
ATOM 11880 N N . LEU F 1 113 ? 174.402 158.932 124.657 1.00 88.13 115 LEU F N 1
ATOM 11881 C CA . LEU F 1 113 ? 173.158 159.589 124.292 1.00 89.81 115 LEU F CA 1
ATOM 11882 C C . LEU F 1 113 ? 171.977 158.651 124.474 1.00 93.14 115 LEU F C 1
ATOM 11883 O O . LEU F 1 113 ? 170.903 159.069 124.924 1.00 98.16 115 LEU F O 1
ATOM 11899 N N . ASN F 1 114 ? 172.155 157.374 124.139 1.00 99.09 116 ASN F N 1
ATOM 11900 C CA . ASN F 1 114 ? 171.050 156.432 124.231 1.00 99.38 116 ASN F CA 1
ATOM 11901 C C . ASN F 1 114 ? 170.704 156.082 125.668 1.00 99.45 116 ASN F C 1
ATOM 11902 O O . ASN F 1 114 ? 169.609 155.572 125.918 1.00 98.46 116 ASN F O 1
ATOM 11913 N N . GLU F 1 115 ? 171.610 156.315 126.613 1.00 96.80 117 GLU F N 1
ATOM 11914 C CA . GLU F 1 115 ? 171.273 156.096 128.013 1.00 96.27 117 GLU F CA 1
ATOM 11915 C C . GLU F 1 115 ? 170.541 157.295 128.601 1.00 96.64 117 GLU F C 1
ATOM 11916 O O . GLU F 1 115 ? 169.578 157.127 129.355 1.00 97.15 117 GLU F O 1
ATOM 11928 N N . VAL F 1 116 ? 170.959 158.506 128.239 1.00 92.64 118 VAL F N 1
ATOM 11929 C CA . VAL F 1 116 ? 170.244 159.696 128.682 1.00 85.16 118 VAL F CA 1
ATOM 11930 C C . VAL F 1 116 ? 168.839 159.718 128.099 1.00 85.12 118 VAL F C 1
ATOM 11931 O O . VAL F 1 116 ? 167.866 160.018 128.799 1.00 92.07 118 VAL F O 1
ATOM 11944 N N . LEU F 1 117 ? 168.703 159.395 126.812 1.00 87.07 119 LEU F N 1
ATOM 11945 C CA . LEU F 1 117 ? 167.392 159.458 126.180 1.00 84.85 119 LEU F CA 1
ATOM 11946 C C . LEU F 1 117 ? 166.424 158.447 126.781 1.00 89.13 119 LEU F C 1
ATOM 11947 O O . LEU F 1 117 ? 165.236 158.748 126.936 1.00 88.18 119 LEU F O 1
ATOM 11963 N N . ARG F 1 118 ? 166.901 157.250 127.120 1.00 106.00 120 ARG F N 1
ATOM 11964 C CA . ARG F 1 118 ? 166.049 156.301 127.827 1.00 103.46 120 ARG F CA 1
ATOM 11965 C C . ARG F 1 118 ? 165.714 156.819 129.215 1.00 105.23 120 ARG F C 1
ATOM 11966 O O . ARG F 1 118 ? 164.558 156.773 129.646 1.00 108.79 120 ARG F O 1
ATOM 11987 N N . GLY F 1 119 ? 166.717 157.341 129.922 1.00 96.80 121 GLY F N 1
ATOM 11988 C CA . GLY F 1 119 ? 166.496 157.790 131.285 1.00 94.88 121 GLY F CA 1
ATOM 11989 C C . GLY F 1 119 ? 165.417 158.844 131.408 1.00 90.83 121 GLY F C 1
ATOM 11990 O O . GLY F 1 119 ? 164.713 158.898 132.416 1.00 93.71 121 GLY F O 1
ATOM 11994 N N . GLY F 1 120 ? 165.279 159.702 130.401 1.00 96.64 122 GLY F N 1
ATOM 11995 C CA . GLY F 1 120 ? 164.260 160.734 130.471 1.00 98.28 122 GLY F CA 1
ATOM 11996 C C . GLY F 1 120 ? 162.860 160.160 130.536 1.00 103.04 122 GLY F C 1
ATOM 11997 O O . GLY F 1 120 ? 162.017 160.634 131.299 1.00 109.23 122 GLY F O 1
ATOM 12001 N N . GLU F 1 121 ? 162.594 159.127 129.745 1.00 109.98 123 GLU F N 1
ATOM 12002 C CA . GLU F 1 121 ? 161.285 158.493 129.805 1.00 109.26 123 GLU F CA 1
ATOM 12003 C C . GLU F 1 121 ? 161.070 157.817 131.152 1.00 113.03 123 GLU F C 1
ATOM 12004 O O . GLU F 1 121 ? 159.969 157.876 131.711 1.00 116.41 123 GLU F O 1
ATOM 12016 N N . ILE F 1 122 ? 162.120 157.202 131.698 1.00 98.73 124 ILE F N 1
ATOM 12017 C CA . ILE F 1 122 ? 162.019 156.522 132.985 1.00 93.71 124 ILE F CA 1
ATOM 12018 C C . ILE F 1 122 ? 161.628 157.493 134.086 1.00 95.15 124 ILE F C 1
ATOM 12019 O O . ILE F 1 122 ? 160.799 157.168 134.942 1.00 98.54 124 ILE F O 1
ATOM 12035 N N . LEU F 1 123 ? 162.207 158.693 134.088 1.00 90.02 125 LEU F N 1
ATOM 12036 C CA . LEU F 1 123 ? 161.859 159.721 135.059 1.00 85.34 125 LEU F CA 1
ATOM 12037 C C . LEU F 1 123 ? 160.861 160.720 134.500 1.00 88.93 125 LEU F C 1
ATOM 12038 O O . LEU F 1 123 ? 160.568 161.720 135.158 1.00 90.13 125 LEU F O 1
ATOM 12054 N N . LYS F 1 124 ? 160.338 160.475 133.305 1.00 104.03 126 LYS F N 1
ATOM 12055 C CA . LYS F 1 124 ? 159.285 161.301 132.732 1.00 103.05 126 LYS F CA 1
ATOM 12056 C C . LYS F 1 124 ? 159.636 162.780 132.857 1.00 102.05 126 LYS F C 1
ATOM 12057 O O . LYS F 1 124 ? 158.872 163.584 133.391 1.00 107.02 126 LYS F O 1
ATOM 12076 N N . ILE F 1 125 ? 160.815 163.132 132.355 1.00 87.73 127 ILE F N 1
ATOM 12077 C CA . ILE F 1 125 ? 161.353 164.482 132.479 1.00 88.42 127 ILE F CA 1
ATOM 12078 C C . ILE F 1 125 ? 160.840 165.338 131.330 1.00 85.86 127 ILE F C 1
ATOM 12079 O O . ILE F 1 125 ? 160.980 164.973 130.159 1.00 87.14 127 ILE F O 1
ATOM 12095 N N . ARG F 1 126 ? 160.256 166.485 131.668 1.00 94.65 128 ARG F N 1
ATOM 12096 C CA . ARG F 1 126 ? 159.728 167.393 130.659 1.00 98.20 128 ARG F CA 1
ATOM 12097 C C . ARG F 1 126 ? 160.797 167.709 129.624 1.00 97.57 128 ARG F C 1
ATOM 12098 O O . ARG F 1 126 ? 161.983 167.818 129.945 1.00 94.92 128 ARG F O 1
ATOM 12119 N N . GLY F 1 127 ? 160.374 167.860 128.374 1.00 92.51 129 GLY F N 1
ATOM 12120 C CA . GLY F 1 127 ? 161.309 168.130 127.300 1.00 89.52 129 GLY F CA 1
ATOM 12121 C C . GLY F 1 127 ? 161.841 166.863 126.668 1.00 89.74 129 GLY F C 1
ATOM 12122 O O . GLY F 1 127 ? 162.099 166.824 125.462 1.00 90.90 129 GLY F O 1
ATOM 12126 N N . LEU F 1 128 ? 162.002 165.815 127.471 1.00 93.27 130 LEU F N 1
ATOM 12127 C CA . LEU F 1 128 ? 162.437 164.517 126.976 1.00 92.16 130 LEU F CA 1
ATOM 12128 C C . LEU F 1 128 ? 161.327 163.481 126.953 1.00 95.16 130 LEU F C 1
ATOM 12129 O O . LEU F 1 128 ? 161.366 162.571 126.120 1.00 95.61 130 LEU F O 1
ATOM 12145 N N . CYS F 1 129 ? 160.349 163.593 127.846 1.00 111.77 131 CYS F N 1
ATOM 12146 C CA . CYS F 1 129 ? 159.374 162.527 128.020 1.00 115.91 131 CYS F CA 1
ATOM 12147 C C . CYS F 1 129 ? 158.678 162.221 126.703 1.00 118.80 131 CYS F C 1
ATOM 12148 O O . CYS F 1 129 ? 158.219 163.125 126.000 1.00 111.87 131 CYS F O 1
ATOM 12156 N N . ARG F 1 130 ? 158.616 160.933 126.363 1.00 141.39 132 ARG F N 1
ATOM 12157 C CA . ARG F 1 130 ? 157.958 160.502 125.138 1.00 138.08 132 ARG F CA 1
ATOM 12158 C C . ARG F 1 130 ? 156.443 160.502 125.253 1.00 139.21 132 ARG F C 1
ATOM 12159 O O . ARG F 1 130 ? 155.761 160.625 124.230 1.00 139.40 132 ARG F O 1
ATOM 12180 N N . THR F 1 131 ? 155.907 160.364 126.461 1.00 148.41 133 THR F N 1
ATOM 12181 C CA . THR F 1 131 ? 154.463 160.297 126.669 1.00 150.37 133 THR F CA 1
ATOM 12182 C C . THR F 1 131 ? 153.819 159.249 125.768 1.00 151.52 133 THR F C 1
ATOM 12183 O O . THR F 1 131 ? 153.645 158.096 126.166 1.00 150.14 133 THR F O 1
#